Protein AF-A0A9X1SEY0-F1 (afdb_monomer)

Sequence (1122 aa):
METVSEVRYEQLEQRAMFAVAQLGEDATELGPAGSSTLITGQILSENNEPLAGVPVELAGRMTVTDSQGFFTIELPWSALPTDSFNIPVPAGDPYFDPYNTGTVTIPMQRARYDGTTGDSVANPLQHQNLITSFLDASMVYGSDADRAAALRTFVDGKLKTSDGELLPLNNLATFPDGMLDNDNAGPYDAASLFVGGDVRANENVALTSLHTLLVREHNRLADEIKTASPSLTDEEIYQQARRLVGGIVQQITYYEYLPIMLGTNALPTYSGYDDAVDPAVSAIFSSAAYRVGHTQLFSEIQRLDENLDSLPGGSLELKFAFFNPQAVADDGIEPYLRGLFQSQSEEIDAFVIDDVRNFLFGPPGAGGLDLPAINIQRGRDFGLPSYNQARLDFGLPAVTSFSEITSDPVVAMRLEAAYGDVDLIDVWVGGIAEDHVAGAQVGPLFQKIIADQFERSRDGDRFYFENGQFTAAELALIQGTTLTSLIERNTSITGMNSNAFLLSGAGTSPTANPTLATIVSTDYRTADGSGNNLLDPSAGATNDNLALNFTVSYGDGYFTPAGADRPGTREISNTVMAQSASVPNSGGTSGFFVFWGQLLDHDLDLTPGGVSNDLNIDGSAYVDPVTNVTYEYTSGKVNVLLGHEVYSGAENVILPAIQLAQDESESGHVFAHFSGDIKFPGLPQTFDISVSASDFSMAEGGIKIGWKVIATGGSSLDPAAVLIFNSQGQLVPRSIVWQNTPSDGNSSFVMANLTPGDYHIVVTGQNGTTGSFILQALLTGDSEGGGTVSVLNVVRALEHAIASSISGSASNYLLSRFDVDLDGFLTESDIEYMAGNLWSGTTLQPIYLSAQLDPASDTGILGDGITSTAMVHLCGVATPGALVTVDVNGDGVIDGQMIAGMYENGASYGFDVTLTEGANHVIVTATDEFGQTLTRKLTLTLDTIAPHVVATGPSSDGLVVSANTSNFTLQVQLNEFAPLSDILAAMTVIGNISGIVTPLNPRWNNLTRIFSFDLSGSLPDTSFSVVFGSAFTDPAGNPFTAYSFSFQRAVVSGNSQFSQVLAAGIEYFEMVGSSVYFSSEYVDEVLSLIDLLEGESTDSENLADEDVDQVFAEDTSMEEIV

InterPro domains:
  IPR008969 Carboxypeptidase-like, regulatory domain superfamily [SSF49464] (39-78)
  IPR010255 Haem peroxidase superfamily [SSF48113] (79-505)
  IPR010255 Haem peroxidase superfamily [SSF48113] (521-610)
  IPR013783 Immunoglobulin-like fold [G3DSA:2.60.40.10] (849-948)
  IPR019791 Haem peroxidase, animal-type [PF03098] (83-501)
  IPR019791 Haem peroxidase, animal-type [PF03098] (524-612)
  IPR019791 Haem peroxidase, animal-type [PR00457] (194-212)
  IPR019791 Haem peroxidase, animal-type [PR00457] (212-232)
  IPR019791 Haem peroxidase, animal-type [PR00457] (237-263)
  IPR019791 Haem peroxidase, animal-type [PR00457] (408-428)
  IPR019791 Haem peroxidase, animal-type [PS50292] (1-531)
  IPR037120 Haem peroxidase domain superfamily, animal type [G3DSA:1.10.640.10] (61-504)
  IPR037120 Haem peroxidase domain superfamily, animal type [G3DSA:1.10.640.10] (505-637)
  IPR044016 Bacterial Ig-like domain 13 [PF19077] (850-944)

Organism: NCBI:txid2894196

Secondary structure (DSSP, 8-state):
--SSSSHHHHHHHHHHHHHHHHTTT-TT-PPPTTPPEEEEEEEEETTS-B-SS-EEEETTEEEE--TTSEEEEEE-GGG-B--B-PEEPPTT-TTT-TT--S--EE--BPBPB-TTS-SBTTB---BB-SS-SSSS-HHHH-SSHHHHHHTB-SSTTPBP--GGGPPPBSSTTT-TT-PPP----SSS-GGGSB--SSTTTTSBHHHHHHHHHHHHHHHHHHHHHHHH-TT--HHHHHHHHHHHHHHHHHHHIIIIIHHHHT-TTSSPPP----TTS--PPBHHHHHTGGGGGGGS--SEE--B-TTSPBPTT-PEEHHHHBT-HHHHHHH-SHHHHHHHHHPBPBPSSS-B-HHHHT-BTS-TTTT-B-HHHHHHHHHHHTTPPBHHHHHHHTTPPPPSSGGGT-S-HHHHHHHHHHHSSGGG-BHHHHHHHSPPPTTSSS-HHHHHHHHHHHHHHHHT-TT-TTSS-S-HHHHHHHHT--HHHHHHHHSS-----S-TTBS-----PPP-PPPPPP--------SS-TTSSSS-TTTTSTTPBPB--S----TTSSSSPS-TTSPPHHHHHHHH-B--S--B-TT-BBHHHHHHHHHHHHHH----B-B--EEEE-SSEEE-TTT--EEE-TTS---EE--SPPPTTSEEE--SPEEEPPP---GGGEEEEEEEEE-STT--EEEEEEE-TTTEE--TT-EEEEEEEEEPTT----BPPPEEEETTSPBPPEEEEEES-TTTSSEEEEEEEE-SEEEEEEE-BGGG--EEEEEEEEETT-TTSSSB--HHHHHHHHHHHHHHHHHSS---SS-TTT-SS-SSS--HHHHHHHHTTTT-EE------B--EE-TTT--SSTTSSEES-SEEEEEEEESTT-EEEEESSSSS--SEEEEPP--TT-EEEEEEEEPPBEEEEEEEEEE-TT--EEEEEEEEEE--PPP-B---TTSSSS--EEEETTEEEEEEEBSS---HHHHHHHEEEEES-SS---EEEEEEETTTTEEEEEE-S---SSEEEEEE-S--B-TT-PBPPPEEEEEEEEE---TTTHHHHHHTT--S-EEETTEEEEEGGGHHHHHHHHHHHHT-----SS--TTSSSSSS----------

pLDDT: mean 78.09, std 19.71, range [25.91, 98.81]

Nearest PDB structures (foldseek):
  8s6c-assembly1_A  TM=9.286E-01  e=1.256E-38  cyanobacterium TDX16
  6erc-assembly2_B  TM=9.124E-01  e=8.961E-32  Dictyostelium discoideum
  7d3e-assembly1_C  TM=8.625E-01  e=2.330E-25  Homo sapiens
  7d3f-assembly1_C  TM=8.302E-01  e=2.733E-25  Homo sapiens
  6wxu-assembly1_C  TM=8.550E-01  e=2.781E-23  Mus musculus

Mean predicted aligned error: 19.92 Å

Structure (mmCIF, N/CA/C/O backbone):
data_AF-A0A9X1SEY0-F1
#
_entry.id   AF-A0A9X1SEY0-F1
#
loop_
_atom_site.group_PDB
_atom_site.id
_atom_site.type_symbol
_atom_site.label_atom_id
_atom_site.label_alt_id
_atom_site.label_comp_id
_atom_site.label_asym_id
_atom_site.label_entity_id
_atom_site.label_seq_id
_atom_site.pdbx_PDB_ins_code
_atom_site.Cartn_x
_atom_site.Cartn_y
_atom_site.Cartn_z
_atom_site.occupancy
_atom_site.B_iso_or_equiv
_atom_site.auth_seq_id
_atom_site.auth_comp_id
_atom_site.auth_asym_id
_atom_site.auth_atom_id
_atom_site.pdbx_PDB_model_num
ATOM 1 N N . MET A 1 1 ? 66.075 -1.606 13.505 1.00 32.94 1 MET A N 1
ATOM 2 C CA . MET A 1 1 ? 64.690 -1.375 13.052 1.00 32.94 1 MET A CA 1
ATOM 3 C C . MET A 1 1 ? 64.146 -2.696 12.531 1.00 32.94 1 MET A C 1
ATOM 5 O O . MET A 1 1 ? 63.884 -2.854 11.355 1.00 32.94 1 MET A O 1
ATOM 9 N N . GLU A 1 2 ? 64.041 -3.640 13.452 1.00 31.27 2 GLU A N 1
ATOM 10 C CA . GLU A 1 2 ? 63.299 -4.901 13.399 1.00 31.27 2 GLU A CA 1
ATOM 11 C C . GLU A 1 2 ? 62.596 -4.935 14.768 1.00 31.27 2 GLU A C 1
ATOM 13 O O . GLU A 1 2 ? 63.196 -4.428 15.716 1.00 31.27 2 GLU A O 1
ATOM 18 N N . THR A 1 3 ? 61.376 -5.483 14.856 1.00 30.84 3 THR A N 1
ATOM 19 C CA . THR A 1 3 ? 60.481 -5.599 16.043 1.00 30.84 3 THR A CA 1
ATOM 20 C C . THR A 1 3 ? 59.334 -4.582 16.230 1.00 30.84 3 THR A C 1
ATOM 22 O O . THR A 1 3 ? 59.149 -4.111 17.350 1.00 30.84 3 THR A O 1
ATOM 25 N N . VAL A 1 4 ? 58.505 -4.284 15.210 1.00 27.83 4 VAL A N 1
ATOM 26 C CA . VAL A 1 4 ? 57.135 -3.734 15.456 1.00 27.83 4 VAL A CA 1
ATOM 27 C C . VAL A 1 4 ? 56.033 -4.261 14.499 1.00 27.83 4 VAL A C 1
ATOM 29 O O . VAL A 1 4 ? 54.862 -4.001 14.744 1.00 27.83 4 VAL A O 1
ATOM 32 N N . SER A 1 5 ? 56.323 -5.043 13.449 1.00 31.36 5 SER A N 1
ATOM 33 C CA . SER A 1 5 ? 55.297 -5.401 12.441 1.00 31.36 5 SER A CA 1
ATOM 34 C C . SER A 1 5 ? 54.592 -6.757 12.607 1.00 31.36 5 SER A C 1
ATOM 36 O O . SER A 1 5 ? 53.559 -6.947 11.981 1.00 31.36 5 SER A O 1
ATOM 38 N N . GLU A 1 6 ? 55.067 -7.685 13.445 1.00 29.81 6 GLU A N 1
ATOM 39 C CA . GLU A 1 6 ? 54.480 -9.045 13.510 1.00 29.81 6 GLU A CA 1
ATOM 40 C C . GLU A 1 6 ? 53.446 -9.260 14.632 1.00 29.81 6 GLU A C 1
ATOM 42 O O . GLU A 1 6 ? 52.630 -10.166 14.544 1.00 29.81 6 GLU A O 1
ATOM 47 N N . VAL A 1 7 ? 53.378 -8.395 15.653 1.00 28.61 7 VAL A N 1
ATOM 48 C CA . VAL A 1 7 ? 52.491 -8.631 16.820 1.00 28.61 7 VAL A CA 1
ATOM 49 C C . VAL A 1 7 ? 51.038 -8.173 16.591 1.00 28.61 7 VAL A C 1
ATOM 51 O O . VAL A 1 7 ? 50.134 -8.633 17.283 1.00 28.61 7 VAL A O 1
ATOM 54 N N . ARG A 1 8 ? 50.772 -7.294 15.610 1.00 33.84 8 ARG A N 1
ATOM 55 C CA . ARG A 1 8 ? 49.407 -6.786 15.343 1.00 33.84 8 ARG A CA 1
ATOM 56 C C . ARG A 1 8 ? 48.586 -7.645 14.378 1.00 33.84 8 ARG A C 1
ATOM 58 O O . ARG A 1 8 ? 47.367 -7.590 14.464 1.00 33.84 8 ARG A O 1
ATOM 65 N N . TYR A 1 9 ? 49.216 -8.441 13.512 1.00 29.92 9 TYR A N 1
ATOM 66 C CA . TYR A 1 9 ? 48.488 -9.271 12.542 1.00 29.92 9 TYR A CA 1
ATOM 67 C C . TYR A 1 9 ? 47.990 -10.586 13.172 1.00 29.92 9 TYR A C 1
ATOM 69 O O . TYR A 1 9 ? 46.821 -10.928 13.023 1.00 29.92 9 TYR A O 1
ATOM 77 N N . GLU A 1 10 ? 48.801 -11.244 14.012 1.00 30.05 10 GLU A N 1
ATOM 78 C CA . GLU A 1 10 ? 48.386 -12.473 14.719 1.00 30.05 10 GLU A CA 1
ATOM 79 C C . GLU A 1 10 ? 47.294 -12.232 15.783 1.00 30.05 10 GLU A C 1
ATOM 81 O O . GLU A 1 10 ? 46.477 -13.114 16.038 1.00 30.05 10 GLU A O 1
ATOM 86 N N . GLN A 1 11 ? 47.220 -11.035 16.386 1.00 32.78 11 GLN A N 1
ATOM 87 C CA . GLN A 1 11 ? 46.151 -10.689 17.340 1.00 32.78 11 GLN A CA 1
ATOM 88 C C . GLN A 1 11 ? 44.806 -10.373 16.667 1.00 32.78 11 GLN A C 1
ATOM 90 O O . GLN A 1 11 ? 43.764 -10.538 17.303 1.00 32.78 11 GLN A O 1
ATOM 95 N N . LEU A 1 12 ? 44.818 -9.938 15.402 1.00 31.80 12 LEU A N 1
ATOM 96 C CA . LEU A 1 12 ? 43.611 -9.701 14.604 1.00 31.80 12 LEU A CA 1
ATOM 97 C C . LEU A 1 12 ? 43.087 -11.007 13.989 1.00 31.80 12 LEU A C 1
ATOM 99 O O . LEU A 1 12 ? 41.888 -11.257 14.070 1.00 31.80 12 LEU A O 1
ATOM 103 N N . GLU A 1 13 ? 43.964 -11.899 13.512 1.00 30.42 13 GLU A N 1
ATOM 104 C CA . GLU A 1 13 ? 43.562 -13.244 13.064 1.00 30.42 13 GLU A CA 1
ATOM 105 C C . GLU A 1 13 ? 43.061 -14.127 14.216 1.00 30.42 13 GLU A C 1
ATOM 107 O O . GLU A 1 13 ? 42.059 -14.816 14.054 1.00 30.42 13 GLU A O 1
ATOM 112 N N . GLN A 1 14 ? 43.670 -14.077 15.410 1.00 31.08 14 GLN A N 1
ATOM 113 C CA . GLN A 1 14 ? 43.168 -14.846 16.561 1.00 31.08 14 GLN A CA 1
ATOM 114 C C . GLN A 1 14 ? 41.825 -14.335 17.098 1.00 31.08 14 GLN A C 1
ATOM 116 O O . GLN A 1 14 ? 41.074 -15.129 17.659 1.00 31.08 14 GLN A O 1
ATOM 121 N N . ARG A 1 15 ? 41.498 -13.046 16.923 1.00 34.06 15 ARG A N 1
ATOM 122 C CA . ARG A 1 15 ? 40.192 -12.479 17.303 1.00 34.06 15 ARG A CA 1
ATOM 123 C C . ARG A 1 15 ? 39.121 -12.702 16.235 1.00 34.06 15 ARG A C 1
ATOM 125 O O . ARG A 1 15 ? 37.996 -13.023 16.600 1.00 34.06 15 ARG A O 1
ATOM 132 N N . ALA A 1 16 ? 39.479 -12.646 14.952 1.00 31.45 16 ALA A N 1
ATOM 133 C CA . ALA A 1 16 ? 38.594 -13.043 13.856 1.00 31.45 16 ALA A CA 1
ATOM 134 C C . ALA A 1 16 ? 38.281 -14.552 13.897 1.00 31.45 16 ALA A C 1
ATOM 136 O O . ALA A 1 16 ? 37.133 -14.954 13.745 1.00 31.45 16 ALA A O 1
ATOM 137 N N . MET A 1 17 ? 39.267 -15.393 14.221 1.00 28.50 17 MET A N 1
ATOM 138 C CA . MET A 1 17 ? 39.067 -16.834 14.419 1.00 28.50 17 MET A CA 1
ATOM 139 C C . MET A 1 17 ? 38.262 -17.171 15.684 1.00 28.50 17 MET A C 1
ATOM 141 O O . MET A 1 17 ? 37.586 -18.195 15.704 1.00 28.50 17 MET A O 1
ATOM 145 N N . PHE A 1 18 ? 38.296 -16.331 16.728 1.00 27.27 18 PHE A N 1
ATOM 146 C CA . PHE A 1 18 ? 37.436 -16.503 17.910 1.00 27.27 18 PHE A CA 1
ATOM 147 C C . PHE A 1 18 ? 35.975 -16.117 17.628 1.00 27.27 18 PHE A C 1
ATOM 149 O O . PHE A 1 18 ? 35.077 -16.762 18.160 1.00 27.27 18 PHE A O 1
ATOM 156 N N . ALA A 1 19 ? 35.737 -15.132 16.753 1.00 30.39 19 ALA A N 1
ATOM 157 C CA . ALA A 1 19 ? 34.395 -14.767 16.291 1.00 30.39 19 ALA A CA 1
ATOM 158 C C . ALA A 1 19 ? 33.792 -15.840 15.363 1.00 30.39 19 ALA A C 1
ATOM 160 O O . ALA A 1 19 ? 32.630 -16.204 15.510 1.00 30.39 19 ALA A O 1
ATOM 161 N N . VAL A 1 20 ? 34.598 -16.443 14.479 1.00 29.23 20 VAL A N 1
ATOM 162 C CA . VAL A 1 20 ? 34.152 -17.555 13.616 1.00 29.23 20 VAL A CA 1
ATOM 163 C C . VAL A 1 20 ? 33.919 -18.850 14.412 1.00 29.23 20 VAL A C 1
ATOM 165 O O . VAL A 1 20 ? 33.036 -19.630 14.070 1.00 29.23 20 VAL A O 1
ATOM 168 N N . ALA A 1 21 ? 34.652 -19.075 15.508 1.00 25.91 21 ALA A N 1
ATOM 169 C CA . ALA A 1 21 ? 34.458 -20.248 16.364 1.00 25.91 21 ALA A CA 1
ATOM 170 C C . ALA A 1 21 ? 33.228 -20.157 17.293 1.00 25.91 21 ALA A C 1
ATOM 172 O O . ALA A 1 21 ? 32.754 -21.197 17.740 1.00 25.91 21 ALA A O 1
ATOM 173 N N . GLN A 1 22 ? 32.691 -18.959 17.565 1.00 28.47 22 GLN A N 1
ATOM 174 C CA . GLN A 1 22 ? 31.428 -18.790 18.306 1.00 28.47 22 GLN A CA 1
ATOM 175 C C . GLN A 1 22 ? 30.178 -18.844 17.415 1.00 28.47 22 GLN A C 1
ATOM 177 O O . GLN A 1 22 ? 29.115 -19.211 17.899 1.00 28.47 22 GLN A O 1
ATOM 182 N N . LEU A 1 23 ? 30.305 -18.583 16.111 1.00 33.56 23 LEU A N 1
ATOM 183 C CA . LEU A 1 23 ? 29.211 -18.742 15.139 1.00 33.56 23 LEU A CA 1
ATOM 184 C C . LEU A 1 23 ? 28.951 -20.211 14.741 1.00 33.56 23 LEU A C 1
ATOM 186 O O . LEU A 1 23 ? 27.996 -20.500 14.027 1.00 33.56 23 LEU A O 1
ATOM 190 N N . GLY A 1 24 ? 29.803 -21.144 15.180 1.00 29.03 24 GLY A N 1
ATOM 191 C CA . GLY A 1 24 ? 29.758 -22.552 14.774 1.00 29.03 24 GLY A CA 1
ATOM 192 C C . GLY A 1 24 ? 28.990 -23.509 15.692 1.00 29.03 24 GLY A C 1
ATOM 193 O O . GLY A 1 24 ? 28.798 -24.654 15.289 1.00 29.03 24 GLY A O 1
ATOM 194 N N . GLU A 1 25 ? 28.562 -23.100 16.894 1.00 30.30 25 GLU A N 1
ATOM 195 C CA . GLU A 1 25 ? 27.886 -24.021 17.835 1.00 30.30 25 GLU A CA 1
ATOM 196 C C . GLU A 1 25 ? 26.615 -23.482 18.525 1.00 30.30 25 GLU A C 1
ATOM 198 O O . GLU A 1 25 ? 25.945 -24.276 19.174 1.00 30.30 25 GLU A O 1
ATOM 203 N N . ASP A 1 26 ? 26.198 -22.226 18.306 1.00 28.83 26 ASP A N 1
ATOM 204 C CA . ASP A 1 26 ? 24.954 -21.663 18.886 1.00 28.83 26 ASP A CA 1
ATOM 205 C C . ASP A 1 26 ? 23.941 -21.155 17.829 1.00 28.83 26 ASP A C 1
ATOM 207 O O . ASP A 1 26 ? 23.040 -20.377 18.129 1.00 28.83 26 ASP A O 1
ATOM 211 N N . ALA A 1 27 ? 24.009 -21.638 16.583 1.00 28.69 27 ALA A N 1
ATOM 212 C CA . ALA A 1 27 ? 23.008 -21.355 15.538 1.00 28.69 27 ALA A CA 1
ATOM 213 C C . ALA A 1 27 ? 21.692 -22.160 15.700 1.00 28.69 27 ALA A C 1
ATOM 215 O O . ALA A 1 27 ? 21.020 -22.469 14.718 1.00 28.69 27 ALA A O 1
ATOM 216 N N . THR A 1 28 ? 21.339 -22.566 16.925 1.00 27.61 28 THR A N 1
ATOM 217 C CA . THR A 1 28 ? 20.178 -23.437 17.203 1.00 27.61 28 THR A CA 1
ATOM 218 C C . THR A 1 28 ? 19.108 -22.825 18.104 1.00 27.61 28 THR A C 1
ATOM 220 O O . THR A 1 28 ? 18.138 -23.509 18.414 1.00 27.61 28 THR A O 1
ATOM 223 N N . GLU A 1 29 ? 19.218 -21.552 18.484 1.00 29.45 29 GLU A N 1
ATOM 224 C CA . GLU A 1 29 ? 18.128 -20.832 19.159 1.00 29.45 29 GLU A CA 1
ATOM 225 C C . GLU A 1 29 ? 17.846 -19.503 18.443 1.00 29.45 29 GLU A C 1
ATOM 227 O O . GLU A 1 29 ? 18.178 -18.426 18.925 1.00 29.45 29 GLU A O 1
ATOM 232 N N . LEU A 1 30 ? 17.213 -19.590 17.266 1.00 36.84 30 LEU A N 1
ATOM 233 C CA . LEU A 1 30 ? 16.417 -18.480 16.738 1.00 36.84 30 LEU A CA 1
ATOM 234 C C . LEU A 1 30 ? 15.319 -18.183 17.772 1.00 36.84 30 LEU A C 1
ATOM 236 O O . LEU A 1 30 ? 14.554 -19.079 18.141 1.00 36.84 30 LEU A O 1
ATOM 240 N N . GLY A 1 31 ? 15.288 -16.955 18.292 1.00 31.50 31 GLY A N 1
ATOM 241 C CA . GLY A 1 31 ? 14.259 -16.527 19.238 1.00 31.50 31 GLY A CA 1
ATOM 242 C C . GLY A 1 31 ? 12.853 -16.651 18.627 1.00 31.50 31 GLY A C 1
ATOM 243 O O . GLY A 1 31 ? 12.702 -16.502 17.414 1.00 31.50 31 GLY A O 1
ATOM 244 N N . PRO A 1 32 ? 11.814 -16.948 19.429 1.00 34.19 32 PRO A N 1
ATOM 245 C CA . PRO A 1 32 ? 10.445 -17.036 18.928 1.00 34.19 32 PRO A CA 1
ATOM 246 C C . PRO A 1 32 ? 9.967 -15.695 18.351 1.00 34.19 32 PRO A C 1
ATOM 248 O O . PRO A 1 32 ? 10.399 -14.628 18.796 1.00 34.19 32 PRO A O 1
ATOM 251 N N . ALA A 1 33 ? 9.027 -15.757 17.401 1.00 37.84 33 ALA A N 1
ATOM 252 C CA . ALA A 1 33 ? 8.295 -14.597 16.895 1.00 37.84 33 ALA A CA 1
ATOM 253 C C . ALA A 1 33 ? 7.828 -13.709 18.067 1.00 37.84 33 ALA A C 1
ATOM 255 O O . ALA A 1 33 ? 7.153 -14.181 18.983 1.00 37.84 33 ALA A O 1
ATOM 256 N N . GLY A 1 34 ? 8.266 -12.445 18.069 1.00 42.44 34 GLY A N 1
ATOM 257 C CA . GLY A 1 34 ? 8.086 -11.502 19.181 1.00 42.44 34 GLY A CA 1
ATOM 258 C C . GLY A 1 34 ? 9.381 -11.046 19.870 1.00 42.44 34 GLY A C 1
ATOM 259 O O . GLY A 1 34 ? 9.331 -10.115 20.672 1.00 42.44 34 GLY A O 1
ATOM 260 N N . SER A 1 35 ? 10.545 -11.630 19.562 1.00 49.94 35 SER A N 1
ATOM 261 C CA . SER A 1 35 ? 11.833 -11.089 20.019 1.00 49.94 35 SER A CA 1
ATOM 262 C C . SER A 1 35 ? 12.247 -9.873 19.189 1.00 49.94 35 SER A C 1
ATOM 264 O O . SER A 1 35 ? 12.344 -9.955 17.964 1.00 49.94 35 SER A O 1
ATOM 266 N N . SER A 1 36 ? 12.516 -8.752 19.849 1.00 54.44 36 SER A N 1
ATOM 267 C CA . SER A 1 36 ? 13.222 -7.626 19.247 1.00 54.44 36 SER A CA 1
ATOM 268 C C . SER A 1 36 ? 14.648 -8.025 18.842 1.00 54.44 36 SER A C 1
ATOM 270 O O . SER A 1 36 ? 15.257 -8.916 19.439 1.00 54.44 36 SER A O 1
ATOM 272 N N . THR A 1 37 ? 15.184 -7.386 17.803 1.00 59.34 37 THR A N 1
ATOM 273 C CA . THR A 1 37 ? 16.599 -7.498 17.433 1.00 59.34 37 THR A CA 1
ATOM 274 C C . THR A 1 37 ? 17.351 -6.250 17.873 1.00 59.34 37 THR A C 1
ATOM 276 O O . THR A 1 37 ? 16.792 -5.150 17.895 1.00 59.34 37 THR A O 1
ATOM 279 N N . LEU A 1 38 ? 18.624 -6.412 18.225 1.00 69.62 38 LEU A N 1
ATOM 280 C CA . LEU A 1 38 ? 19.485 -5.301 18.612 1.00 69.62 38 LEU A CA 1
ATOM 281 C C . LEU A 1 38 ? 20.400 -4.944 17.442 1.00 69.62 38 LEU A C 1
ATOM 283 O O . LEU A 1 38 ? 21.221 -5.758 17.014 1.00 69.62 38 LEU A O 1
ATOM 287 N N . ILE A 1 39 ? 20.276 -3.711 16.955 1.00 69.88 39 ILE A N 1
ATOM 288 C CA . ILE A 1 39 ? 21.246 -3.091 16.056 1.00 69.88 39 ILE A CA 1
ATOM 289 C C . ILE A 1 39 ? 22.214 -2.283 16.905 1.00 69.88 39 ILE A C 1
ATOM 291 O O . ILE A 1 39 ? 21.815 -1.353 17.606 1.00 69.88 39 ILE A O 1
ATOM 295 N N . THR A 1 40 ? 23.493 -2.622 16.833 1.00 72.50 40 THR A N 1
ATOM 296 C CA . THR A 1 40 ? 24.561 -1.903 17.522 1.00 72.50 40 THR A CA 1
ATOM 297 C C . THR A 1 40 ? 25.510 -1.280 16.512 1.00 72.50 40 THR A C 1
ATOM 299 O O . THR A 1 40 ? 25.809 -1.853 15.468 1.00 72.50 40 THR A O 1
ATOM 302 N N . GLY A 1 41 ? 25.996 -0.085 16.811 1.00 72.75 41 GLY A N 1
ATOM 303 C CA . GLY A 1 41 ? 26.968 0.605 15.975 1.00 72.75 41 GLY A CA 1
ATOM 304 C C . GLY A 1 41 ? 27.785 1.578 16.803 1.00 72.75 41 GLY A C 1
ATOM 305 O O . GLY A 1 41 ? 27.497 1.802 17.980 1.00 72.75 41 GLY A O 1
ATOM 306 N N . GLN A 1 42 ? 28.821 2.144 16.195 1.00 80.50 42 GLN A N 1
ATOM 307 C CA . GLN A 1 42 ? 29.660 3.154 16.829 1.00 80.50 42 GLN A CA 1
ATOM 308 C C . GLN A 1 42 ? 29.773 4.377 15.928 1.00 80.50 42 GLN A C 1
ATOM 310 O O . GLN A 1 42 ? 30.027 4.230 14.734 1.00 80.50 42 GLN A O 1
ATOM 315 N N . ILE A 1 43 ? 29.617 5.565 16.506 1.00 71.75 43 ILE A N 1
ATOM 316 C CA . ILE A 1 43 ? 29.795 6.849 15.835 1.00 71.75 43 ILE A CA 1
ATOM 317 C C . ILE A 1 43 ? 31.043 7.533 16.393 1.00 71.75 43 ILE A C 1
ATOM 319 O O . ILE A 1 43 ? 31.174 7.762 17.601 1.00 71.75 43 ILE A O 1
ATOM 323 N N . LEU A 1 44 ? 31.965 7.853 15.493 1.00 65.44 44 LEU A N 1
ATOM 324 C CA . LEU A 1 44 ? 33.208 8.562 15.762 1.00 65.44 44 LEU A CA 1
ATOM 325 C C . LEU A 1 44 ? 33.224 9.879 14.974 1.00 65.44 44 LEU A C 1
ATOM 327 O O . LEU A 1 44 ? 32.578 10.002 13.937 1.00 65.44 44 LEU A O 1
ATOM 331 N N . SER A 1 45 ? 33.981 10.863 15.448 1.00 55.91 45 SER A N 1
ATOM 332 C CA . SER A 1 45 ? 34.376 12.019 14.635 1.00 55.91 45 SER A CA 1
ATOM 333 C C . SER A 1 45 ? 35.371 11.598 13.560 1.00 55.91 45 SER A C 1
ATOM 335 O O . SER A 1 45 ? 36.076 10.612 13.755 1.00 55.91 45 SER A O 1
ATOM 337 N N . GLU A 1 46 ? 35.537 12.413 12.517 1.00 55.75 46 GLU A N 1
ATOM 338 C CA . GLU A 1 46 ? 36.578 12.297 11.476 1.00 55.75 46 GLU A CA 1
ATOM 339 C C . GLU A 1 46 ? 38.014 12.028 11.983 1.00 55.75 46 GLU A C 1
ATOM 341 O O . GLU A 1 46 ? 38.858 11.521 11.244 1.00 55.75 46 GLU A O 1
ATOM 346 N N . ASN A 1 47 ? 38.301 12.337 13.253 1.00 54.31 47 ASN A N 1
ATOM 347 C CA . ASN A 1 47 ? 39.588 12.104 13.907 1.00 54.31 47 ASN A CA 1
ATOM 348 C C . ASN A 1 47 ? 39.631 10.802 14.739 1.00 54.31 47 ASN A C 1
ATOM 350 O O . ASN A 1 47 ? 40.574 10.598 15.503 1.00 54.31 47 ASN A O 1
ATOM 354 N N . ASN A 1 48 ? 38.649 9.907 14.581 1.00 62.94 48 ASN A N 1
ATOM 355 C CA . ASN A 1 48 ? 38.444 8.667 15.344 1.00 62.94 48 ASN A CA 1
ATOM 356 C C . ASN A 1 48 ? 38.142 8.848 16.847 1.00 62.94 48 ASN A C 1
ATOM 358 O O . ASN A 1 48 ? 38.330 7.906 17.621 1.00 62.94 48 ASN A O 1
ATOM 362 N N . GLU A 1 49 ? 37.657 10.013 17.280 1.00 66.50 49 GLU A N 1
ATOM 363 C CA . GLU A 1 49 ? 37.236 10.216 18.677 1.00 66.50 49 GLU A CA 1
ATOM 364 C C . GLU A 1 49 ? 35.748 9.869 18.862 1.00 66.50 49 GLU A C 1
ATOM 366 O O . GLU A 1 49 ? 34.946 10.272 18.016 1.00 66.50 49 GLU A O 1
ATOM 371 N N . PRO A 1 50 ? 35.338 9.163 19.934 1.00 72.00 50 PRO A N 1
ATOM 372 C CA . PRO A 1 50 ? 33.940 8.780 20.125 1.00 72.00 50 PRO A CA 1
ATOM 373 C C . PRO A 1 50 ? 32.999 9.953 20.405 1.00 72.00 50 PRO A C 1
ATOM 375 O O . PRO A 1 50 ? 33.316 10.818 21.219 1.00 72.00 50 PRO A O 1
ATOM 378 N N . LEU A 1 51 ? 31.813 9.941 19.786 1.00 64.56 51 LEU A N 1
ATOM 379 C CA . LEU A 1 51 ? 30.811 11.005 19.925 1.00 64.56 51 LEU A CA 1
ATOM 380 C C . LEU A 1 51 ? 29.616 10.545 20.760 1.00 64.56 51 LEU A C 1
ATOM 382 O O . LEU A 1 51 ? 28.928 9.607 20.373 1.00 64.56 51 LEU A O 1
ATOM 386 N N . ALA A 1 52 ? 29.356 11.213 21.888 1.00 75.31 52 ALA A N 1
ATOM 387 C CA . ALA A 1 52 ? 28.379 10.794 22.897 1.00 75.31 52 ALA A CA 1
ATOM 388 C C . ALA A 1 52 ? 27.098 11.643 22.938 1.00 75.31 52 ALA A C 1
ATOM 390 O O . ALA A 1 52 ? 27.148 12.820 23.278 1.00 75.31 52 ALA A O 1
ATOM 391 N N . GLY A 1 53 ? 25.933 11.026 22.747 1.00 66.25 53 GLY A N 1
ATOM 392 C CA . GLY A 1 53 ? 24.637 11.709 22.712 1.00 66.25 53 GLY A CA 1
ATOM 393 C C . GLY A 1 53 ? 24.144 12.026 21.298 1.00 66.25 53 GLY A C 1
ATOM 394 O O . GLY A 1 53 ? 23.223 12.824 21.151 1.00 66.25 53 GLY A O 1
ATOM 395 N N . VAL A 1 54 ? 24.755 11.429 20.272 1.00 65.44 54 VAL A N 1
ATOM 396 C CA . VAL A 1 54 ? 24.346 11.565 18.869 1.00 65.44 54 VAL A CA 1
ATOM 397 C C . VAL A 1 54 ? 22.983 10.891 18.693 1.00 65.44 54 VAL A C 1
ATOM 399 O O . VAL A 1 54 ? 22.901 9.703 19.014 1.00 65.44 54 VAL A O 1
ATOM 402 N N . PRO A 1 55 ? 21.933 11.584 18.212 1.00 64.94 55 PRO A N 1
ATOM 403 C CA . PRO A 1 55 ? 20.634 10.973 17.944 1.00 64.94 55 PRO A CA 1
ATOM 404 C C . PRO A 1 55 ? 20.743 10.028 16.756 1.00 64.94 55 PRO A C 1
ATOM 406 O O . PRO A 1 55 ? 21.190 10.421 15.683 1.00 64.94 55 PRO A O 1
ATOM 409 N N . VAL A 1 56 ? 20.338 8.780 16.942 1.00 64.81 56 VAL A N 1
ATOM 410 C CA . VAL A 1 56 ? 20.342 7.767 15.889 1.00 64.81 56 VAL A CA 1
ATOM 411 C C . VAL A 1 56 ? 18.934 7.220 15.758 1.00 64.81 56 VAL A C 1
ATOM 413 O O . VAL A 1 56 ? 18.369 6.730 16.734 1.00 64.81 56 VAL A O 1
ATOM 416 N N . GLU A 1 57 ? 18.371 7.305 14.564 1.00 66.88 57 GLU A N 1
ATOM 417 C CA . GLU A 1 57 ? 17.058 6.796 14.208 1.00 66.88 57 GLU A CA 1
ATOM 418 C C . GLU A 1 57 ? 17.200 5.674 13.171 1.00 66.88 57 GLU A C 1
ATOM 420 O O . GLU A 1 57 ? 17.865 5.820 12.152 1.00 66.88 57 GLU A O 1
ATOM 425 N N . LEU A 1 58 ? 16.557 4.536 13.401 1.00 63.44 58 LEU A N 1
ATOM 426 C CA . LEU A 1 58 ? 16.403 3.485 12.398 1.00 63.44 58 LEU A CA 1
ATOM 427 C C . LEU A 1 58 ? 14.956 3.031 12.427 1.00 63.44 58 LEU A C 1
ATOM 429 O O . LEU A 1 58 ? 14.439 2.722 13.501 1.00 63.44 58 LEU A O 1
ATOM 433 N N . ALA A 1 59 ? 14.311 2.973 11.261 1.00 55.38 59 ALA A N 1
ATOM 434 C CA . ALA A 1 59 ? 12.955 2.442 11.148 1.00 55.38 59 ALA A CA 1
ATOM 435 C C . ALA A 1 59 ? 11.937 3.112 12.107 1.00 55.38 59 ALA A C 1
ATOM 437 O O . ALA A 1 59 ? 11.115 2.432 12.724 1.00 55.38 59 ALA A O 1
ATOM 438 N N . GLY A 1 60 ? 12.019 4.439 12.287 1.00 55.16 60 GLY A N 1
ATOM 439 C CA . GLY A 1 60 ? 11.146 5.200 13.193 1.00 55.16 60 GLY A CA 1
ATOM 440 C C . GLY A 1 60 ? 11.492 5.080 14.683 1.00 55.16 60 GLY A C 1
ATOM 441 O O . GLY A 1 60 ? 10.805 5.657 15.527 1.00 55.16 60 GLY A O 1
ATOM 442 N N . ARG A 1 61 ? 12.542 4.331 15.047 1.00 62.28 61 ARG A N 1
ATOM 443 C CA . ARG A 1 61 ? 13.006 4.161 16.432 1.00 62.28 61 ARG A CA 1
ATOM 444 C C . ARG A 1 61 ? 14.247 5.001 16.677 1.00 62.28 61 ARG A C 1
ATOM 446 O O . ARG A 1 61 ? 15.253 4.814 16.005 1.00 62.28 61 ARG A O 1
ATOM 453 N N . MET A 1 62 ? 14.189 5.864 17.689 1.00 68.50 62 MET A N 1
ATOM 454 C CA . MET A 1 62 ? 15.308 6.716 18.093 1.00 68.50 62 MET A CA 1
ATOM 455 C C . MET A 1 62 ? 16.063 6.181 19.314 1.00 68.50 62 MET A C 1
ATOM 457 O O . MET A 1 62 ? 15.466 5.693 20.273 1.00 68.50 62 MET A O 1
ATOM 461 N N . THR A 1 63 ? 17.381 6.358 19.307 1.00 74.50 63 THR A N 1
ATOM 462 C CA . THR A 1 63 ? 18.296 6.178 20.440 1.00 74.50 63 THR A CA 1
ATOM 463 C C . THR A 1 63 ? 19.363 7.278 20.430 1.00 74.50 63 THR A C 1
ATOM 465 O O . THR A 1 63 ? 19.374 8.139 19.551 1.00 74.50 63 THR A O 1
ATOM 468 N N . VAL A 1 64 ? 20.276 7.259 21.401 1.00 78.31 64 VAL A N 1
ATOM 469 C CA . VAL A 1 64 ? 21.465 8.123 21.410 1.00 78.31 64 VAL A CA 1
ATOM 470 C C . VAL A 1 64 ? 22.734 7.324 21.701 1.00 78.31 64 VAL A C 1
ATOM 472 O O . VAL A 1 64 ? 22.683 6.308 22.396 1.00 78.31 64 VAL A O 1
ATOM 475 N N . THR A 1 65 ? 23.882 7.780 21.199 1.00 78.31 65 THR A N 1
ATOM 476 C CA . THR A 1 65 ? 25.178 7.155 21.510 1.00 78.31 65 THR A CA 1
ATOM 477 C C . THR A 1 65 ? 25.611 7.360 22.967 1.00 78.31 65 THR A C 1
ATOM 479 O O . THR A 1 65 ? 25.320 8.382 23.591 1.00 78.31 65 THR A O 1
ATOM 482 N N . ASP A 1 66 ? 26.353 6.402 23.520 1.00 80.81 66 ASP A N 1
ATOM 483 C CA . ASP A 1 66 ? 26.957 6.453 24.850 1.00 80.81 66 ASP A CA 1
ATOM 484 C C . ASP A 1 66 ? 28.296 7.220 24.875 1.00 80.81 66 ASP A C 1
ATOM 486 O O . ASP A 1 66 ? 28.762 7.759 23.873 1.00 80.81 66 ASP A O 1
ATOM 490 N N . SER A 1 67 ? 28.962 7.260 26.036 1.00 77.56 67 SER A N 1
ATOM 491 C CA . SER A 1 67 ? 30.243 7.966 26.220 1.00 77.56 67 SER A CA 1
ATOM 492 C C . SER A 1 67 ? 31.427 7.387 25.435 1.00 77.56 67 SER A C 1
ATOM 494 O O . SER A 1 67 ? 32.517 7.961 25.455 1.00 77.56 67 SER A O 1
ATOM 496 N N . GLN A 1 68 ? 31.259 6.230 24.803 1.00 77.62 68 GLN A N 1
ATOM 497 C CA . GLN A 1 68 ? 32.227 5.571 23.933 1.00 77.62 68 GLN A CA 1
ATOM 498 C C . GLN A 1 68 ? 31.741 5.554 22.474 1.00 77.62 68 GLN A C 1
ATOM 500 O O . GLN A 1 68 ? 32.323 4.850 21.646 1.00 77.62 68 GLN A O 1
ATOM 505 N N . GLY A 1 69 ? 30.724 6.357 22.146 1.00 69.94 69 GLY A N 1
ATOM 506 C CA . GLY A 1 69 ? 30.171 6.503 20.806 1.00 69.94 69 GLY A CA 1
ATOM 507 C C . GLY A 1 69 ? 29.301 5.335 20.359 1.00 69.94 69 GLY A C 1
ATOM 508 O O . GLY A 1 69 ? 28.888 5.319 19.204 1.00 69.94 69 GLY A O 1
ATOM 509 N N . PHE A 1 70 ? 29.020 4.356 21.223 1.00 81.81 70 PHE A N 1
ATOM 510 C CA . PHE A 1 70 ? 28.200 3.203 20.863 1.00 81.81 70 PHE A CA 1
ATOM 511 C C . PHE A 1 70 ? 26.721 3.521 21.000 1.00 81.81 70 PHE A C 1
ATOM 513 O O . PHE A 1 70 ? 26.303 4.131 21.977 1.00 81.81 70 PHE A O 1
ATOM 520 N N . PHE A 1 71 ? 25.914 3.053 20.061 1.00 82.62 71 PHE A N 1
ATOM 521 C CA . PHE A 1 71 ? 24.464 3.058 20.189 1.00 82.62 71 PHE A CA 1
ATOM 522 C C . PHE A 1 71 ? 23.916 1.637 20.104 1.00 82.62 71 PHE A C 1
ATOM 524 O O . PHE A 1 71 ? 24.542 0.729 19.552 1.00 82.62 71 PHE A O 1
ATOM 531 N N . THR A 1 72 ? 22.723 1.453 20.657 1.00 80.88 72 THR A N 1
ATOM 532 C CA . THR A 1 72 ? 21.931 0.235 20.504 1.00 80.88 72 THR A CA 1
ATOM 533 C C . THR A 1 72 ? 20.498 0.650 20.208 1.00 80.88 72 THR A C 1
ATOM 535 O O . THR A 1 72 ? 19.894 1.380 20.997 1.00 80.88 72 THR A O 1
ATOM 538 N N . ILE A 1 73 ? 19.980 0.223 19.059 1.00 74.88 73 ILE A N 1
ATOM 539 C CA . ILE A 1 73 ? 18.571 0.350 18.695 1.00 74.88 73 ILE A CA 1
ATOM 540 C C . ILE A 1 73 ? 17.947 -1.026 18.828 1.00 74.88 73 ILE A C 1
ATOM 542 O O . ILE A 1 73 ? 18.378 -1.984 18.189 1.00 74.88 73 ILE A O 1
ATOM 546 N N . GLU A 1 74 ? 16.922 -1.100 19.660 1.00 71.81 74 GLU A N 1
ATOM 547 C CA . GLU A 1 74 ? 16.048 -2.254 19.721 1.00 71.81 74 GLU A CA 1
ATOM 548 C C . GLU A 1 74 ? 14.962 -2.082 18.659 1.00 71.81 74 GLU A C 1
ATOM 550 O O . GLU A 1 74 ? 14.107 -1.197 18.757 1.00 71.81 74 GLU A O 1
ATOM 555 N N . LEU A 1 75 ? 15.026 -2.901 17.613 1.00 62.84 75 LEU A N 1
ATOM 556 C CA . LEU A 1 75 ? 13.985 -2.958 16.602 1.00 62.84 75 LEU A CA 1
ATOM 557 C C . LEU A 1 75 ? 13.030 -4.091 16.966 1.00 62.84 75 LEU A C 1
ATOM 559 O O . LEU A 1 75 ? 13.470 -5.244 17.049 1.00 62.84 75 LEU A O 1
ATOM 563 N N . PRO A 1 76 ? 11.726 -3.822 17.160 1.00 58.03 76 PRO A N 1
ATOM 564 C CA . PRO A 1 76 ? 10.767 -4.910 17.128 1.00 58.03 76 PRO A CA 1
ATOM 565 C C . PRO A 1 76 ? 10.852 -5.591 15.761 1.00 58.03 76 PRO A C 1
ATOM 567 O O . PRO A 1 76 ? 11.237 -4.978 14.763 1.00 58.03 76 PRO A O 1
ATOM 570 N N . TRP A 1 77 ? 10.458 -6.856 15.695 1.00 53.94 77 TRP A N 1
ATOM 571 C CA . TRP A 1 77 ? 10.414 -7.578 14.426 1.00 53.94 77 TRP A CA 1
ATOM 572 C C . TRP A 1 77 ? 9.566 -6.832 13.357 1.00 53.94 77 TRP A C 1
ATOM 574 O O . TRP A 1 77 ? 9.942 -6.760 12.186 1.00 53.94 77 TRP A O 1
ATOM 584 N N . SER A 1 78 ? 8.522 -6.110 13.784 1.00 50.62 78 SER A N 1
ATOM 585 C CA . SER A 1 78 ? 7.719 -5.182 12.970 1.00 50.62 78 SER A CA 1
ATOM 586 C C . SER A 1 78 ? 8.426 -3.885 12.545 1.00 50.62 78 SER A C 1
ATOM 588 O O . SER A 1 78 ? 7.787 -3.017 11.962 1.00 50.62 78 SER A O 1
ATOM 590 N N . ALA A 1 79 ? 9.734 -3.730 12.756 1.00 55.06 79 ALA A N 1
ATOM 591 C CA . ALA A 1 79 ? 10.547 -2.610 12.270 1.00 55.06 79 ALA A CA 1
ATOM 592 C C . ALA A 1 79 ? 11.825 -3.073 11.539 1.00 55.06 79 ALA A C 1
ATOM 594 O O . ALA A 1 79 ? 12.750 -2.289 11.355 1.00 55.06 79 ALA A O 1
ATOM 595 N N . LEU A 1 80 ? 11.892 -4.341 11.112 1.00 62.00 80 LEU A N 1
ATOM 596 C CA . LEU A 1 80 ? 13.032 -4.842 10.341 1.00 62.00 80 LEU A CA 1
ATOM 597 C C . LEU A 1 80 ? 13.137 -4.215 8.931 1.00 62.00 80 LEU A C 1
ATOM 599 O O . LEU A 1 80 ? 12.118 -4.145 8.230 1.00 62.00 80 LEU A O 1
ATOM 603 N N . PRO A 1 81 ? 14.345 -3.779 8.520 1.00 62.44 81 PRO A N 1
ATOM 604 C CA . PRO A 1 81 ? 14.622 -3.304 7.167 1.00 62.44 81 PRO A CA 1
ATOM 605 C C . PRO A 1 81 ? 14.553 -4.385 6.075 1.00 62.44 81 PRO A C 1
ATOM 607 O O . PRO A 1 81 ? 14.837 -5.551 6.347 1.00 62.44 81 PRO A O 1
ATOM 610 N N . THR A 1 82 ? 14.170 -4.005 4.852 1.00 66.75 82 THR A N 1
ATOM 611 C CA . THR A 1 82 ? 14.065 -4.897 3.675 1.00 66.75 82 THR A CA 1
ATOM 612 C C . THR A 1 82 ? 14.671 -4.259 2.427 1.00 66.75 82 THR A C 1
ATOM 614 O O . THR A 1 82 ? 14.835 -3.044 2.368 1.00 66.75 82 THR A O 1
ATOM 617 N N . ASP A 1 83 ? 14.935 -5.061 1.392 1.00 71.81 83 ASP A N 1
ATOM 618 C CA . ASP A 1 83 ? 15.502 -4.567 0.135 1.00 71.81 83 ASP A CA 1
ATOM 619 C C . ASP A 1 83 ? 14.613 -3.534 -0.574 1.00 71.81 83 ASP A C 1
ATOM 621 O O . ASP A 1 83 ? 13.392 -3.700 -0.699 1.00 71.81 83 ASP A O 1
ATOM 625 N N . SER A 1 84 ? 15.266 -2.517 -1.146 1.00 76.88 84 SER A N 1
ATOM 626 C CA . SER A 1 84 ? 14.621 -1.620 -2.102 1.00 76.88 84 SER A CA 1
ATOM 627 C C . SER A 1 84 ? 14.216 -2.397 -3.348 1.00 76.88 84 SER A C 1
ATOM 629 O O . SER A 1 84 ? 15.000 -3.150 -3.926 1.00 76.88 84 SER A O 1
ATOM 631 N N . PHE A 1 85 ? 12.978 -2.181 -3.781 1.00 84.19 85 PHE A N 1
ATOM 632 C CA . PHE A 1 85 ? 12.397 -2.791 -4.967 1.00 84.19 85 PHE A CA 1
ATOM 633 C C . PHE A 1 85 ? 11.608 -1.761 -5.780 1.00 84.19 85 PHE A C 1
ATOM 635 O O . PHE A 1 85 ? 10.446 -1.964 -6.143 1.00 84.19 85 PHE A O 1
ATOM 642 N N . ASN A 1 86 ? 12.267 -0.627 -6.032 1.00 87.69 86 ASN A N 1
ATOM 643 C CA . ASN A 1 86 ? 11.705 0.519 -6.738 1.00 87.69 86 ASN A CA 1
ATOM 644 C C . ASN A 1 86 ? 11.191 0.144 -8.133 1.00 87.69 86 ASN A C 1
ATOM 646 O O . ASN A 1 86 ? 11.733 -0.729 -8.812 1.00 87.69 86 ASN A O 1
ATOM 650 N N . ILE A 1 87 ? 10.166 0.863 -8.577 1.00 92.50 87 ILE A N 1
ATOM 651 C CA . ILE A 1 87 ? 9.531 0.677 -9.878 1.00 92.50 87 ILE A CA 1
ATOM 652 C C . ILE A 1 87 ? 10.159 1.662 -10.873 1.00 92.50 87 ILE A C 1
ATOM 654 O O . ILE A 1 87 ? 10.022 2.874 -10.685 1.00 92.50 87 ILE A O 1
ATOM 658 N N . PRO A 1 88 ? 10.824 1.190 -11.940 1.00 91.12 88 PRO A N 1
ATOM 659 C CA . PRO A 1 88 ? 11.328 2.068 -12.990 1.00 91.12 88 PRO A CA 1
ATOM 660 C C . PRO A 1 88 ? 10.190 2.817 -13.690 1.00 91.12 88 PRO A C 1
ATOM 662 O O . PRO A 1 88 ? 9.180 2.214 -14.066 1.00 91.12 88 PRO A O 1
ATOM 665 N N . VAL A 1 89 ? 10.358 4.125 -13.886 1.00 91.56 89 VAL A N 1
ATOM 666 C CA . VAL A 1 89 ? 9.420 4.951 -14.653 1.00 91.56 89 VAL A CA 1
ATOM 667 C C . VAL A 1 89 ? 9.898 5.020 -16.107 1.00 91.56 89 VAL A C 1
ATOM 669 O O . VAL A 1 89 ? 11.063 5.345 -16.340 1.00 91.56 89 VAL A O 1
ATOM 672 N N . PRO A 1 90 ? 9.034 4.729 -17.098 1.00 89.56 90 PRO A N 1
ATOM 673 C CA . PRO A 1 90 ? 9.385 4.896 -18.503 1.00 89.56 90 PRO A CA 1
ATOM 674 C C . PRO A 1 90 ? 9.794 6.337 -18.817 1.00 89.56 90 PRO A C 1
ATOM 676 O O . PRO A 1 90 ? 9.152 7.282 -18.356 1.00 89.56 90 PRO A O 1
ATOM 679 N N . ALA A 1 91 ? 10.830 6.498 -19.641 1.00 85.94 91 ALA A N 1
ATOM 680 C CA . ALA A 1 91 ? 11.269 7.816 -20.075 1.00 85.94 91 ALA A CA 1
ATOM 681 C C . ALA A 1 91 ? 10.110 8.572 -20.748 1.00 85.94 91 ALA A C 1
ATOM 683 O O . ALA A 1 91 ? 9.441 8.041 -21.640 1.00 85.94 91 ALA A O 1
ATOM 684 N N . GLY A 1 92 ? 9.854 9.797 -20.289 1.00 78.81 92 GLY A N 1
ATOM 685 C CA . GLY A 1 92 ? 8.803 10.647 -20.847 1.00 78.81 92 GLY A CA 1
ATOM 686 C C . GLY A 1 92 ? 7.408 10.336 -20.306 1.00 78.81 92 GLY A C 1
ATOM 687 O O . GLY A 1 92 ? 6.419 10.782 -20.894 1.00 78.81 92 GLY A O 1
ATOM 688 N N . ASP A 1 93 ? 7.304 9.577 -19.206 1.00 90.25 93 ASP A N 1
ATOM 689 C CA . ASP A 1 93 ? 6.043 9.404 -18.487 1.00 90.25 93 ASP A CA 1
ATOM 690 C C . ASP A 1 93 ? 5.445 10.783 -18.143 1.00 90.25 93 ASP A C 1
ATOM 692 O O . ASP A 1 93 ? 6.096 11.582 -17.470 1.00 90.25 93 ASP A O 1
ATOM 696 N N . PRO A 1 94 ? 4.204 11.084 -18.564 1.00 80.62 94 PRO A N 1
ATOM 697 C CA . PRO A 1 94 ? 3.655 12.435 -18.468 1.00 80.62 94 PRO A CA 1
ATOM 698 C C . PRO A 1 94 ? 3.417 12.916 -17.031 1.00 80.62 94 PRO A C 1
ATOM 700 O O . PRO A 1 94 ? 3.214 14.113 -16.829 1.00 80.62 94 PRO A O 1
ATOM 703 N N . TYR A 1 95 ? 3.411 12.010 -16.051 1.00 81.25 95 TYR A N 1
ATOM 704 C CA . TYR A 1 95 ? 3.187 12.331 -14.645 1.00 81.25 95 TYR A CA 1
ATOM 705 C C . TYR A 1 95 ? 4.493 12.286 -13.853 1.00 81.25 95 TYR A C 1
ATOM 707 O O . TYR A 1 95 ? 4.787 13.220 -13.113 1.00 81.25 95 TYR A O 1
ATOM 715 N N . PHE A 1 96 ? 5.276 11.217 -14.009 1.00 79.06 96 PHE A N 1
ATOM 716 C CA . PHE A 1 96 ? 6.434 10.947 -13.156 1.00 79.06 96 PHE A CA 1
ATOM 717 C C . PHE A 1 96 ? 7.774 11.361 -13.780 1.00 79.06 96 PHE A C 1
ATOM 719 O O . PHE A 1 96 ? 8.661 11.778 -13.045 1.00 79.06 96 PHE A O 1
ATOM 726 N N . ASP A 1 97 ? 7.925 11.305 -15.107 1.00 79.19 97 ASP A N 1
ATOM 727 C CA . ASP A 1 97 ? 9.141 11.729 -15.822 1.00 79.19 97 ASP A CA 1
ATOM 728 C C . ASP A 1 97 ? 8.813 12.637 -17.028 1.00 79.19 97 ASP A C 1
ATOM 730 O O . ASP A 1 97 ? 9.191 12.338 -18.166 1.00 79.19 97 ASP A O 1
ATOM 734 N N . PRO A 1 98 ? 8.113 13.774 -16.821 1.00 70.25 98 PRO A N 1
ATOM 735 C CA . PRO A 1 98 ? 7.652 14.630 -17.920 1.00 70.25 98 PRO A CA 1
ATOM 736 C C . PRO A 1 98 ? 8.801 15.278 -18.708 1.00 70.25 98 PRO A C 1
ATOM 738 O O . PRO A 1 98 ? 8.584 15.820 -19.792 1.00 70.25 98 PRO A O 1
ATOM 741 N N . TYR A 1 99 ? 10.023 15.227 -18.172 1.00 72.75 99 TYR A N 1
ATOM 742 C CA . TYR A 1 99 ? 11.239 15.758 -18.791 1.00 72.75 99 TYR A CA 1
ATOM 743 C C . TYR A 1 99 ? 12.062 14.697 -19.512 1.00 72.75 99 TYR A C 1
ATOM 745 O O . TYR A 1 99 ? 13.123 15.024 -20.041 1.00 72.75 99 TYR A O 1
ATOM 753 N N . ASN A 1 100 ? 11.561 13.458 -19.578 1.00 72.19 100 ASN A N 1
ATOM 754 C CA . ASN A 1 100 ? 12.178 12.369 -20.324 1.00 72.19 100 ASN A CA 1
ATOM 755 C C . ASN A 1 100 ? 13.641 12.136 -19.913 1.00 72.19 100 ASN A C 1
ATOM 757 O O . ASN A 1 100 ? 14.527 11.993 -20.755 1.00 72.19 100 ASN A O 1
ATOM 761 N N . THR A 1 101 ? 13.889 12.148 -18.603 1.00 77.38 101 THR A N 1
ATOM 762 C CA . THR A 1 101 ? 15.215 11.916 -18.022 1.00 77.38 101 THR A CA 1
ATOM 763 C C . THR A 1 101 ? 15.617 10.447 -18.101 1.00 77.38 101 THR A C 1
ATOM 765 O O . THR A 1 101 ? 16.807 10.147 -18.175 1.00 77.38 101 THR A O 1
ATOM 768 N N . GLY A 1 102 ? 14.640 9.533 -18.078 1.00 78.38 102 GLY A N 1
ATOM 769 C CA . GLY A 1 102 ? 14.856 8.088 -18.071 1.00 78.38 102 GLY A CA 1
ATOM 770 C C . GLY A 1 102 ? 15.454 7.538 -16.771 1.00 78.38 102 GLY A C 1
ATOM 771 O O . GLY A 1 102 ? 15.852 6.376 -16.742 1.00 78.38 102 GLY A O 1
ATOM 772 N N . THR A 1 103 ? 15.544 8.342 -15.706 1.00 79.56 103 THR A N 1
ATOM 773 C CA . THR A 1 103 ? 16.170 7.947 -14.428 1.00 79.56 103 THR A CA 1
ATOM 774 C C . THR A 1 103 ? 15.205 7.930 -13.244 1.00 79.56 103 THR A C 1
ATOM 776 O O . THR A 1 103 ? 15.586 7.505 -12.152 1.00 79.56 103 THR A O 1
ATOM 779 N N . VAL A 1 104 ? 13.957 8.372 -13.432 1.00 78.75 104 VAL A N 1
ATOM 780 C CA . VAL A 1 104 ? 12.958 8.415 -12.358 1.00 78.75 104 VAL A CA 1
ATOM 781 C C . VAL A 1 104 ? 12.529 7.000 -11.961 1.00 78.75 104 VAL A C 1
ATOM 783 O O . VAL A 1 104 ? 12.345 6.114 -12.797 1.00 78.75 104 VAL A O 1
ATOM 786 N N . THR A 1 105 ? 12.327 6.790 -10.661 1.00 87.00 105 THR A N 1
ATOM 787 C CA . THR A 1 105 ? 11.720 5.570 -10.119 1.00 87.00 105 THR A CA 1
ATOM 788 C C . THR A 1 105 ? 10.625 5.932 -9.117 1.00 87.00 105 THR A C 1
ATOM 790 O O . THR A 1 105 ? 10.717 6.960 -8.446 1.00 87.00 105 THR A O 1
ATOM 793 N N . ILE A 1 106 ? 9.585 5.101 -9.015 1.00 84.69 106 ILE A N 1
ATOM 794 C CA . ILE A 1 106 ? 8.599 5.170 -7.930 1.00 84.69 106 ILE A CA 1
ATOM 795 C C . ILE A 1 106 ? 9.148 4.321 -6.771 1.00 84.69 106 ILE A C 1
ATOM 797 O O . ILE A 1 106 ? 9.436 3.135 -6.979 1.00 84.69 106 ILE A O 1
ATOM 801 N N . PRO A 1 107 ? 9.336 4.897 -5.570 1.00 80.56 107 PRO A N 1
ATOM 802 C CA . PRO A 1 107 ? 9.964 4.194 -4.460 1.00 80.56 107 PRO A CA 1
ATOM 803 C C . PRO A 1 107 ? 9.065 3.077 -3.924 1.00 80.56 107 PRO A C 1
ATOM 805 O O . PRO A 1 107 ? 7.870 3.272 -3.703 1.00 80.56 107 PRO A O 1
ATOM 808 N N . MET A 1 108 ? 9.652 1.905 -3.686 1.00 83.00 108 MET A N 1
ATOM 809 C CA . MET A 1 108 ? 8.974 0.761 -3.080 1.00 83.00 108 MET A CA 1
ATOM 810 C C . MET A 1 108 ? 9.986 -0.119 -2.343 1.00 83.00 108 MET A C 1
ATOM 812 O O . MET A 1 108 ? 11.099 -0.330 -2.815 1.00 83.00 108 MET A O 1
ATOM 816 N N . GLN A 1 109 ? 9.578 -0.656 -1.195 1.00 81.00 109 GLN A N 1
ATOM 817 C CA . GLN A 1 109 ? 10.326 -1.670 -0.450 1.00 81.00 109 GLN A CA 1
ATOM 818 C C . GLN A 1 109 ? 9.678 -3.043 -0.642 1.00 81.00 109 GLN A C 1
ATOM 820 O O . GLN A 1 109 ? 8.441 -3.140 -0.752 1.00 81.00 109 GLN A O 1
ATOM 825 N N . ARG A 1 110 ? 10.492 -4.107 -0.639 1.00 84.38 110 ARG A N 1
ATOM 826 C CA . ARG A 1 110 ? 9.985 -5.479 -0.480 1.00 84.38 110 ARG A CA 1
ATOM 827 C C . ARG A 1 110 ? 9.145 -5.581 0.792 1.00 84.38 110 ARG A C 1
ATOM 829 O O . ARG A 1 110 ? 9.276 -4.778 1.713 1.00 84.38 110 ARG A O 1
ATOM 836 N N . ALA A 1 111 ? 8.181 -6.484 0.804 1.00 85.75 111 ALA A N 1
ATOM 837 C CA . ALA A 1 111 ? 7.330 -6.666 1.965 1.00 85.75 111 ALA A CA 1
ATOM 838 C C . ALA A 1 111 ? 8.117 -7.381 3.050 1.00 85.75 111 ALA A C 1
ATOM 840 O O . ALA A 1 111 ? 9.141 -8.010 2.792 1.00 85.75 111 ALA A O 1
ATOM 841 N N . ARG A 1 112 ? 7.629 -7.285 4.281 1.00 77.75 112 ARG A N 1
ATOM 842 C CA . ARG A 1 112 ? 8.199 -8.067 5.374 1.00 77.75 112 ARG A CA 1
ATOM 843 C C . ARG A 1 112 ? 8.040 -9.553 5.098 1.00 77.75 112 ARG A C 1
ATOM 845 O O . ARG A 1 112 ? 6.947 -10.009 4.766 1.00 77.75 112 ARG A O 1
ATOM 852 N N . TYR A 1 113 ? 9.117 -10.290 5.306 1.00 79.56 113 TYR A N 1
ATOM 853 C CA . TYR A 1 113 ? 9.155 -11.730 5.124 1.00 79.56 113 TYR A CA 1
ATOM 854 C C . TYR A 1 113 ? 9.732 -12.434 6.350 1.00 79.56 113 TYR A C 1
ATOM 856 O O . TYR A 1 113 ? 10.456 -11.844 7.157 1.00 79.56 113 TYR A O 1
ATOM 864 N N . ASP A 1 114 ? 9.389 -13.709 6.482 1.00 76.06 114 ASP A N 1
ATOM 865 C CA . ASP A 1 114 ? 9.921 -14.593 7.507 1.00 76.06 114 ASP A CA 1
ATOM 866 C C . ASP A 1 114 ? 11.382 -14.918 7.178 1.00 76.06 114 ASP A C 1
ATOM 868 O O . ASP A 1 114 ? 11.676 -15.633 6.217 1.00 76.06 114 ASP A O 1
ATOM 872 N N . GLY A 1 115 ? 12.309 -14.401 7.988 1.00 66.31 115 GLY A N 1
ATOM 873 C CA . GLY A 1 115 ? 13.751 -14.606 7.815 1.00 66.31 115 GLY A CA 1
ATOM 874 C C . GLY A 1 115 ? 14.222 -16.055 7.993 1.00 66.31 115 GLY A C 1
ATOM 875 O O . GLY A 1 115 ? 15.399 -16.336 7.787 1.00 66.31 115 GLY A O 1
ATOM 876 N N . THR A 1 116 ? 13.338 -16.979 8.381 1.00 73.06 116 THR A N 1
ATOM 877 C CA . THR A 1 116 ? 13.609 -18.426 8.397 1.00 73.06 116 THR A CA 1
ATOM 878 C C . THR A 1 116 ? 13.243 -19.124 7.078 1.00 73.06 116 THR A C 1
ATOM 880 O O . THR A 1 116 ? 13.454 -20.330 6.925 1.00 73.06 116 THR A O 1
ATOM 883 N N . THR A 1 117 ? 12.726 -18.368 6.107 1.00 79.94 117 THR A N 1
ATOM 884 C CA . THR A 1 117 ? 12.308 -18.836 4.779 1.00 79.94 117 THR A CA 1
ATOM 885 C C . THR A 1 117 ? 13.115 -18.163 3.668 1.00 79.94 117 THR A C 1
ATOM 887 O O . THR A 1 117 ? 13.871 -17.226 3.914 1.00 79.94 117 THR A O 1
ATOM 890 N N . GLY A 1 118 ? 12.988 -18.645 2.430 1.00 79.75 118 GLY A N 1
ATOM 891 C CA . GLY A 1 118 ? 13.703 -18.073 1.287 1.00 79.75 118 GLY A CA 1
ATOM 892 C C . GLY A 1 118 ? 15.167 -18.497 1.200 1.00 79.75 118 GLY A C 1
ATOM 893 O O . GLY A 1 118 ? 15.986 -17.756 0.663 1.00 79.75 118 GLY A O 1
ATOM 894 N N . ASP A 1 119 ? 15.502 -19.693 1.691 1.00 78.38 119 ASP A N 1
ATOM 895 C CA . ASP A 1 119 ? 16.858 -20.260 1.622 1.00 78.38 119 ASP A CA 1
ATOM 896 C C . ASP A 1 119 ? 17.023 -21.328 0.524 1.00 78.38 119 ASP A C 1
ATOM 898 O O . ASP A 1 119 ? 18.142 -21.716 0.173 1.00 78.38 119 ASP A O 1
ATOM 902 N N . SER A 1 120 ? 15.913 -21.842 -0.015 1.00 82.38 120 SER A N 1
ATOM 903 C CA . SER A 1 120 ? 15.910 -22.938 -0.979 1.00 82.38 120 SER A CA 1
ATOM 904 C C . SER A 1 120 ? 14.551 -23.118 -1.654 1.00 82.38 120 SER A C 1
ATOM 906 O O . SER A 1 120 ? 13.516 -22.737 -1.126 1.00 82.38 120 SER A O 1
ATOM 908 N N . VAL A 1 121 ? 14.519 -23.811 -2.797 1.00 89.31 121 VAL A N 1
ATOM 909 C CA . VAL A 1 121 ? 13.266 -24.147 -3.513 1.00 89.31 121 VAL A CA 1
ATOM 910 C C . VAL A 1 121 ? 12.290 -24.971 -2.654 1.00 89.31 121 VAL A C 1
ATOM 912 O O . VAL A 1 121 ? 11.086 -24.951 -2.883 1.00 89.31 121 VAL A O 1
ATOM 915 N N . ALA A 1 122 ? 12.795 -25.716 -1.665 1.00 91.06 122 ALA A N 1
ATOM 916 C CA . ALA A 1 122 ? 11.960 -26.486 -0.741 1.00 91.06 122 ALA A CA 1
ATOM 917 C C . ALA A 1 122 ? 11.380 -25.636 0.405 1.00 91.06 122 ALA A C 1
ATOM 919 O O . ALA A 1 122 ? 10.456 -26.090 1.077 1.00 91.06 122 ALA A O 1
ATOM 920 N N . ASN A 1 123 ? 11.928 -24.442 0.626 1.00 86.56 123 ASN A N 1
ATOM 921 C CA . ASN A 1 123 ? 11.544 -23.488 1.658 1.00 86.56 123 ASN A CA 1
ATOM 922 C C . ASN A 1 123 ? 11.585 -22.065 1.058 1.00 86.56 123 ASN A C 1
ATOM 924 O O . ASN A 1 123 ? 12.459 -21.262 1.402 1.00 86.56 123 ASN A O 1
ATOM 928 N N . PRO A 1 124 ? 10.701 -21.777 0.082 1.00 91.25 124 PRO A N 1
ATOM 929 C CA . PRO A 1 124 ? 10.658 -20.477 -0.570 1.00 91.25 124 PRO A CA 1
ATOM 930 C C . PRO A 1 124 ? 10.268 -19.382 0.422 1.00 91.25 124 PRO A C 1
ATOM 932 O O . PRO A 1 124 ? 9.676 -19.659 1.465 1.00 91.25 124 PRO A O 1
ATOM 935 N N . LEU A 1 125 ? 10.595 -18.142 0.072 1.00 89.06 125 LEU A N 1
ATOM 936 C CA . LEU A 1 125 ? 10.312 -16.960 0.870 1.00 89.06 125 LEU A CA 1
ATOM 937 C C . LEU A 1 125 ? 8.810 -16.852 1.160 1.00 89.06 125 LEU A C 1
ATOM 939 O O . LEU A 1 125 ? 7.979 -16.949 0.255 1.00 89.06 125 LEU A O 1
ATOM 943 N N . GLN A 1 126 ? 8.471 -16.640 2.425 1.00 87.94 126 GLN A N 1
ATOM 944 C CA . GLN A 1 126 ? 7.108 -16.449 2.904 1.00 87.94 126 GLN A CA 1
ATOM 945 C C . GLN A 1 126 ? 6.967 -15.102 3.593 1.00 87.94 126 GLN A C 1
ATOM 947 O O . GLN A 1 126 ? 7.914 -14.555 4.154 1.00 87.94 126 GLN A O 1
ATOM 952 N N . HIS A 1 127 ? 5.755 -14.568 3.528 1.00 88.69 127 HIS A N 1
ATOM 953 C CA . HIS A 1 127 ? 5.403 -13.282 4.104 1.00 88.69 127 HIS A CA 1
ATOM 954 C C . HIS A 1 127 ? 4.470 -13.516 5.280 1.00 88.69 127 HIS A C 1
ATOM 956 O O . HIS A 1 127 ? 3.554 -14.331 5.186 1.00 88.69 127 HIS A O 1
ATOM 962 N N . GLN A 1 128 ? 4.703 -12.794 6.368 1.00 86.12 128 GLN A N 1
ATOM 963 C CA . GLN A 1 128 ? 3.905 -12.917 7.581 1.00 86.12 128 GLN A CA 1
ATOM 964 C C . GLN A 1 128 ? 2.715 -11.965 7.530 1.00 86.12 128 GLN A C 1
ATOM 966 O O . GLN A 1 128 ? 2.832 -10.825 7.073 1.00 86.12 128 GLN A O 1
ATOM 971 N N . ASN A 1 129 ? 1.577 -12.433 8.025 1.00 92.06 129 ASN A N 1
ATOM 972 C CA . ASN A 1 129 ? 0.393 -11.618 8.219 1.00 92.06 129 ASN A CA 1
ATOM 973 C C . ASN A 1 129 ? 0.442 -10.963 9.604 1.00 92.06 129 ASN A C 1
ATOM 975 O O . ASN A 1 129 ? 0.434 -11.661 10.611 1.00 92.06 129 ASN A O 1
ATOM 979 N N . LEU A 1 130 ? 0.489 -9.632 9.688 1.00 89.12 130 LEU A N 1
ATOM 980 C CA . LEU A 1 130 ? 0.589 -8.925 10.975 1.00 89.12 130 LEU A CA 1
ATOM 981 C C . LEU A 1 130 ? -0.729 -8.832 11.750 1.00 89.12 130 LEU A C 1
ATOM 983 O O . LEU A 1 130 ? -0.768 -8.234 12.826 1.00 89.12 130 LEU A O 1
ATOM 987 N N . ILE A 1 131 ? -1.803 -9.402 11.214 1.00 94.00 131 ILE A N 1
ATOM 988 C CA . ILE A 1 131 ? -3.092 -9.517 11.887 1.00 94.00 131 ILE A CA 1
ATOM 989 C C . ILE A 1 131 ? -3.607 -10.953 11.806 1.00 94.00 131 ILE A C 1
ATOM 991 O O . ILE A 1 131 ? -3.017 -11.808 11.145 1.00 94.00 131 ILE A O 1
ATOM 995 N N . THR A 1 132 ? -4.687 -11.241 12.529 1.00 96.38 132 THR A N 1
ATOM 996 C CA . THR A 1 132 ? -5.286 -12.577 12.492 1.00 96.38 132 THR A CA 1
ATOM 997 C C . THR A 1 132 ? -5.877 -12.849 11.105 1.00 96.38 132 THR A C 1
ATOM 999 O O . THR A 1 132 ? -6.400 -11.945 10.467 1.00 96.38 132 THR A O 1
ATOM 1002 N N . SER A 1 133 ? -5.845 -14.101 10.645 1.00 96.31 133 SER A N 1
ATOM 1003 C CA . SER A 1 133 ? -6.439 -14.502 9.355 1.00 96.31 133 SER A CA 1
ATOM 1004 C C . SER A 1 133 ? -7.954 -14.750 9.428 1.00 96.31 133 SER A C 1
ATOM 1006 O O . SER A 1 133 ? -8.569 -15.238 8.475 1.00 96.31 133 SER A O 1
ATOM 1008 N N . PHE A 1 134 ? -8.565 -14.493 10.585 1.00 96.94 134 PHE A N 1
ATOM 1009 C CA . PHE A 1 134 ? -9.965 -14.791 10.840 1.00 96.94 134 PHE A CA 1
ATOM 1010 C C . PHE A 1 134 ? -10.829 -13.556 10.647 1.00 96.94 134 PHE A C 1
ATOM 1012 O O . PHE A 1 134 ? -10.449 -12.453 11.004 1.00 96.94 134 PHE A O 1
ATOM 1019 N N . LEU A 1 135 ? -12.058 -13.770 10.183 1.00 97.19 135 LEU A N 1
ATOM 1020 C CA . LEU A 1 135 ? -13.050 -12.705 10.086 1.00 97.19 135 LEU A CA 1
ATOM 1021 C C . LEU A 1 135 ? -13.685 -12.452 11.464 1.00 97.19 135 LEU A C 1
ATOM 1023 O O . LEU A 1 135 ? -14.789 -12.926 11.746 1.00 97.19 135 LEU A O 1
ATOM 1027 N N . ASP A 1 136 ? -12.951 -11.813 12.370 1.00 96.81 136 ASP A N 1
ATOM 1028 C CA . ASP A 1 136 ? -13.280 -11.726 13.798 1.00 96.81 136 ASP A CA 1
ATOM 1029 C C . ASP A 1 136 ? -13.410 -10.300 14.351 1.00 96.81 136 ASP A C 1
ATOM 1031 O O . ASP A 1 136 ? -13.594 -10.106 15.561 1.00 96.81 136 ASP A O 1
ATOM 1035 N N . ALA A 1 137 ? -13.430 -9.318 13.453 1.00 98.31 137 ALA A N 1
ATOM 1036 C CA . ALA A 1 137 ? -13.468 -7.898 13.744 1.00 98.31 137 ALA A CA 1
ATOM 1037 C C . ALA A 1 137 ? -12.222 -7.366 14.484 1.00 98.31 137 ALA A C 1
ATOM 1039 O O . ALA A 1 137 ? -12.306 -6.364 15.206 1.00 98.31 137 ALA A O 1
ATOM 1040 N N . SER A 1 138 ? -11.062 -8.000 14.315 1.00 98.00 138 SER A N 1
ATOM 1041 C CA . SER A 1 138 ? -9.743 -7.469 14.679 1.00 98.00 138 SER A CA 1
ATOM 1042 C C . SER A 1 138 ? -9.521 -6.026 14.202 1.00 98.00 138 SER A C 1
ATOM 1044 O O . SER A 1 138 ? -8.964 -5.222 14.949 1.00 98.00 138 SER A O 1
ATOM 1046 N N . MET A 1 139 ? -10.093 -5.607 13.069 1.00 97.94 139 MET A N 1
ATOM 1047 C CA . MET A 1 139 ? -10.028 -4.207 12.613 1.00 97.94 139 MET A CA 1
ATOM 1048 C C . MET A 1 139 ? -10.717 -3.203 13.569 1.00 97.94 139 MET A C 1
ATOM 1050 O O . MET A 1 139 ? -10.450 -1.997 13.534 1.00 97.94 139 MET A O 1
ATOM 1054 N N . VAL A 1 140 ? -11.570 -3.685 14.481 1.00 98.62 140 VAL A N 1
ATOM 1055 C CA . VAL A 1 140 ? -12.178 -2.929 15.594 1.00 98.62 140 VAL A CA 1
ATOM 1056 C C . VAL A 1 140 ? -11.422 -3.145 16.906 1.00 98.62 140 VAL A C 1
ATOM 1058 O O . VAL A 1 140 ? -11.255 -2.198 17.674 1.00 98.62 140 VAL A O 1
ATOM 1061 N N . TYR A 1 141 ? -10.991 -4.378 17.182 1.00 98.44 141 TYR A N 1
ATOM 1062 C CA . TYR A 1 141 ? -10.504 -4.787 18.505 1.00 98.44 141 TYR A CA 1
ATOM 1063 C C . TYR A 1 141 ? -8.984 -4.865 18.650 1.00 98.44 141 TYR A C 1
ATOM 1065 O O . TYR A 1 141 ? -8.519 -4.957 19.780 1.00 98.44 141 TYR A O 1
ATOM 1073 N N . GLY A 1 142 ? -8.228 -4.796 17.559 1.00 96.56 142 GLY A N 1
ATOM 1074 C CA . GLY A 1 142 ? -6.793 -5.062 17.519 1.00 96.56 142 GLY A CA 1
ATOM 1075 C C . GLY A 1 142 ? -6.476 -6.552 17.394 1.00 96.56 142 GLY A C 1
ATOM 1076 O O . GLY A 1 142 ? -7.273 -7.404 17.794 1.00 96.56 142 GLY A O 1
ATOM 1077 N N . SER A 1 143 ? -5.285 -6.832 16.868 1.00 95.31 143 SER A N 1
ATOM 1078 C CA . SER A 1 143 ? -4.759 -8.186 16.620 1.00 95.31 143 SER A CA 1
ATOM 1079 C C . SER A 1 143 ? -3.695 -8.603 17.639 1.00 95.31 143 SER A C 1
ATOM 1081 O O . SER A 1 143 ? -2.967 -9.577 17.451 1.00 95.31 143 SER A O 1
ATOM 1083 N N . ASP A 1 144 ? -3.581 -7.843 18.726 1.00 90.69 144 ASP A N 1
ATOM 1084 C CA . ASP A 1 144 ? -2.684 -8.088 19.843 1.00 90.69 144 ASP A CA 1
ATOM 1085 C C . ASP A 1 144 ? -3.326 -7.601 21.152 1.00 90.69 144 ASP A C 1
ATOM 1087 O O . ASP A 1 144 ? -4.253 -6.783 21.170 1.00 90.69 144 ASP A O 1
ATOM 1091 N N . ALA A 1 145 ? -2.856 -8.147 22.273 1.00 90.19 145 ALA A N 1
ATOM 1092 C CA . ALA A 1 145 ? -3.447 -7.880 23.578 1.00 90.19 145 ALA A CA 1
ATOM 1093 C C . ALA A 1 145 ? -3.245 -6.430 24.052 1.00 90.19 145 ALA A C 1
ATOM 1095 O O . ALA A 1 145 ? -4.101 -5.915 24.777 1.00 90.19 145 ALA A O 1
ATOM 1096 N N . ASP A 1 146 ? -2.156 -5.774 23.644 1.00 91.38 146 ASP A N 1
ATOM 1097 C CA . ASP A 1 146 ? -1.808 -4.427 24.090 1.00 91.38 146 ASP A CA 1
ATOM 1098 C C . ASP A 1 146 ? -2.687 -3.390 23.389 1.00 91.38 146 ASP A C 1
ATOM 1100 O O . ASP A 1 146 ? -3.314 -2.564 24.061 1.00 91.38 146 ASP A O 1
ATOM 1104 N N . ARG A 1 147 ? -2.848 -3.478 22.063 1.00 94.06 147 ARG A N 1
ATOM 1105 C CA . ARG A 1 147 ? -3.776 -2.632 21.299 1.00 94.06 147 ARG A CA 1
ATOM 1106 C C . ARG A 1 147 ? -5.220 -2.870 21.729 1.00 94.06 147 ARG A C 1
ATOM 1108 O O . ARG A 1 147 ? -5.947 -1.904 21.980 1.00 94.06 147 ARG A O 1
ATOM 1115 N N . ALA A 1 148 ? -5.620 -4.128 21.925 1.00 95.88 148 ALA A N 1
ATOM 1116 C CA . ALA A 1 148 ? -6.957 -4.463 22.416 1.00 95.88 148 ALA A CA 1
ATOM 1117 C C . ALA A 1 148 ? -7.243 -3.884 23.808 1.00 95.88 148 ALA A C 1
ATOM 1119 O O . ALA A 1 148 ? -8.332 -3.361 24.058 1.00 95.88 148 ALA A O 1
ATOM 1120 N N . ALA A 1 149 ? -6.271 -3.931 24.722 1.00 96.06 149 ALA A N 1
ATOM 1121 C CA . ALA A 1 149 ? -6.376 -3.300 26.033 1.00 96.06 149 ALA A CA 1
ATOM 1122 C C . ALA A 1 149 ? -6.404 -1.767 25.927 1.00 96.06 149 ALA A C 1
ATOM 1124 O O . ALA A 1 149 ? -7.222 -1.116 26.581 1.00 96.06 149 ALA A O 1
ATOM 1125 N N . ALA A 1 150 ? -5.552 -1.183 25.082 1.00 96.44 150 ALA A N 1
ATOM 1126 C CA . ALA A 1 150 ? -5.436 0.258 24.908 1.00 96.44 150 ALA A CA 1
ATOM 1127 C C . ALA A 1 150 ? -6.736 0.889 24.392 1.00 96.44 150 ALA A C 1
ATOM 1129 O O . ALA A 1 150 ? -7.088 1.986 24.826 1.00 96.44 150 ALA A O 1
ATOM 1130 N N . LEU A 1 151 ? -7.489 0.203 23.532 1.00 98.31 151 LEU A N 1
ATOM 1131 C CA . LEU A 1 151 ? -8.753 0.698 22.977 1.00 98.31 151 LEU A CA 1
ATOM 1132 C C . LEU A 1 151 ? -9.929 0.664 23.969 1.00 98.31 151 LEU A C 1
ATOM 1134 O O . LEU A 1 151 ? -10.968 1.273 23.711 1.00 98.31 151 LEU A O 1
ATOM 1138 N N . ARG A 1 152 ? -9.796 -0.003 25.120 1.00 98.44 152 ARG A N 1
ATOM 1139 C CA . ARG A 1 152 ? -10.881 -0.180 26.100 1.00 98.44 152 ARG A CA 1
ATOM 1140 C C . ARG A 1 152 ? -10.914 0.915 27.157 1.00 98.44 152 ARG A C 1
ATOM 1142 O O . ARG A 1 152 ? -9.887 1.440 27.583 1.00 98.44 152 ARG A O 1
ATOM 1149 N N . THR A 1 153 ? -12.112 1.222 27.650 1.00 98.06 153 THR A N 1
ATOM 1150 C CA . THR A 1 153 ? -12.297 2.098 28.821 1.00 98.06 153 THR A CA 1
ATOM 1151 C C . THR A 1 153 ? -12.107 1.354 30.144 1.00 98.06 153 THR A C 1
ATOM 1153 O O . THR A 1 153 ? -11.893 1.996 31.170 1.00 98.06 153 THR A O 1
ATOM 1156 N N . PHE A 1 154 ? -12.222 0.018 30.124 1.00 98.00 154 PHE A N 1
ATOM 1157 C CA . PHE A 1 154 ? -12.364 -0.843 31.307 1.00 98.00 154 PHE A CA 1
ATOM 1158 C C . PHE A 1 154 ? -13.538 -0.444 32.220 1.00 98.00 154 PHE A C 1
ATOM 1160 O O . PHE A 1 154 ? -13.531 -0.699 33.431 1.00 98.00 154 PHE A O 1
ATOM 1167 N N . VAL A 1 155 ? -14.548 0.209 31.637 1.00 98.00 155 VAL A N 1
ATOM 1168 C CA . VAL A 1 155 ? -15.801 0.573 32.292 1.00 98.00 155 VAL A CA 1
ATOM 1169 C C . VAL A 1 155 ? -16.976 0.104 31.439 1.00 98.00 155 VAL A C 1
ATOM 1171 O O . VAL A 1 155 ? -17.121 0.498 30.282 1.00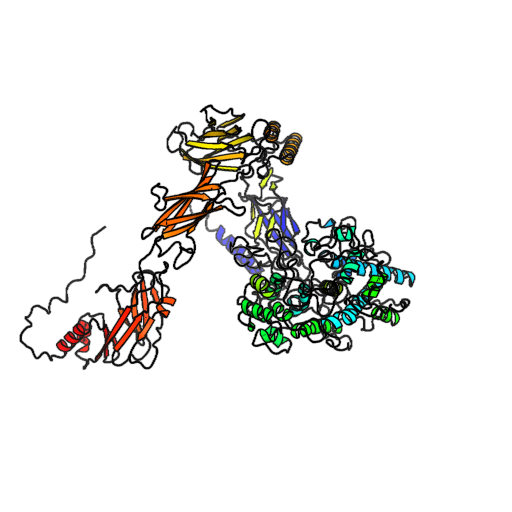 98.00 155 VAL A O 1
ATOM 1174 N N . ASP A 1 156 ? -17.845 -0.701 32.057 1.00 97.69 156 ASP A N 1
ATOM 1175 C CA . ASP A 1 156 ? -19.077 -1.241 31.465 1.00 97.69 156 ASP A CA 1
ATOM 1176 C C . ASP A 1 156 ? -18.876 -1.975 30.123 1.00 97.69 156 ASP A C 1
ATOM 1178 O O . ASP A 1 156 ? -19.800 -2.085 29.324 1.00 97.69 156 ASP A O 1
ATOM 1182 N N . GLY A 1 157 ? -17.678 -2.513 29.896 1.00 98.06 157 GLY A N 1
ATOM 1183 C CA . GLY A 1 157 ? -17.299 -3.285 28.721 1.00 98.06 157 GLY A CA 1
ATOM 1184 C C . GLY A 1 157 ? -17.133 -2.456 27.453 1.00 98.06 157 GLY A C 1
ATOM 1185 O O . GLY A 1 157 ? -17.262 -3.023 26.379 1.00 98.06 157 GLY A O 1
ATOM 1186 N N . LYS A 1 158 ? -16.902 -1.140 27.558 1.00 98.81 158 LYS A N 1
ATOM 1187 C CA . LYS A 1 158 ? -16.892 -0.213 26.414 1.00 98.81 158 LYS A CA 1
ATOM 1188 C C . LYS A 1 158 ? -15.514 0.019 25.789 1.00 98.81 158 LYS A C 1
ATOM 1190 O O . LYS A 1 158 ? -14.476 -0.032 26.456 1.00 98.81 158 LYS A O 1
ATOM 1195 N N . LEU A 1 159 ? -15.536 0.391 24.512 1.00 98.81 159 LEU A N 1
ATOM 1196 C CA . LEU A 1 159 ? -14.409 0.971 23.783 1.00 98.81 159 LEU A CA 1
ATOM 1197 C C . LEU A 1 159 ? -14.352 2.490 23.985 1.00 98.81 159 LEU A C 1
ATOM 1199 O O . LEU A 1 159 ? -15.382 3.150 24.162 1.00 98.81 159 LEU A O 1
ATOM 1203 N N . LYS A 1 160 ? -13.136 3.043 23.970 1.00 98.56 160 LYS A N 1
ATOM 1204 C CA . LYS A 1 160 ? -12.882 4.487 24.020 1.00 98.56 160 LYS A CA 1
ATOM 1205 C C . LYS A 1 160 ? -13.437 5.161 22.767 1.00 98.56 160 LYS A C 1
ATOM 1207 O O . LYS A 1 160 ? -13.399 4.597 21.681 1.00 98.56 160 LYS A O 1
ATOM 1212 N N . THR A 1 161 ? -13.899 6.393 22.929 1.00 98.25 161 THR A N 1
ATOM 1213 C CA . THR A 1 161 ? -14.361 7.264 21.844 1.00 98.25 161 THR A CA 1
ATOM 1214 C C . THR A 1 161 ? -13.901 8.692 22.113 1.00 98.25 161 THR A C 1
ATOM 1216 O O . THR A 1 161 ? -13.648 9.054 23.266 1.00 98.25 161 THR A O 1
ATOM 1219 N N . SER A 1 162 ? -13.816 9.508 21.068 1.00 97.25 162 SER A N 1
ATOM 1220 C CA . SER A 1 162 ? -13.662 10.960 21.181 1.00 97.25 162 SER A CA 1
ATOM 1221 C C . SER A 1 162 ? -15.024 11.671 21.102 1.00 97.25 162 SER A C 1
ATOM 1223 O O . SER A 1 162 ? -16.082 11.034 21.213 1.00 97.25 162 SER A O 1
ATOM 1225 N N . ASP A 1 163 ? -15.011 13.001 20.982 1.00 95.06 163 ASP A N 1
ATOM 1226 C CA . ASP A 1 163 ? -16.225 13.811 20.863 1.00 95.06 163 ASP A CA 1
ATOM 1227 C C . ASP A 1 163 ? -17.079 13.355 19.664 1.00 95.06 163 ASP A C 1
ATOM 1229 O O . ASP A 1 163 ? -16.567 13.002 18.606 1.00 95.06 163 ASP A O 1
ATOM 1233 N N . GLY A 1 164 ? -18.405 13.327 19.841 1.00 94.88 164 GLY A N 1
ATOM 1234 C CA . GLY A 1 164 ? -19.334 12.847 18.807 1.00 94.88 164 GLY A CA 1
ATOM 1235 C C . GLY A 1 164 ? -19.405 11.321 18.655 1.00 94.88 164 GLY A C 1
ATOM 1236 O O . GLY A 1 164 ? -19.918 10.837 17.646 1.00 94.88 164 GLY A O 1
ATOM 1237 N N . GLU A 1 165 ? -18.899 10.563 19.637 1.00 96.62 165 GLU A N 1
ATOM 1238 C CA . GLU A 1 165 ? -18.789 9.095 19.566 1.00 96.62 165 GLU A CA 1
ATOM 1239 C C . GLU A 1 165 ? -18.002 8.640 18.324 1.00 96.62 165 GLU A C 1
ATOM 1241 O O . GLU A 1 165 ? -18.337 7.637 17.688 1.00 96.62 165 GLU A O 1
ATOM 1246 N N . LEU A 1 166 ? -16.987 9.427 17.955 1.00 98.44 166 LEU A N 1
ATOM 1247 C CA . LEU A 1 166 ? -15.985 9.071 16.956 1.00 98.44 166 LEU A CA 1
ATOM 1248 C C . LEU A 1 166 ? -14.911 8.173 17.586 1.00 98.44 166 LEU A C 1
ATOM 1250 O O . LEU A 1 166 ? -14.835 8.035 18.812 1.00 98.44 166 LEU A O 1
ATOM 1254 N N . LEU A 1 167 ? -14.053 7.577 16.758 1.00 98.50 167 LEU A N 1
ATOM 1255 C CA . LEU A 1 167 ? -12.882 6.831 17.231 1.00 98.50 167 LEU A CA 1
ATOM 1256 C C . LEU A 1 167 ? -12.013 7.670 18.199 1.00 98.50 167 LEU A C 1
ATOM 1258 O O . LEU A 1 167 ? -12.032 8.904 18.147 1.00 98.50 167 LEU A O 1
ATOM 1262 N N . PRO A 1 168 ? -11.255 7.040 19.113 1.00 97.81 168 PRO A N 1
ATOM 1263 C CA . PRO A 1 168 ? -10.329 7.755 19.990 1.00 97.81 168 PRO A CA 1
ATOM 1264 C C . PRO A 1 168 ? -9.216 8.445 19.184 1.00 97.81 168 PRO A C 1
ATOM 1266 O O . PRO A 1 168 ? -8.766 7.910 18.178 1.00 97.81 168 PRO A O 1
ATOM 1269 N N . LEU A 1 169 ? -8.754 9.616 19.633 1.00 96.38 169 LEU A N 1
ATOM 1270 C CA . LEU A 1 169 ? -7.620 10.326 19.020 1.00 96.38 169 LEU A CA 1
ATOM 1271 C C . LEU A 1 169 ? -6.290 9.793 19.560 1.00 96.38 169 LEU A C 1
ATOM 1273 O O . LEU A 1 169 ? -6.184 9.503 20.754 1.00 96.38 169 LEU A O 1
ATOM 1277 N N . ASN A 1 170 ? -5.259 9.736 18.719 1.00 94.56 170 ASN A N 1
ATOM 1278 C CA . ASN A 1 170 ? -3.947 9.184 19.063 1.00 94.56 170 ASN A CA 1
ATOM 1279 C C . ASN A 1 170 ? -3.079 10.143 19.896 1.00 94.56 170 ASN A C 1
ATOM 1281 O O . ASN A 1 170 ? -1.967 10.491 19.522 1.00 94.56 170 ASN A O 1
ATOM 1285 N N . ASN A 1 171 ? -3.583 10.627 21.028 1.00 93.31 171 ASN A N 1
ATOM 1286 C CA . ASN A 1 171 ? -2.890 11.611 21.857 1.00 93.31 171 ASN A CA 1
ATOM 1287 C C . ASN A 1 171 ? -2.694 11.136 23.298 1.00 93.31 171 ASN A C 1
ATOM 1289 O O . ASN A 1 171 ? -3.405 10.262 23.791 1.00 93.31 171 ASN A O 1
ATOM 1293 N N . LEU A 1 172 ? -1.766 11.783 24.011 1.00 90.31 172 LEU A N 1
ATOM 1294 C CA . LEU A 1 172 ? -1.440 11.449 25.404 1.00 90.31 172 LEU A CA 1
ATOM 1295 C C . LEU A 1 172 ? -2.604 11.667 26.386 1.00 90.31 172 LEU A C 1
ATOM 1297 O O . LEU A 1 172 ? -2.566 11.163 27.506 1.00 90.31 172 LEU A O 1
ATOM 1301 N N . ALA A 1 173 ? -3.641 12.416 25.994 1.00 92.12 173 ALA A N 1
ATOM 1302 C CA . ALA A 1 173 ? -4.850 12.548 26.803 1.00 92.12 173 ALA A CA 1
ATOM 1303 C C . ALA A 1 173 ? -5.708 11.271 26.757 1.00 92.12 173 ALA A C 1
ATOM 1305 O O . ALA A 1 173 ? -6.342 10.925 27.752 1.00 92.12 173 ALA A O 1
ATOM 1306 N N . THR A 1 174 ? -5.704 10.566 25.624 1.00 93.00 174 THR A N 1
ATOM 1307 C CA . THR A 1 174 ? -6.462 9.324 25.406 1.00 93.00 174 THR A CA 1
ATOM 1308 C C . THR A 1 174 ? -5.630 8.078 25.731 1.00 93.00 174 THR A C 1
ATOM 1310 O O . THR A 1 174 ? -6.149 7.106 26.294 1.00 93.00 174 THR A O 1
ATOM 1313 N N . PHE A 1 175 ? -4.329 8.131 25.434 1.00 92.69 175 PHE A N 1
ATOM 1314 C CA . PHE A 1 175 ? -3.352 7.062 25.635 1.00 92.69 175 PHE A CA 1
ATOM 1315 C C . PHE A 1 175 ? -2.167 7.577 26.478 1.00 92.69 175 PHE A C 1
ATOM 1317 O O . PHE A 1 175 ? -1.156 8.023 25.937 1.00 92.69 175 PHE A O 1
ATOM 1324 N N . PRO A 1 176 ? -2.285 7.570 27.821 1.00 85.38 176 PRO A N 1
ATOM 1325 C CA . PRO A 1 176 ? -1.282 8.165 28.710 1.00 85.38 176 PRO A CA 1
ATOM 1326 C C . PRO A 1 176 ? 0.056 7.413 28.735 1.00 85.38 176 PRO A C 1
ATOM 1328 O O . PRO A 1 176 ? 1.066 8.003 29.112 1.00 85.38 176 PRO A O 1
ATOM 1331 N N . ASP A 1 177 ? 0.062 6.141 28.331 1.00 79.62 177 ASP A N 1
ATOM 1332 C CA . ASP A 1 177 ? 1.252 5.281 28.305 1.00 79.62 177 ASP A CA 1
ATOM 1333 C C . ASP A 1 177 ? 2.057 5.407 26.995 1.00 79.62 177 ASP A C 1
ATOM 1335 O O . ASP A 1 177 ? 3.123 4.809 26.865 1.00 79.62 177 ASP A O 1
ATOM 1339 N N . GLY A 1 178 ? 1.576 6.213 26.042 1.00 79.88 178 GLY A N 1
ATOM 1340 C CA . GLY A 1 178 ? 2.191 6.418 24.731 1.00 79.88 178 GLY A CA 1
ATOM 1341 C C . GLY A 1 178 ? 1.160 6.382 23.605 1.00 79.88 178 GLY A C 1
ATOM 1342 O O . GLY A 1 178 ? 0.101 5.775 23.743 1.00 79.88 178 GLY A O 1
ATOM 1343 N N . MET A 1 179 ? 1.465 7.054 22.495 1.00 84.38 179 MET A N 1
ATOM 1344 C CA . MET A 1 179 ? 0.674 6.950 21.263 1.00 84.38 179 MET A CA 1
ATOM 1345 C C . MET A 1 179 ? 0.808 5.540 20.673 1.00 84.38 179 MET A C 1
ATOM 1347 O O . MET A 1 179 ? 1.841 4.897 20.857 1.00 84.38 179 MET A O 1
ATOM 1351 N N . LEU A 1 180 ? -0.227 5.066 19.978 1.00 85.38 180 LEU A N 1
ATOM 1352 C CA . LEU A 1 180 ? -0.198 3.775 19.288 1.00 85.38 180 LEU A CA 1
ATOM 1353 C C . LEU A 1 180 ? 0.300 3.935 17.850 1.00 85.38 180 LEU A C 1
ATOM 1355 O O . LEU A 1 180 ? 0.087 4.980 17.229 1.00 85.38 180 LEU A O 1
ATOM 1359 N N . ASP A 1 181 ? 0.910 2.876 17.320 1.00 84.56 181 ASP A N 1
ATOM 1360 C CA . ASP A 1 181 ? 1.341 2.813 15.923 1.00 84.56 181 ASP A CA 1
ATOM 1361 C C . ASP A 1 181 ? 0.127 2.954 14.989 1.00 84.56 181 ASP A C 1
ATOM 1363 O O . ASP A 1 181 ? -0.912 2.328 15.205 1.00 84.56 181 ASP A O 1
ATOM 1367 N N . ASN A 1 182 ? 0.248 3.791 13.963 1.00 84.50 182 ASN A N 1
ATOM 1368 C CA . ASN A 1 182 ? -0.778 4.044 12.954 1.00 84.50 182 ASN A CA 1
ATOM 1369 C C . ASN A 1 182 ? -0.098 4.435 11.643 1.00 84.50 182 ASN A C 1
ATOM 1371 O O . ASN A 1 182 ? 0.904 5.155 11.660 1.00 84.50 182 ASN A O 1
ATOM 1375 N N . ASP A 1 183 ? -0.700 4.048 10.523 1.00 85.31 183 ASP A N 1
ATOM 1376 C CA . ASP A 1 183 ? -0.243 4.503 9.216 1.00 85.31 183 ASP A CA 1
ATOM 1377 C C . ASP A 1 183 ? -0.592 5.981 9.017 1.00 85.31 183 ASP A C 1
ATOM 1379 O O . ASP A 1 183 ? -1.689 6.441 9.358 1.00 85.31 183 ASP A O 1
ATOM 1383 N N . ASN A 1 184 ? 0.355 6.730 8.454 1.00 83.25 184 ASN A N 1
ATOM 1384 C CA . ASN A 1 184 ? 0.189 8.145 8.155 1.00 83.25 184 ASN A CA 1
ATOM 1385 C C . ASN A 1 184 ? 1.032 8.562 6.947 1.00 83.25 184 ASN A C 1
ATOM 1387 O O . ASN A 1 184 ? 2.209 8.886 7.093 1.00 83.25 184 ASN A O 1
ATOM 1391 N N . ALA A 1 185 ? 0.424 8.589 5.761 1.00 78.19 185 ALA A N 1
ATOM 1392 C CA . ALA A 1 185 ? 1.033 9.216 4.584 1.00 78.19 185 ALA A CA 1
ATOM 1393 C C . ALA A 1 185 ? 0.491 10.637 4.329 1.00 78.19 185 ALA A C 1
ATOM 1395 O O . ALA A 1 185 ? 0.757 11.227 3.285 1.00 78.19 185 ALA A O 1
ATOM 1396 N N . GLY A 1 186 ? -0.305 11.179 5.258 1.00 72.44 186 GLY A N 1
ATOM 1397 C CA . GLY A 1 186 ? -0.904 12.503 5.149 1.00 72.44 186 GLY A CA 1
ATOM 1398 C C . GLY A 1 186 ? -0.052 13.605 5.784 1.00 72.44 186 GLY A C 1
ATOM 1399 O O . GLY A 1 186 ? 0.865 13.337 6.556 1.00 72.44 186 GLY A O 1
ATOM 1400 N N . PRO A 1 187 ? -0.385 14.882 5.530 1.00 73.25 187 PRO A N 1
ATOM 1401 C CA . PRO A 1 187 ? 0.318 16.026 6.117 1.00 73.25 187 PRO A CA 1
ATOM 1402 C C . PRO A 1 187 ? -0.042 16.281 7.594 1.00 73.25 187 PRO A C 1
ATOM 1404 O O . PRO A 1 187 ? 0.400 17.274 8.172 1.00 73.25 187 PRO A O 1
ATOM 1407 N N . TYR A 1 188 ? -0.901 15.452 8.190 1.00 78.75 188 TYR A N 1
ATOM 1408 C CA . TYR A 1 188 ? -1.444 15.661 9.529 1.00 78.75 188 TYR A CA 1
ATOM 1409 C C . TYR A 1 188 ? -0.548 15.032 10.598 1.00 78.75 188 TYR A C 1
ATOM 1411 O O . TYR A 1 188 ? 0.049 13.979 10.389 1.00 78.75 188 TYR A O 1
ATOM 1419 N N . ASP A 1 189 ? -0.473 15.673 11.766 1.00 83.06 189 ASP A N 1
ATOM 1420 C CA . ASP A 1 189 ? 0.298 15.160 12.899 1.00 83.06 189 ASP A CA 1
ATOM 1421 C C . ASP A 1 189 ? -0.311 13.860 13.442 1.00 83.06 189 ASP A C 1
ATOM 1423 O O . ASP A 1 189 ? -1.538 13.719 13.508 1.00 83.06 189 ASP A O 1
ATOM 1427 N N . ALA A 1 190 ? 0.537 12.942 13.907 1.00 82.31 190 ALA A N 1
ATOM 1428 C CA . ALA A 1 190 ? 0.115 11.652 14.445 1.00 82.31 190 ALA A CA 1
ATOM 1429 C C . ALA A 1 190 ? -0.915 11.814 15.573 1.00 82.31 190 ALA A C 1
ATOM 1431 O O . ALA A 1 190 ? -1.876 11.050 15.635 1.00 82.31 190 ALA A O 1
ATOM 1432 N N . ALA A 1 191 ? -0.785 12.862 16.399 1.00 88.44 191 ALA A N 1
ATOM 1433 C CA . ALA A 1 191 ? -1.699 13.140 17.506 1.00 88.44 191 ALA A CA 1
ATOM 1434 C C . ALA A 1 191 ? -3.136 13.493 17.082 1.00 88.44 191 ALA A C 1
ATOM 1436 O O . ALA A 1 191 ? -4.052 13.461 17.913 1.00 88.44 191 ALA A O 1
ATOM 1437 N N . SER A 1 192 ? -3.328 13.864 15.813 1.00 89.38 192 SER A N 1
ATOM 1438 C CA . SER A 1 192 ? -4.624 14.224 15.230 1.00 89.38 192 SER A CA 1
ATOM 1439 C C . SER A 1 192 ? -5.341 13.056 14.548 1.00 89.38 192 SER A C 1
ATOM 1441 O O . SER A 1 192 ? -6.521 13.179 14.229 1.00 89.38 192 SER A O 1
ATOM 1443 N N . LEU A 1 193 ? -4.661 11.922 14.355 1.00 93.56 193 LEU A N 1
ATOM 1444 C CA . LEU A 1 193 ? -5.248 10.725 13.760 1.00 93.56 193 LEU A CA 1
ATOM 1445 C C . LEU A 1 193 ? -6.169 10.008 14.746 1.00 93.56 193 LEU A C 1
ATOM 1447 O O . LEU A 1 193 ? -5.956 10.017 15.963 1.00 93.56 193 LEU A O 1
ATOM 1451 N N . PHE A 1 194 ? -7.171 9.324 14.206 1.00 97.56 194 PHE A N 1
ATOM 1452 C CA . PHE A 1 194 ? -7.981 8.383 14.965 1.00 97.56 194 PHE A CA 1
ATOM 1453 C C . PHE A 1 194 ? -7.225 7.076 15.222 1.00 97.56 194 PHE A C 1
ATOM 1455 O O . PHE A 1 194 ? -6.263 6.747 14.533 1.00 97.56 194 PHE A O 1
ATOM 1462 N N . VAL A 1 195 ? -7.662 6.294 16.201 1.00 97.25 195 VAL A N 1
ATOM 1463 C CA . VAL A 1 195 ? -7.089 4.980 16.512 1.00 97.25 195 VAL A CA 1
ATOM 1464 C C . VAL A 1 195 ? -8.190 3.927 16.442 1.00 97.25 195 VAL A C 1
ATOM 1466 O O . VAL A 1 195 ? -9.185 4.014 17.161 1.00 97.25 195 VAL A O 1
ATOM 1469 N N . GLY A 1 196 ? -8.010 2.944 15.560 1.00 96.50 196 GLY A N 1
ATOM 1470 C CA . GLY A 1 196 ? -8.857 1.753 15.439 1.00 96.50 196 GLY A CA 1
ATOM 1471 C C . GLY A 1 196 ? -8.121 0.478 15.857 1.00 96.50 196 GLY A C 1
ATOM 1472 O O . GLY A 1 196 ? -6.972 0.534 16.295 1.00 96.50 196 GLY A O 1
ATOM 1473 N N . GLY A 1 197 ? -8.772 -0.677 15.702 1.00 97.06 197 GLY A N 1
ATOM 1474 C CA . GLY A 1 197 ? -8.130 -1.981 15.885 1.00 97.06 197 GLY A CA 1
ATOM 1475 C C . GLY A 1 197 ? -7.020 -2.224 14.864 1.00 97.06 197 GLY A C 1
ATOM 1476 O O . GLY A 1 197 ? -5.929 -2.628 15.243 1.00 97.06 197 GLY A O 1
ATOM 1477 N N . ASP A 1 198 ? -7.256 -1.854 13.608 1.00 97.06 198 ASP A N 1
ATOM 1478 C CA . ASP A 1 198 ? -6.243 -1.860 12.549 1.00 97.06 198 ASP A CA 1
ATOM 1479 C C . ASP A 1 198 ? -5.506 -0.504 12.450 1.00 97.06 198 ASP A C 1
ATOM 1481 O O . ASP A 1 198 ? -6.060 0.554 12.781 1.00 97.06 198 ASP A O 1
ATOM 1485 N N . VAL A 1 199 ? -4.239 -0.532 12.020 1.00 94.38 199 VAL A N 1
ATOM 1486 C CA . VAL A 1 199 ? -3.356 0.650 11.915 1.00 94.38 199 VAL A CA 1
ATOM 1487 C C . VAL A 1 199 ? -3.706 1.568 10.741 1.00 94.38 199 VAL A C 1
ATOM 1489 O O . VAL A 1 199 ? -3.392 2.759 10.779 1.00 94.38 199 VAL A O 1
ATOM 1492 N N . ARG A 1 200 ? -4.409 1.052 9.728 1.00 94.69 200 ARG A N 1
ATOM 1493 C CA . ARG A 1 200 ? -4.815 1.768 8.511 1.00 94.69 200 ARG A CA 1
ATOM 1494 C C . ARG A 1 200 ? -6.199 2.410 8.641 1.00 94.69 200 ARG A C 1
ATOM 1496 O O . ARG A 1 200 ? -6.751 2.879 7.652 1.00 94.69 200 ARG A O 1
ATOM 1503 N N . ALA A 1 201 ? -6.780 2.489 9.842 1.00 96.00 201 ALA A N 1
ATOM 1504 C CA . ALA A 1 201 ? -8.136 3.018 10.054 1.00 96.00 201 ALA A CA 1
ATOM 1505 C C . ALA A 1 201 ? -8.360 4.462 9.550 1.00 96.00 201 ALA A C 1
ATOM 1507 O O . ALA A 1 201 ? -9.508 4.868 9.400 1.00 96.00 201 ALA A O 1
ATOM 1508 N N . ASN A 1 202 ? -7.287 5.230 9.309 1.00 95.25 202 ASN A N 1
ATOM 1509 C CA . ASN A 1 202 ? -7.334 6.597 8.775 1.00 95.25 202 ASN A CA 1
ATOM 1510 C C . ASN A 1 202 ? -7.036 6.683 7.274 1.00 95.25 202 ASN A C 1
ATOM 1512 O O . ASN A 1 202 ? -6.973 7.799 6.761 1.00 95.25 202 ASN A O 1
ATOM 1516 N N . GLU A 1 203 ? -6.809 5.557 6.588 1.00 93.31 203 GLU A N 1
ATOM 1517 C CA . GLU A 1 203 ? -6.341 5.548 5.200 1.00 93.31 203 GLU A CA 1
ATOM 1518 C C . GLU A 1 203 ? -7.242 6.417 4.326 1.00 93.31 203 GLU A C 1
ATOM 1520 O O . GLU A 1 203 ? -6.718 7.310 3.677 1.00 93.31 203 GLU A O 1
ATOM 1525 N N . ASN A 1 204 ? -8.571 6.322 4.454 1.00 94.50 204 ASN A N 1
ATOM 1526 C CA . ASN A 1 204 ? -9.505 7.301 3.895 1.00 94.50 204 ASN A CA 1
ATOM 1527 C C . ASN A 1 204 ? -10.733 7.558 4.799 1.00 94.50 204 ASN A C 1
ATOM 1529 O O . ASN A 1 204 ? -11.082 6.757 5.666 1.00 94.50 204 ASN A O 1
ATOM 1533 N N . VAL A 1 205 ? -11.439 8.674 4.571 1.00 96.19 205 VAL A N 1
ATOM 1534 C CA . VAL A 1 205 ? -12.598 9.098 5.393 1.00 96.19 205 VAL A CA 1
ATOM 1535 C C . VAL A 1 205 ? -13.778 8.112 5.403 1.00 96.19 205 VAL A C 1
ATOM 1537 O O . VAL A 1 205 ? -14.509 8.037 6.398 1.00 96.19 205 VAL A O 1
ATOM 1540 N N . ALA A 1 206 ? -13.993 7.358 4.318 1.00 96.50 206 ALA A N 1
ATOM 1541 C CA . ALA A 1 206 ? -15.069 6.371 4.235 1.00 96.50 206 ALA A CA 1
ATOM 1542 C C . ALA A 1 206 ? -14.766 5.168 5.136 1.00 96.50 206 ALA A C 1
ATOM 1544 O O . ALA A 1 206 ? -15.638 4.718 5.884 1.00 96.50 206 ALA A O 1
ATOM 1545 N N . LEU A 1 207 ? -13.512 4.722 5.144 1.00 96.50 207 LEU A N 1
ATOM 1546 C CA . LEU A 1 207 ? -13.034 3.677 6.032 1.00 96.50 207 LEU A CA 1
ATOM 1547 C C . LEU A 1 207 ? -13.120 4.104 7.509 1.00 96.50 207 LEU A C 1
ATOM 1549 O O . LEU A 1 207 ? -13.741 3.398 8.307 1.00 96.50 207 LEU A O 1
ATOM 1553 N N . THR A 1 208 ? -12.624 5.296 7.870 1.00 98.00 208 THR A N 1
ATOM 1554 C CA . THR A 1 208 ? -12.754 5.853 9.235 1.00 98.00 208 THR A CA 1
ATOM 1555 C C . THR A 1 208 ? -14.213 5.853 9.712 1.00 98.00 208 THR A C 1
ATOM 1557 O O . THR A 1 208 ? -14.515 5.540 10.871 1.00 98.00 208 THR A O 1
ATOM 1560 N N . SER A 1 209 ? -15.146 6.169 8.806 1.00 98.50 209 SER A N 1
ATOM 1561 C CA . SER A 1 209 ? -16.585 6.180 9.084 1.00 98.50 209 SER A CA 1
ATOM 1562 C C . SER A 1 209 ? -17.135 4.782 9.391 1.00 98.50 209 SER A C 1
ATOM 1564 O O . SER A 1 209 ? -17.930 4.628 10.322 1.00 98.50 209 SER A O 1
ATOM 1566 N N . LEU A 1 210 ? -16.692 3.749 8.665 1.00 98.50 210 LEU A N 1
ATOM 1567 C CA . LEU A 1 210 ? -17.087 2.356 8.906 1.00 98.50 210 LEU A CA 1
ATOM 1568 C C . LEU A 1 210 ? -16.486 1.785 10.200 1.00 98.50 210 LEU A C 1
ATOM 1570 O O . LEU A 1 210 ? -17.206 1.131 10.958 1.00 98.50 210 LEU A O 1
ATOM 1574 N N . HIS A 1 211 ? -15.222 2.084 10.521 1.00 98.69 211 HIS A N 1
ATOM 1575 C CA . HIS A 1 211 ? -14.646 1.713 11.823 1.00 98.69 211 HIS A CA 1
ATOM 1576 C C . HIS A 1 211 ? -15.426 2.355 12.978 1.00 98.69 211 HIS A C 1
ATOM 1578 O O . HIS A 1 211 ? -15.779 1.680 13.948 1.00 98.69 211 HIS A O 1
ATOM 1584 N N . THR A 1 212 ? -15.759 3.645 12.857 1.00 98.75 212 THR A N 1
ATOM 1585 C CA . THR A 1 212 ? -16.567 4.357 13.860 1.00 98.75 212 THR A CA 1
ATOM 1586 C C . THR A 1 212 ? -17.939 3.703 14.039 1.00 98.75 212 THR A C 1
ATOM 1588 O O . THR A 1 212 ? -18.389 3.507 15.169 1.00 98.75 212 THR A O 1
ATOM 1591 N N . LEU A 1 213 ? -18.599 3.318 12.940 1.00 98.69 213 LEU A N 1
ATOM 1592 C CA . LEU A 1 213 ? -19.901 2.648 12.968 1.00 98.69 213 LEU A CA 1
ATOM 1593 C C . LEU A 1 213 ? -19.868 1.354 13.801 1.00 98.69 213 LEU A C 1
ATOM 1595 O O . LEU A 1 213 ? -20.779 1.111 14.596 1.00 98.69 213 LEU A O 1
ATOM 1599 N N . LEU A 1 214 ? -18.818 0.542 13.656 1.00 98.81 214 LEU A N 1
ATOM 1600 C CA . LEU A 1 214 ? -18.668 -0.709 14.404 1.00 98.81 214 LEU A CA 1
ATOM 1601 C C . LEU A 1 214 ? -18.328 -0.483 15.885 1.00 98.81 214 LEU A C 1
ATOM 1603 O O . LEU A 1 214 ? -18.831 -1.214 16.740 1.00 98.81 214 LEU A O 1
ATOM 1607 N N . VAL A 1 215 ? -17.551 0.555 16.215 1.00 98.81 215 VAL A N 1
ATOM 1608 C CA . VAL A 1 215 ? -17.309 0.952 17.616 1.00 98.81 215 VAL A CA 1
ATOM 1609 C C . VAL A 1 215 ? -18.602 1.421 18.291 1.00 98.81 215 VAL A C 1
ATOM 1611 O O . VAL A 1 215 ? -18.871 1.046 19.436 1.00 98.81 215 VAL A O 1
ATOM 1614 N N . ARG A 1 216 ? -19.449 2.177 17.578 1.00 98.75 216 ARG A N 1
ATOM 1615 C CA . ARG A 1 216 ? -20.785 2.557 18.068 1.00 98.75 216 ARG A CA 1
ATOM 1616 C C . ARG A 1 216 ? -21.656 1.327 18.326 1.00 98.75 216 ARG A C 1
ATOM 1618 O O . ARG A 1 216 ? -22.250 1.227 19.399 1.00 98.75 216 ARG A O 1
ATOM 1625 N N . GLU A 1 217 ? -21.660 0.351 17.415 1.00 98.56 217 GLU A N 1
ATOM 1626 C CA . GLU A 1 217 ? -22.408 -0.897 17.611 1.00 98.56 217 GLU A CA 1
ATOM 1627 C C . GLU A 1 217 ? -21.910 -1.690 18.826 1.00 98.56 217 GLU A C 1
ATOM 1629 O O . GLU A 1 217 ? -22.729 -2.180 19.608 1.00 98.56 217 GLU A O 1
ATOM 1634 N N . HIS A 1 218 ? -20.592 -1.784 19.026 1.00 98.81 218 HIS A N 1
ATOM 1635 C CA . HIS A 1 218 ? -20.021 -2.417 20.214 1.00 98.81 218 HIS A CA 1
ATOM 1636 C C . HIS A 1 218 ? -20.523 -1.747 21.498 1.00 98.81 218 HIS A C 1
ATOM 1638 O O . HIS A 1 218 ? -21.052 -2.419 22.384 1.00 98.81 218 HIS A O 1
ATOM 1644 N N . ASN A 1 219 ? -20.401 -0.420 21.594 1.00 98.75 219 ASN A N 1
ATOM 1645 C CA . ASN A 1 219 ? -20.797 0.326 22.788 1.00 98.75 219 ASN A CA 1
ATOM 1646 C C . ASN A 1 219 ? -22.313 0.252 23.044 1.00 98.75 219 ASN A C 1
ATOM 1648 O O . ASN A 1 219 ? -22.729 0.130 24.199 1.00 98.75 219 ASN A O 1
ATOM 1652 N N . ARG A 1 220 ? -23.135 0.240 21.985 1.00 97.94 220 ARG A N 1
ATOM 1653 C CA . ARG A 1 220 ? -24.588 0.017 22.067 1.00 97.94 220 ARG A CA 1
ATOM 1654 C C . ARG A 1 220 ? -24.911 -1.368 22.631 1.00 97.94 220 ARG A C 1
ATOM 1656 O O . ARG A 1 220 ? -25.741 -1.490 23.532 1.00 97.94 220 ARG A O 1
ATOM 1663 N N . LEU A 1 221 ? -24.254 -2.413 22.125 1.00 96.81 221 LEU A N 1
ATOM 1664 C CA . LEU A 1 221 ? -24.422 -3.782 22.618 1.00 96.81 221 LEU A CA 1
ATOM 1665 C C . LEU A 1 221 ? -23.951 -3.918 24.069 1.00 96.81 221 LEU A C 1
ATOM 1667 O O . LEU A 1 221 ? -24.649 -4.540 24.868 1.00 96.81 221 LEU A O 1
ATOM 1671 N N . ALA A 1 222 ? -22.827 -3.301 24.439 1.00 97.62 222 ALA A N 1
ATOM 1672 C CA . ALA A 1 222 ? -22.333 -3.281 25.814 1.00 97.62 222 ALA A CA 1
ATOM 1673 C C . ALA A 1 222 ? -23.367 -2.671 26.783 1.00 97.62 222 ALA A C 1
ATOM 1675 O O . ALA A 1 222 ? -23.658 -3.261 27.828 1.00 97.62 222 ALA A O 1
ATOM 1676 N N . ASP A 1 223 ? -24.011 -1.559 26.406 1.00 97.06 223 ASP A N 1
ATOM 1677 C CA . ASP A 1 223 ? -25.093 -0.944 27.187 1.00 97.06 223 ASP A CA 1
ATOM 1678 C C . ASP A 1 223 ? -26.323 -1.854 27.328 1.00 97.06 223 ASP A C 1
ATOM 1680 O O . ASP A 1 223 ? -26.907 -1.967 28.415 1.00 97.06 223 ASP A O 1
ATOM 1684 N N . GLU A 1 224 ? -26.725 -2.538 26.254 1.00 94.88 224 GLU A N 1
ATOM 1685 C CA . GLU A 1 224 ? -27.848 -3.482 26.283 1.00 94.88 224 GLU A CA 1
ATOM 1686 C C . GLU A 1 224 ? -27.548 -4.704 27.154 1.00 94.88 224 GLU A C 1
ATOM 1688 O O . GLU A 1 224 ? -28.387 -5.100 27.970 1.00 94.88 224 GLU A O 1
ATOM 1693 N N . ILE A 1 225 ? -26.339 -5.260 27.049 1.00 93.38 225 ILE A N 1
ATOM 1694 C CA . ILE A 1 225 ? -25.866 -6.380 27.868 1.00 93.38 225 ILE A CA 1
ATOM 1695 C C . ILE A 1 225 ? -25.814 -5.965 29.341 1.00 93.38 225 ILE A C 1
ATOM 1697 O O . ILE A 1 225 ? -26.351 -6.675 30.197 1.00 93.38 225 ILE A O 1
ATOM 1701 N N . LYS A 1 226 ? -25.244 -4.792 29.653 1.00 94.31 226 LYS A N 1
ATOM 1702 C CA . LYS A 1 226 ? -25.191 -4.252 31.019 1.00 94.31 226 LYS A CA 1
ATOM 1703 C C . LYS A 1 226 ? -26.587 -4.052 31.598 1.00 94.31 226 LYS A C 1
ATOM 1705 O O . LYS A 1 226 ? -26.831 -4.394 32.755 1.00 94.31 226 LYS A O 1
ATOM 1710 N N . THR A 1 227 ? -27.510 -3.526 30.797 1.00 94.31 227 THR A N 1
ATOM 1711 C CA . THR A 1 227 ? -28.902 -3.299 31.204 1.00 94.31 227 THR A CA 1
ATOM 1712 C C . THR A 1 227 ? -29.627 -4.616 31.466 1.00 94.31 227 THR A C 1
ATOM 1714 O O . THR A 1 227 ? -30.328 -4.749 32.472 1.00 94.31 227 THR A O 1
ATOM 1717 N N . ALA A 1 228 ? -29.450 -5.605 30.588 1.00 89.50 228 ALA A N 1
ATOM 1718 C CA . ALA A 1 228 ? -30.066 -6.919 30.719 1.00 89.50 228 ALA A CA 1
ATOM 1719 C C . ALA A 1 228 ? -29.475 -7.729 31.883 1.00 89.50 228 ALA A C 1
ATOM 1721 O O . ALA A 1 228 ? -30.197 -8.477 32.543 1.00 89.50 228 ALA A O 1
ATOM 1722 N N . SER A 1 229 ? -28.173 -7.582 32.148 1.00 89.00 229 SER A N 1
ATOM 1723 C CA . SER A 1 229 ? -27.433 -8.359 33.148 1.00 89.00 229 SER A CA 1
ATOM 1724 C C . SER A 1 229 ? -26.455 -7.485 33.956 1.00 89.00 229 SER A C 1
ATOM 1726 O O . SER A 1 229 ? -25.239 -7.594 33.795 1.00 89.00 229 SER A O 1
ATOM 1728 N N . PRO A 1 230 ? -26.948 -6.664 34.909 1.00 91.62 230 PRO A N 1
ATOM 1729 C CA . PRO A 1 230 ? -26.121 -5.680 35.623 1.00 91.62 230 PRO A CA 1
ATOM 1730 C C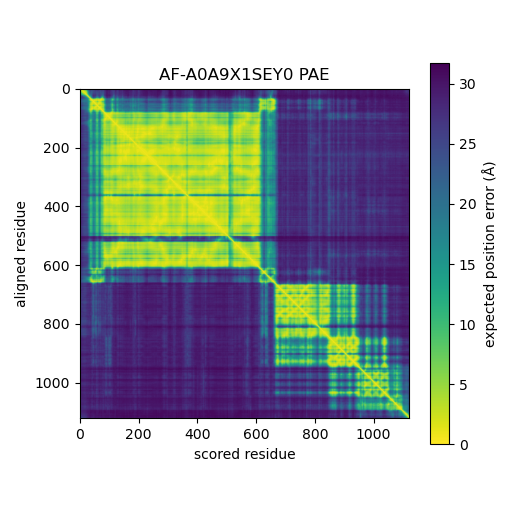 . PRO A 1 230 ? -24.974 -6.261 36.461 1.00 91.62 230 PRO A C 1
ATOM 1732 O O . PRO A 1 230 ? -24.061 -5.521 36.836 1.00 91.62 230 PRO A O 1
ATOM 1735 N N . SER A 1 231 ? -25.041 -7.558 36.787 1.00 92.62 231 SER A N 1
ATOM 1736 C CA . SER A 1 231 ? -24.045 -8.282 37.583 1.00 92.62 231 SER A CA 1
ATOM 1737 C C . SER A 1 231 ? -22.803 -8.710 36.806 1.00 92.62 231 SER A C 1
ATOM 1739 O O . SER A 1 231 ? -21.858 -9.162 37.446 1.00 92.62 231 SER A O 1
ATOM 1741 N N . LEU A 1 232 ? -22.818 -8.622 35.473 1.00 92.12 232 LEU A N 1
ATOM 1742 C CA . LEU A 1 232 ? -21.645 -8.931 34.662 1.00 92.12 232 LEU A CA 1
ATOM 1743 C C . LEU A 1 232 ? -20.522 -7.926 34.939 1.00 92.12 232 LEU A C 1
ATOM 1745 O O . LEU A 1 232 ? -20.764 -6.735 35.180 1.00 92.12 232 LEU A O 1
ATOM 1749 N N . THR A 1 233 ? -19.299 -8.439 34.930 1.00 95.31 233 THR A N 1
ATOM 1750 C CA . THR A 1 233 ? -18.064 -7.657 34.991 1.00 95.31 233 THR A CA 1
ATOM 1751 C C . THR A 1 233 ? -17.820 -6.914 33.677 1.00 95.31 233 THR A C 1
ATOM 1753 O O . THR A 1 233 ? -18.417 -7.242 32.655 1.00 95.31 233 THR A O 1
ATOM 1756 N N . ASP A 1 234 ? -16.930 -5.917 33.702 1.00 97.19 234 ASP A N 1
ATOM 1757 C CA . ASP A 1 234 ? -16.475 -5.208 32.496 1.00 97.19 234 ASP A CA 1
ATOM 1758 C C . ASP A 1 234 ? -16.017 -6.179 31.397 1.00 97.19 234 ASP A C 1
ATOM 1760 O O . ASP A 1 234 ? -16.502 -6.118 30.272 1.00 97.19 234 ASP A O 1
ATOM 1764 N N . GLU A 1 235 ? -15.153 -7.129 31.763 1.00 95.81 235 GLU A N 1
ATOM 1765 C CA . GLU A 1 235 ? -14.605 -8.130 30.848 1.00 95.81 235 GLU A CA 1
ATOM 1766 C C . GLU A 1 235 ? -15.693 -9.014 30.230 1.00 95.81 235 GLU A C 1
ATOM 1768 O O . GLU A 1 235 ? -15.712 -9.224 29.021 1.00 95.81 235 GLU A O 1
ATOM 1773 N N . GLU A 1 236 ? -16.640 -9.503 31.036 1.00 94.88 236 GLU A N 1
ATOM 1774 C CA . GLU A 1 236 ? -17.736 -10.337 30.531 1.00 94.88 236 GLU A CA 1
ATOM 1775 C C . GLU A 1 236 ? -18.653 -9.574 29.567 1.00 94.88 236 GLU A C 1
ATOM 1777 O O . GLU A 1 236 ? -19.198 -10.183 28.647 1.00 94.88 236 GLU A O 1
ATOM 1782 N N . ILE A 1 237 ? -18.839 -8.264 29.765 1.00 96.06 237 ILE A N 1
ATOM 1783 C CA . ILE A 1 237 ? -19.629 -7.417 28.862 1.00 96.06 237 ILE A CA 1
ATOM 1784 C C . ILE A 1 237 ? -18.854 -7.157 27.571 1.00 96.06 237 ILE A C 1
ATOM 1786 O O . ILE A 1 237 ? -19.403 -7.378 26.493 1.00 96.06 237 ILE A O 1
ATOM 1790 N N . TYR A 1 238 ? -17.583 -6.756 27.679 1.00 97.81 238 TYR A N 1
ATOM 1791 C CA . TYR A 1 238 ? -16.705 -6.503 26.536 1.00 97.81 238 TYR A CA 1
ATOM 1792 C C . TYR A 1 238 ? -16.635 -7.722 25.614 1.00 97.81 238 TYR A C 1
ATOM 1794 O O . TYR A 1 238 ? -16.884 -7.604 24.417 1.00 97.81 238 TYR A O 1
ATOM 1802 N N . GLN A 1 239 ? -16.379 -8.912 26.166 1.00 96.25 239 GLN A N 1
ATOM 1803 C CA . GLN A 1 239 ? -16.259 -10.128 25.362 1.00 96.25 239 GLN A CA 1
ATOM 1804 C C . GLN A 1 239 ? -17.594 -10.559 24.740 1.00 96.25 239 GLN A C 1
ATOM 1806 O O . GLN A 1 239 ? -17.616 -11.049 23.609 1.00 96.25 239 GLN A O 1
ATOM 1811 N N . GLN A 1 240 ? -18.724 -10.346 25.428 1.00 94.25 240 GLN A N 1
ATOM 1812 C CA . GLN A 1 240 ? -20.049 -10.603 24.853 1.00 94.25 240 GLN A CA 1
ATOM 1813 C C . GLN A 1 240 ? -20.395 -9.629 23.719 1.00 94.25 240 GLN A C 1
ATOM 1815 O O . GLN A 1 240 ? -20.934 -10.063 22.702 1.00 94.25 240 GLN A O 1
ATOM 1820 N N . ALA A 1 241 ? -20.063 -8.343 23.852 1.00 96.69 241 ALA A N 1
ATOM 1821 C CA . ALA A 1 241 ? -20.235 -7.369 22.777 1.00 96.69 241 ALA A CA 1
ATOM 1822 C C . ALA A 1 241 ? -19.291 -7.670 21.597 1.00 96.69 241 ALA A C 1
ATOM 1824 O O . ALA A 1 241 ? -19.743 -7.719 20.454 1.00 96.69 241 ALA A O 1
ATOM 1825 N N . ARG A 1 242 ? -18.014 -7.978 21.872 1.00 97.62 242 ARG A N 1
ATOM 1826 C CA . ARG A 1 242 ? -16.994 -8.350 20.876 1.00 97.62 242 ARG A CA 1
ATOM 1827 C C . ARG A 1 242 ? -17.431 -9.521 20.006 1.00 97.62 242 ARG A C 1
ATOM 1829 O O . ARG A 1 242 ? -17.457 -9.386 18.785 1.00 97.62 242 ARG A O 1
ATOM 1836 N N . ARG A 1 243 ? -17.855 -10.637 20.610 1.00 95.38 243 ARG A N 1
ATOM 1837 C CA . ARG A 1 243 ? -18.312 -11.811 19.844 1.00 95.38 243 ARG A CA 1
ATOM 1838 C C . ARG A 1 243 ? -19.550 -11.520 18.988 1.00 95.38 243 ARG A C 1
ATOM 1840 O O . ARG A 1 243 ? -19.652 -12.041 17.885 1.00 95.38 243 ARG A O 1
ATOM 1847 N N . LEU A 1 244 ? -20.486 -10.694 19.470 1.00 96.12 244 LEU A N 1
ATOM 1848 C CA . LEU A 1 244 ? -21.688 -10.335 18.708 1.00 96.12 244 LEU A CA 1
ATOM 1849 C C . LEU A 1 244 ? -21.336 -9.481 17.488 1.00 96.12 244 LEU A C 1
ATOM 1851 O O . LEU A 1 244 ? -21.860 -9.743 16.410 1.00 96.12 244 LEU A O 1
ATOM 1855 N N . VAL A 1 245 ? -20.433 -8.507 17.638 1.00 98.50 245 VAL A N 1
ATOM 1856 C CA . VAL A 1 245 ? -19.931 -7.703 16.512 1.00 98.50 245 VAL A CA 1
ATOM 1857 C C . VAL A 1 245 ? -19.191 -8.578 15.501 1.00 98.50 245 VAL A C 1
ATOM 1859 O O . VAL A 1 245 ? -19.486 -8.468 14.316 1.00 98.50 245 VAL A O 1
ATOM 1862 N N . GLY A 1 246 ? -18.321 -9.495 15.943 1.00 97.94 246 GLY A N 1
ATOM 1863 C CA . GLY A 1 246 ? -17.668 -10.458 15.046 1.00 97.94 246 GLY A CA 1
ATOM 1864 C C . GLY A 1 246 ? -18.685 -11.293 14.258 1.00 97.94 246 GLY A C 1
ATOM 1865 O O . GLY A 1 246 ? -18.615 -11.375 13.036 1.00 97.94 246 GLY A O 1
ATOM 1866 N N . GLY A 1 247 ? -19.722 -11.811 14.927 1.00 97.69 247 GLY A N 1
ATOM 1867 C CA . GLY A 1 247 ? -20.814 -12.521 14.254 1.00 97.69 247 GLY A CA 1
ATOM 1868 C C . GLY A 1 247 ? -21.606 -11.653 13.270 1.00 97.69 247 GLY A C 1
ATOM 1869 O O . GLY A 1 247 ? -21.976 -12.129 12.201 1.00 97.69 247 GLY A O 1
ATOM 1870 N N . ILE A 1 248 ? -21.843 -10.375 13.587 1.00 98.44 248 ILE A N 1
ATOM 1871 C CA . ILE A 1 248 ? -22.494 -9.412 12.681 1.00 98.44 248 ILE A CA 1
ATOM 1872 C C . ILE A 1 248 ? -21.644 -9.172 11.427 1.00 98.44 248 ILE A C 1
ATOM 1874 O O . ILE A 1 248 ? -22.188 -9.189 10.324 1.00 98.44 248 ILE A O 1
ATOM 1878 N N . VAL A 1 249 ? -20.330 -8.980 11.576 1.00 98.75 249 VAL A N 1
ATOM 1879 C CA . VAL A 1 249 ? -19.403 -8.813 10.444 1.00 98.75 249 VAL A CA 1
ATOM 1880 C C . VAL A 1 249 ? -19.419 -10.064 9.565 1.00 98.75 249 VAL A C 1
ATOM 1882 O O . VAL A 1 249 ? -19.625 -9.955 8.358 1.00 98.75 249 VAL A O 1
ATOM 1885 N N . GLN A 1 250 ? -19.325 -11.257 10.163 1.00 98.50 250 GLN A N 1
ATOM 1886 C CA . GLN A 1 250 ? -19.441 -12.523 9.435 1.00 98.50 250 GLN A CA 1
ATOM 1887 C C . GLN A 1 250 ? -20.790 -12.651 8.707 1.00 98.50 250 GLN A C 1
ATOM 1889 O O . GLN A 1 250 ? -20.820 -13.015 7.532 1.00 98.50 250 GLN A O 1
ATOM 1894 N N . GLN A 1 251 ? -21.909 -12.309 9.349 1.00 97.75 251 GLN A N 1
ATOM 1895 C CA . GLN A 1 251 ? -23.228 -12.355 8.716 1.00 97.75 251 GLN A CA 1
ATOM 1896 C C . GLN A 1 251 ? -23.302 -11.448 7.483 1.00 97.75 251 GLN A C 1
ATOM 1898 O O . GLN A 1 251 ? -23.704 -11.909 6.415 1.00 97.75 251 GLN A O 1
ATOM 1903 N N . ILE A 1 252 ? -22.930 -10.172 7.616 1.00 98.56 252 ILE A N 1
ATOM 1904 C CA . ILE A 1 252 ? -22.981 -9.206 6.508 1.00 98.56 252 ILE A CA 1
ATOM 1905 C C . ILE A 1 252 ? -22.074 -9.685 5.366 1.00 98.56 252 ILE A C 1
ATOM 1907 O O . ILE A 1 252 ? -22.480 -9.685 4.202 1.00 98.56 252 ILE A O 1
ATOM 1911 N N . THR A 1 253 ? -20.881 -10.184 5.685 1.00 98.50 253 THR A N 1
ATOM 1912 C CA . THR A 1 253 ? -19.927 -10.645 4.675 1.00 98.50 253 THR A CA 1
ATOM 1913 C C . THR A 1 253 ? -20.413 -11.885 3.927 1.00 98.50 253 THR A C 1
ATOM 1915 O O . THR A 1 253 ? -20.541 -11.846 2.704 1.00 98.50 253 THR A O 1
ATOM 1918 N N . TYR A 1 254 ? -20.746 -12.975 4.625 1.00 98.12 254 TYR A N 1
ATOM 1919 C CA . TYR A 1 254 ? -21.110 -14.241 3.974 1.00 98.12 254 TYR A CA 1
ATOM 1920 C C . TYR A 1 254 ? -22.497 -14.224 3.320 1.00 98.12 254 TYR A C 1
ATOM 1922 O O . TYR A 1 254 ? -22.713 -14.958 2.354 1.00 98.12 254 TYR A O 1
ATOM 1930 N N . TYR A 1 255 ? -23.430 -13.403 3.815 1.00 96.31 255 TYR A N 1
ATOM 1931 C CA . TYR A 1 255 ? -24.832 -13.446 3.383 1.00 96.31 255 TYR A CA 1
ATOM 1932 C C . TYR A 1 255 ? -25.327 -12.199 2.636 1.00 96.31 255 TYR A C 1
ATOM 1934 O O . TYR A 1 255 ? -26.363 -12.297 1.975 1.00 96.31 255 TYR A O 1
ATOM 1942 N N . GLU A 1 256 ? -24.617 -11.065 2.669 1.00 95.62 256 GLU A N 1
ATOM 1943 C CA . GLU A 1 256 ? -24.935 -9.894 1.832 1.00 95.62 256 GLU A CA 1
ATOM 1944 C C . GLU A 1 256 ? -23.840 -9.581 0.802 1.00 95.62 256 GLU A C 1
ATOM 1946 O O . GLU A 1 256 ? -24.160 -9.432 -0.377 1.00 95.62 256 GLU A O 1
ATOM 1951 N N . TYR A 1 257 ? -22.571 -9.511 1.214 1.00 98.19 257 TYR A N 1
ATOM 1952 C CA . TYR A 1 257 ? -21.459 -9.073 0.358 1.00 98.19 257 TYR A CA 1
ATOM 1953 C C . TYR A 1 257 ? -20.986 -10.152 -0.631 1.00 98.19 257 TYR A C 1
ATOM 1955 O O . TYR A 1 257 ? -21.030 -9.947 -1.847 1.00 98.19 257 TYR A O 1
ATOM 1963 N N . LEU A 1 258 ? -20.575 -11.329 -0.143 1.00 98.25 258 LEU A N 1
ATOM 1964 C CA . LEU A 1 258 ? -20.035 -12.397 -0.994 1.00 98.25 258 LEU A CA 1
ATOM 1965 C C . LEU A 1 258 ? -21.032 -12.893 -2.054 1.00 98.25 258 LEU A C 1
ATOM 1967 O O . LEU A 1 258 ? -20.613 -13.097 -3.189 1.00 98.25 258 LEU A O 1
ATOM 1971 N N . PRO A 1 259 ? -22.346 -13.028 -1.791 1.00 97.00 259 PRO A N 1
ATOM 1972 C CA . PRO A 1 259 ? -23.296 -13.399 -2.839 1.00 97.00 259 PRO A CA 1
ATOM 1973 C C . PRO A 1 259 ? -23.366 -12.413 -4.014 1.00 97.00 259 PRO A C 1
ATOM 1975 O O . PRO A 1 259 ? -23.742 -12.835 -5.107 1.00 97.00 259 PRO A O 1
ATOM 1978 N N . ILE A 1 260 ? -23.016 -11.136 -3.802 1.00 96.94 260 ILE A N 1
ATOM 1979 C CA . ILE A 1 260 ? -22.886 -10.127 -4.864 1.00 96.94 260 ILE A CA 1
ATOM 1980 C C . ILE A 1 260 ? -21.538 -10.303 -5.569 1.00 96.94 260 ILE A C 1
ATOM 1982 O O . ILE A 1 260 ? -21.514 -10.492 -6.781 1.00 96.94 260 ILE A O 1
ATOM 1986 N N . MET A 1 261 ? -20.432 -10.321 -4.815 1.00 97.56 261 MET A N 1
ATOM 1987 C CA . MET A 1 261 ? -19.068 -10.442 -5.355 1.00 97.56 261 MET A CA 1
ATOM 1988 C C . MET A 1 261 ? -18.872 -11.713 -6.194 1.00 97.56 261 MET A C 1
ATOM 1990 O O . MET A 1 261 ? -18.341 -11.681 -7.299 1.00 97.56 261 MET A O 1
ATOM 1994 N N . LEU A 1 262 ? -19.328 -12.843 -5.668 1.00 98.00 262 LEU A N 1
ATOM 1995 C CA . LEU A 1 262 ? -19.009 -14.193 -6.129 1.00 98.00 262 LEU A CA 1
ATOM 1996 C C . LEU A 1 262 ? -20.185 -14.872 -6.838 1.00 98.00 262 LEU A C 1
ATOM 1998 O O . LEU A 1 262 ? -19.989 -15.849 -7.559 1.00 98.00 262 LEU A O 1
ATOM 2002 N N . GLY A 1 263 ? -21.404 -14.370 -6.646 1.00 95.50 263 GLY A N 1
ATOM 2003 C CA . GLY A 1 263 ? -22.639 -15.027 -7.054 1.00 95.50 263 GLY A CA 1
ATOM 2004 C C . GLY A 1 263 ? -23.198 -15.976 -5.983 1.00 95.50 263 GLY A C 1
ATOM 2005 O O . GLY A 1 263 ? -22.479 -16.640 -5.240 1.00 95.50 263 GLY A O 1
ATOM 2006 N N . THR A 1 264 ? -24.530 -16.077 -5.937 1.00 89.00 264 THR A N 1
ATOM 2007 C CA . THR A 1 264 ? -25.325 -16.719 -4.858 1.00 89.00 264 THR A CA 1
ATOM 2008 C C . THR A 1 264 ? -25.010 -18.175 -4.476 1.00 89.00 264 THR A C 1
ATOM 2010 O O . THR A 1 264 ? -25.523 -18.635 -3.462 1.00 89.00 264 THR A O 1
ATOM 2013 N N . ASN A 1 265 ? -24.212 -18.919 -5.248 1.00 85.88 265 ASN A N 1
ATOM 2014 C CA . ASN A 1 265 ? -23.878 -20.325 -4.963 1.00 85.88 265 ASN A CA 1
ATOM 2015 C C . ASN A 1 265 ? -22.379 -20.627 -5.124 1.00 85.88 265 ASN A C 1
ATOM 2017 O O . ASN A 1 265 ? -22.017 -21.774 -5.381 1.00 85.88 265 ASN A O 1
ATOM 2021 N N . ALA A 1 266 ? -21.519 -19.609 -5.054 1.00 89.50 266 ALA A N 1
ATOM 2022 C CA . ALA A 1 266 ? -20.079 -19.810 -5.202 1.00 89.50 266 ALA A CA 1
ATOM 2023 C C . ALA A 1 266 ? -19.466 -20.582 -4.026 1.00 89.50 266 ALA A C 1
ATOM 2025 O O . ALA A 1 266 ? -18.561 -21.381 -4.241 1.00 89.50 266 ALA A O 1
ATOM 2026 N N . LEU A 1 267 ? -19.986 -20.373 -2.811 1.00 94.56 267 LEU A N 1
ATOM 2027 C CA . LEU A 1 267 ? -19.564 -21.087 -1.608 1.00 94.56 267 LEU A CA 1
ATOM 2028 C C . LEU A 1 267 ? -20.509 -22.262 -1.305 1.00 94.56 267 LEU A C 1
ATOM 2030 O O . LEU A 1 267 ? -21.733 -22.106 -1.414 1.00 94.56 267 LEU A O 1
ATOM 2034 N N . PRO A 1 268 ? -19.988 -23.426 -0.878 1.00 94.38 268 PRO A N 1
ATOM 2035 C CA . PRO A 1 268 ? -20.822 -24.516 -0.392 1.00 94.38 268 PRO A CA 1
ATOM 2036 C C . PRO A 1 268 ? -21.524 -24.128 0.913 1.00 94.38 268 PRO A C 1
ATOM 2038 O O . PRO A 1 268 ? -21.089 -23.236 1.643 1.00 94.38 268 PRO A O 1
ATOM 2041 N N . THR A 1 269 ? -22.626 -24.812 1.230 1.00 93.75 269 THR A N 1
ATOM 2042 C CA . THR A 1 269 ? -23.303 -24.652 2.525 1.00 93.75 269 THR A CA 1
ATOM 2043 C C . THR A 1 269 ? -22.363 -25.045 3.661 1.00 93.75 269 THR A C 1
ATOM 2045 O O . THR A 1 269 ? -21.734 -26.097 3.582 1.00 93.75 269 THR A O 1
ATOM 2048 N N . TYR A 1 270 ? -22.321 -24.237 4.722 1.00 96.19 270 TYR A N 1
ATOM 2049 C CA . TYR A 1 270 ? -21.514 -24.523 5.903 1.00 96.19 270 TYR A CA 1
ATOM 2050 C C . TYR A 1 270 ? -21.856 -25.898 6.497 1.00 96.19 270 TYR A C 1
ATOM 2052 O O . TYR A 1 270 ? -23.022 -26.200 6.775 1.00 96.19 270 TYR A O 1
ATOM 2060 N N . SER A 1 271 ? -20.839 -26.743 6.678 1.00 95.81 271 SER A N 1
ATOM 2061 C CA . SER A 1 271 ? -20.980 -28.103 7.219 1.00 95.81 271 SER A CA 1
ATOM 2062 C C . SER A 1 271 ? -20.505 -28.260 8.664 1.00 95.81 271 SER A C 1
ATOM 2064 O O . SER A 1 271 ? -20.583 -29.365 9.205 1.00 95.81 271 SER A O 1
ATOM 2066 N N . GLY A 1 272 ? -20.075 -27.169 9.300 1.00 96.06 272 GLY A N 1
ATOM 2067 C CA . GLY A 1 272 ? -19.448 -27.170 10.619 1.00 96.06 272 GLY A CA 1
ATOM 2068 C C . GLY A 1 272 ? -17.942 -26.926 10.542 1.00 96.06 272 GLY A C 1
ATOM 2069 O O . GLY A 1 272 ? -17.350 -27.035 9.473 1.00 96.06 272 GLY A O 1
ATOM 2070 N N . TYR A 1 273 ? -17.357 -26.588 11.689 1.00 97.75 273 TYR A N 1
ATOM 2071 C CA . TYR A 1 273 ? -15.923 -26.352 11.844 1.00 97.75 273 TYR A CA 1
ATOM 2072 C C . TYR A 1 273 ? -15.107 -27.632 11.611 1.00 97.75 273 TYR A C 1
ATOM 2074 O O . TYR A 1 273 ? -15.473 -28.699 12.119 1.00 97.75 273 TYR A O 1
ATOM 2082 N N . ASP A 1 274 ? -13.996 -27.500 10.889 1.00 97.62 274 ASP A N 1
ATOM 2083 C CA . ASP A 1 274 ? -13.020 -28.551 10.607 1.00 97.62 274 ASP A CA 1
ATOM 2084 C C . ASP A 1 274 ? -11.617 -28.073 11.017 1.00 97.62 274 ASP A C 1
ATOM 2086 O O . ASP A 1 274 ? -11.077 -27.124 10.454 1.00 97.62 274 ASP A O 1
ATOM 2090 N N . ASP A 1 275 ? -11.019 -28.732 12.014 1.00 96.62 275 ASP A N 1
ATOM 2091 C CA . ASP A 1 275 ? -9.697 -28.370 12.537 1.00 96.62 275 ASP A CA 1
ATOM 2092 C C . ASP A 1 275 ? -8.543 -28.741 11.595 1.00 96.62 275 ASP A C 1
ATOM 2094 O O . ASP A 1 275 ? -7.428 -28.251 11.775 1.00 96.62 275 ASP A O 1
ATOM 2098 N N . ALA A 1 276 ? -8.801 -29.554 10.566 1.00 97.38 276 ALA A N 1
ATOM 2099 C CA . ALA A 1 276 ? -7.832 -29.872 9.525 1.00 97.38 276 ALA A CA 1
ATOM 2100 C C . ALA A 1 276 ? -7.757 -28.810 8.412 1.00 97.38 276 ALA A C 1
ATOM 2102 O O . ALA A 1 276 ? -6.865 -28.893 7.565 1.00 97.38 276 ALA A O 1
ATOM 2103 N N . VAL A 1 277 ? -8.681 -27.843 8.384 1.00 97.62 277 VAL A N 1
ATOM 2104 C CA . VAL A 1 277 ? -8.649 -26.724 7.435 1.00 97.62 277 VAL A CA 1
ATOM 2105 C C . VAL A 1 277 ? -7.658 -25.676 7.928 1.00 97.62 277 VAL A C 1
ATOM 2107 O O . VAL A 1 277 ? -7.774 -25.178 9.045 1.00 97.62 277 VAL A O 1
ATOM 2110 N N . ASP A 1 278 ? -6.701 -25.328 7.070 1.00 96.00 278 ASP A N 1
ATOM 2111 C CA . ASP A 1 278 ? -5.784 -24.212 7.292 1.00 96.00 278 ASP A CA 1
ATOM 2112 C C . ASP A 1 278 ? -6.517 -22.878 7.043 1.00 96.00 278 ASP A C 1
ATOM 2114 O O . ASP A 1 278 ? -6.918 -22.625 5.898 1.00 96.00 278 ASP A O 1
ATOM 2118 N N . PRO A 1 279 ? -6.721 -22.033 8.072 1.00 96.25 279 PRO A N 1
ATOM 2119 C CA . PRO A 1 279 ? -7.419 -20.761 7.939 1.00 96.25 279 PRO A CA 1
ATOM 2120 C C . PRO A 1 279 ? -6.529 -19.617 7.428 1.00 96.25 279 PRO A C 1
ATOM 2122 O O . PRO A 1 279 ? -7.061 -18.533 7.181 1.00 96.25 279 PRO A O 1
ATOM 2125 N N . ALA A 1 280 ? -5.212 -19.811 7.279 1.00 96.62 280 ALA A N 1
ATOM 2126 C CA . ALA A 1 280 ? -4.284 -18.741 6.921 1.00 96.62 280 ALA A CA 1
ATOM 2127 C C . ALA A 1 280 ? -4.671 -18.065 5.596 1.00 96.62 280 ALA A C 1
ATOM 2129 O O . ALA A 1 280 ? -5.041 -18.726 4.612 1.00 96.62 280 ALA A O 1
ATOM 2130 N N . VAL A 1 281 ? -4.578 -16.734 5.545 1.00 98.19 281 VAL A N 1
ATOM 2131 C CA . VAL A 1 281 ? -4.781 -15.996 4.293 1.00 98.19 281 VAL A CA 1
ATOM 2132 C C . VAL A 1 281 ? -3.718 -16.409 3.280 1.00 98.19 281 VAL A C 1
ATOM 2134 O O . VAL A 1 281 ? -2.538 -16.482 3.599 1.00 98.19 281 VAL A O 1
ATOM 2137 N N . SER A 1 282 ? -4.122 -16.723 2.050 1.00 97.69 282 SER A N 1
ATOM 2138 C CA . SER A 1 282 ? -3.171 -17.080 0.994 1.00 97.69 282 SER A CA 1
ATOM 2139 C C . SER A 1 282 ? -2.513 -15.848 0.380 1.00 97.69 282 SER A C 1
ATOM 2141 O O . SER A 1 282 ? -3.161 -14.826 0.144 1.00 97.69 282 SER A O 1
ATOM 2143 N N . ALA A 1 283 ? -1.230 -15.962 0.035 1.00 97.12 283 ALA A N 1
ATOM 2144 C CA . ALA A 1 283 ? -0.480 -14.866 -0.579 1.00 97.12 283 ALA A CA 1
ATOM 2145 C C . ALA A 1 283 ? -1.087 -14.410 -1.922 1.00 97.12 283 ALA A C 1
ATOM 2147 O O . ALA A 1 283 ? -1.082 -13.220 -2.228 1.00 97.12 283 ALA A O 1
ATOM 2148 N N . ILE A 1 284 ? -1.668 -15.325 -2.707 1.00 98.12 284 ILE A N 1
ATOM 2149 C CA . ILE A 1 284 ? -2.333 -14.988 -3.976 1.00 98.12 284 ILE A CA 1
ATOM 2150 C C . ILE A 1 284 ? -3.689 -14.292 -3.776 1.00 98.12 284 ILE A C 1
ATOM 2152 O O . ILE A 1 284 ? -4.091 -13.477 -4.609 1.00 98.12 284 ILE A O 1
ATOM 2156 N N . PHE A 1 285 ? -4.388 -14.566 -2.670 1.00 98.44 285 PHE A N 1
ATOM 2157 C CA . PHE A 1 285 ? -5.580 -13.812 -2.287 1.00 98.44 285 PHE A CA 1
ATOM 2158 C C . PHE A 1 285 ? -5.203 -12.376 -1.905 1.00 98.44 285 PHE A C 1
ATOM 2160 O O . PHE A 1 285 ? -5.691 -11.442 -2.539 1.00 98.44 285 PHE A O 1
ATOM 2167 N N . SER A 1 286 ? -4.277 -12.220 -0.956 1.00 96.12 286 SER A N 1
ATOM 2168 C CA . SER A 1 286 ? -3.844 -10.927 -0.402 1.00 96.12 286 SER A CA 1
ATOM 2169 C C . SER A 1 286 ? -3.181 -10.009 -1.443 1.00 96.12 286 SER A C 1
ATOM 2171 O O . SER A 1 286 ? -3.536 -8.842 -1.633 1.00 96.12 286 SER A O 1
ATOM 2173 N N . SER A 1 287 ? -2.223 -10.545 -2.202 1.00 95.19 287 SER A N 1
ATOM 2174 C CA . SER A 1 287 ? -1.395 -9.741 -3.110 1.00 95.19 287 SER A CA 1
ATOM 2175 C C . SER A 1 287 ? -1.928 -9.652 -4.539 1.00 95.19 287 SER A C 1
ATOM 2177 O O . SER A 1 287 ? -1.344 -8.944 -5.359 1.00 95.19 287 SER A O 1
ATOM 2179 N N . ALA A 1 288 ? -3.043 -10.322 -4.852 1.00 97.38 288 ALA A N 1
ATOM 2180 C CA . ALA A 1 288 ? -3.694 -10.210 -6.154 1.00 97.38 288 ALA A CA 1
ATOM 2181 C C . ALA A 1 288 ? -5.225 -10.205 -6.067 1.00 97.38 288 ALA A C 1
ATOM 2183 O O . ALA A 1 288 ? -5.836 -9.169 -6.312 1.00 97.38 288 ALA A O 1
ATOM 2184 N N . ALA A 1 289 ? -5.867 -11.333 -5.757 1.00 98.12 289 ALA A N 1
ATOM 2185 C CA . ALA A 1 289 ? -7.302 -11.483 -6.014 1.00 98.12 289 ALA A CA 1
ATOM 2186 C C . ALA A 1 289 ? -8.193 -10.536 -5.196 1.00 98.12 289 ALA A C 1
ATOM 2188 O O . ALA A 1 289 ? -9.194 -10.054 -5.717 1.00 98.12 289 ALA A O 1
ATOM 2189 N N . TYR A 1 290 ? -7.841 -10.226 -3.947 1.00 97.50 290 TYR A N 1
ATOM 2190 C CA . TYR A 1 290 ? -8.645 -9.338 -3.102 1.00 97.50 290 TYR A CA 1
ATOM 2191 C C . TYR A 1 290 ? -8.334 -7.846 -3.303 1.00 97.50 290 TYR A C 1
ATOM 2193 O O . TYR A 1 290 ? -9.070 -6.982 -2.836 1.00 97.50 290 TYR A O 1
ATOM 2201 N N . ARG A 1 291 ? -7.344 -7.526 -4.151 1.00 96.12 291 ARG A N 1
ATOM 2202 C CA . ARG A 1 291 ? -7.043 -6.157 -4.608 1.00 96.12 291 ARG A CA 1
ATOM 2203 C C . ARG A 1 291 ? -7.977 -5.659 -5.712 1.00 96.12 291 ARG A C 1
ATOM 2205 O O . ARG A 1 291 ? -7.752 -4.585 -6.268 1.00 96.12 291 ARG A O 1
ATOM 2212 N N . VAL A 1 292 ? -9.020 -6.423 -6.052 1.00 95.38 292 VAL A N 1
ATOM 2213 C CA . VAL A 1 292 ? -10.070 -6.015 -7.004 1.00 95.38 292 VAL A CA 1
ATOM 2214 C C . VAL A 1 292 ? -10.740 -4.702 -6.602 1.00 95.38 292 VAL A C 1
ATOM 2216 O O . VAL A 1 292 ? -11.091 -3.917 -7.478 1.00 95.38 292 VAL A O 1
ATOM 2219 N N . GLY A 1 293 ? -10.835 -4.409 -5.299 1.00 94.62 293 GLY A N 1
ATOM 2220 C CA . GLY A 1 293 ? -11.442 -3.174 -4.793 1.00 94.62 293 GLY A CA 1
ATOM 2221 C C . GLY A 1 293 ? -10.787 -1.894 -5.323 1.00 94.62 293 GLY A C 1
ATOM 2222 O O . GLY A 1 293 ? -11.467 -0.882 -5.467 1.00 94.62 293 GLY A O 1
ATOM 2223 N N . HIS A 1 294 ? -9.504 -1.939 -5.705 1.00 96.69 294 HIS A N 1
ATOM 2224 C CA . HIS A 1 294 ? -8.786 -0.782 -6.255 1.00 96.69 294 HIS A CA 1
ATOM 2225 C C . HIS A 1 294 ? -9.338 -0.294 -7.602 1.00 96.69 294 HIS A C 1
ATOM 2227 O O . HIS A 1 294 ? -9.181 0.878 -7.931 1.00 96.69 294 HIS A O 1
ATOM 2233 N N . THR A 1 295 ? -9.989 -1.175 -8.362 1.00 97.06 295 THR A N 1
ATOM 2234 C CA . THR A 1 295 ? -10.628 -0.842 -9.652 1.00 97.06 295 THR A CA 1
ATOM 2235 C C . THR A 1 295 ? -12.003 -0.195 -9.455 1.00 97.06 295 THR A C 1
ATOM 2237 O O . THR A 1 295 ? -12.469 0.559 -10.296 1.00 97.06 295 THR A O 1
ATOM 2240 N N . GLN A 1 296 ? -12.613 -0.385 -8.279 1.00 97.00 296 GLN A N 1
ATOM 2241 C CA . GLN A 1 296 ? -13.963 0.095 -7.967 1.00 97.00 296 GLN A CA 1
ATOM 2242 C C . GLN A 1 296 ? -14.002 1.502 -7.352 1.00 97.00 296 GLN A C 1
ATOM 2244 O O . GLN A 1 296 ? -15.086 2.048 -7.101 1.00 97.00 296 GLN A O 1
ATOM 2249 N N . LEU A 1 297 ? -12.832 2.071 -7.052 1.00 96.44 297 LEU A N 1
ATOM 2250 C CA . LEU A 1 297 ? -12.693 3.396 -6.458 1.00 96.44 297 LEU A CA 1
ATOM 2251 C C . LEU A 1 297 ? -13.180 4.475 -7.426 1.00 96.44 297 LEU A C 1
ATOM 2253 O O . LEU A 1 297 ? -12.864 4.449 -8.607 1.00 96.44 297 LEU A O 1
ATOM 2257 N N . PHE A 1 298 ? -13.893 5.466 -6.898 1.00 94.44 298 PHE A N 1
ATOM 2258 C CA . PHE A 1 298 ? -14.418 6.607 -7.648 1.00 94.44 298 PHE A CA 1
ATOM 2259 C C . PHE A 1 298 ? -13.804 7.914 -7.132 1.00 94.44 298 PHE A C 1
ATOM 2261 O O . PHE A 1 298 ? -13.524 8.056 -5.942 1.00 94.44 298 PHE A O 1
ATOM 2268 N N . SER A 1 299 ? -13.609 8.889 -8.025 1.00 92.81 299 SER A N 1
ATOM 2269 C CA . SER A 1 299 ? -12.827 10.102 -7.730 1.00 92.81 299 SER A CA 1
ATOM 2270 C C . SER A 1 299 ? -13.454 11.053 -6.708 1.00 92.81 299 SER A C 1
ATOM 2272 O O . SER A 1 299 ? -12.752 11.922 -6.207 1.00 92.81 299 SER A O 1
ATOM 2274 N N . GLU A 1 300 ? -14.744 10.931 -6.378 1.00 93.12 300 GLU A N 1
ATOM 2275 C CA . GLU A 1 300 ? -15.437 11.863 -5.476 1.00 93.12 300 GLU A CA 1
ATOM 2276 C C . GLU A 1 300 ? -16.245 11.158 -4.378 1.00 93.12 300 GLU A C 1
ATOM 2278 O O . GLU A 1 300 ? -17.281 10.541 -4.634 1.00 93.12 300 GLU A O 1
ATOM 2283 N N . ILE A 1 301 ? -15.852 11.351 -3.120 1.00 94.62 301 ILE A N 1
ATOM 2284 C CA . ILE A 1 301 ? -16.645 10.961 -1.954 1.00 94.62 301 ILE A CA 1
ATOM 2285 C C . ILE A 1 301 ? -17.676 12.058 -1.674 1.00 94.62 301 ILE A C 1
ATOM 2287 O O . ILE A 1 301 ? -17.353 13.161 -1.223 1.00 94.62 301 ILE A O 1
ATOM 2291 N N . GLN A 1 302 ? -18.945 11.755 -1.944 1.00 95.44 302 GLN A N 1
ATOM 2292 C CA . GLN A 1 302 ? -20.040 12.687 -1.692 1.00 95.44 302 GLN A CA 1
ATOM 2293 C C . GLN A 1 302 ? -20.236 12.935 -0.192 1.00 95.44 302 GLN A C 1
ATOM 2295 O O . GLN A 1 302 ? -20.170 12.018 0.625 1.00 95.44 302 GLN A O 1
ATOM 2300 N N . ARG A 1 303 ? -20.545 14.188 0.156 1.00 96.56 303 ARG A N 1
ATOM 2301 C CA . ARG A 1 303 ? -20.888 14.612 1.519 1.00 96.56 303 ARG A CA 1
ATOM 2302 C C . ARG A 1 303 ? -22.290 15.191 1.527 1.00 96.56 303 ARG A C 1
ATOM 2304 O O . ARG A 1 303 ? -22.504 16.291 1.012 1.00 96.56 303 ARG A O 1
ATOM 2311 N N . LEU A 1 304 ? -23.240 14.434 2.070 1.00 96.31 304 LEU A N 1
ATOM 2312 C CA . LEU A 1 304 ? -24.665 14.742 1.949 1.00 96.31 304 LEU A CA 1
ATOM 2313 C C . LEU A 1 304 ? -25.325 14.998 3.306 1.00 96.31 304 LEU A C 1
ATOM 2315 O O . LEU A 1 304 ? -25.176 14.225 4.256 1.00 96.31 304 LEU A O 1
ATOM 2319 N N . ASP A 1 305 ? -26.113 16.062 3.389 1.00 95.06 305 ASP A N 1
ATOM 2320 C CA . ASP A 1 305 ? -26.931 16.346 4.561 1.00 95.06 305 ASP A CA 1
ATOM 2321 C C . ASP A 1 305 ? -28.148 15.399 4.667 1.00 95.06 305 ASP A C 1
ATOM 2323 O O . ASP A 1 305 ? -28.329 14.449 3.903 1.00 95.06 305 ASP A O 1
ATOM 2327 N N . GLU A 1 306 ? -28.998 15.636 5.662 1.00 94.12 306 GLU A N 1
ATOM 2328 C CA . GLU A 1 306 ? -30.229 14.873 5.902 1.00 94.12 306 GLU A CA 1
ATOM 2329 C C . GLU A 1 306 ? -31.288 14.963 4.788 1.00 94.12 306 GLU A C 1
ATOM 2331 O O . GLU A 1 306 ? -32.148 14.086 4.706 1.00 94.12 306 GLU A O 1
ATOM 2336 N N . ASN A 1 307 ? -31.223 15.980 3.925 1.00 92.88 307 ASN A N 1
ATOM 2337 C CA . ASN A 1 307 ? -32.096 16.155 2.762 1.00 92.88 307 ASN A CA 1
ATOM 2338 C C . ASN A 1 307 ? -31.476 15.603 1.470 1.00 92.88 307 ASN A C 1
ATOM 2340 O O . ASN A 1 307 ? -32.110 15.692 0.418 1.00 92.88 307 ASN A O 1
ATOM 2344 N N . LEU A 1 308 ? -30.285 14.995 1.560 1.00 92.12 308 LEU A N 1
ATOM 2345 C CA . LEU A 1 308 ? -29.454 14.565 0.433 1.00 92.12 308 LEU A CA 1
ATOM 2346 C C . LEU A 1 308 ? -28.922 15.734 -0.413 1.00 92.12 308 LEU A C 1
ATOM 2348 O O . LEU A 1 308 ? -28.534 15.534 -1.564 1.00 92.12 308 LEU A O 1
ATOM 2352 N N . ASP A 1 309 ? -28.872 16.938 0.157 1.00 94.69 309 ASP A N 1
ATOM 2353 C CA . ASP A 1 309 ? -28.202 18.082 -0.449 1.00 94.69 309 ASP A CA 1
ATOM 2354 C C . ASP A 1 309 ? -26.706 18.054 -0.088 1.00 94.69 309 ASP A C 1
ATOM 2356 O O . ASP A 1 309 ? -26.308 17.606 0.991 1.00 94.69 309 ASP A O 1
ATOM 2360 N N . SER A 1 310 ? -25.845 18.530 -0.990 1.00 95.19 310 SER A N 1
ATOM 2361 C CA . SER A 1 310 ? -24.403 18.593 -0.723 1.00 95.19 310 SER A CA 1
ATOM 2362 C C . SER A 1 310 ? -24.083 19.565 0.415 1.00 95.19 310 SER A C 1
ATOM 2364 O O . SER A 1 310 ? -24.572 20.699 0.431 1.00 95.19 310 SER A O 1
ATOM 2366 N N . LEU A 1 311 ? -23.195 19.158 1.325 1.00 93.56 311 LEU A N 1
ATOM 2367 C CA . LEU A 1 311 ? -22.666 20.048 2.358 1.00 93.56 311 LEU A CA 1
ATOM 2368 C C . LEU A 1 311 ? -21.873 21.227 1.755 1.00 93.56 311 LEU A C 1
ATOM 2370 O O . LEU A 1 311 ? -21.373 21.140 0.625 1.00 93.56 311 LEU A O 1
ATOM 2374 N N . PRO A 1 312 ? -21.714 22.345 2.496 1.00 88.81 312 PRO A N 1
ATOM 2375 C CA . PRO A 1 312 ? -20.801 23.414 2.106 1.00 88.81 312 PRO A CA 1
ATOM 2376 C C . PRO A 1 312 ? -19.398 22.868 1.807 1.00 88.81 312 PRO A C 1
ATOM 2378 O O . PRO A 1 312 ? -18.791 22.204 2.639 1.00 88.81 312 PRO A O 1
ATOM 2381 N N . GLY A 1 313 ? -18.884 23.154 0.609 1.00 83.75 313 GLY A N 1
ATOM 2382 C CA . GLY A 1 313 ? -17.618 22.593 0.122 1.00 83.75 313 GLY A CA 1
ATOM 2383 C C . GLY A 1 313 ? -17.761 21.371 -0.795 1.00 83.75 313 GLY A C 1
ATOM 2384 O O . GLY A 1 313 ? -16.755 20.951 -1.346 1.00 83.75 313 GLY A O 1
ATOM 2385 N N . GLY A 1 314 ? -18.972 20.841 -1.015 1.00 93.00 314 GLY A N 1
ATOM 2386 C CA . GLY A 1 314 ? -19.250 19.813 -2.031 1.00 93.00 314 GLY A CA 1
ATOM 2387 C C . GLY A 1 314 ? -18.653 18.432 -1.732 1.00 93.00 314 GLY A C 1
ATOM 2388 O O . GLY A 1 314 ? -18.315 18.129 -0.586 1.00 93.00 314 GLY A O 1
ATOM 2389 N N . SER A 1 315 ? -18.539 17.582 -2.757 1.00 93.56 315 SER A N 1
ATOM 2390 C CA . SER A 1 315 ? -17.822 16.301 -2.670 1.00 93.56 315 SER A CA 1
ATOM 2391 C C . SER A 1 315 ? -16.349 16.506 -2.302 1.00 93.56 315 SER A C 1
ATOM 2393 O O . SER A 1 315 ? -15.769 17.551 -2.597 1.00 93.56 315 SER A O 1
ATOM 2395 N N . LEU A 1 316 ? -15.742 15.502 -1.675 1.00 93.00 316 LEU A N 1
ATOM 2396 C CA . LEU A 1 316 ? -14.304 15.445 -1.434 1.00 93.00 316 LEU A CA 1
ATOM 2397 C C . LEU A 1 316 ? -13.652 14.566 -2.505 1.00 93.00 316 LEU A C 1
ATOM 2399 O O . LEU A 1 316 ? -14.047 13.412 -2.656 1.00 93.00 316 LEU A O 1
ATOM 2403 N N . GLU A 1 317 ? -12.672 15.088 -3.243 1.00 91.75 317 GLU A N 1
ATOM 2404 C CA . GLU A 1 317 ? -11.903 14.256 -4.180 1.00 91.75 317 GLU A CA 1
ATOM 2405 C C . GLU A 1 317 ? -11.121 13.183 -3.406 1.00 91.75 317 GLU A C 1
ATOM 2407 O O . GLU A 1 317 ? -10.553 13.481 -2.351 1.00 91.75 317 GLU A O 1
ATOM 2412 N N . LEU A 1 318 ? -11.071 11.948 -3.916 1.00 91.38 318 LEU A N 1
ATOM 2413 C CA . LEU A 1 318 ? -10.482 10.807 -3.207 1.00 91.38 318 LEU A CA 1
ATOM 2414 C C . LEU A 1 318 ? -9.021 11.071 -2.821 1.00 91.38 318 LEU A C 1
ATOM 2416 O O . LEU A 1 318 ? -8.641 10.834 -1.677 1.00 91.38 318 LEU A O 1
ATOM 2420 N N . LYS A 1 319 ? -8.230 11.677 -3.715 1.00 85.75 319 LYS A N 1
ATOM 2421 C CA . LYS A 1 319 ? -6.837 12.061 -3.418 1.00 85.75 319 LYS A CA 1
ATOM 2422 C C . LYS A 1 319 ? -6.674 13.022 -2.224 1.00 85.75 319 LYS A C 1
ATOM 2424 O O . LYS A 1 319 ? -5.598 13.082 -1.644 1.00 85.75 319 LYS A O 1
ATOM 2429 N N . PHE A 1 320 ? -7.719 13.766 -1.843 1.00 88.06 320 PHE A N 1
ATOM 2430 C CA . PHE A 1 320 ? -7.743 14.644 -0.659 1.00 88.06 320 PHE A CA 1
ATOM 2431 C C . PHE A 1 320 ? -8.475 14.027 0.544 1.00 88.06 320 PHE A C 1
ATOM 2433 O O . PHE A 1 320 ? -8.509 14.621 1.628 1.00 88.06 320 PHE A O 1
ATOM 2440 N N . ALA A 1 321 ? -9.083 12.856 0.357 1.00 90.31 321 ALA A N 1
ATOM 2441 C CA . ALA A 1 321 ? -9.719 12.081 1.411 1.00 90.31 321 ALA A CA 1
ATOM 2442 C C . ALA A 1 321 ? -8.736 11.166 2.151 1.00 90.31 321 ALA A C 1
ATOM 2444 O O . ALA A 1 321 ? -9.051 10.727 3.260 1.00 90.31 321 ALA A O 1
ATOM 2445 N N . PHE A 1 322 ? -7.569 10.887 1.562 1.00 90.25 322 PHE A N 1
ATOM 2446 C CA . PHE A 1 322 ? -6.561 10.050 2.198 1.00 90.25 322 PHE A CA 1
ATOM 2447 C C . PHE A 1 322 ? -5.955 10.723 3.434 1.00 90.25 322 PHE A C 1
ATOM 2449 O O . PHE A 1 322 ? -5.595 11.901 3.388 1.00 90.25 322 PHE A O 1
ATOM 2456 N N . PHE A 1 323 ? -5.845 9.974 4.536 1.00 89.56 323 PHE A N 1
ATOM 2457 C CA . PHE A 1 323 ? -5.243 10.417 5.802 1.00 89.56 323 PHE A CA 1
ATOM 2458 C C . PHE A 1 323 ? -5.762 11.772 6.307 1.00 89.56 323 PHE A C 1
ATOM 2460 O O . PHE A 1 323 ? -5.004 12.565 6.858 1.00 89.56 323 PHE A O 1
ATOM 2467 N N . ASN A 1 324 ? -7.058 12.049 6.127 1.00 92.19 324 ASN A N 1
ATOM 2468 C CA . ASN A 1 324 ? -7.690 13.319 6.491 1.00 92.19 324 ASN A CA 1
ATOM 2469 C C . ASN A 1 324 ? -8.653 13.154 7.686 1.00 92.19 324 ASN A C 1
ATOM 2471 O O . ASN A 1 324 ? -9.877 13.178 7.509 1.00 92.19 324 ASN A O 1
ATOM 2475 N N . PRO A 1 325 ? -8.139 12.981 8.922 1.00 91.31 325 PRO A N 1
ATOM 2476 C CA . PRO A 1 325 ? -8.983 12.787 10.103 1.00 91.31 325 PRO A CA 1
ATOM 2477 C C . PRO A 1 325 ? -9.831 14.028 10.414 1.00 91.31 325 PRO A C 1
ATOM 2479 O O . PRO A 1 325 ? -10.938 13.909 10.939 1.00 91.31 325 PRO A O 1
ATOM 2482 N N . GLN A 1 326 ? -9.346 15.220 10.045 1.00 92.12 326 GLN A N 1
ATOM 2483 C CA . GLN A 1 326 ? -10.028 16.486 10.303 1.00 92.12 326 GLN A CA 1
ATOM 2484 C C . GLN A 1 326 ? -11.392 16.548 9.603 1.00 92.12 326 GLN A C 1
ATOM 2486 O O . GLN A 1 326 ? -12.365 16.994 10.204 1.00 92.12 326 GLN A O 1
ATOM 2491 N N . ALA A 1 327 ? -11.493 16.035 8.375 1.00 93.50 327 ALA A N 1
ATOM 2492 C CA . ALA A 1 327 ? -12.749 16.006 7.630 1.00 93.50 327 ALA A CA 1
ATOM 2493 C C . ALA A 1 327 ? -13.846 15.185 8.341 1.00 93.50 327 ALA A C 1
ATOM 2495 O O . ALA A 1 327 ? -15.014 15.574 8.327 1.00 93.50 327 ALA A O 1
ATOM 2496 N N . VAL A 1 328 ? -13.485 14.077 8.998 1.00 96.12 328 VAL A N 1
ATOM 2497 C CA . VAL A 1 328 ? -14.429 13.265 9.791 1.00 96.12 328 VAL A CA 1
ATOM 2498 C C . VAL A 1 328 ? -14.705 13.906 11.153 1.00 96.12 328 VAL A C 1
ATOM 2500 O O . VAL A 1 328 ? -15.840 13.869 11.624 1.00 96.12 328 VAL A O 1
ATOM 2503 N N . ALA A 1 329 ? -13.698 14.524 11.776 1.00 94.75 329 ALA A N 1
ATOM 2504 C CA . ALA A 1 329 ? -13.868 15.248 13.035 1.00 94.75 329 ALA A CA 1
ATOM 2505 C C . ALA A 1 329 ? -14.848 16.430 12.907 1.00 94.75 329 ALA A C 1
ATOM 2507 O O . ALA A 1 329 ? -15.634 16.671 13.824 1.00 94.75 329 ALA A O 1
ATOM 2508 N N . ASP A 1 330 ? -14.821 17.137 11.774 1.00 93.69 330 ASP A N 1
ATOM 2509 C CA . ASP A 1 330 ? -15.679 18.297 11.515 1.00 93.69 330 ASP A CA 1
ATOM 2510 C C . ASP A 1 330 ? -17.099 17.904 11.081 1.00 93.69 330 ASP A C 1
ATOM 2512 O O . ASP A 1 330 ? -18.077 18.446 11.603 1.00 93.69 330 ASP A O 1
ATOM 2516 N N . ASP A 1 331 ? -17.222 16.964 10.137 1.00 95.06 331 ASP A N 1
ATOM 2517 C CA . ASP A 1 331 ? -18.505 16.638 9.496 1.00 95.06 331 ASP A CA 1
ATOM 2518 C C . ASP A 1 331 ? -19.259 15.480 10.192 1.00 95.06 331 ASP A C 1
ATOM 2520 O O . ASP A 1 331 ? -20.454 15.277 9.948 1.00 95.06 331 ASP A O 1
ATOM 2524 N N . GLY A 1 332 ? -18.595 14.716 11.067 1.00 96.75 332 GLY A N 1
ATOM 2525 C CA . GLY A 1 332 ? -19.096 13.433 11.566 1.00 96.75 332 GLY A CA 1
ATOM 2526 C C . GLY A 1 332 ? -19.056 12.341 10.490 1.00 96.75 332 GLY A C 1
ATOM 2527 O O . GLY A 1 332 ? -18.415 12.495 9.454 1.00 96.75 332 GLY A O 1
ATOM 2528 N N . ILE A 1 333 ? -19.747 11.216 10.713 1.00 98.12 333 ILE A N 1
ATOM 2529 C CA . ILE A 1 333 ? -19.720 10.071 9.776 1.00 98.12 333 ILE A CA 1
ATOM 2530 C C . ILE A 1 333 ? -20.939 10.032 8.849 1.00 98.12 333 ILE A C 1
ATOM 2532 O O . ILE A 1 333 ? -20.879 9.507 7.739 1.00 98.12 333 ILE A O 1
ATOM 2536 N N . GLU A 1 334 ? -22.067 10.592 9.284 1.00 97.75 334 GLU A N 1
ATOM 2537 C CA . GLU A 1 334 ? -23.343 10.509 8.582 1.00 97.75 334 GLU A CA 1
ATOM 2538 C C . GLU A 1 334 ? -23.304 11.089 7.159 1.00 97.75 334 GLU A C 1
ATOM 2540 O O . GLU A 1 334 ? -23.880 10.456 6.267 1.00 97.75 334 GLU A O 1
ATOM 2545 N N . PRO A 1 335 ? -22.635 12.229 6.886 1.00 97.69 335 PRO A N 1
ATOM 2546 C CA . PRO A 1 335 ? -22.572 12.762 5.530 1.00 97.69 335 PRO A CA 1
ATOM 2547 C C . PRO A 1 335 ? -21.859 11.848 4.538 1.00 97.69 335 PRO A C 1
ATOM 2549 O O . PRO A 1 335 ? -22.320 11.714 3.402 1.00 97.69 335 PRO A O 1
ATOM 2552 N N . TYR A 1 336 ? -20.787 11.188 4.978 1.00 97.88 336 TYR A N 1
ATOM 2553 C CA . TYR A 1 336 ? -20.032 10.234 4.170 1.00 97.88 336 TYR A CA 1
ATOM 2554 C C . TYR A 1 336 ? -20.832 8.952 3.948 1.00 97.88 336 TYR A C 1
ATOM 2556 O O . TYR A 1 336 ? -20.947 8.495 2.817 1.00 97.88 336 TYR A O 1
ATOM 2564 N N . LEU A 1 337 ? -21.479 8.412 4.989 1.00 98.00 337 LEU A N 1
ATOM 2565 C CA . LEU A 1 337 ? -22.320 7.214 4.870 1.00 98.00 337 LEU A CA 1
ATOM 2566 C C . LEU A 1 337 ? -23.515 7.428 3.922 1.00 98.00 337 LEU A C 1
ATOM 2568 O O . LEU A 1 337 ? -23.851 6.532 3.147 1.00 98.00 337 LEU A O 1
ATOM 2572 N N . ARG A 1 338 ? -24.141 8.617 3.920 1.00 96.81 338 ARG A N 1
ATOM 2573 C CA . ARG A 1 338 ? -25.153 8.969 2.903 1.00 96.81 338 ARG A CA 1
ATOM 2574 C C . ARG A 1 338 ? -24.546 9.063 1.506 1.00 96.81 338 ARG A C 1
ATOM 2576 O O . ARG A 1 338 ? -25.178 8.612 0.557 1.00 96.81 338 ARG A O 1
ATOM 2583 N N . GLY A 1 339 ? -23.344 9.620 1.379 1.00 95.88 339 GLY A N 1
ATOM 2584 C CA . GLY A 1 339 ? -22.612 9.671 0.116 1.00 95.88 339 GLY A CA 1
ATOM 2585 C C . GLY A 1 339 ? -22.332 8.283 -0.455 1.00 95.88 339 GLY A C 1
ATOM 2586 O O . GLY A 1 339 ? -22.717 8.005 -1.584 1.00 95.88 339 GLY A O 1
ATOM 2587 N N . LEU A 1 340 ? -21.773 7.371 0.347 1.00 96.50 340 LEU A N 1
ATOM 2588 C CA . LEU A 1 340 ? -21.529 5.977 -0.050 1.00 96.50 340 LEU A CA 1
ATOM 2589 C C . LEU A 1 340 ? -22.808 5.256 -0.478 1.00 96.50 340 LEU A C 1
ATOM 2591 O O . LEU A 1 340 ? -22.778 4.432 -1.388 1.00 96.50 340 LEU A O 1
ATOM 2595 N N . PHE A 1 341 ? -23.935 5.583 0.156 1.00 94.06 341 PHE A N 1
ATOM 2596 C CA . PHE A 1 341 ? -25.232 5.039 -0.222 1.00 94.06 341 PHE A CA 1
ATOM 2597 C C . PHE A 1 341 ? -25.715 5.523 -1.601 1.00 94.06 341 PHE A C 1
ATOM 2599 O O . PHE A 1 341 ? -26.397 4.778 -2.300 1.00 94.06 341 PHE A O 1
ATOM 2606 N N . GLN A 1 342 ? -25.411 6.771 -1.974 1.00 92.25 342 GLN A N 1
ATOM 2607 C CA . GLN A 1 342 ? -25.873 7.397 -3.221 1.00 92.25 342 GLN A CA 1
ATOM 2608 C C . GLN A 1 342 ? -24.887 7.238 -4.385 1.00 92.25 342 GLN A C 1
ATOM 2610 O O . GLN A 1 342 ? -25.297 7.317 -5.544 1.00 92.25 342 GLN A O 1
ATOM 2615 N N . SER A 1 343 ? -23.606 7.011 -4.099 1.00 93.56 343 SER A N 1
ATOM 2616 C CA . SER A 1 343 ? -22.572 6.810 -5.111 1.00 93.56 343 SER A CA 1
ATOM 2617 C C . SER A 1 343 ? -22.609 5.390 -5.666 1.00 93.56 343 SER A C 1
ATOM 2619 O O . SER A 1 343 ? -22.620 4.419 -4.910 1.00 93.56 343 SER A O 1
ATOM 2621 N N . GLN A 1 344 ? -22.587 5.273 -6.992 1.00 95.44 344 GLN A N 1
ATOM 2622 C CA . GLN A 1 344 ? -22.275 4.018 -7.676 1.00 95.44 344 GLN A CA 1
ATOM 2623 C C . GLN A 1 344 ? -20.766 3.786 -7.614 1.00 95.44 344 GLN A C 1
ATOM 2625 O O . GLN A 1 344 ? -20.012 4.739 -7.806 1.00 95.44 344 GLN A O 1
ATOM 2630 N N . SER A 1 345 ? -20.325 2.555 -7.362 1.00 96.56 345 SER A N 1
ATOM 2631 C CA . SER A 1 345 ? -18.903 2.231 -7.504 1.00 96.56 345 SER A CA 1
ATOM 2632 C C . SER A 1 345 ? -18.487 2.190 -8.977 1.00 96.56 345 SER A C 1
ATOM 2634 O O . SER A 1 345 ? -19.326 1.980 -9.862 1.00 96.56 345 SER A O 1
ATOM 2636 N N . GLU A 1 346 ? -17.190 2.329 -9.237 1.00 97.50 346 GLU A N 1
ATOM 2637 C CA . GLU A 1 346 ? -16.623 1.949 -10.533 1.00 97.50 346 GLU A CA 1
ATOM 2638 C C . GLU A 1 346 ? -16.665 0.417 -10.695 1.00 97.50 346 GLU A C 1
ATOM 2640 O O . GLU A 1 346 ? -16.934 -0.330 -9.739 1.00 97.50 346 GLU A O 1
ATOM 2645 N N . GLU A 1 347 ? -16.500 -0.042 -11.929 1.00 97.12 347 GLU A N 1
ATOM 2646 C CA . GLU A 1 347 ? -16.541 -1.453 -12.299 1.00 97.12 347 GLU A CA 1
ATOM 2647 C C . GLU A 1 347 ? -15.319 -2.231 -11.785 1.00 97.12 347 GLU A C 1
ATOM 2649 O O . GLU A 1 347 ? -14.243 -1.671 -11.609 1.00 97.12 347 GLU A O 1
ATOM 2654 N N . ILE A 1 348 ? -15.478 -3.540 -11.549 1.00 97.19 348 ILE A N 1
ATOM 2655 C CA . ILE A 1 348 ? -14.313 -4.424 -11.416 1.00 97.19 348 ILE A CA 1
ATOM 2656 C C . ILE A 1 348 ? -13.819 -4.762 -12.817 1.00 97.19 348 ILE A C 1
ATOM 2658 O O . ILE A 1 348 ? -14.317 -5.695 -13.446 1.00 97.19 348 ILE A O 1
ATOM 2662 N N . ASP A 1 349 ? -12.867 -3.992 -13.322 1.00 95.44 349 ASP A N 1
ATOM 2663 C CA . ASP A 1 349 ? -12.292 -4.198 -14.645 1.00 95.44 349 ASP A CA 1
ATOM 2664 C C . ASP A 1 349 ? -10.800 -3.837 -14.689 1.00 95.44 349 ASP A C 1
ATOM 2666 O O . ASP A 1 349 ? -10.127 -3.697 -13.669 1.00 95.44 349 ASP A O 1
ATOM 2670 N N . ALA A 1 350 ? -10.241 -3.750 -15.894 1.00 96.00 350 ALA A N 1
ATOM 2671 C CA . ALA A 1 350 ? -8.833 -3.441 -16.080 1.00 96.00 350 ALA A CA 1
ATOM 2672 C C . ALA A 1 350 ? -8.491 -1.956 -15.868 1.00 96.00 350 ALA A C 1
ATOM 2674 O O . ALA A 1 350 ? -7.323 -1.614 -16.030 1.00 96.00 350 ALA A O 1
ATOM 2675 N N . PHE A 1 351 ? -9.446 -1.071 -15.564 1.00 96.44 351 PHE A N 1
ATOM 2676 C CA . PHE A 1 351 ? -9.240 0.372 -15.460 1.00 96.44 351 PHE A CA 1
ATOM 2677 C C . PHE A 1 351 ? -9.168 0.843 -14.003 1.00 96.44 351 PHE A C 1
ATOM 2679 O O . PHE A 1 351 ? -9.790 0.289 -13.102 1.00 96.44 351 PHE A O 1
ATOM 2686 N N . VAL A 1 352 ? -8.361 1.879 -13.769 1.00 96.75 352 VAL A N 1
ATOM 2687 C CA . VAL A 1 352 ? -8.168 2.479 -12.446 1.00 96.75 352 VAL A CA 1
ATOM 2688 C C . VAL A 1 352 ? -8.087 4.000 -12.571 1.00 96.75 352 VAL A C 1
ATOM 2690 O O . VAL A 1 352 ? -7.369 4.530 -13.428 1.00 96.75 352 VAL A O 1
ATOM 2693 N N . ILE A 1 353 ? -8.810 4.708 -11.698 1.00 95.31 353 ILE A N 1
ATOM 2694 C CA . ILE A 1 353 ? -8.850 6.174 -11.665 1.00 95.31 353 ILE A CA 1
ATOM 2695 C C . ILE A 1 353 ? -7.484 6.801 -11.348 1.00 95.31 353 ILE A C 1
ATOM 2697 O O . ILE A 1 353 ? -6.668 6.267 -10.592 1.00 95.31 353 ILE A O 1
ATOM 2701 N N . ASP A 1 354 ? -7.255 7.999 -11.888 1.00 92.12 354 ASP A N 1
ATOM 2702 C CA . ASP A 1 354 ? -5.994 8.726 -11.720 1.00 92.12 354 ASP A CA 1
ATOM 2703 C C . ASP A 1 354 ? -5.688 9.081 -10.254 1.00 92.12 354 ASP A C 1
ATOM 2705 O O . ASP A 1 354 ? -4.512 9.127 -9.890 1.00 92.12 354 ASP A O 1
ATOM 2709 N N . ASP A 1 355 ? -6.705 9.262 -9.401 1.00 90.38 355 ASP A N 1
ATOM 2710 C CA . ASP A 1 355 ? -6.544 9.552 -7.967 1.00 90.38 355 ASP A CA 1
ATOM 2711 C C . ASP A 1 355 ? -5.635 8.548 -7.243 1.00 90.38 355 ASP A C 1
ATOM 2713 O O . ASP A 1 355 ? -4.910 8.941 -6.335 1.00 90.38 355 ASP A O 1
ATOM 2717 N N . VAL A 1 356 ? -5.626 7.280 -7.669 1.00 92.62 356 VAL A N 1
ATOM 2718 C CA . VAL A 1 356 ? -4.740 6.240 -7.114 1.00 92.62 356 VAL A CA 1
ATOM 2719 C C . VAL A 1 356 ? -3.719 5.707 -8.120 1.00 92.62 356 VAL A C 1
ATOM 2721 O O . VAL A 1 356 ? -2.724 5.109 -7.722 1.00 92.62 356 VAL A O 1
ATOM 2724 N N . ARG A 1 357 ? -3.913 5.940 -9.424 1.00 94.00 357 ARG A N 1
ATOM 2725 C CA . ARG A 1 357 ? -2.949 5.551 -10.468 1.00 94.00 357 ARG A CA 1
ATOM 2726 C C . ARG A 1 357 ? -1.789 6.539 -10.628 1.00 94.00 357 ARG A C 1
ATOM 2728 O O . ARG A 1 357 ? -0.706 6.138 -11.037 1.00 94.00 357 ARG A O 1
ATOM 2735 N N . ASN A 1 358 ? -2.011 7.822 -10.347 1.00 87.94 358 ASN A N 1
ATOM 2736 C CA . ASN A 1 358 ? -0.983 8.865 -10.454 1.00 87.94 358 ASN A CA 1
ATOM 2737 C C . ASN A 1 358 ? -0.853 9.725 -9.191 1.00 87.94 358 ASN A C 1
ATOM 2739 O O . ASN A 1 358 ? 0.176 10.368 -9.017 1.00 87.94 358 ASN A O 1
ATOM 2743 N N . PHE A 1 359 ? -1.882 9.788 -8.343 1.00 82.31 359 PHE A N 1
ATOM 2744 C CA . PHE A 1 359 ? -1.929 10.718 -7.209 1.00 82.31 359 PHE A CA 1
ATOM 2745 C C . PHE A 1 359 ? -2.016 10.030 -5.841 1.00 82.31 359 PHE A C 1
ATOM 2747 O O . PHE A 1 359 ? -2.376 10.684 -4.857 1.00 82.31 359 PHE A O 1
ATOM 2754 N N . LEU A 1 360 ? -1.697 8.730 -5.755 1.00 81.81 360 LEU A N 1
ATOM 2755 C CA . LEU A 1 360 ? -1.789 8.000 -4.491 1.00 81.81 360 LEU A CA 1
ATOM 2756 C C . LEU A 1 360 ? -0.897 8.688 -3.447 1.00 81.81 360 LEU A C 1
ATOM 2758 O O . LEU A 1 360 ? 0.318 8.743 -3.613 1.00 81.81 360 LEU A O 1
ATOM 2762 N N . PHE A 1 361 ? -1.531 9.226 -2.404 1.00 74.00 361 PHE A N 1
ATOM 2763 C CA . PHE A 1 361 ? -0.925 9.977 -1.294 1.00 74.00 361 PHE A CA 1
ATOM 2764 C C . PHE A 1 361 ? -0.160 11.262 -1.663 1.00 74.00 361 PHE A C 1
ATOM 2766 O O . PHE A 1 361 ? 0.579 11.797 -0.840 1.00 74.00 361 PHE A O 1
ATOM 2773 N N . GLY A 1 362 ? -0.380 11.831 -2.851 1.00 67.38 362 GLY A N 1
ATOM 2774 C CA . GLY A 1 362 ? 0.162 13.146 -3.200 1.00 67.38 362 GLY A CA 1
ATOM 2775 C C . GLY A 1 362 ? 0.368 13.364 -4.699 1.00 67.38 362 GLY A C 1
ATOM 2776 O O . GLY A 1 362 ? 0.093 12.480 -5.503 1.00 67.38 362 GLY A O 1
ATOM 2777 N N . PRO A 1 363 ? 0.844 14.550 -5.118 1.00 49.03 363 PRO A N 1
ATOM 2778 C CA . PRO A 1 363 ? 1.192 14.794 -6.512 1.00 49.03 363 PRO A CA 1
ATOM 2779 C C . PRO A 1 363 ? 2.478 14.051 -6.931 1.00 49.03 363 PRO A C 1
ATOM 2781 O O . PRO A 1 363 ? 3.413 13.957 -6.126 1.00 49.03 363 PRO A O 1
ATOM 2784 N N . PRO A 1 364 ? 2.571 13.561 -8.188 1.00 42.66 364 PRO A N 1
ATOM 2785 C CA . PRO A 1 364 ? 3.811 13.025 -8.754 1.00 42.66 364 PRO A CA 1
ATOM 2786 C C . PRO A 1 364 ? 5.008 13.956 -8.525 1.00 42.66 364 PRO A C 1
ATOM 2788 O O . PRO A 1 364 ? 4.886 15.174 -8.657 1.00 42.66 364 PRO A O 1
ATOM 2791 N N . GLY A 1 365 ? 6.160 13.393 -8.152 1.00 41.25 365 GLY A N 1
ATOM 2792 C CA . GLY A 1 365 ? 7.375 14.164 -7.845 1.00 41.25 365 GLY A CA 1
ATOM 2793 C C . GLY A 1 365 ? 7.380 14.865 -6.477 1.00 41.25 365 GLY A C 1
ATOM 2794 O O . GLY A 1 365 ? 8.405 15.414 -6.085 1.00 41.25 365 GLY A O 1
ATOM 2795 N N . ALA A 1 366 ? 6.275 14.811 -5.725 1.00 44.06 366 ALA A N 1
ATOM 2796 C CA . ALA A 1 366 ? 6.140 15.356 -4.371 1.00 44.06 366 ALA A CA 1
ATOM 2797 C C . ALA A 1 366 ? 5.477 14.357 -3.395 1.00 44.06 366 ALA A C 1
ATOM 2799 O O . ALA A 1 366 ? 4.832 14.766 -2.432 1.00 44.06 366 ALA A O 1
ATOM 2800 N N . GLY A 1 367 ? 5.623 13.052 -3.659 1.00 51.69 367 GLY A N 1
ATOM 2801 C CA . GLY A 1 367 ? 5.101 11.960 -2.823 1.00 51.69 367 GLY A CA 1
ATOM 2802 C C . GLY A 1 367 ? 4.011 11.095 -3.468 1.00 51.69 367 GLY A C 1
ATOM 2803 O O . GLY A 1 367 ? 3.679 10.058 -2.909 1.00 51.69 367 GLY A O 1
ATOM 2804 N N . GLY A 1 368 ? 3.486 11.475 -4.640 1.00 65.19 368 GLY A N 1
ATOM 2805 C CA . GLY A 1 368 ? 2.501 10.678 -5.380 1.00 65.19 368 GLY A CA 1
ATOM 2806 C C . GLY A 1 368 ? 3.044 9.337 -5.873 1.00 65.19 368 GLY A C 1
ATOM 2807 O O . GLY A 1 368 ? 4.192 9.262 -6.313 1.00 65.19 368 GLY A O 1
ATOM 2808 N N . LEU A 1 369 ? 2.213 8.294 -5.819 1.00 86.12 369 LEU A N 1
ATOM 2809 C CA . LEU A 1 369 ? 2.531 6.920 -6.229 1.00 86.12 369 LEU A CA 1
ATOM 2810 C C . LEU A 1 369 ? 1.523 6.382 -7.270 1.00 86.12 369 LEU A C 1
ATOM 2812 O O . LEU A 1 369 ? 0.481 6.988 -7.531 1.00 86.12 369 LEU A O 1
ATOM 2816 N N . ASP A 1 370 ? 1.837 5.216 -7.842 1.00 94.38 370 ASP A N 1
ATOM 2817 C CA . ASP A 1 370 ? 0.968 4.443 -8.743 1.00 94.38 370 ASP A CA 1
ATOM 2818 C C . ASP A 1 370 ? 0.549 3.131 -8.058 1.00 94.38 370 ASP A C 1
ATOM 2820 O O . ASP A 1 370 ? 1.333 2.180 -7.979 1.00 94.38 370 ASP A O 1
ATOM 2824 N N . LEU A 1 371 ? -0.683 3.084 -7.535 1.00 94.94 371 LEU A N 1
ATOM 2825 C CA . LEU A 1 371 ? -1.216 1.921 -6.820 1.00 94.94 371 LEU A CA 1
ATOM 2826 C C . LEU A 1 371 ? -1.271 0.657 -7.701 1.00 94.94 371 LEU A C 1
ATOM 2828 O O . LEU A 1 371 ? -0.819 -0.394 -7.242 1.00 94.94 371 LEU A O 1
ATOM 2832 N N . PRO A 1 372 ? -1.765 0.703 -8.954 1.00 97.25 372 PRO A N 1
ATOM 2833 C CA . PRO A 1 372 ? -1.670 -0.437 -9.861 1.00 97.25 372 PRO A CA 1
ATOM 2834 C C . PRO A 1 372 ? -0.249 -0.962 -10.090 1.00 97.25 372 PRO A C 1
ATOM 2836 O O . PRO A 1 372 ? -0.026 -2.171 -10.001 1.00 97.25 372 PRO A O 1
ATOM 2839 N N . ALA A 1 373 ? 0.728 -0.085 -10.333 1.00 97.31 373 ALA A N 1
ATOM 2840 C CA . ALA A 1 373 ? 2.118 -0.499 -10.509 1.00 97.31 373 ALA A CA 1
ATOM 2841 C C . ALA A 1 373 ? 2.675 -1.152 -9.233 1.00 97.31 373 ALA A C 1
ATOM 2843 O O . ALA A 1 373 ? 3.362 -2.173 -9.321 1.00 97.31 373 ALA A O 1
ATOM 2844 N N . ILE A 1 374 ? 2.319 -0.626 -8.054 1.00 95.44 374 ILE A N 1
ATOM 2845 C CA . ILE A 1 374 ? 2.645 -1.223 -6.751 1.00 95.44 374 ILE A CA 1
ATOM 2846 C C . ILE A 1 374 ? 1.981 -2.594 -6.582 1.00 95.44 374 ILE A C 1
ATOM 2848 O O . ILE A 1 374 ? 2.638 -3.512 -6.101 1.00 95.44 374 ILE A O 1
ATOM 2852 N N . ASN A 1 375 ? 0.726 -2.786 -6.999 1.00 97.31 375 ASN A N 1
ATOM 2853 C CA . ASN A 1 375 ? 0.049 -4.088 -6.914 1.00 97.31 375 ASN A CA 1
ATOM 2854 C C . ASN A 1 375 ? 0.775 -5.152 -7.742 1.00 97.31 375 ASN A C 1
ATOM 2856 O O . ASN A 1 375 ? 1.042 -6.245 -7.245 1.00 97.31 375 ASN A O 1
ATOM 2860 N N . ILE A 1 376 ? 1.145 -4.821 -8.983 1.00 98.38 376 ILE A N 1
ATOM 2861 C CA . ILE A 1 376 ? 1.889 -5.738 -9.855 1.00 98.38 376 ILE A CA 1
ATOM 2862 C C . ILE A 1 376 ? 3.263 -6.043 -9.246 1.00 98.38 376 ILE A C 1
ATOM 2864 O O . ILE A 1 376 ? 3.649 -7.207 -9.131 1.00 98.38 376 ILE A O 1
ATOM 2868 N N . GLN A 1 377 ? 3.985 -5.007 -8.809 1.00 96.88 377 GLN A N 1
ATOM 2869 C CA . GLN A 1 377 ? 5.319 -5.148 -8.226 1.00 96.88 377 GLN A CA 1
ATOM 2870 C C . GLN A 1 377 ? 5.282 -5.955 -6.918 1.00 96.88 377 GLN A C 1
ATOM 2872 O O . GLN A 1 377 ? 6.143 -6.801 -6.691 1.00 96.88 377 GLN A O 1
ATOM 2877 N N . ARG A 1 378 ? 4.249 -5.778 -6.086 1.00 95.81 378 ARG A N 1
ATOM 2878 C CA . ARG A 1 378 ? 4.021 -6.561 -4.861 1.00 95.81 378 ARG A CA 1
ATOM 2879 C C . ARG A 1 378 ? 3.690 -8.020 -5.173 1.00 95.81 378 ARG A C 1
ATOM 2881 O O . ARG A 1 378 ? 4.181 -8.910 -4.491 1.00 95.81 378 ARG A O 1
ATOM 2888 N N . GLY A 1 379 ? 2.933 -8.291 -6.236 1.00 97.50 379 GLY A N 1
ATOM 2889 C CA . GLY A 1 379 ? 2.731 -9.659 -6.718 1.00 97.50 379 GLY A CA 1
ATOM 2890 C C . GLY A 1 379 ? 4.045 -10.334 -7.130 1.00 97.50 379 GLY A C 1
ATOM 2891 O O . GLY A 1 379 ? 4.285 -11.493 -6.794 1.00 97.50 379 GLY A O 1
ATOM 2892 N N . ARG A 1 380 ? 4.940 -9.598 -7.798 1.00 97.31 380 ARG A N 1
ATOM 2893 C CA . ARG A 1 380 ? 6.282 -10.085 -8.161 1.00 97.31 380 ARG A CA 1
ATOM 2894 C C . ARG A 1 380 ? 7.160 -10.343 -6.933 1.00 97.31 380 ARG A C 1
ATOM 2896 O O . ARG A 1 380 ? 7.828 -11.371 -6.863 1.00 97.31 380 ARG A O 1
ATOM 2903 N N . ASP A 1 381 ? 7.105 -9.455 -5.946 1.00 95.38 381 ASP A N 1
ATOM 2904 C CA . ASP A 1 381 ? 7.772 -9.592 -4.644 1.00 95.38 381 ASP A CA 1
ATOM 2905 C C . ASP A 1 381 ? 7.318 -10.842 -3.861 1.00 95.38 381 ASP A C 1
ATOM 2907 O O . ASP A 1 381 ? 8.127 -11.522 -3.234 1.00 95.38 381 ASP A O 1
ATOM 2911 N N . PHE A 1 382 ? 6.040 -11.210 -3.973 1.00 95.50 382 PHE A N 1
ATOM 2912 C CA . PHE A 1 382 ? 5.448 -12.388 -3.321 1.00 95.50 382 PHE A CA 1
ATOM 2913 C C . PHE A 1 382 ? 5.683 -13.691 -4.097 1.00 95.50 382 PHE A C 1
ATOM 2915 O O . PHE A 1 382 ? 5.149 -14.737 -3.732 1.00 95.50 382 PHE A O 1
ATOM 2922 N N . GLY A 1 383 ? 6.442 -13.640 -5.196 1.00 96.06 383 GLY A N 1
ATOM 2923 C CA . GLY A 1 383 ? 6.690 -14.813 -6.024 1.00 96.06 383 GLY A CA 1
ATOM 2924 C C . GLY A 1 383 ? 5.422 -15.343 -6.698 1.00 96.06 383 GLY A C 1
ATOM 2925 O O . GLY A 1 383 ? 5.333 -16.548 -6.945 1.00 96.06 383 GLY A O 1
ATOM 2926 N N . LEU A 1 384 ? 4.427 -14.486 -6.970 1.00 98.00 384 LEU A N 1
ATOM 2927 C CA . LEU A 1 384 ? 3.172 -14.925 -7.577 1.00 98.00 384 LEU A CA 1
ATOM 2928 C C . LEU A 1 384 ? 3.390 -15.462 -9.008 1.00 98.00 384 LEU A C 1
ATOM 2930 O O . LEU A 1 384 ? 4.203 -14.920 -9.771 1.00 98.00 384 LEU A O 1
ATOM 2934 N N . PRO A 1 385 ? 2.641 -16.506 -9.407 1.00 97.50 385 PRO A N 1
ATOM 2935 C CA . PRO A 1 385 ? 2.739 -17.100 -10.733 1.00 97.50 385 PRO A CA 1
ATOM 2936 C C . PRO A 1 385 ? 2.252 -16.152 -11.832 1.00 97.50 385 PRO A C 1
ATOM 2938 O O . PRO A 1 385 ? 1.667 -15.094 -11.580 1.00 97.50 385 PRO A O 1
ATOM 2941 N N . SER A 1 386 ? 2.492 -16.536 -13.089 1.00 97.88 386 SER A N 1
ATOM 2942 C CA . SER A 1 386 ? 1.778 -15.907 -14.202 1.00 97.88 386 SER A CA 1
ATOM 2943 C C . SER A 1 386 ? 0.284 -16.218 -14.113 1.00 97.88 386 SER A C 1
ATOM 2945 O O . SER A 1 386 ? -0.137 -17.202 -13.502 1.00 97.88 386 SER A O 1
ATOM 2947 N N . TYR A 1 387 ? -0.529 -15.395 -14.762 1.00 98.69 387 TYR A N 1
ATOM 2948 C CA . TYR A 1 387 ? -1.970 -15.580 -14.872 1.00 98.69 387 TYR A CA 1
ATOM 2949 C C . TYR A 1 387 ? -2.341 -16.985 -15.371 1.00 98.69 387 TYR A C 1
ATOM 2951 O O . TYR A 1 387 ? -3.178 -17.653 -14.765 1.00 98.69 387 TYR A O 1
ATOM 2959 N N . ASN A 1 388 ? -1.684 -17.482 -16.422 1.00 98.50 388 ASN A N 1
ATOM 2960 C CA . ASN A 1 388 ? -1.961 -18.818 -16.949 1.00 98.50 388 ASN A CA 1
ATOM 2961 C C . ASN A 1 388 ? -1.584 -19.934 -15.972 1.00 98.50 388 ASN A C 1
ATOM 2963 O O . ASN A 1 388 ? -2.336 -20.902 -15.838 1.00 98.50 388 ASN A O 1
ATOM 2967 N N . GLN A 1 389 ? -0.475 -19.793 -15.245 1.00 98.31 389 GLN A N 1
ATOM 2968 C CA . GLN A 1 389 ? -0.112 -20.763 -14.218 1.00 98.31 389 GLN A CA 1
ATOM 2969 C C . GLN A 1 389 ? -1.098 -20.722 -13.037 1.00 98.31 389 GLN A C 1
ATOM 2971 O O . GLN A 1 389 ? -1.564 -21.776 -12.611 1.00 98.31 389 GLN A O 1
ATOM 2976 N N . ALA A 1 390 ? -1.527 -19.536 -12.592 1.00 98.62 390 ALA A N 1
ATOM 2977 C CA . ALA A 1 390 ? -2.570 -19.395 -11.573 1.00 98.62 390 ALA A CA 1
ATOM 2978 C C . ALA A 1 390 ? -3.893 -20.051 -12.008 1.00 98.62 390 ALA A C 1
ATOM 2980 O O . ALA A 1 390 ? -4.548 -20.732 -11.221 1.00 98.62 390 ALA A O 1
ATOM 2981 N N . ARG A 1 391 ? -4.285 -19.917 -13.282 1.00 98.75 391 ARG A N 1
ATOM 2982 C CA . ARG A 1 391 ? -5.457 -20.626 -13.820 1.00 98.75 391 ARG A CA 1
ATOM 2983 C C . ARG A 1 391 ? -5.327 -22.133 -13.664 1.00 98.75 391 ARG A C 1
ATOM 2985 O O . ARG A 1 391 ? -6.271 -22.760 -13.190 1.00 98.75 391 ARG A O 1
ATOM 2992 N N . LEU A 1 392 ? -4.174 -22.702 -14.009 1.00 98.62 392 LEU A N 1
ATOM 2993 C CA . LEU A 1 392 ? -3.925 -24.137 -13.860 1.00 98.62 392 LEU A CA 1
ATOM 2994 C C . LEU A 1 392 ? -3.973 -24.578 -12.392 1.00 98.62 392 LEU A C 1
ATOM 2996 O O . LEU A 1 392 ? -4.616 -25.588 -12.096 1.00 98.62 392 LEU A O 1
ATOM 3000 N N . ASP A 1 393 ? -3.363 -23.808 -11.489 1.00 98.31 393 ASP A N 1
ATOM 3001 C CA . ASP A 1 393 ? -3.350 -24.081 -10.045 1.00 98.31 393 ASP A CA 1
ATOM 3002 C C . ASP A 1 393 ? -4.778 -24.161 -9.475 1.00 98.31 393 ASP A C 1
ATOM 3004 O O . ASP A 1 393 ? -5.092 -25.054 -8.688 1.00 98.31 393 ASP A O 1
ATOM 3008 N N . PHE A 1 394 ? -5.684 -23.303 -9.959 1.00 98.06 394 PHE A N 1
ATOM 3009 C CA . PHE A 1 394 ? -7.096 -23.261 -9.553 1.00 98.06 394 PHE A CA 1
ATOM 3010 C C . PHE A 1 394 ? -8.039 -24.071 -10.470 1.00 98.06 394 PHE A C 1
ATOM 3012 O O . PHE A 1 394 ? -9.267 -23.922 -10.426 1.00 98.06 394 PHE A O 1
ATOM 3019 N N . GLY A 1 395 ? -7.487 -24.980 -11.282 1.00 98.06 395 GLY A N 1
ATOM 3020 C CA . GLY A 1 395 ? -8.245 -25.957 -12.073 1.00 98.06 395 GLY A CA 1
ATOM 3021 C C . GLY A 1 395 ? -8.970 -25.388 -13.298 1.00 98.06 395 GLY A C 1
ATOM 3022 O O . GLY A 1 395 ? -9.904 -26.014 -13.809 1.00 98.06 395 GLY A O 1
ATOM 3023 N N . LEU A 1 396 ? -8.564 -24.213 -13.770 1.00 98.50 396 LEU A N 1
ATOM 3024 C CA . LEU A 1 396 ? -9.033 -23.571 -14.995 1.00 98.50 396 LEU A CA 1
ATOM 3025 C C . LEU A 1 396 ? -8.058 -23.845 -16.155 1.00 98.50 396 LEU A C 1
ATOM 3027 O O . LEU A 1 396 ? -6.855 -23.989 -15.944 1.00 98.50 396 LEU A O 1
ATOM 3031 N N . PRO A 1 397 ? -8.540 -23.920 -17.409 1.00 98.31 397 PRO A N 1
ATOM 3032 C CA . PRO A 1 397 ? -7.652 -24.052 -18.558 1.00 98.31 397 PRO A CA 1
ATOM 3033 C C . PRO A 1 397 ? -6.866 -22.755 -18.778 1.00 98.31 397 PRO A C 1
ATOM 3035 O O . PRO A 1 397 ? -7.457 -21.673 -18.734 1.00 98.31 397 PRO A O 1
ATOM 3038 N N . ALA A 1 398 ? -5.570 -22.872 -19.069 1.00 98.31 398 ALA A N 1
ATOM 3039 C CA . ALA A 1 398 ? -4.767 -21.763 -19.580 1.00 98.31 398 ALA A CA 1
ATOM 3040 C C . ALA A 1 398 ? -5.388 -21.200 -20.872 1.00 98.31 398 ALA A C 1
ATOM 3042 O O . ALA A 1 398 ? -5.925 -21.958 -21.687 1.00 98.31 398 ALA A O 1
ATOM 3043 N N . VAL A 1 399 ? -5.330 -19.880 -21.037 1.00 98.38 399 VAL A N 1
ATOM 3044 C CA . VAL A 1 399 ? -5.748 -19.195 -22.264 1.00 98.38 399 VAL A CA 1
ATOM 3045 C C . VAL A 1 399 ? -4.610 -19.195 -23.279 1.00 98.38 399 VAL A C 1
ATOM 3047 O O . VAL A 1 399 ? -3.437 -19.218 -22.912 1.00 98.38 399 VAL A O 1
ATOM 3050 N N . THR A 1 400 ? -4.948 -19.147 -24.563 1.00 97.75 400 THR A N 1
ATOM 3051 C CA . THR A 1 400 ? -3.967 -19.158 -25.665 1.00 97.75 400 THR A CA 1
ATOM 3052 C C . THR A 1 400 ? -3.934 -17.861 -26.470 1.00 97.75 400 THR A C 1
ATOM 3054 O O . THR A 1 400 ? -3.129 -17.720 -27.387 1.00 97.75 400 THR A O 1
ATOM 3057 N N . SER A 1 401 ? -4.811 -16.907 -26.148 1.00 97.62 401 SER A N 1
ATOM 3058 C CA . SER A 1 401 ? -4.852 -15.587 -26.779 1.00 97.62 401 SER A CA 1
ATOM 3059 C C . SER A 1 401 ? -5.509 -14.552 -25.866 1.00 97.62 401 SER A C 1
ATOM 3061 O O . SER A 1 401 ? -6.351 -14.900 -25.039 1.00 97.62 401 SER A O 1
ATOM 3063 N N . PHE A 1 402 ? -5.168 -13.273 -26.040 1.00 97.81 402 PHE A N 1
ATOM 3064 C CA . PHE A 1 402 ? -5.702 -12.173 -25.227 1.00 97.81 402 PHE A CA 1
ATOM 3065 C C . PHE A 1 402 ? -7.232 -12.031 -25.313 1.00 97.81 402 PHE A C 1
ATOM 3067 O O . PHE A 1 402 ? -7.874 -11.635 -24.345 1.00 97.81 402 PHE A O 1
ATOM 3074 N N . SER A 1 403 ? -7.843 -12.415 -26.438 1.00 97.19 403 SER A N 1
ATOM 3075 C CA . SER A 1 403 ? -9.302 -12.394 -26.624 1.00 97.19 403 SER A CA 1
ATOM 3076 C C . SER A 1 403 ? -10.049 -13.528 -25.911 1.00 97.19 403 SER A C 1
ATOM 3078 O O . SER A 1 403 ? -11.276 -13.523 -25.894 1.00 97.19 403 SER A O 1
ATOM 3080 N N . GLU A 1 404 ? -9.345 -14.515 -25.347 1.00 97.88 404 GLU A N 1
ATOM 3081 C CA . GLU A 1 404 ? -9.948 -15.519 -24.457 1.00 97.88 404 GLU A CA 1
ATOM 3082 C C . GLU A 1 404 ? -10.047 -15.027 -23.004 1.00 97.88 404 GLU A C 1
ATOM 3084 O O . GLU A 1 404 ? -10.765 -15.640 -22.216 1.00 97.88 404 GLU A O 1
ATOM 3089 N N . ILE A 1 405 ? -9.346 -13.941 -22.655 1.00 98.12 405 ILE A N 1
ATOM 3090 C CA . ILE A 1 405 ? -9.386 -13.320 -21.322 1.00 98.12 405 ILE A CA 1
ATOM 3091 C C . ILE A 1 405 ? -10.631 -12.439 -21.205 1.00 98.12 405 ILE A C 1
ATOM 3093 O O . ILE A 1 405 ? -11.394 -12.558 -20.251 1.00 98.12 405 ILE A O 1
ATOM 3097 N N . THR A 1 406 ? -10.850 -11.582 -22.202 1.00 97.38 406 THR A N 1
ATOM 3098 C CA . THR A 1 406 ? -11.867 -10.529 -22.163 1.00 97.38 406 THR A CA 1
ATOM 3099 C C . THR A 1 406 ? -12.610 -10.399 -23.486 1.00 97.38 406 THR A C 1
ATOM 3101 O O . THR A 1 406 ? -12.027 -10.515 -24.570 1.00 97.38 406 THR A O 1
ATOM 3104 N N . SER A 1 407 ? -13.906 -10.111 -23.399 1.00 96.25 407 SER A N 1
ATOM 3105 C CA . SER A 1 407 ? -14.748 -9.774 -24.544 1.00 96.25 407 SER A CA 1
ATOM 3106 C C . SER A 1 407 ? -14.564 -8.332 -25.027 1.00 96.25 407 SER A C 1
ATOM 3108 O O . SER A 1 407 ? -15.020 -8.012 -26.131 1.00 96.25 407 SER A O 1
ATOM 3110 N N . ASP A 1 408 ? -13.878 -7.474 -24.259 1.00 95.75 408 ASP A N 1
ATOM 3111 C CA . ASP A 1 408 ? -13.536 -6.113 -24.672 1.00 95.75 408 ASP A CA 1
ATOM 3112 C C . ASP A 1 408 ? -12.295 -6.120 -25.593 1.00 95.75 408 ASP A C 1
ATOM 3114 O O . ASP A 1 408 ? -11.166 -6.349 -25.143 1.00 95.75 408 ASP A O 1
ATOM 3118 N N . PRO A 1 409 ? -12.455 -5.821 -26.898 1.00 95.12 409 PRO A N 1
ATOM 3119 C CA . PRO A 1 409 ? -11.338 -5.838 -27.835 1.00 95.12 409 PRO A CA 1
ATOM 3120 C C . PRO A 1 409 ? -10.275 -4.770 -27.537 1.00 95.12 409 PRO A C 1
ATOM 3122 O O . PRO A 1 409 ? -9.132 -4.929 -27.964 1.00 95.12 409 PRO A O 1
ATOM 3125 N N . VAL A 1 410 ? -10.618 -3.682 -26.837 1.00 92.25 410 VAL A N 1
ATOM 3126 C CA . VAL A 1 410 ? -9.663 -2.637 -26.447 1.00 92.25 410 VAL A CA 1
ATOM 3127 C C . VAL A 1 410 ? -8.780 -3.131 -25.311 1.00 92.25 410 VAL A C 1
ATOM 3129 O O . VAL A 1 410 ? -7.566 -2.946 -25.379 1.00 92.25 410 VAL A O 1
ATOM 3132 N N . VAL A 1 411 ? -9.356 -3.791 -24.304 1.00 95.75 411 VAL A N 1
ATOM 3133 C CA . VAL A 1 411 ? -8.585 -4.380 -23.200 1.00 95.75 411 VAL A CA 1
ATOM 3134 C C . VAL A 1 411 ? -7.685 -5.498 -23.725 1.00 95.75 411 VAL A C 1
ATOM 3136 O O . VAL A 1 411 ? -6.488 -5.478 -23.449 1.00 95.75 411 VAL A O 1
ATOM 3139 N N . ALA A 1 412 ? -8.200 -6.399 -24.570 1.00 97.25 412 ALA A N 1
ATOM 3140 C CA . ALA A 1 412 ? -7.390 -7.455 -25.189 1.00 97.25 412 ALA A CA 1
ATOM 3141 C C . ALA A 1 412 ? -6.196 -6.889 -25.984 1.00 97.25 412 ALA A C 1
ATOM 3143 O O . ALA A 1 412 ? -5.072 -7.358 -25.829 1.00 97.25 412 ALA A O 1
ATOM 3144 N N . MET A 1 413 ? -6.421 -5.840 -26.786 1.00 97.44 413 MET A N 1
ATOM 3145 C CA . MET A 1 413 ? -5.362 -5.154 -27.536 1.00 97.44 413 MET A CA 1
ATOM 3146 C C . MET A 1 413 ? -4.338 -4.473 -26.614 1.00 97.44 413 MET A C 1
ATOM 3148 O O . MET A 1 413 ? -3.149 -4.478 -26.920 1.00 97.44 413 MET A O 1
ATOM 3152 N N . ARG A 1 414 ? -4.769 -3.872 -25.497 1.00 97.31 414 ARG A N 1
ATOM 3153 C CA . ARG A 1 414 ? -3.862 -3.248 -24.518 1.00 97.31 414 ARG A CA 1
ATOM 3154 C C . ARG A 1 414 ? -3.009 -4.285 -23.790 1.00 97.31 414 ARG A C 1
ATOM 3156 O O . ARG A 1 414 ? -1.824 -4.044 -23.590 1.00 97.31 414 ARG A O 1
ATOM 3163 N N . LEU A 1 415 ? -3.588 -5.432 -23.435 1.00 98.00 415 LEU A N 1
ATOM 3164 C CA . LEU A 1 415 ? -2.843 -6.553 -22.859 1.00 98.00 415 LEU A CA 1
ATOM 3165 C C . LEU A 1 415 ? -1.804 -7.092 -23.848 1.00 98.00 415 LEU A C 1
ATOM 3167 O O . LEU A 1 415 ? -0.658 -7.296 -23.459 1.00 98.00 415 LEU A O 1
ATOM 3171 N N . GLU A 1 416 ? -2.178 -7.259 -25.121 1.00 97.69 416 GLU A N 1
ATOM 3172 C CA . GLU A 1 416 ? -1.251 -7.671 -26.183 1.00 97.69 416 GLU A CA 1
ATOM 3173 C C . GLU A 1 416 ? -0.118 -6.659 -26.370 1.00 97.69 416 GLU A C 1
ATOM 3175 O O . GLU A 1 416 ? 1.043 -7.049 -26.453 1.00 97.69 416 GLU A O 1
ATOM 3180 N N . ALA A 1 417 ? -0.439 -5.363 -26.376 1.00 95.69 417 ALA A N 1
ATOM 3181 C CA . ALA A 1 417 ? 0.550 -4.297 -26.494 1.00 95.69 417 ALA A CA 1
ATOM 3182 C C . ALA A 1 417 ? 1.519 -4.250 -25.304 1.00 95.69 417 ALA A C 1
ATOM 3184 O O . ALA A 1 417 ? 2.695 -3.965 -25.506 1.00 95.69 417 ALA A O 1
ATOM 3185 N N . ALA A 1 418 ? 1.035 -4.522 -24.089 1.00 96.00 418 ALA A N 1
ATOM 3186 C CA . ALA A 1 418 ? 1.863 -4.520 -22.891 1.00 96.00 418 ALA A CA 1
ATOM 3187 C C . ALA A 1 418 ? 2.742 -5.775 -22.797 1.00 96.00 418 ALA A C 1
ATOM 3189 O O . ALA A 1 418 ? 3.941 -5.656 -22.589 1.00 96.00 418 ALA A O 1
ATOM 3190 N N . TYR A 1 419 ? 2.165 -6.973 -22.941 1.00 97.44 419 TYR A N 1
ATOM 3191 C CA . TYR A 1 419 ? 2.849 -8.232 -22.620 1.00 97.44 419 TYR A CA 1
ATOM 3192 C C . TYR A 1 419 ? 3.420 -8.980 -23.827 1.00 97.44 419 TYR A C 1
ATOM 3194 O O . TYR A 1 419 ? 4.368 -9.743 -23.661 1.00 97.44 419 TYR A O 1
ATOM 3202 N N . GLY A 1 420 ? 2.846 -8.826 -25.023 1.00 96.69 420 GLY A N 1
ATOM 3203 C CA . GLY A 1 420 ? 3.219 -9.573 -26.234 1.00 96.69 420 GLY A CA 1
ATOM 3204 C C . GLY A 1 420 ? 2.879 -11.074 -26.214 1.00 96.69 420 GLY A C 1
ATOM 3205 O O . GLY A 1 420 ? 2.498 -11.623 -27.245 1.00 96.69 420 GLY A O 1
ATOM 3206 N N . ASP A 1 421 ? 2.958 -11.725 -25.051 1.00 96.88 421 ASP A N 1
ATOM 3207 C CA . ASP A 1 421 ? 2.632 -13.133 -24.815 1.00 96.88 421 ASP A CA 1
ATOM 3208 C C . ASP A 1 421 ? 1.685 -13.280 -23.608 1.00 96.88 421 ASP A C 1
ATOM 3210 O O . ASP A 1 421 ? 1.875 -12.659 -22.560 1.00 96.88 421 ASP A O 1
ATOM 3214 N N . VAL A 1 422 ? 0.655 -14.117 -23.750 1.00 97.12 422 VAL A N 1
ATOM 3215 C CA . VAL A 1 422 ? -0.336 -14.391 -22.698 1.00 97.12 422 VAL A CA 1
ATOM 3216 C C . VAL A 1 422 ? 0.266 -15.088 -21.477 1.00 97.12 422 VAL A C 1
ATOM 3218 O O . VAL A 1 422 ? -0.252 -14.933 -20.370 1.00 97.12 422 VAL A O 1
ATOM 3221 N N . ASP A 1 423 ? 1.371 -15.815 -21.648 1.00 96.94 423 ASP A N 1
ATOM 3222 C CA . ASP A 1 423 ? 2.040 -16.529 -20.556 1.00 96.94 423 ASP A CA 1
ATOM 3223 C C . ASP A 1 423 ? 2.846 -15.602 -19.628 1.00 96.94 423 ASP A C 1
ATOM 3225 O O . ASP A 1 423 ? 3.214 -16.010 -18.522 1.00 96.94 423 ASP A O 1
ATOM 3229 N N . LEU A 1 424 ? 3.065 -14.343 -20.028 1.00 97.25 424 LEU A N 1
ATOM 3230 C CA . LEU A 1 424 ? 3.788 -13.334 -19.245 1.00 97.25 424 LEU A CA 1
ATOM 3231 C C . LEU A 1 424 ? 2.881 -12.472 -18.356 1.00 97.25 424 LEU A C 1
ATOM 3233 O O . LEU A 1 424 ? 3.390 -11.699 -17.546 1.00 97.25 424 LEU A O 1
ATOM 3237 N N . ILE A 1 425 ? 1.556 -12.588 -18.483 1.00 98.56 425 ILE A N 1
ATOM 3238 C CA . ILE A 1 425 ? 0.604 -11.730 -17.766 1.00 98.56 425 ILE A CA 1
ATOM 3239 C C . ILE A 1 425 ? 0.729 -11.945 -16.251 1.00 98.56 425 ILE A C 1
ATOM 3241 O O . ILE A 1 425 ? 0.653 -13.074 -15.762 1.00 98.56 425 ILE A O 1
ATOM 3245 N N . ASP A 1 426 ? 0.884 -10.859 -15.491 1.00 98.81 426 ASP A N 1
ATOM 3246 C CA . ASP A 1 426 ? 0.855 -10.906 -14.029 1.00 98.81 426 ASP A CA 1
ATOM 3247 C C . ASP A 1 426 ? -0.561 -11.262 -13.543 1.00 98.81 426 ASP A C 1
ATOM 3249 O O . ASP A 1 426 ? -1.555 -10.745 -14.058 1.00 98.81 426 ASP A O 1
ATOM 3253 N N . VAL A 1 427 ? -0.676 -12.133 -12.533 1.00 98.44 427 VAL A N 1
ATOM 3254 C CA . VAL A 1 427 ? -1.972 -12.693 -12.108 1.00 98.44 427 VAL A CA 1
ATOM 3255 C C . VAL A 1 427 ? -3.016 -11.634 -11.739 1.00 98.44 427 VAL A C 1
ATOM 3257 O O . VAL A 1 427 ? -4.189 -11.819 -12.060 1.00 98.44 427 VAL A O 1
ATOM 3260 N N . TRP A 1 428 ? -2.604 -10.513 -11.131 1.00 98.62 428 TRP A N 1
ATOM 3261 C CA . TRP A 1 428 ? -3.534 -9.428 -10.813 1.00 98.62 428 TRP A CA 1
ATOM 3262 C C . TRP A 1 428 ? -4.152 -8.820 -12.075 1.00 98.62 428 TRP A C 1
ATOM 3264 O O . TRP A 1 428 ? -5.369 -8.698 -12.165 1.00 98.62 428 TRP A O 1
ATOM 3274 N N . VAL A 1 429 ? -3.314 -8.533 -13.075 1.00 98.75 429 VAL A N 1
ATOM 3275 C CA . VAL A 1 429 ? -3.712 -7.907 -14.344 1.00 98.75 429 VAL A CA 1
ATOM 3276 C C . VAL A 1 429 ? -4.621 -8.825 -15.150 1.00 98.75 429 VAL A C 1
ATOM 3278 O O . VAL A 1 429 ? -5.651 -8.390 -15.657 1.00 98.75 429 VAL A O 1
ATOM 3281 N N . GLY A 1 430 ? -4.266 -10.108 -15.241 1.00 98.44 430 GLY A N 1
ATOM 3282 C CA . GLY A 1 430 ? -5.094 -11.091 -15.933 1.00 98.44 430 GLY A CA 1
ATOM 3283 C C . GLY A 1 430 ? -6.434 -11.315 -15.234 1.00 98.44 430 GLY A C 1
ATOM 3284 O O . GLY A 1 430 ? -7.458 -11.379 -15.902 1.00 98.44 430 GLY A O 1
ATOM 3285 N N . GLY A 1 431 ? -6.448 -11.383 -13.898 1.00 98.44 431 GLY A N 1
ATOM 3286 C CA . GLY A 1 431 ? -7.659 -11.634 -13.118 1.00 98.44 431 GLY A CA 1
ATOM 3287 C C . GLY A 1 431 ? -8.690 -10.502 -13.159 1.00 98.44 431 GLY A C 1
ATOM 3288 O O . GLY A 1 431 ? -9.875 -10.793 -13.300 1.00 98.44 431 GLY A O 1
ATOM 3289 N N . ILE A 1 432 ? -8.265 -9.230 -13.099 1.00 98.38 432 ILE A N 1
ATOM 3290 C CA . ILE A 1 432 ? -9.182 -8.078 -13.244 1.00 98.38 432 ILE A CA 1
ATOM 3291 C C . ILE A 1 432 ? -9.668 -7.880 -14.686 1.00 98.38 432 ILE A C 1
ATOM 3293 O O . ILE A 1 432 ? -10.705 -7.264 -14.906 1.00 98.38 432 ILE A O 1
ATOM 3297 N N . ALA A 1 433 ? -8.935 -8.397 -15.676 1.00 98.50 433 ALA A N 1
ATOM 3298 C CA . ALA A 1 433 ? -9.319 -8.292 -17.079 1.00 98.50 433 ALA A CA 1
ATOM 3299 C C . ALA A 1 433 ? -10.358 -9.342 -17.507 1.00 98.50 433 ALA A C 1
ATOM 3301 O O . ALA A 1 433 ? -10.954 -9.197 -18.573 1.00 98.50 433 ALA A O 1
ATOM 3302 N N . GLU A 1 434 ? -10.565 -10.407 -16.727 1.00 98.56 434 GLU A N 1
ATOM 3303 C CA . GLU A 1 434 ? -11.501 -11.471 -17.087 1.00 98.56 434 GLU A CA 1
ATOM 3304 C C . GLU A 1 434 ? -12.953 -10.984 -17.174 1.00 98.56 434 GLU A C 1
ATOM 3306 O O . GLU A 1 434 ? -13.447 -10.285 -16.289 1.00 98.56 434 GLU A O 1
ATOM 3311 N N . ASP A 1 435 ? -13.682 -11.453 -18.193 1.00 97.75 435 ASP A N 1
ATOM 3312 C CA . ASP A 1 435 ? -15.138 -11.283 -18.234 1.00 97.75 435 ASP A CA 1
ATOM 3313 C C . ASP A 1 435 ? -15.783 -11.867 -16.966 1.00 97.75 435 ASP A C 1
ATOM 3315 O O . ASP A 1 435 ? -15.496 -13.000 -16.557 1.00 97.75 435 ASP A O 1
ATOM 3319 N N . HIS A 1 436 ? -16.717 -11.121 -16.374 1.00 97.69 436 HIS A N 1
ATOM 3320 C CA . HIS A 1 436 ? -17.382 -11.541 -15.143 1.00 97.69 436 HIS A CA 1
ATOM 3321 C C . HIS A 1 436 ? -18.149 -12.847 -15.320 1.00 97.69 436 HIS A C 1
ATOM 3323 O O . HIS A 1 436 ? -18.870 -13.067 -16.302 1.00 97.69 436 HIS A O 1
ATOM 3329 N N . VAL A 1 437 ? -18.089 -13.699 -14.297 1.00 97.31 437 VAL A N 1
ATOM 3330 C CA . VAL A 1 437 ? -19.007 -14.832 -14.200 1.00 97.31 437 VAL A CA 1
ATOM 3331 C C . VAL A 1 437 ? -20.430 -14.295 -14.044 1.00 97.31 437 VAL A C 1
ATOM 3333 O O . VAL A 1 437 ? -20.687 -13.371 -13.279 1.00 97.31 437 VAL A O 1
ATOM 3336 N N . ALA A 1 438 ? -21.389 -14.881 -14.763 1.00 94.69 438 ALA A N 1
ATOM 3337 C CA . ALA A 1 438 ? -22.771 -14.414 -14.741 1.00 94.69 438 ALA A CA 1
ATOM 3338 C C . ALA A 1 438 ? -23.346 -14.362 -13.309 1.00 94.69 438 ALA A C 1
ATOM 3340 O O . ALA A 1 438 ? -23.510 -15.396 -12.658 1.00 94.69 438 ALA A O 1
ATOM 3341 N N . GLY A 1 439 ? -23.707 -13.157 -12.856 1.00 92.50 439 GLY A N 1
ATOM 3342 C CA . GLY A 1 439 ? -24.241 -12.910 -11.512 1.00 92.50 439 GLY A CA 1
ATOM 3343 C C . GLY A 1 439 ? -23.185 -12.752 -10.412 1.00 92.50 439 GLY A C 1
ATOM 3344 O O . GLY A 1 439 ? -23.569 -12.714 -9.248 1.00 92.50 439 GLY A O 1
ATOM 3345 N N . ALA A 1 440 ? -21.904 -12.681 -10.772 1.00 96.31 440 ALA A N 1
ATOM 3346 C CA . ALA A 1 440 ? -20.786 -12.287 -9.920 1.00 96.31 440 ALA A CA 1
ATOM 3347 C C . ALA A 1 440 ? -20.251 -10.912 -10.367 1.00 96.31 440 ALA A C 1
ATOM 3349 O O . ALA A 1 440 ? -20.744 -10.344 -11.342 1.00 96.31 440 ALA A O 1
ATOM 3350 N N . GLN A 1 441 ? -19.262 -10.374 -9.656 1.00 97.31 441 GLN A N 1
ATOM 3351 C CA . GLN A 1 441 ? -18.540 -9.142 -10.014 1.00 97.31 441 GLN A CA 1
ATOM 3352 C C . GLN A 1 441 ? -17.106 -9.415 -10.485 1.00 97.31 441 GLN A C 1
ATOM 3354 O O . GLN A 1 441 ? -16.373 -8.490 -10.791 1.00 97.31 441 GLN A O 1
ATOM 3359 N N . VAL A 1 442 ? -16.683 -10.680 -10.513 1.00 98.31 442 VAL A N 1
ATOM 3360 C CA . VAL A 1 442 ? -15.317 -11.082 -10.870 1.00 98.31 442 VAL A CA 1
ATOM 3361 C C . VAL A 1 442 ? -15.326 -12.189 -11.917 1.00 98.31 442 VAL A C 1
ATOM 3363 O O . VAL A 1 442 ? -16.310 -12.928 -12.066 1.00 98.31 442 VAL A O 1
ATOM 3366 N N . GLY A 1 443 ? -14.215 -12.315 -12.637 1.00 98.19 443 GLY A N 1
ATOM 3367 C CA . GLY A 1 443 ? -13.982 -13.405 -13.575 1.00 98.19 443 GLY A CA 1
ATOM 3368 C C . GLY A 1 443 ? -13.734 -14.768 -12.911 1.00 98.19 443 GLY A C 1
ATOM 3369 O O . GLY A 1 443 ? -13.611 -14.862 -11.683 1.00 98.19 443 GLY A O 1
ATOM 3370 N N . PRO A 1 444 ? -13.691 -15.857 -13.704 1.00 98.38 444 PRO A N 1
ATOM 3371 C CA . PRO A 1 444 ? -13.533 -17.223 -13.207 1.00 98.38 444 PRO A CA 1
ATOM 3372 C C . PRO A 1 444 ? -12.356 -17.458 -12.248 1.00 98.38 444 PRO A C 1
ATOM 3374 O O . PRO A 1 444 ? -12.516 -18.202 -11.278 1.00 98.38 444 PRO A O 1
ATOM 3377 N N . LEU A 1 445 ? -11.182 -16.873 -12.505 1.00 98.69 445 LEU A N 1
ATOM 3378 C CA . LEU A 1 445 ? -9.986 -17.077 -11.685 1.00 98.69 445 LEU A CA 1
ATOM 3379 C C . LEU A 1 445 ? -10.148 -16.433 -10.310 1.00 98.69 445 LEU A C 1
ATOM 3381 O O . LEU A 1 445 ? -9.973 -17.093 -9.287 1.00 98.69 445 LEU A O 1
ATOM 3385 N N . PHE A 1 446 ? -10.531 -15.161 -10.272 1.00 98.69 446 PHE A N 1
ATOM 3386 C CA . PHE A 1 446 ? -10.724 -14.451 -9.010 1.00 98.69 446 PHE A CA 1
ATOM 3387 C C . PHE A 1 446 ? -11.934 -14.964 -8.233 1.00 98.69 446 PHE A C 1
ATOM 3389 O O . PHE A 1 446 ? -11.852 -15.068 -7.012 1.00 98.69 446 PHE A O 1
ATOM 3396 N N . GLN A 1 447 ? -12.998 -15.416 -8.907 1.00 98.44 447 GLN A N 1
ATOM 3397 C CA . GLN A 1 447 ? -14.088 -16.135 -8.243 1.00 98.44 447 GLN A CA 1
ATOM 3398 C C . GLN A 1 447 ? -13.561 -17.367 -7.492 1.00 98.44 447 GLN A C 1
ATOM 3400 O O . GLN A 1 447 ? -13.963 -17.598 -6.355 1.00 98.44 447 GLN A O 1
ATOM 3405 N N . LYS A 1 448 ? -12.660 -18.149 -8.104 1.00 98.19 448 LYS A N 1
ATOM 3406 C CA . LYS A 1 448 ? -12.065 -19.345 -7.488 1.00 98.19 448 LYS A CA 1
ATOM 3407 C C . LYS A 1 448 ? -11.172 -19.015 -6.296 1.00 98.19 448 LYS A C 1
ATOM 3409 O O . LYS A 1 448 ? -11.346 -19.634 -5.253 1.00 98.19 448 LYS A O 1
ATOM 3414 N N . ILE A 1 449 ? -10.258 -18.055 -6.441 1.00 98.69 449 ILE A N 1
ATOM 3415 C CA . ILE A 1 449 ? -9.307 -17.682 -5.381 1.00 98.69 449 ILE A CA 1
ATOM 3416 C C . ILE A 1 449 ? -10.041 -17.088 -4.172 1.00 98.69 449 ILE A C 1
ATOM 3418 O O . ILE A 1 449 ? -9.795 -17.485 -3.037 1.00 98.69 449 ILE A O 1
ATOM 3422 N N . ILE A 1 450 ? -10.977 -16.164 -4.409 1.00 98.69 450 ILE A N 1
ATOM 3423 C CA . ILE A 1 450 ? -11.741 -15.517 -3.335 1.00 98.69 450 ILE A CA 1
ATOM 3424 C C . ILE A 1 450 ? -12.673 -16.533 -2.658 1.00 98.69 450 ILE A C 1
ATOM 3426 O O . ILE A 1 450 ? -12.771 -16.542 -1.433 1.00 98.69 450 ILE A O 1
ATOM 3430 N N . ALA A 1 451 ? -13.329 -17.419 -3.420 1.00 98.44 451 ALA A N 1
ATOM 3431 C CA . ALA A 1 451 ? -14.172 -18.463 -2.834 1.00 98.44 451 ALA A CA 1
ATOM 3432 C C . ALA A 1 451 ? -13.364 -19.444 -1.973 1.00 98.44 451 ALA A C 1
ATOM 3434 O O . ALA A 1 451 ? -13.803 -19.749 -0.870 1.00 98.44 451 ALA A O 1
ATOM 3435 N N . ASP A 1 452 ? -12.187 -19.882 -2.435 1.00 98.06 452 ASP A N 1
ATOM 3436 C CA . ASP A 1 452 ? -11.286 -20.735 -1.646 1.00 98.06 452 ASP A CA 1
ATOM 3437 C C . ASP A 1 452 ? -10.926 -20.081 -0.308 1.00 98.06 452 ASP A C 1
ATOM 3439 O O . ASP A 1 452 ? -11.113 -20.687 0.747 1.00 98.06 452 ASP A O 1
ATOM 3443 N N . GLN A 1 453 ? -10.489 -18.816 -0.332 1.00 98.56 453 GLN A N 1
ATOM 3444 C CA . GLN A 1 453 ? -10.093 -18.119 0.888 1.00 98.56 453 GLN A CA 1
ATOM 3445 C C . GLN A 1 453 ? -11.246 -18.000 1.887 1.00 98.56 453 GLN A C 1
ATOM 3447 O O . GLN A 1 453 ? -11.084 -18.362 3.050 1.00 98.56 453 GLN A O 1
ATOM 3452 N N . PHE A 1 454 ? -12.413 -17.514 1.455 1.00 98.56 454 PHE A N 1
ATOM 3453 C CA . PHE A 1 454 ? -13.553 -17.352 2.361 1.00 98.56 454 PHE A CA 1
ATOM 3454 C C . PHE A 1 454 ? -14.148 -18.695 2.805 1.00 98.56 454 PHE A C 1
ATOM 3456 O O . PHE A 1 454 ? -14.692 -18.781 3.900 1.00 98.56 454 PHE A O 1
ATOM 3463 N N . GLU A 1 455 ? -14.037 -19.767 2.019 1.00 98.06 455 GLU A N 1
ATOM 3464 C CA . GLU A 1 455 ? -14.399 -21.109 2.487 1.00 98.06 455 GLU A CA 1
ATOM 3465 C C . GLU A 1 455 ? -13.470 -21.562 3.621 1.00 98.06 455 GLU A C 1
ATOM 3467 O O . GLU A 1 455 ? -13.959 -21.953 4.682 1.00 98.06 455 GLU A O 1
ATOM 3472 N N . ARG A 1 456 ? -12.146 -21.416 3.461 1.00 97.69 456 ARG A N 1
ATOM 3473 C CA . ARG A 1 456 ? -11.164 -21.770 4.502 1.00 97.69 456 ARG A CA 1
ATOM 3474 C C . ARG A 1 456 ? -11.303 -20.916 5.759 1.00 97.69 456 ARG A C 1
ATOM 3476 O O . ARG A 1 456 ? -11.341 -21.463 6.859 1.00 97.69 456 ARG A O 1
ATOM 3483 N N . SER A 1 457 ? -11.465 -19.600 5.611 1.00 96.44 457 SER A N 1
ATOM 3484 C CA . SER A 1 457 ? -11.677 -18.682 6.738 1.00 96.44 457 SER A CA 1
ATOM 3485 C C . SER A 1 457 ? -12.987 -18.955 7.489 1.00 96.44 457 SER A C 1
ATOM 3487 O O . SER A 1 457 ? -13.087 -18.617 8.664 1.00 96.44 457 SER A O 1
ATOM 3489 N N . ARG A 1 458 ? -13.997 -19.560 6.848 1.00 97.81 458 ARG A N 1
ATOM 3490 C CA . ARG A 1 458 ? -15.243 -19.993 7.501 1.00 97.81 458 ARG A CA 1
ATOM 3491 C C . ARG A 1 458 ? -15.096 -21.342 8.195 1.00 97.81 458 ARG A C 1
ATOM 3493 O O . ARG A 1 458 ? -15.510 -21.507 9.340 1.00 97.81 458 ARG A O 1
ATOM 3500 N N . ASP A 1 459 ? -14.567 -22.322 7.472 1.00 98.19 459 ASP A N 1
ATOM 3501 C CA . ASP A 1 459 ? -14.595 -23.725 7.881 1.00 98.19 459 ASP A CA 1
ATOM 3502 C C . ASP A 1 459 ? -13.477 -24.034 8.889 1.00 98.19 459 ASP A C 1
ATOM 3504 O O . ASP A 1 459 ? -13.686 -24.837 9.797 1.00 98.19 459 ASP A O 1
ATOM 3508 N N . GLY A 1 460 ? -12.349 -23.318 8.811 1.00 97.06 460 GLY A N 1
ATOM 3509 C CA . GLY A 1 460 ? -11.248 -23.352 9.779 1.00 97.06 460 GLY A CA 1
ATOM 3510 C C . GLY A 1 460 ? -11.422 -22.415 10.983 1.00 97.06 460 GLY A C 1
ATOM 3511 O O . GLY A 1 460 ? -10.523 -22.322 11.819 1.00 97.06 460 GLY A O 1
ATOM 3512 N N . ASP A 1 461 ? -12.559 -21.717 11.110 1.00 97.00 461 ASP A N 1
ATOM 3513 C CA . ASP A 1 461 ? -12.835 -20.822 12.237 1.00 97.00 461 ASP A CA 1
ATOM 3514 C C . ASP A 1 461 ? -13.727 -21.480 13.305 1.00 97.00 461 ASP A C 1
ATOM 3516 O O . ASP A 1 461 ? -14.948 -21.610 13.158 1.00 97.00 461 ASP A O 1
ATOM 3520 N N . ARG A 1 462 ? -13.135 -21.841 14.451 1.00 95.19 462 ARG A N 1
ATOM 3521 C CA . ARG A 1 462 ? -13.872 -22.409 15.592 1.00 95.19 462 ARG A CA 1
ATOM 3522 C C . ARG A 1 462 ? -14.892 -21.432 16.168 1.00 95.19 462 ARG A C 1
ATOM 3524 O O . ARG A 1 462 ? -15.922 -21.880 16.680 1.00 95.19 462 ARG A O 1
ATOM 3531 N N . PHE A 1 463 ? -14.647 -20.128 16.068 1.00 95.88 463 PHE A N 1
ATOM 3532 C CA . PHE A 1 463 ? -15.591 -19.087 16.463 1.00 95.88 463 PHE A CA 1
ATOM 3533 C C . PHE A 1 463 ? -16.376 -18.518 15.270 1.00 95.88 463 PHE A C 1
ATOM 3535 O O . PHE A 1 463 ? -16.886 -17.399 15.374 1.00 95.88 463 PHE A O 1
ATOM 3542 N N . TYR A 1 464 ? -16.580 -19.289 14.196 1.00 97.19 464 TYR A N 1
ATOM 3543 C CA . TYR A 1 464 ? -17.578 -18.931 13.192 1.00 97.19 464 TYR A CA 1
ATOM 3544 C C . TYR A 1 464 ? -18.971 -18.862 13.832 1.00 97.19 464 TYR A C 1
ATOM 3546 O O . TYR A 1 464 ? -19.328 -19.667 14.705 1.00 97.19 464 TYR A O 1
ATOM 3554 N N . PHE A 1 465 ? -19.783 -17.883 13.440 1.00 95.31 465 PHE A N 1
ATOM 3555 C CA . PHE A 1 465 ? -21.003 -17.564 14.177 1.00 95.31 465 PHE A CA 1
ATOM 3556 C C . PHE A 1 465 ? -22.076 -18.660 14.124 1.00 95.31 465 PHE A C 1
ATOM 3558 O O . PHE A 1 465 ? -22.905 -18.762 15.030 1.00 95.31 465 PHE A O 1
ATOM 3565 N N . GLU A 1 466 ? -22.032 -19.544 13.129 1.00 94.94 466 GLU A N 1
ATOM 3566 C CA . GLU A 1 466 ? -22.932 -20.700 13.050 1.00 94.94 466 GLU A CA 1
ATOM 3567 C C . GLU A 1 466 ? -22.407 -21.936 13.802 1.00 94.94 466 GLU A C 1
ATOM 3569 O O . GLU A 1 466 ? -23.136 -22.919 13.954 1.00 94.94 466 GLU A O 1
ATOM 3574 N N . ASN A 1 467 ? -21.190 -21.892 14.360 1.00 93.69 467 ASN A N 1
ATOM 3575 C CA . ASN A 1 467 ? -20.563 -23.011 15.073 1.00 93.69 467 ASN A CA 1
ATOM 3576 C C . ASN A 1 467 ? -21.027 -23.158 16.541 1.00 93.69 467 ASN A C 1
ATOM 3578 O O . ASN A 1 467 ? -20.248 -23.415 17.455 1.00 93.69 467 ASN A O 1
ATOM 3582 N N . GLY A 1 468 ? -22.321 -22.963 16.807 1.00 85.25 468 GLY A N 1
ATOM 3583 C CA . GLY A 1 468 ? -22.957 -23.348 18.077 1.00 85.25 468 GLY A CA 1
ATOM 3584 C C . GLY A 1 468 ? -22.568 -22.556 19.338 1.00 85.25 468 GLY A C 1
ATOM 3585 O O . GLY A 1 468 ? -22.988 -22.939 20.430 1.00 85.25 468 GLY A O 1
ATOM 3586 N N . GLN A 1 469 ? -21.815 -21.458 19.219 1.00 85.62 469 GLN A N 1
ATOM 3587 C CA . GLN A 1 469 ? -21.383 -20.622 20.357 1.00 85.62 469 GLN A CA 1
ATOM 3588 C C . GLN A 1 469 ? -22.434 -19.591 20.832 1.00 85.62 469 GLN A C 1
ATOM 3590 O O . GLN A 1 469 ? -22.320 -19.027 21.926 1.00 85.62 469 GLN A O 1
ATOM 3595 N N . PHE A 1 470 ? -23.457 -19.327 20.012 1.00 89.06 470 PHE A N 1
ATOM 3596 C CA . PHE A 1 470 ? -24.506 -18.341 20.282 1.00 89.06 470 PHE A CA 1
ATOM 3597 C C . PHE A 1 470 ? -25.804 -18.998 20.749 1.00 89.06 470 PHE A C 1
ATOM 3599 O O . PHE A 1 470 ? -26.183 -20.087 20.311 1.00 89.06 470 PHE A O 1
ATOM 3606 N N . THR A 1 471 ? -26.539 -18.308 21.622 1.00 87.81 471 THR A N 1
ATOM 3607 C CA . THR A 1 471 ? -27.927 -18.681 21.917 1.00 87.81 471 THR A CA 1
ATOM 3608 C C . THR A 1 471 ? -28.815 -18.478 20.691 1.00 87.81 471 THR A C 1
ATOM 3610 O O . THR A 1 471 ? -28.505 -17.690 19.804 1.00 87.81 471 THR A O 1
ATOM 3613 N N . ALA A 1 472 ? -29.991 -19.110 20.667 1.00 87.69 472 ALA A N 1
ATOM 3614 C CA . ALA A 1 472 ? -30.953 -18.899 19.583 1.00 87.69 472 ALA A CA 1
ATOM 3615 C C . ALA A 1 472 ? -31.388 -17.425 19.423 1.00 87.69 472 ALA A C 1
ATOM 3617 O O . ALA A 1 472 ? -31.723 -17.009 18.319 1.00 87.69 472 ALA A O 1
ATOM 3618 N N . ALA A 1 473 ? -31.397 -16.640 20.509 1.00 85.88 473 ALA A N 1
ATOM 3619 C CA . ALA A 1 473 ? -31.743 -15.219 20.460 1.00 85.88 473 ALA A CA 1
ATOM 3620 C C . ALA A 1 473 ? -30.605 -14.371 19.872 1.00 85.88 473 ALA A C 1
ATOM 3622 O O . ALA A 1 473 ? -30.860 -13.508 19.040 1.00 85.88 473 ALA A O 1
ATOM 3623 N N . GLU A 1 474 ? -29.362 -14.643 20.272 1.00 90.31 474 GLU A N 1
ATOM 3624 C CA . GLU A 1 474 ? -28.176 -13.974 19.725 1.00 90.31 474 GLU A CA 1
ATOM 3625 C C . GLU A 1 474 ? -27.959 -14.332 18.257 1.00 90.31 474 GLU A C 1
ATOM 3627 O O . GLU A 1 474 ? -27.725 -13.449 17.442 1.00 90.31 474 GLU A O 1
ATOM 3632 N N . LEU A 1 475 ? -28.126 -15.605 17.892 1.00 91.44 475 LEU A N 1
ATOM 3633 C CA . LEU A 1 475 ? -28.040 -16.034 16.501 1.00 91.44 475 LEU A CA 1
ATOM 3634 C C . LEU A 1 475 ? -29.118 -15.355 15.644 1.00 91.44 475 LEU A C 1
ATOM 3636 O O . LEU A 1 475 ? -28.825 -14.910 14.543 1.00 91.44 475 LEU A O 1
ATOM 3640 N N . ALA A 1 476 ? -30.341 -15.199 16.164 1.00 89.75 476 ALA A N 1
ATOM 3641 C CA . ALA A 1 476 ? -31.397 -14.457 15.475 1.00 89.75 476 ALA A CA 1
ATOM 3642 C C . ALA A 1 476 ? -31.101 -12.948 15.358 1.00 89.75 476 ALA A C 1
ATOM 3644 O O . ALA A 1 476 ? -31.494 -12.337 14.367 1.00 89.75 476 ALA A O 1
ATOM 3645 N N . LEU A 1 477 ? -30.420 -12.344 16.341 1.00 91.56 477 LEU A N 1
ATOM 3646 C CA . LEU A 1 477 ? -29.936 -10.959 16.261 1.00 91.56 477 LEU A CA 1
ATOM 3647 C C . LEU A 1 477 ? -28.878 -10.812 15.160 1.00 91.56 477 LEU A C 1
ATOM 3649 O O . LEU A 1 477 ? -28.969 -9.891 14.348 1.00 91.56 477 LEU A O 1
ATOM 3653 N N . ILE A 1 478 ? -27.899 -11.720 15.136 1.00 95.00 478 ILE A N 1
ATOM 3654 C CA . ILE A 1 478 ? -26.832 -11.748 14.134 1.00 95.00 478 ILE A CA 1
ATOM 3655 C C . ILE A 1 478 ? -27.450 -11.929 12.747 1.00 95.00 478 ILE A C 1
ATOM 3657 O O . ILE A 1 478 ? -27.364 -11.018 11.937 1.00 95.00 478 ILE A O 1
ATOM 3661 N N . GLN A 1 479 ? -28.182 -13.023 12.512 1.00 94.06 479 GLN A N 1
ATOM 3662 C CA . GLN A 1 479 ? -28.798 -13.347 11.216 1.00 94.06 479 GLN A CA 1
ATOM 3663 C C . GLN A 1 479 ? -29.826 -12.309 10.739 1.00 94.06 479 GLN A C 1
ATOM 3665 O O . GLN A 1 479 ? -30.090 -12.199 9.544 1.00 94.06 479 GLN A O 1
ATOM 3670 N N . GLY A 1 480 ? -30.437 -11.562 11.664 1.00 91.06 480 GLY A N 1
ATOM 3671 C CA . GLY A 1 480 ? -31.364 -10.474 11.356 1.00 91.06 480 GLY A CA 1
ATOM 3672 C C . GLY A 1 480 ? -30.693 -9.126 11.072 1.00 91.06 480 GLY A C 1
ATOM 3673 O O . GLY A 1 480 ? -31.387 -8.190 10.673 1.00 91.06 480 GLY A O 1
ATOM 3674 N N . THR A 1 481 ? -29.381 -9.004 11.287 1.00 94.75 481 THR A N 1
ATOM 3675 C CA . THR A 1 481 ? -28.630 -7.772 11.039 1.00 94.75 481 THR A CA 1
ATOM 3676 C C . THR A 1 481 ? -28.142 -7.725 9.595 1.00 94.75 481 THR A C 1
ATOM 3678 O O . THR A 1 481 ? -27.358 -8.565 9.168 1.00 94.75 481 THR A O 1
ATOM 3681 N N . THR A 1 482 ? -28.575 -6.691 8.875 1.00 96.56 482 THR A N 1
ATOM 3682 C CA . THR A 1 482 ? -27.988 -6.253 7.600 1.00 96.56 482 THR A CA 1
ATOM 3683 C C . THR A 1 482 ? -27.120 -5.011 7.792 1.00 96.56 482 THR A C 1
ATOM 3685 O O . THR A 1 482 ? -27.302 -4.296 8.789 1.00 96.56 482 THR A O 1
ATOM 3688 N N . LEU A 1 483 ? -26.253 -4.681 6.828 1.00 97.31 483 LEU A N 1
ATOM 3689 C CA . LEU A 1 483 ? -25.488 -3.424 6.846 1.00 97.31 483 LEU A CA 1
ATOM 3690 C C . LEU A 1 483 ? -26.418 -2.203 6.934 1.00 97.31 483 LEU A C 1
ATOM 3692 O O . LEU A 1 483 ? -26.173 -1.296 7.727 1.00 97.31 483 LEU A O 1
ATOM 3696 N N . THR A 1 484 ? -27.549 -2.217 6.220 1.00 96.25 484 THR A N 1
ATOM 3697 C CA . THR A 1 484 ? -28.584 -1.179 6.358 1.00 96.25 484 THR A CA 1
ATOM 3698 C C . THR A 1 484 ? -29.048 -1.041 7.807 1.00 96.25 484 THR A C 1
ATOM 3700 O O . THR A 1 484 ? -29.039 0.052 8.368 1.00 96.25 484 THR A O 1
ATOM 3703 N N . SER A 1 485 ? -29.438 -2.151 8.440 1.00 94.75 485 SER A N 1
ATOM 3704 C CA . SER A 1 485 ? -29.946 -2.121 9.815 1.00 94.75 485 SER A CA 1
ATOM 3705 C C . SER A 1 485 ? -28.887 -1.677 10.828 1.00 94.75 485 SER A C 1
ATOM 3707 O O . SER A 1 485 ? -29.231 -1.097 11.857 1.00 94.75 485 SER A O 1
ATOM 3709 N N . LEU A 1 486 ? -27.611 -1.960 10.548 1.00 96.75 486 LEU A N 1
ATOM 3710 C CA . LEU A 1 486 ? -26.468 -1.551 11.354 1.00 96.75 486 LEU A CA 1
ATOM 3711 C C . LEU A 1 486 ? -26.256 -0.034 11.273 1.00 96.75 486 LEU A C 1
ATOM 3713 O O . LEU A 1 486 ? -26.044 0.604 12.304 1.00 96.75 486 LEU A O 1
ATOM 3717 N N . ILE A 1 487 ? -26.371 0.546 10.075 1.00 97.94 487 ILE A N 1
ATOM 3718 C CA . ILE A 1 487 ? -26.276 1.994 9.851 1.00 97.94 487 ILE A CA 1
ATOM 3719 C C . ILE A 1 487 ? -27.451 2.716 10.513 1.00 97.94 487 ILE A C 1
ATOM 3721 O O . ILE A 1 487 ? -27.236 3.621 11.320 1.00 97.94 487 ILE A O 1
ATOM 3725 N N . GLU A 1 488 ? -28.690 2.299 10.237 1.00 95.44 488 GLU A N 1
ATOM 3726 C CA . GLU A 1 488 ? -29.893 2.978 10.744 1.00 95.44 488 GLU A CA 1
ATOM 3727 C C . GLU A 1 488 ? -29.994 2.960 12.279 1.00 95.44 488 GLU A C 1
ATOM 3729 O O . GLU A 1 488 ? -30.607 3.849 12.866 1.00 95.44 488 GLU A O 1
ATOM 3734 N N . ARG A 1 489 ? -29.395 1.969 12.959 1.00 94.44 489 ARG A N 1
ATOM 3735 C CA . ARG A 1 489 ? -29.438 1.879 14.431 1.00 94.44 489 ARG A CA 1
ATOM 3736 C C . ARG A 1 489 ? -28.298 2.598 15.157 1.00 94.44 489 ARG A C 1
ATOM 3738 O O . ARG A 1 489 ? -28.422 2.813 16.359 1.00 94.44 489 ARG A O 1
ATOM 3745 N N . ASN A 1 490 ? -27.220 2.958 14.459 1.00 97.25 490 ASN A N 1
ATOM 3746 C CA . ASN A 1 490 ? -26.037 3.623 15.033 1.00 97.25 490 ASN A CA 1
ATOM 3747 C C . ASN A 1 490 ? -25.814 5.044 14.484 1.00 97.25 490 ASN A C 1
ATOM 3749 O O . ASN A 1 490 ? -24.795 5.682 14.765 1.00 97.25 490 ASN A O 1
ATOM 3753 N N . THR A 1 491 ? -26.758 5.546 13.6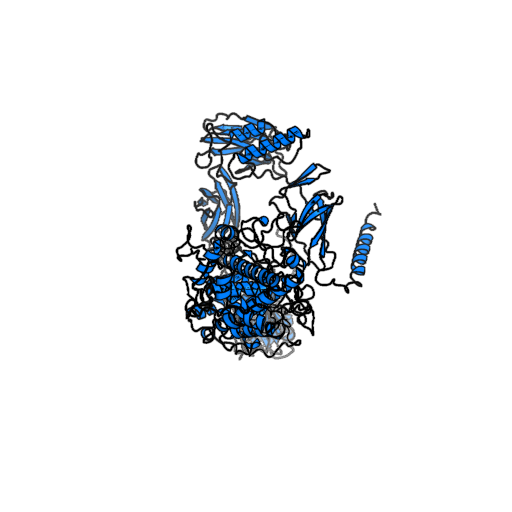87 1.00 97.00 491 THR A N 1
ATOM 3754 C CA . THR A 1 491 ? -26.710 6.876 13.074 1.00 97.00 491 THR A CA 1
ATOM 3755 C C . THR A 1 491 ? -28.100 7.511 13.036 1.00 97.00 491 THR A C 1
ATOM 3757 O O . THR A 1 491 ? -29.098 6.902 13.418 1.00 97.00 491 THR A O 1
ATOM 3760 N N . SER A 1 492 ? -28.179 8.750 12.548 1.00 94.00 492 SER A N 1
ATOM 3761 C CA . SER A 1 492 ? -29.454 9.420 12.251 1.00 94.00 492 SER A CA 1
ATOM 3762 C C . SER A 1 492 ? -30.028 9.088 10.863 1.00 94.00 492 SER A C 1
ATOM 3764 O O . SER A 1 492 ? -31.079 9.617 10.490 1.00 94.00 492 SER A O 1
ATOM 3766 N N . ILE A 1 493 ? -29.349 8.252 10.070 1.00 94.75 493 ILE A N 1
ATOM 3767 C CA . ILE A 1 493 ? -29.760 7.901 8.707 1.00 94.75 493 ILE A CA 1
ATOM 3768 C C . ILE A 1 493 ? -30.975 6.968 8.764 1.00 94.75 493 ILE A C 1
ATOM 3770 O O . ILE A 1 493 ? -31.027 6.046 9.571 1.00 94.75 493 ILE A O 1
ATOM 3774 N N . THR A 1 494 ? -31.964 7.210 7.901 1.00 89.31 494 THR A N 1
ATOM 3775 C CA . THR A 1 494 ? -33.173 6.380 7.787 1.00 89.31 494 THR A CA 1
ATOM 3776 C C . THR A 1 494 ? -33.600 6.242 6.330 1.00 89.31 494 THR A C 1
ATOM 3778 O O . THR A 1 494 ? -33.263 7.085 5.499 1.00 89.31 494 THR A O 1
ATOM 3781 N N . GLY A 1 495 ? -34.389 5.211 6.023 1.00 83.38 495 GLY A N 1
ATOM 3782 C CA . GLY A 1 495 ? -35.003 5.046 4.704 1.00 83.38 495 GLY A CA 1
ATOM 3783 C C . GLY A 1 495 ? -34.036 4.519 3.647 1.00 83.38 495 GLY A C 1
ATOM 3784 O O . GLY A 1 495 ? -34.257 4.739 2.455 1.00 83.38 495 GLY A O 1
ATOM 3785 N N . MET A 1 496 ? -32.979 3.831 4.078 1.00 88.00 496 MET A N 1
ATOM 3786 C CA . MET A 1 496 ? -32.068 3.136 3.176 1.00 88.00 496 MET A CA 1
ATOM 3787 C C . MET A 1 496 ? -32.770 1.933 2.527 1.00 88.00 496 MET A C 1
ATOM 3789 O O . MET A 1 496 ? -33.828 1.468 2.966 1.00 88.00 496 MET A O 1
ATOM 3793 N N . ASN A 1 497 ? -32.198 1.422 1.441 1.00 85.81 497 ASN A N 1
ATOM 3794 C CA . ASN A 1 497 ? -32.697 0.204 0.812 1.00 85.81 497 ASN A CA 1
ATOM 3795 C C . ASN A 1 497 ? -32.404 -1.035 1.682 1.00 85.81 497 ASN A C 1
ATOM 3797 O O . ASN A 1 497 ? -31.647 -0.984 2.644 1.00 85.81 497 ASN A O 1
ATOM 3801 N N . SER A 1 498 ? -33.001 -2.179 1.347 1.00 86.12 498 SER A N 1
ATOM 3802 C CA . SER A 1 498 ? -32.847 -3.404 2.148 1.00 86.12 498 SER A CA 1
ATOM 3803 C C . SER A 1 498 ? -31.424 -3.972 2.176 1.00 86.12 498 SER A C 1
ATOM 3805 O O . SER A 1 498 ? -31.123 -4.737 3.083 1.00 86.12 498 SER A O 1
ATOM 3807 N N . ASN A 1 499 ? -30.598 -3.639 1.181 1.00 92.44 499 ASN A N 1
ATOM 3808 C CA . ASN A 1 499 ? -29.213 -4.082 1.058 1.00 92.44 499 ASN A CA 1
ATOM 3809 C C . ASN A 1 499 ? -28.351 -2.883 0.646 1.00 92.44 499 ASN A C 1
ATOM 3811 O O . ASN A 1 499 ? -28.377 -2.471 -0.517 1.00 92.44 499 ASN A O 1
ATOM 3815 N N . ALA A 1 500 ? -27.593 -2.351 1.604 1.00 95.62 500 ALA A N 1
ATOM 3816 C CA . ALA A 1 500 ? -26.791 -1.146 1.437 1.00 95.62 500 ALA A CA 1
ATOM 3817 C C . ALA A 1 500 ? -25.716 -1.260 0.344 1.00 95.62 500 ALA A C 1
ATOM 3819 O O . ALA A 1 500 ? -25.257 -0.222 -0.121 1.00 95.62 500 ALA A O 1
ATOM 3820 N N . PHE A 1 501 ? -25.347 -2.469 -0.100 1.00 97.06 501 PHE A N 1
ATOM 3821 C CA . PHE A 1 501 ? -24.359 -2.701 -1.161 1.00 97.06 501 PHE A CA 1
ATOM 3822 C C . PHE A 1 501 ? -24.880 -2.461 -2.578 1.00 97.06 501 PHE A C 1
ATOM 3824 O O . PHE A 1 501 ? -24.091 -2.462 -3.516 1.00 97.06 501 PHE A O 1
ATOM 3831 N N . LEU A 1 502 ? -26.186 -2.268 -2.763 1.00 94.56 502 LEU A N 1
ATOM 3832 C CA . LEU A 1 502 ? -26.802 -2.036 -4.072 1.00 94.56 502 LEU A CA 1
ATOM 3833 C C . LEU A 1 502 ? -27.429 -0.642 -4.122 1.00 94.56 502 LEU A C 1
ATOM 3835 O O . LEU A 1 502 ? -27.886 -0.136 -3.105 1.00 94.56 502 LEU A O 1
ATOM 3839 N N . LEU A 1 503 ? -27.541 -0.036 -5.303 1.00 89.12 503 LEU A N 1
ATOM 3840 C CA . LEU A 1 503 ? -28.261 1.236 -5.473 1.00 89.12 503 LEU A CA 1
ATOM 3841 C C . LEU A 1 503 ? -29.784 1.069 -5.570 1.00 89.12 503 LEU A C 1
ATOM 3843 O O . LEU A 1 503 ? -30.543 2.017 -5.371 1.00 89.12 503 LEU A O 1
ATOM 3847 N N . SER A 1 504 ? -30.268 -0.136 -5.883 1.00 79.50 504 SER A N 1
ATOM 3848 C CA . SER A 1 504 ? -31.700 -0.407 -6.026 1.00 79.50 504 SER A CA 1
ATOM 3849 C C . SER A 1 504 ? -32.107 -1.729 -5.372 1.00 79.50 504 SER A C 1
ATOM 3851 O O . SER A 1 504 ? -31.422 -2.739 -5.487 1.00 79.50 504 SER A O 1
ATOM 3853 N N . GLY A 1 505 ? -33.235 -1.712 -4.654 1.00 61.16 505 GLY A N 1
ATOM 3854 C CA . GLY A 1 505 ? -33.780 -2.861 -3.925 1.00 61.16 505 GLY A CA 1
ATOM 3855 C C . GLY A 1 505 ? -35.052 -2.479 -3.164 1.00 61.16 505 GLY A C 1
ATOM 3856 O O . GLY A 1 505 ? -35.189 -1.345 -2.705 1.00 61.16 505 GLY A O 1
ATOM 3857 N N . ALA A 1 506 ? -36.024 -3.391 -3.063 1.00 39.16 506 ALA A N 1
ATOM 3858 C C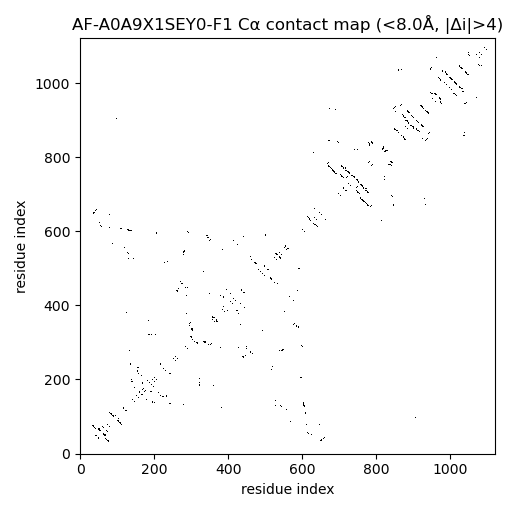A . ALA A 1 506 ? -37.266 -3.127 -2.338 1.00 39.16 506 ALA A CA 1
ATOM 3859 C C . ALA A 1 506 ? -37.002 -3.131 -0.826 1.00 39.16 506 ALA A C 1
ATOM 3861 O O . ALA A 1 506 ? -36.711 -4.176 -0.253 1.00 39.16 506 ALA A O 1
ATOM 3862 N N . GLY A 1 507 ? -37.133 -1.967 -0.186 1.00 41.56 507 GLY A N 1
ATOM 3863 C CA . GLY A 1 507 ? -36.977 -1.829 1.258 1.00 41.56 507 GLY A CA 1
ATOM 3864 C C . GLY A 1 507 ? -37.965 -2.711 2.022 1.00 41.56 507 GLY A C 1
ATOM 3865 O O . GLY A 1 507 ? -39.181 -2.532 1.936 1.00 41.56 507 GLY A O 1
ATOM 3866 N N . THR A 1 508 ? -37.440 -3.644 2.806 1.00 36.81 508 THR A N 1
ATOM 3867 C CA . THR A 1 508 ? -38.164 -4.236 3.927 1.00 36.81 508 THR A CA 1
ATOM 3868 C C . THR A 1 508 ? -37.430 -3.845 5.193 1.00 36.81 508 THR A C 1
ATOM 3870 O O . THR A 1 508 ? -36.288 -4.252 5.384 1.00 36.81 508 THR A O 1
ATOM 3873 N N . SER A 1 509 ? -38.083 -3.052 6.044 1.00 37.44 509 SER A N 1
ATOM 3874 C CA . SER A 1 509 ? -37.571 -2.762 7.381 1.00 37.44 509 SER A CA 1
ATOM 3875 C C . SER A 1 509 ? -37.336 -4.074 8.141 1.00 37.44 509 SER A C 1
ATOM 3877 O O . SER A 1 509 ? -38.215 -4.947 8.099 1.00 37.44 509 SER A O 1
ATOM 3879 N N . PRO A 1 510 ? -36.209 -4.224 8.853 1.00 40.44 510 PRO A N 1
ATOM 3880 C CA . PRO A 1 510 ? -35.976 -5.384 9.698 1.00 40.44 510 PRO A CA 1
ATOM 3881 C C . PRO A 1 510 ? -37.074 -5.503 10.761 1.00 40.44 510 PRO A C 1
ATOM 3883 O O . PRO A 1 510 ? -37.571 -4.511 11.302 1.00 40.44 510 PRO A O 1
ATOM 3886 N N . THR A 1 511 ? -37.477 -6.734 11.068 1.00 39.09 511 THR A N 1
ATOM 3887 C CA . THR A 1 511 ? -38.335 -7.032 12.219 1.00 39.09 511 THR A CA 1
ATOM 3888 C C . THR A 1 511 ? -37.617 -6.709 13.528 1.00 39.09 511 THR A C 1
ATOM 3890 O O . THR A 1 511 ? -36.414 -6.908 13.631 1.00 39.09 511 THR A O 1
ATOM 3893 N N . ALA A 1 512 ? -38.374 -6.244 14.528 1.00 39.09 512 ALA A N 1
ATOM 3894 C CA . ALA A 1 512 ? -37.881 -5.860 15.852 1.00 39.09 512 ALA A CA 1
ATOM 3895 C C . ALA A 1 512 ? -36.854 -6.848 16.444 1.00 39.09 512 ALA A C 1
ATOM 3897 O O . ALA A 1 512 ? -37.107 -8.055 16.481 1.00 39.09 512 ALA A O 1
ATOM 3898 N N . ASN A 1 513 ? -35.742 -6.301 16.949 1.00 46.94 513 ASN A N 1
ATOM 3899 C CA . ASN A 1 513 ? -34.649 -7.060 17.553 1.00 46.94 513 ASN A CA 1
ATOM 3900 C C . ASN A 1 513 ? -35.152 -7.938 18.715 1.00 46.94 513 ASN A C 1
ATOM 3902 O O . ASN A 1 513 ? -35.868 -7.441 19.595 1.00 46.94 513 ASN A O 1
ATOM 3906 N N . PRO A 1 514 ? -34.780 -9.229 18.758 1.00 47.00 514 PRO A N 1
ATOM 3907 C CA . PRO A 1 514 ? -35.037 -10.069 19.917 1.00 47.00 514 PRO A CA 1
ATOM 3908 C C . PRO A 1 514 ? -34.262 -9.543 21.133 1.00 47.00 514 PRO A C 1
ATOM 3910 O O . PRO A 1 514 ? -33.134 -9.071 21.023 1.00 47.00 514 PRO A O 1
ATOM 3913 N N . THR A 1 515 ? -34.872 -9.627 22.314 1.00 50.62 515 THR A N 1
ATOM 3914 C CA . THR A 1 515 ? -34.224 -9.274 23.581 1.00 50.62 515 THR A CA 1
ATOM 3915 C C . THR A 1 515 ? -33.067 -10.239 23.861 1.00 50.62 515 THR A C 1
ATOM 3917 O O . THR A 1 515 ? -33.279 -11.454 23.854 1.00 50.62 515 THR A O 1
ATOM 3920 N N . LEU A 1 516 ? -31.865 -9.714 24.136 1.00 59.44 516 LEU A N 1
ATOM 3921 C CA . LEU A 1 516 ? -30.690 -10.514 24.504 1.00 59.44 516 LEU A CA 1
ATOM 3922 C C . LEU A 1 516 ? -30.996 -11.387 25.736 1.00 59.44 516 LEU A C 1
ATOM 3924 O O . LEU A 1 516 ? -31.478 -10.895 26.759 1.00 59.44 516 LEU A O 1
ATOM 3928 N N . ALA A 1 517 ? -30.737 -12.693 25.630 1.00 52.41 517 ALA A N 1
ATOM 3929 C CA . ALA A 1 517 ? -30.874 -13.656 26.720 1.00 52.41 517 ALA A CA 1
ATOM 3930 C C . ALA A 1 517 ? -29.490 -14.023 27.278 1.00 52.41 517 ALA A C 1
ATOM 3932 O O . ALA A 1 517 ? -28.546 -14.223 26.523 1.00 52.41 517 ALA A O 1
ATOM 3933 N N . THR A 1 518 ? -29.377 -14.123 28.603 1.00 50.31 518 THR A N 1
ATOM 3934 C CA . THR A 1 518 ? -28.098 -14.225 29.319 1.00 50.31 518 THR A CA 1
ATOM 3935 C C . THR A 1 518 ? -27.450 -15.612 29.221 1.00 50.31 518 THR A C 1
ATOM 3937 O O . THR A 1 518 ? -28.010 -16.582 29.738 1.00 50.31 518 THR A O 1
ATOM 3940 N N . ILE A 1 519 ? -26.227 -15.697 28.685 1.00 53.81 519 ILE A N 1
ATOM 3941 C CA . ILE A 1 519 ? -25.258 -16.767 28.984 1.00 53.81 519 ILE A CA 1
ATOM 3942 C C . ILE A 1 519 ? -23.870 -16.140 29.149 1.00 53.81 519 ILE A C 1
ATOM 3944 O O . ILE A 1 519 ? -23.431 -15.367 28.306 1.00 53.81 519 ILE A O 1
ATOM 3948 N N . VAL A 1 520 ? -23.167 -16.512 30.219 1.00 56.12 520 VAL A N 1
ATOM 3949 C CA . VAL A 1 520 ? -21.731 -16.243 30.369 1.00 56.12 520 VAL A CA 1
ATOM 3950 C C . VAL A 1 520 ? -20.991 -17.389 29.680 1.00 56.12 520 VAL A C 1
ATOM 3952 O O . VAL A 1 520 ? -20.895 -18.479 30.247 1.00 56.12 520 VAL A O 1
ATOM 3955 N N . SER A 1 521 ? -20.537 -17.186 28.438 1.00 63.28 521 SER A N 1
ATOM 3956 C CA . SER A 1 521 ? -19.469 -18.038 27.896 1.00 63.28 521 SER A CA 1
ATOM 3957 C C . SER A 1 521 ? -18.198 -17.748 28.692 1.00 63.28 521 SER A C 1
ATOM 3959 O O . SER A 1 521 ? -17.973 -16.615 29.098 1.00 63.28 521 SER A O 1
ATOM 3961 N N . THR A 1 522 ? -17.376 -18.757 28.955 1.00 66.44 522 THR A N 1
ATOM 3962 C CA . THR A 1 522 ? -16.038 -18.561 29.545 1.00 66.44 522 THR A CA 1
ATOM 3963 C C . THR A 1 522 ? -14.923 -18.870 28.550 1.00 66.44 522 THR A C 1
ATOM 3965 O O . THR A 1 522 ? -13.757 -18.807 28.919 1.00 66.44 522 THR A O 1
ATOM 3968 N N . ASP A 1 523 ? -15.284 -19.251 27.323 1.00 82.75 523 ASP A N 1
ATOM 3969 C CA . ASP A 1 523 ? -14.369 -19.494 26.213 1.00 82.75 523 ASP A CA 1
ATOM 3970 C C . ASP A 1 523 ? -14.545 -18.353 25.208 1.00 82.75 523 ASP A C 1
ATOM 3972 O O . ASP A 1 523 ? -15.639 -18.161 24.662 1.00 82.75 523 ASP A O 1
ATOM 3976 N N . TYR A 1 524 ? -13.491 -17.557 25.054 1.00 85.81 524 TYR A N 1
ATOM 3977 C CA . TYR A 1 524 ? -13.433 -16.385 24.193 1.00 85.81 524 TYR A CA 1
ATOM 3978 C C . TYR A 1 524 ? -12.191 -16.488 23.320 1.00 85.81 524 TYR A C 1
ATOM 3980 O O . TYR A 1 524 ? -11.151 -16.975 23.767 1.00 85.81 524 TYR A O 1
ATOM 3988 N N . ARG A 1 525 ? -12.297 -15.985 22.092 1.00 91.75 525 ARG A N 1
ATOM 3989 C CA . ARG A 1 525 ? -11.150 -15.842 21.203 1.00 91.75 525 ARG A CA 1
ATOM 3990 C C . ARG A 1 525 ? -10.110 -14.905 21.823 1.00 91.75 525 ARG A C 1
ATOM 3992 O O . ARG A 1 525 ? -10.468 -13.848 22.355 1.00 91.75 525 ARG A O 1
ATOM 3999 N N . THR A 1 526 ? -8.833 -15.256 21.717 1.00 94.38 526 THR A N 1
ATOM 4000 C CA . THR A 1 526 ? -7.723 -14.358 22.065 1.00 94.38 526 THR A CA 1
ATOM 4001 C C . THR A 1 526 ? -7.691 -13.133 21.137 1.00 94.38 526 THR A C 1
ATOM 4003 O O . THR A 1 526 ? -8.437 -13.052 20.160 1.00 94.38 526 THR A O 1
ATOM 4006 N N . ALA A 1 527 ? -6.898 -12.114 21.473 1.00 93.06 527 ALA A N 1
ATOM 4007 C CA . ALA A 1 527 ? -6.738 -10.943 20.604 1.00 93.06 527 ALA A CA 1
ATOM 4008 C C . ALA A 1 527 ? -5.909 -11.266 19.348 1.00 93.06 527 ALA A C 1
ATOM 4010 O O . ALA A 1 527 ? -6.186 -10.734 18.287 1.00 93.06 527 ALA A O 1
ATOM 4011 N N . ASP A 1 528 ? -4.951 -12.185 19.469 1.00 93.94 528 ASP A N 1
ATOM 4012 C CA . ASP A 1 528 ? -4.022 -12.595 18.409 1.00 93.94 528 ASP A CA 1
ATOM 4013 C C . ASP A 1 528 ? -4.502 -13.796 17.578 1.00 93.94 528 ASP A C 1
ATOM 4015 O O . ASP A 1 528 ? -3.755 -14.315 16.758 1.00 93.94 528 ASP A O 1
ATOM 4019 N N . GLY A 1 529 ? -5.718 -14.296 17.816 1.00 94.69 529 GLY A N 1
ATOM 4020 C CA . GLY A 1 529 ? -6.269 -15.464 17.121 1.00 94.69 529 GLY A CA 1
ATOM 4021 C C . GLY A 1 529 ? -5.691 -16.825 17.546 1.00 94.69 529 GLY A C 1
ATOM 4022 O O . GLY A 1 529 ? -6.195 -17.857 17.096 1.00 94.69 529 GLY A O 1
ATOM 4023 N N . SER A 1 530 ? -4.693 -16.868 18.435 1.00 94.00 530 SER A N 1
ATOM 4024 C CA . SER A 1 530 ? -4.100 -18.120 18.917 1.00 94.00 530 SER A CA 1
ATOM 4025 C C . SER A 1 530 ? -5.115 -19.051 19.605 1.00 94.00 530 SER A C 1
ATOM 4027 O O . SER A 1 530 ? -6.038 -18.643 20.314 1.00 94.00 530 SER A O 1
ATOM 4029 N N . GLY A 1 531 ? -4.964 -20.358 19.378 1.00 91.88 531 GLY A N 1
ATOM 4030 C CA . GLY A 1 531 ? -5.867 -21.388 19.904 1.00 91.88 531 GLY A CA 1
ATOM 4031 C C . GLY A 1 531 ? -7.263 -21.397 19.270 1.00 91.88 531 GLY A C 1
ATOM 4032 O O . GLY A 1 531 ? -8.183 -22.026 19.814 1.00 91.88 531 GLY A O 1
ATOM 4033 N N . ASN A 1 532 ? -7.452 -20.697 18.145 1.00 93.31 532 ASN A N 1
ATOM 4034 C CA . ASN A 1 532 ? -8.688 -20.786 17.382 1.00 93.31 532 ASN A CA 1
ATOM 4035 C C . ASN A 1 532 ? -8.771 -22.111 16.608 1.00 93.31 532 ASN A C 1
ATOM 4037 O O . ASN A 1 532 ? -9.754 -22.835 16.770 1.00 93.31 532 ASN A O 1
ATOM 4041 N N . ASN A 1 533 ? -7.716 -22.484 15.875 1.00 94.81 533 ASN A N 1
ATOM 4042 C CA . ASN A 1 533 ? -7.583 -23.830 15.323 1.00 94.81 533 ASN A CA 1
ATOM 4043 C C . ASN A 1 533 ? -7.125 -24.814 16.430 1.00 94.81 533 ASN A C 1
ATOM 4045 O O . ASN A 1 533 ? -6.175 -24.568 17.173 1.00 94.81 533 ASN A O 1
ATOM 4049 N N . LEU A 1 534 ? -7.863 -25.917 16.600 1.00 93.69 534 LEU A N 1
ATOM 4050 C CA . LEU A 1 534 ? -7.637 -26.912 17.663 1.00 93.69 534 LEU A CA 1
ATOM 4051 C C . LEU A 1 534 ? -6.530 -27.926 17.349 1.00 93.69 534 LEU A C 1
ATOM 4053 O O . LEU A 1 534 ? -6.001 -28.540 18.281 1.00 93.69 534 LEU A O 1
ATOM 4057 N N . LEU A 1 535 ? -6.225 -28.141 16.069 1.00 96.06 535 LEU A N 1
ATOM 4058 C CA . LEU A 1 535 ? -5.176 -29.049 15.616 1.00 96.06 535 LEU A CA 1
ATOM 4059 C C . LEU A 1 535 ? -3.815 -28.347 15.634 1.00 96.06 535 LEU A C 1
ATOM 4061 O O . LEU A 1 535 ? -2.845 -28.915 16.140 1.00 96.06 535 LEU A O 1
ATOM 4065 N N . ASP A 1 536 ? -3.778 -27.112 15.138 1.00 94.69 536 ASP A N 1
ATOM 4066 C CA . ASP A 1 536 ? -2.626 -26.216 15.145 1.00 94.69 536 ASP A CA 1
ATOM 4067 C C . ASP A 1 536 ? -3.009 -24.871 15.791 1.00 94.69 536 ASP A C 1
ATOM 4069 O O . ASP A 1 536 ? -3.566 -23.999 15.128 1.00 94.69 536 ASP A O 1
ATOM 4073 N N . PRO A 1 537 ? -2.708 -24.670 17.088 1.00 93.06 537 PRO A N 1
ATOM 4074 C CA . PRO A 1 537 ? -3.041 -23.435 17.795 1.00 93.06 537 PRO A CA 1
ATOM 4075 C C . PRO A 1 537 ? -2.406 -22.151 17.240 1.00 93.06 537 PRO A C 1
ATOM 4077 O O . PRO A 1 537 ? -2.838 -21.076 17.656 1.00 93.06 537 PRO A O 1
ATOM 4080 N N . SER A 1 538 ? -1.388 -22.237 16.376 1.00 90.62 538 SER A N 1
ATOM 4081 C CA . SER A 1 538 ? -0.770 -21.075 15.714 1.00 90.62 538 SER A CA 1
ATOM 4082 C C . SER A 1 538 ? -1.418 -20.717 14.379 1.00 90.62 538 SER A C 1
ATOM 4084 O O . SER A 1 538 ? -1.291 -19.573 13.955 1.00 90.62 538 SER A O 1
ATOM 4086 N N . ALA A 1 539 ? -2.127 -21.651 13.742 1.00 93.75 539 ALA A N 1
ATOM 4087 C CA . ALA A 1 539 ? -2.655 -21.445 12.400 1.00 93.75 539 ALA A CA 1
ATOM 4088 C C . ALA A 1 539 ? -3.678 -20.297 12.356 1.00 93.75 539 ALA A C 1
ATOM 4090 O O . ALA A 1 539 ? -4.679 -20.301 13.084 1.00 93.75 539 ALA A O 1
ATOM 4091 N N . GLY A 1 540 ? -3.424 -19.317 11.490 1.00 93.94 540 GLY A N 1
ATOM 4092 C CA . GLY A 1 540 ? -4.222 -18.104 11.319 1.00 93.94 540 GLY A CA 1
ATOM 4093 C C . GLY A 1 540 ? -4.073 -17.065 12.434 1.00 93.94 540 GLY A C 1
ATOM 4094 O O . GLY A 1 540 ? -4.808 -16.074 12.428 1.00 93.94 540 GLY A O 1
ATOM 4095 N N . ALA A 1 541 ? -3.168 -17.268 13.393 1.00 94.44 541 ALA A N 1
ATOM 4096 C CA . ALA A 1 541 ? -2.853 -16.265 14.404 1.00 94.44 541 ALA A CA 1
ATOM 4097 C C . ALA A 1 541 ? -2.050 -15.096 13.804 1.00 94.44 541 ALA A C 1
ATOM 4099 O O . ALA A 1 541 ? -1.486 -15.189 12.715 1.00 94.44 541 ALA A O 1
ATOM 4100 N N . THR A 1 542 ? -1.972 -13.987 14.535 1.00 90.81 542 THR A N 1
ATOM 4101 C CA . THR A 1 542 ? -1.093 -12.864 14.193 1.00 90.81 542 THR A CA 1
ATOM 4102 C C . THR A 1 542 ? 0.358 -13.336 14.029 1.00 90.81 542 THR A C 1
ATOM 4104 O O . THR A 1 542 ? 0.880 -14.074 14.865 1.00 90.81 542 THR A O 1
ATOM 4107 N N . ASN A 1 543 ? 1.027 -12.847 12.986 1.00 85.75 543 ASN A N 1
ATOM 4108 C CA . ASN A 1 543 ? 2.374 -13.201 12.523 1.00 85.75 543 ASN A CA 1
ATOM 4109 C C . ASN A 1 543 ? 2.520 -14.603 11.917 1.00 85.75 543 ASN A C 1
ATOM 4111 O O . ASN A 1 543 ? 3.651 -15.012 11.639 1.00 85.75 543 ASN A O 1
ATOM 4115 N N . ASP A 1 544 ? 1.424 -15.329 11.694 1.00 90.31 544 ASP A N 1
ATOM 4116 C CA . ASP A 1 544 ? 1.462 -16.554 10.898 1.00 90.31 544 ASP A CA 1
ATOM 4117 C C . ASP A 1 544 ? 1.802 -16.238 9.431 1.00 90.31 544 ASP A C 1
ATOM 4119 O O . ASP A 1 544 ? 1.537 -15.138 8.928 1.00 90.31 544 ASP A O 1
ATOM 4123 N N . ASN A 1 545 ? 2.428 -17.189 8.745 1.00 92.06 545 ASN A N 1
ATOM 4124 C CA . ASN A 1 545 ? 2.791 -17.024 7.343 1.00 92.06 545 ASN A CA 1
ATOM 4125 C C . ASN A 1 545 ? 1.549 -17.105 6.453 1.00 92.06 545 ASN A C 1
ATOM 4127 O O . ASN A 1 545 ? 0.636 -17.899 6.677 1.00 92.06 545 ASN A O 1
ATOM 4131 N N . LEU A 1 546 ? 1.533 -16.303 5.390 1.00 95.62 546 LEU A N 1
ATOM 4132 C CA . LEU A 1 546 ? 0.523 -16.436 4.352 1.00 95.62 546 LEU A CA 1
ATOM 4133 C C . LEU A 1 546 ? 0.663 -17.786 3.650 1.00 95.62 546 LEU A C 1
ATOM 4135 O O . LEU A 1 546 ? 1.759 -18.198 3.263 1.00 95.62 546 LEU A O 1
ATOM 4139 N N . ALA A 1 547 ? -0.467 -18.438 3.397 1.00 95.56 547 ALA A N 1
ATOM 4140 C CA . ALA A 1 547 ? -0.487 -19.737 2.747 1.00 95.56 547 ALA A CA 1
ATOM 4141 C C . ALA A 1 547 ? 0.005 -19.656 1.289 1.00 95.56 547 ALA A C 1
ATOM 4143 O O . ALA A 1 547 ? -0.445 -18.823 0.491 1.00 95.56 547 ALA A O 1
ATOM 4144 N N . LEU A 1 548 ? 0.884 -20.590 0.918 1.00 94.75 548 LEU A N 1
ATOM 4145 C CA . LEU A 1 548 ? 1.377 -20.795 -0.447 1.00 94.75 548 LEU A CA 1
ATOM 4146 C C . LEU A 1 548 ? 0.613 -21.943 -1.130 1.00 94.75 548 LEU A C 1
ATOM 4148 O O . LEU A 1 548 ? 1.169 -22.992 -1.447 1.00 94.75 548 LEU A O 1
ATOM 4152 N N . ASN A 1 549 ? -0.691 -21.762 -1.348 1.00 94.12 549 ASN A N 1
ATOM 4153 C CA . ASN A 1 549 ? -1.579 -22.749 -1.984 1.00 94.12 549 ASN A CA 1
ATOM 4154 C C . ASN A 1 549 ? -1.563 -22.697 -3.531 1.00 94.12 549 ASN A C 1
ATOM 4156 O O . ASN A 1 549 ? -2.534 -23.080 -4.181 1.00 94.12 549 ASN A O 1
ATOM 4160 N N . PHE A 1 550 ? -0.465 -22.223 -4.121 1.00 96.00 550 PHE A N 1
ATOM 4161 C CA . PHE A 1 550 ? -0.282 -22.007 -5.558 1.00 96.00 550 PHE A CA 1
ATOM 4162 C C . PHE A 1 550 ? 1.178 -22.269 -5.961 1.00 96.00 550 PHE A C 1
ATOM 4164 O O . PHE A 1 550 ? 2.051 -22.474 -5.116 1.00 96.00 550 PHE A O 1
ATOM 4171 N N . THR A 1 551 ? 1.466 -22.251 -7.261 1.00 96.25 551 THR A N 1
ATOM 4172 C CA . THR A 1 551 ? 2.824 -22.417 -7.785 1.00 96.25 551 THR A CA 1
ATOM 4173 C C . THR A 1 551 ? 3.670 -21.166 -7.529 1.00 96.25 551 THR A C 1
ATOM 4175 O O . THR A 1 551 ? 3.483 -20.127 -8.164 1.00 96.25 551 THR A O 1
ATOM 4178 N N . VAL A 1 552 ? 4.652 -21.271 -6.634 1.00 95.69 552 VAL A N 1
ATOM 4179 C CA . VAL A 1 552 ? 5.615 -20.196 -6.339 1.00 95.69 552 VAL A CA 1
ATOM 4180 C C . VAL A 1 552 ? 6.591 -20.007 -7.504 1.00 95.69 552 VAL A C 1
ATOM 4182 O O . VAL A 1 552 ? 7.142 -20.978 -8.019 1.00 95.69 552 VAL A O 1
ATOM 4185 N N . SER A 1 553 ? 6.804 -18.757 -7.922 1.00 95.88 553 SER A N 1
ATOM 4186 C CA . SER A 1 553 ? 7.498 -18.401 -9.172 1.00 95.88 553 SER A CA 1
ATOM 4187 C C . SER A 1 553 ? 8.608 -17.354 -9.002 1.00 95.88 553 SER A C 1
ATOM 4189 O O . SER A 1 553 ? 8.858 -16.564 -9.912 1.00 95.88 553 SER A O 1
ATOM 4191 N N . TYR A 1 554 ? 9.284 -17.335 -7.850 1.00 94.94 554 TYR A N 1
ATOM 4192 C CA . TYR A 1 554 ? 10.517 -16.558 -7.664 1.00 94.94 554 TYR A CA 1
ATOM 4193 C C . TYR A 1 554 ? 11.532 -16.837 -8.789 1.00 94.94 554 TYR A C 1
ATOM 4195 O O . TYR A 1 554 ? 11.629 -17.965 -9.273 1.00 94.94 554 TYR A O 1
ATOM 4203 N N . GLY A 1 555 ? 12.305 -15.830 -9.206 1.00 90.12 555 GLY A N 1
ATOM 4204 C CA . GLY A 1 555 ? 13.224 -15.915 -10.351 1.00 90.12 555 GLY A CA 1
ATOM 4205 C C . GLY A 1 555 ? 14.331 -16.967 -10.198 1.00 90.12 555 GLY A C 1
ATOM 4206 O O . GLY A 1 555 ? 14.752 -17.573 -11.180 1.00 90.12 555 GLY A O 1
ATOM 4207 N N . ASP A 1 556 ? 14.760 -17.230 -8.965 1.00 86.81 556 ASP A N 1
ATOM 4208 C CA . ASP A 1 556 ? 15.678 -18.313 -8.572 1.00 86.81 556 ASP A CA 1
ATOM 4209 C C . ASP A 1 556 ? 14.949 -19.530 -7.962 1.00 86.81 556 ASP A C 1
ATOM 4211 O O . ASP A 1 556 ? 15.576 -20.508 -7.551 1.00 86.81 556 ASP A O 1
ATOM 4215 N N . GLY A 1 557 ? 13.617 -19.481 -7.924 1.00 87.31 557 GLY A N 1
ATOM 4216 C CA . GLY A 1 557 ? 12.736 -20.489 -7.350 1.00 87.31 557 GLY A CA 1
ATOM 4217 C C . GLY A 1 557 ? 12.478 -20.350 -5.850 1.00 87.31 557 GLY A C 1
ATOM 4218 O O . GLY A 1 557 ? 11.712 -21.157 -5.327 1.00 87.31 557 GLY A O 1
ATOM 4219 N N . TYR A 1 558 ? 13.070 -19.374 -5.148 1.00 84.38 558 TYR A N 1
ATOM 4220 C CA . TYR A 1 558 ? 12.865 -19.253 -3.701 1.00 84.38 558 TYR A CA 1
ATOM 4221 C C . TYR A 1 558 ? 12.963 -17.850 -3.086 1.00 84.38 558 TYR A C 1
ATOM 4223 O O . TYR A 1 558 ? 12.415 -17.683 -2.003 1.00 84.38 558 TYR A O 1
ATOM 4231 N N . PHE A 1 559 ? 13.610 -16.857 -3.703 1.00 84.62 559 PHE A N 1
ATOM 4232 C CA . PHE A 1 559 ? 13.823 -15.540 -3.082 1.00 84.62 559 PHE A CA 1
ATOM 4233 C C . PHE A 1 559 ? 13.738 -14.360 -4.055 1.00 84.62 559 PHE A C 1
ATOM 4235 O O . PHE A 1 559 ? 13.063 -13.366 -3.762 1.00 84.62 559 PHE A O 1
ATOM 4242 N N . THR A 1 560 ? 14.427 -14.444 -5.197 1.00 87.50 560 THR A N 1
ATOM 4243 C CA . THR A 1 560 ? 14.516 -13.352 -6.179 1.00 87.50 560 THR A CA 1
ATOM 4244 C C . THR A 1 560 ? 13.124 -13.013 -6.718 1.00 87.50 560 THR A C 1
ATOM 4246 O O . THR A 1 560 ? 12.453 -13.933 -7.190 1.00 87.50 560 THR A O 1
ATOM 4249 N N . PRO A 1 561 ? 12.677 -11.738 -6.708 1.00 92.44 561 PRO A N 1
ATOM 4250 C CA . PRO A 1 561 ? 11.347 -11.365 -7.188 1.00 92.44 561 PRO A CA 1
ATOM 4251 C C . PRO A 1 561 ? 11.000 -11.953 -8.564 1.00 92.44 561 PRO A C 1
ATOM 4253 O O . PRO A 1 561 ? 11.850 -12.075 -9.449 1.00 92.44 561 PRO A O 1
ATOM 4256 N N . ALA A 1 562 ? 9.740 -12.344 -8.735 1.00 93.75 562 ALA A N 1
ATOM 4257 C CA . ALA A 1 562 ? 9.249 -12.973 -9.955 1.00 93.75 562 ALA A CA 1
ATOM 4258 C C . ALA A 1 562 ? 9.162 -11.988 -11.135 1.00 93.75 562 ALA A C 1
ATOM 4260 O O . ALA A 1 562 ? 9.086 -10.773 -10.963 1.00 93.75 562 ALA A O 1
ATOM 4261 N N . GLY A 1 563 ? 9.088 -12.528 -12.354 1.00 90.06 563 GLY A N 1
ATOM 4262 C CA . GLY A 1 563 ? 8.732 -11.750 -13.542 1.00 90.06 563 GLY A CA 1
ATOM 4263 C C . GLY A 1 563 ? 9.821 -10.808 -14.056 1.00 90.06 563 GLY A C 1
ATOM 4264 O O . GLY A 1 563 ? 9.497 -9.752 -14.592 1.00 90.06 563 GLY A O 1
ATOM 4265 N N . ALA A 1 564 ? 11.100 -11.170 -13.905 1.00 88.31 564 ALA A N 1
ATOM 4266 C CA . ALA A 1 564 ? 12.225 -10.423 -14.484 1.00 88.31 564 ALA A CA 1
ATOM 4267 C C . ALA A 1 564 ? 12.182 -10.348 -16.027 1.00 88.31 564 ALA A C 1
ATOM 4269 O O . ALA A 1 564 ? 12.801 -9.476 -16.628 1.00 88.31 564 ALA A O 1
ATOM 4270 N N . ASP A 1 565 ? 11.451 -11.264 -16.660 1.00 89.81 565 ASP A N 1
ATOM 4271 C CA . ASP A 1 565 ? 11.161 -11.339 -18.092 1.00 89.81 565 ASP A CA 1
ATOM 4272 C C . ASP A 1 565 ? 9.866 -10.611 -18.497 1.00 89.81 565 ASP A C 1
ATOM 4274 O O . ASP A 1 565 ? 9.522 -10.577 -19.679 1.00 89.81 565 ASP A O 1
ATOM 4278 N N . ARG A 1 566 ? 9.138 -10.029 -17.536 1.00 94.06 566 ARG A N 1
ATOM 4279 C CA . ARG A 1 566 ? 7.876 -9.315 -17.770 1.00 94.06 566 ARG A CA 1
ATOM 4280 C C . ARG A 1 566 ? 8.120 -7.808 -17.948 1.00 94.06 566 ARG A C 1
ATOM 4282 O O . ARG A 1 566 ? 9.073 -7.273 -17.379 1.00 94.06 566 ARG A O 1
ATOM 4289 N N . PRO A 1 567 ? 7.231 -7.092 -18.661 1.00 95.19 567 PRO A N 1
ATOM 4290 C CA . PRO A 1 567 ? 7.321 -5.640 -18.839 1.00 95.19 567 PRO A CA 1
ATOM 4291 C C . PRO A 1 567 ? 7.339 -4.857 -17.517 1.00 95.19 567 PRO A C 1
ATOM 4293 O O . PRO A 1 567 ? 6.934 -5.366 -16.461 1.00 95.19 567 PRO A O 1
ATOM 4296 N N . GLY A 1 568 ? 7.769 -3.593 -17.573 1.00 95.62 568 GLY A N 1
ATOM 4297 C CA . GLY A 1 568 ? 7.787 -2.705 -16.408 1.00 95.62 568 GLY A CA 1
ATOM 4298 C C . GLY A 1 568 ? 6.382 -2.476 -15.839 1.00 95.62 568 GLY A C 1
ATOM 4299 O O . GLY A 1 568 ? 5.415 -2.307 -16.578 1.00 95.62 568 GLY A O 1
ATOM 4300 N N . THR A 1 569 ? 6.231 -2.444 -14.514 1.00 97.50 569 THR A N 1
ATOM 4301 C CA . THR A 1 569 ? 4.895 -2.361 -13.889 1.00 97.50 569 THR A CA 1
ATOM 4302 C C . THR A 1 569 ? 4.197 -1.024 -14.140 1.00 97.50 569 THR A C 1
ATOM 4304 O O . THR A 1 569 ? 2.991 -1.005 -14.389 1.00 97.50 569 THR A O 1
ATOM 4307 N N . ARG A 1 570 ? 4.945 0.089 -14.186 1.00 96.25 570 ARG A N 1
ATOM 4308 C CA . ARG A 1 570 ? 4.412 1.397 -14.608 1.00 96.25 570 ARG A CA 1
ATOM 4309 C C . ARG A 1 570 ? 4.044 1.427 -16.095 1.00 96.25 570 ARG A C 1
ATOM 4311 O O . ARG A 1 570 ? 3.049 2.041 -16.468 1.00 96.25 570 ARG A O 1
ATOM 4318 N N . GLU A 1 571 ? 4.798 0.734 -16.945 1.00 95.50 571 GLU A N 1
ATOM 4319 C CA . GLU A 1 571 ? 4.468 0.592 -18.370 1.00 95.50 571 GLU A CA 1
ATOM 4320 C C . GLU A 1 571 ? 3.140 -0.159 -18.562 1.00 95.50 571 GLU A C 1
ATOM 4322 O O . GLU A 1 571 ? 2.277 0.288 -19.324 1.00 95.50 571 GLU A O 1
ATOM 4327 N N . ILE A 1 572 ? 2.929 -1.240 -17.805 1.00 97.94 572 ILE A N 1
ATOM 4328 C CA . ILE A 1 572 ? 1.666 -1.989 -17.788 1.00 97.94 572 ILE A CA 1
ATOM 4329 C C . ILE A 1 572 ? 0.517 -1.101 -17.286 1.00 97.94 572 ILE A C 1
ATOM 4331 O O . ILE A 1 572 ? -0.523 -1.032 -17.942 1.00 97.94 572 ILE A O 1
ATOM 4335 N N . SER A 1 573 ? 0.713 -0.376 -16.178 1.00 97.31 573 SER A N 1
ATOM 4336 C CA . SER A 1 573 ? -0.275 0.568 -15.627 1.00 97.31 573 SER A CA 1
ATOM 4337 C C . SER A 1 573 ? -0.693 1.632 -16.652 1.00 97.31 573 SER A C 1
ATOM 4339 O O . SER A 1 573 ? -1.884 1.853 -16.886 1.00 97.31 573 SER A O 1
ATOM 4341 N N . ASN A 1 574 ? 0.271 2.237 -17.352 1.00 94.56 574 ASN A N 1
ATOM 4342 C CA . ASN A 1 574 ? 0.004 3.221 -18.404 1.00 94.56 574 ASN A CA 1
ATOM 4343 C C . ASN A 1 574 ? -0.744 2.633 -19.604 1.00 94.56 574 ASN A C 1
ATOM 4345 O O . ASN A 1 574 ? -1.637 3.280 -20.155 1.00 94.56 574 ASN A O 1
ATOM 4349 N N . THR A 1 575 ? -0.378 1.421 -20.018 1.00 95.31 575 THR A N 1
ATOM 4350 C CA . THR A 1 575 ? -0.897 0.807 -21.245 1.00 95.31 575 THR A CA 1
ATOM 4351 C C . THR A 1 575 ? -2.288 0.220 -21.042 1.00 95.31 575 THR A C 1
ATOM 4353 O O . THR A 1 575 ? -3.175 0.410 -21.877 1.00 95.31 575 THR A O 1
ATOM 4356 N N . VAL A 1 576 ? -2.495 -0.489 -19.933 1.00 96.44 576 VAL A N 1
ATOM 4357 C CA . VAL A 1 576 ? -3.712 -1.263 -19.675 1.00 96.44 576 VAL A CA 1
ATOM 4358 C C . VAL A 1 576 ? -4.721 -0.439 -18.876 1.00 96.44 576 VAL A C 1
ATOM 4360 O O . VAL A 1 576 ? -5.878 -0.338 -19.292 1.00 96.44 576 VAL A O 1
ATOM 4363 N N . MET A 1 577 ? -4.274 0.226 -17.806 1.00 96.81 577 MET A N 1
ATOM 4364 C CA . MET A 1 577 ? -5.142 0.603 -16.681 1.00 96.81 577 MET A CA 1
ATOM 4365 C C . MET A 1 577 ? -5.615 2.051 -16.661 1.00 96.81 577 MET A C 1
ATOM 4367 O O . MET A 1 577 ? -6.396 2.435 -15.796 1.00 96.81 577 MET A O 1
ATOM 4371 N N . ALA A 1 578 ? -5.195 2.869 -17.624 1.00 92.38 578 ALA A N 1
ATOM 4372 C CA . ALA A 1 578 ? -5.638 4.253 -17.701 1.00 92.38 578 ALA A CA 1
ATOM 4373 C C . ALA A 1 578 ? -7.160 4.356 -17.925 1.00 92.38 578 ALA A C 1
ATOM 4375 O O . ALA A 1 578 ? -7.671 3.996 -18.998 1.00 92.38 578 ALA A O 1
ATOM 4376 N N . GLN A 1 579 ? -7.857 4.913 -16.930 1.00 91.94 579 GLN A N 1
ATOM 4377 C CA . GLN A 1 579 ? -9.282 5.209 -16.978 1.00 91.94 579 GLN A CA 1
ATOM 4378 C C . GLN A 1 579 ? -9.530 6.643 -17.462 1.00 91.94 579 GLN A C 1
ATOM 4380 O O . GLN A 1 579 ? -9.253 7.617 -16.771 1.00 91.94 579 GLN A O 1
ATOM 4385 N N . SER A 1 580 ? -10.071 6.787 -18.674 1.00 84.06 580 SER A N 1
ATOM 4386 C CA . SER A 1 580 ? -10.325 8.114 -19.269 1.00 84.06 580 SER A CA 1
ATOM 4387 C C . SER A 1 580 ? -11.692 8.716 -18.915 1.00 84.06 580 SER A C 1
ATOM 4389 O O . SER A 1 580 ? -11.915 9.909 -19.121 1.00 84.06 580 SER A O 1
ATOM 4391 N N . ALA A 1 581 ? -12.613 7.895 -18.410 1.00 89.44 581 ALA A N 1
ATOM 4392 C CA . ALA A 1 581 ? -13.950 8.282 -17.979 1.00 89.44 581 ALA A CA 1
ATOM 4393 C C . ALA A 1 581 ? -14.482 7.259 -16.966 1.00 89.44 581 ALA A C 1
ATOM 4395 O O . ALA A 1 581 ? -14.044 6.110 -16.976 1.00 89.44 581 ALA A O 1
ATOM 4396 N N . SER A 1 582 ? -15.450 7.668 -16.142 1.00 93.56 582 SER A N 1
ATOM 4397 C CA . SER A 1 582 ? -16.168 6.751 -15.248 1.00 93.56 582 SER A CA 1
ATOM 4398 C C . SER A 1 582 ? -16.771 5.581 -16.038 1.00 93.56 582 SER A C 1
ATOM 4400 O O . SER A 1 582 ? -17.397 5.780 -17.088 1.00 93.56 582 SER A O 1
ATOM 4402 N N . VAL A 1 583 ? -16.562 4.376 -15.520 1.00 95.19 583 VAL A N 1
ATOM 4403 C CA . VAL A 1 583 ? -17.134 3.093 -15.918 1.00 95.19 583 VAL A CA 1
ATOM 4404 C C . VAL A 1 583 ? -17.965 2.593 -14.727 1.00 95.19 583 VAL A C 1
ATOM 4406 O O . VAL A 1 583 ? -17.484 1.826 -13.897 1.00 95.19 583 VAL A O 1
ATOM 4409 N N . PRO A 1 584 ? -19.228 3.040 -14.597 1.00 95.44 584 PRO A N 1
ATOM 4410 C CA . PRO A 1 584 ? -20.052 2.664 -13.458 1.00 95.44 584 PRO A CA 1
ATOM 4411 C C . PRO A 1 584 ? -20.291 1.156 -13.430 1.00 95.44 584 PRO A C 1
ATOM 4413 O O . PRO A 1 584 ? -20.640 0.567 -14.456 1.00 95.44 584 PRO A O 1
ATOM 4416 N N . ASN A 1 585 ? -20.195 0.558 -12.245 1.00 96.81 585 ASN A N 1
ATOM 4417 C CA . ASN A 1 585 ? -20.373 -0.875 -12.052 1.00 96.81 585 ASN A CA 1
ATOM 4418 C C . ASN A 1 585 ? -21.704 -1.381 -12.631 1.00 96.81 585 ASN A C 1
ATOM 4420 O O . ASN A 1 585 ? -22.791 -0.922 -12.257 1.00 96.81 585 ASN A O 1
ATOM 4424 N N . SER A 1 586 ? -21.630 -2.370 -13.516 1.00 93.62 586 SER A N 1
ATOM 4425 C CA . SER A 1 586 ? -22.773 -2.925 -14.242 1.00 93.62 586 SER A CA 1
ATOM 4426 C C . SER A 1 586 ? -23.744 -3.714 -13.355 1.00 93.62 586 SER A C 1
ATOM 4428 O O . SER A 1 586 ? -24.923 -3.848 -13.702 1.00 93.62 586 SER A O 1
ATOM 4430 N N . GLY A 1 587 ? -23.286 -4.181 -12.189 1.00 91.56 587 GLY A N 1
ATOM 4431 C CA . GLY A 1 587 ? -24.096 -4.799 -11.136 1.00 91.56 587 GLY A CA 1
ATOM 4432 C C . GLY A 1 587 ? -24.918 -3.805 -10.306 1.00 91.56 587 GLY A C 1
ATOM 4433 O O . GLY A 1 587 ? -25.831 -4.217 -9.586 1.00 91.56 587 GLY A O 1
ATOM 4434 N N . GLY A 1 588 ? -24.653 -2.500 -10.433 1.00 93.62 588 GLY A N 1
ATOM 4435 C CA . GLY A 1 588 ? -25.333 -1.451 -9.677 1.00 93.62 588 GLY A CA 1
ATOM 4436 C C . GLY A 1 588 ? -24.950 -1.427 -8.197 1.00 93.62 588 GLY A C 1
ATOM 4437 O O . GLY A 1 588 ? -25.805 -1.116 -7.358 1.00 93.62 588 GLY A O 1
ATOM 4438 N N . THR A 1 589 ? -23.704 -1.780 -7.871 1.00 95.94 589 THR A N 1
ATOM 4439 C CA . THR A 1 589 ? -23.181 -1.707 -6.504 1.00 95.94 589 THR A CA 1
ATOM 4440 C C . THR A 1 589 ? -22.996 -0.262 -6.040 1.00 95.94 589 THR A C 1
ATOM 4442 O O . THR A 1 589 ? -22.671 0.635 -6.820 1.00 95.94 589 THR A O 1
ATOM 4445 N N . SER A 1 590 ? -23.247 -0.025 -4.755 1.00 96.50 590 SER A N 1
ATOM 4446 C CA . SER A 1 590 ? -23.040 1.272 -4.108 1.00 96.50 590 SER A CA 1
ATOM 4447 C C . SER A 1 590 ? -21.592 1.432 -3.631 1.00 96.50 590 SER A C 1
ATOM 4449 O O . SER A 1 590 ? -20.826 0.465 -3.584 1.00 96.50 590 SER A O 1
ATOM 4451 N N . GLY A 1 591 ? -21.228 2.630 -3.173 1.00 96.75 591 GLY A N 1
ATOM 4452 C CA . GLY A 1 591 ? -19.935 2.886 -2.541 1.00 96.75 591 GLY A CA 1
ATOM 4453 C C . GLY A 1 591 ? -19.672 2.014 -1.307 1.00 96.75 591 GLY A C 1
ATOM 4454 O O . GLY A 1 591 ? -18.520 1.695 -1.028 1.00 96.75 591 GLY A O 1
ATOM 4455 N N . PHE A 1 592 ? -20.711 1.541 -0.604 1.00 97.69 592 PHE A N 1
ATOM 4456 C CA . PHE A 1 592 ? -20.527 0.601 0.509 1.00 97.69 592 PHE A CA 1
ATOM 4457 C C . PHE A 1 592 ? -19.885 -0.714 0.086 1.00 97.69 592 PHE A C 1
ATOM 4459 O O . PHE A 1 592 ? -19.183 -1.311 0.893 1.00 97.69 592 PHE A O 1
ATOM 4466 N N . PHE A 1 593 ? -20.118 -1.175 -1.144 1.00 97.94 593 PHE A N 1
ATOM 4467 C CA . PHE A 1 593 ? -19.543 -2.432 -1.616 1.00 97.94 593 PHE A CA 1
ATOM 4468 C C . PHE A 1 593 ? -18.011 -2.356 -1.648 1.00 97.94 593 PHE A C 1
ATOM 4470 O O . PHE A 1 593 ? -17.344 -3.265 -1.164 1.00 97.94 593 PHE A O 1
ATOM 4477 N N . VAL A 1 594 ? -17.467 -1.222 -2.096 1.00 97.06 594 VAL A N 1
ATOM 4478 C CA . VAL A 1 594 ? -16.019 -0.972 -2.173 1.00 97.06 594 VAL A CA 1
ATOM 4479 C C . VAL A 1 594 ? -15.396 -0.904 -0.782 1.00 97.06 594 VAL A C 1
ATOM 4481 O O . VAL A 1 594 ? -14.501 -1.679 -0.450 1.00 97.06 594 VAL A O 1
ATOM 4484 N N . PHE A 1 595 ? -15.903 -0.003 0.062 1.00 97.69 595 PHE A N 1
ATOM 4485 C CA . PHE A 1 595 ? -15.282 0.271 1.359 1.00 97.69 595 PHE A CA 1
ATOM 4486 C C . PHE A 1 595 ? -15.563 -0.814 2.403 1.00 97.69 595 PHE A C 1
ATOM 4488 O O . PHE A 1 595 ? -14.790 -0.952 3.345 1.00 97.69 595 PHE A O 1
ATOM 4495 N N . TRP A 1 596 ? -16.614 -1.627 2.240 1.00 98.31 596 TRP A N 1
ATOM 4496 C CA . TRP A 1 596 ? -16.757 -2.856 3.024 1.00 98.31 596 TRP A CA 1
ATOM 4497 C C . TRP A 1 596 ? -15.737 -3.908 2.599 1.00 98.31 596 TRP A C 1
ATOM 4499 O O . TRP A 1 596 ? -15.134 -4.528 3.465 1.00 98.31 596 TRP A O 1
ATOM 4509 N N . GLY A 1 597 ? -15.484 -4.072 1.294 1.00 97.69 597 GLY A N 1
ATOM 4510 C CA . GLY A 1 597 ? -14.398 -4.924 0.802 1.00 97.69 597 GLY A CA 1
ATOM 4511 C C . GLY A 1 597 ? -13.043 -4.531 1.397 1.00 97.69 597 GLY A C 1
ATOM 4512 O O . GLY A 1 597 ? -12.345 -5.390 1.929 1.00 97.69 597 GLY A O 1
ATOM 4513 N N . GLN A 1 598 ? -12.736 -3.231 1.411 1.00 96.25 598 GLN A N 1
ATOM 4514 C CA . GLN A 1 598 ? -11.531 -2.684 2.044 1.00 96.25 598 GLN A CA 1
ATOM 4515 C C . GLN A 1 598 ? -11.512 -2.882 3.571 1.00 96.25 598 GLN A C 1
ATOM 4517 O O . GLN A 1 598 ? -10.490 -3.243 4.140 1.00 96.25 598 GLN A O 1
ATOM 4522 N N . LEU A 1 599 ? -12.644 -2.710 4.257 1.00 97.44 599 LEU A N 1
ATOM 4523 C CA . LEU A 1 599 ? -12.734 -2.975 5.697 1.00 97.44 599 LEU A CA 1
ATOM 4524 C C . LEU A 1 599 ? -12.454 -4.451 6.035 1.00 97.44 599 LEU A C 1
ATOM 4526 O O . LEU A 1 599 ? -11.904 -4.733 7.094 1.00 97.44 599 LEU A O 1
ATOM 4530 N N . LEU A 1 600 ? -12.837 -5.385 5.154 1.00 97.81 600 LEU A N 1
ATOM 4531 C CA . LEU A 1 600 ? -12.542 -6.812 5.314 1.00 97.81 600 LEU A CA 1
ATOM 4532 C C . LEU A 1 600 ? -11.072 -7.139 5.056 1.00 97.81 600 LEU A C 1
ATOM 4534 O O . LEU A 1 600 ? -10.538 -8.005 5.736 1.00 97.81 600 LEU A O 1
ATOM 4538 N N . ASP A 1 601 ? -10.423 -6.454 4.113 1.00 93.94 601 ASP A N 1
ATOM 4539 C CA . ASP A 1 601 ? -8.968 -6.537 3.922 1.00 93.94 601 ASP A CA 1
ATOM 4540 C C . ASP A 1 601 ? -8.244 -6.204 5.237 1.00 93.94 601 ASP A C 1
ATOM 4542 O O . ASP A 1 601 ? -7.409 -6.969 5.705 1.00 93.94 601 ASP A O 1
ATOM 4546 N N . HIS A 1 602 ? -8.710 -5.161 5.933 1.00 95.12 602 HIS A N 1
ATOM 4547 C CA . HIS A 1 602 ? -8.174 -4.734 7.230 1.00 95.12 602 HIS A CA 1
ATOM 4548 C C . HIS A 1 602 ? -8.466 -5.687 8.399 1.00 95.12 602 HIS A C 1
ATOM 4550 O O . HIS A 1 602 ? -7.974 -5.458 9.503 1.00 95.12 602 HIS A O 1
ATOM 4556 N N . ASP A 1 603 ? -9.280 -6.719 8.178 1.00 95.75 603 ASP A N 1
ATOM 4557 C CA . ASP A 1 603 ? -9.580 -7.771 9.153 1.00 95.75 603 ASP A CA 1
ATOM 4558 C C . ASP A 1 603 ? -8.919 -9.110 8.796 1.00 95.75 603 ASP A C 1
ATOM 4560 O O . ASP A 1 603 ? -8.872 -10.004 9.631 1.00 95.75 603 ASP A O 1
ATOM 4564 N N . LEU A 1 604 ? -8.448 -9.264 7.554 1.00 95.12 604 LEU A N 1
ATOM 4565 C CA . LEU A 1 604 ? -7.921 -10.520 7.024 1.00 95.12 604 LEU A CA 1
ATOM 4566 C C . LEU A 1 604 ? -6.410 -10.493 6.873 1.00 95.12 604 LEU A C 1
ATOM 4568 O O . LEU A 1 604 ? -5.765 -11.488 7.201 1.00 95.12 604 LEU A O 1
ATOM 4572 N N . ASP A 1 605 ? -5.839 -9.403 6.358 1.00 94.06 605 ASP A N 1
ATOM 4573 C CA . ASP A 1 605 ? -4.398 -9.309 6.199 1.00 94.06 605 ASP A CA 1
ATOM 4574 C C . ASP A 1 605 ? -3.789 -7.922 6.446 1.00 94.06 605 ASP A C 1
ATOM 4576 O O . ASP A 1 605 ? -4.423 -6.870 6.348 1.00 94.06 605 ASP A O 1
ATOM 4580 N N . LEU A 1 606 ? -2.512 -7.940 6.822 1.00 91.88 606 LEU A N 1
ATOM 4581 C CA . LEU A 1 606 ? -1.653 -6.770 6.902 1.00 91.88 606 LEU A CA 1
ATOM 4582 C C . LEU A 1 606 ? -0.223 -7.191 6.570 1.00 91.88 606 LEU A C 1
ATOM 4584 O O . LEU A 1 606 ? 0.483 -7.758 7.405 1.00 91.88 606 LEU A O 1
ATOM 4588 N N . THR A 1 607 ? 0.216 -6.881 5.352 1.00 87.62 607 THR A N 1
ATOM 4589 C CA . THR A 1 607 ? 1.574 -7.172 4.868 1.00 87.62 607 THR A CA 1
ATOM 4590 C C . THR A 1 607 ? 2.287 -5.865 4.511 1.00 87.62 607 THR A C 1
ATOM 4592 O O . THR A 1 607 ? 2.325 -5.470 3.337 1.00 87.62 607 THR A O 1
ATOM 4595 N N . PRO A 1 608 ? 2.810 -5.118 5.494 1.00 75.75 608 PRO A N 1
ATOM 4596 C CA . PRO A 1 608 ? 3.407 -3.828 5.202 1.00 75.75 608 PRO A CA 1
ATOM 4597 C C . PRO A 1 608 ? 4.694 -4.002 4.390 1.00 75.75 608 PRO A C 1
ATOM 4599 O O . PRO A 1 608 ? 5.394 -5.020 4.481 1.00 75.75 608 PRO A O 1
ATOM 4602 N N . GLY A 1 609 ? 5.027 -2.965 3.617 1.00 65.62 609 GLY A N 1
ATOM 4603 C CA . GLY A 1 609 ? 6.388 -2.797 3.118 1.00 65.62 609 GLY A CA 1
ATOM 4604 C C . GLY A 1 609 ? 7.370 -2.835 4.289 1.00 65.62 609 GLY A C 1
ATOM 4605 O O . GLY A 1 609 ? 7.038 -2.419 5.406 1.00 65.62 609 GLY A O 1
ATOM 4606 N N . GLY A 1 610 ? 8.557 -3.381 4.070 1.00 59.69 610 GLY A N 1
ATOM 4607 C CA . GLY A 1 610 ? 9.574 -3.350 5.100 1.00 59.69 610 GLY A CA 1
ATOM 4608 C C . GLY A 1 610 ? 10.150 -1.954 5.320 1.00 59.69 610 GLY A C 1
ATOM 4609 O O . GLY A 1 610 ? 9.817 -0.974 4.647 1.00 59.69 610 GLY A O 1
ATOM 4610 N N . VAL A 1 611 ? 10.996 -1.903 6.344 1.00 57.69 611 VAL A N 1
ATOM 4611 C CA . VAL A 1 611 ? 11.814 -0.757 6.750 1.00 57.69 611 VAL A CA 1
ATOM 4612 C C . VAL A 1 611 ? 12.667 -0.197 5.619 1.00 57.69 611 VAL A C 1
ATOM 4614 O O . VAL A 1 611 ? 13.200 -1.030 4.891 1.00 57.69 611 VAL A O 1
ATOM 4617 N N . SER A 1 612 ? 12.983 1.099 5.525 1.00 55.06 612 SER A N 1
ATOM 4618 C CA . SER A 1 612 ? 14.256 1.427 4.855 1.00 55.06 612 SER A CA 1
ATOM 4619 C C . SER A 1 612 ? 15.432 0.897 5.692 1.00 55.06 612 SER A C 1
ATOM 4621 O O . SER A 1 612 ? 15.377 0.944 6.923 1.00 55.06 612 SER A O 1
ATOM 4623 N N . ASN A 1 613 ? 16.506 0.440 5.036 1.00 55.41 613 ASN A N 1
ATOM 4624 C CA . ASN A 1 613 ? 17.792 0.113 5.675 1.00 55.41 613 ASN A CA 1
ATOM 4625 C C . ASN A 1 613 ? 18.598 1.374 6.035 1.00 55.41 613 ASN A C 1
ATOM 4627 O O . ASN A 1 613 ? 19.736 1.256 6.492 1.00 55.41 613 ASN A O 1
ATOM 4631 N N . ASP A 1 614 ? 18.034 2.560 5.800 1.00 54.44 614 ASP A N 1
ATOM 4632 C CA . ASP A 1 614 ? 18.654 3.834 6.132 1.00 54.44 614 ASP A CA 1
ATOM 4633 C C . ASP A 1 614 ? 18.652 4.039 7.650 1.00 54.44 614 ASP A C 1
ATOM 4635 O O . ASP A 1 614 ? 17.623 4.313 8.274 1.00 54.44 614 ASP A O 1
ATOM 4639 N N . LEU A 1 615 ? 19.835 3.909 8.249 1.00 54.66 615 LEU A N 1
ATOM 4640 C CA . LEU A 1 615 ? 20.109 4.458 9.568 1.00 54.66 615 LEU A CA 1
ATOM 4641 C C . LEU A 1 615 ? 20.205 5.975 9.421 1.00 54.66 615 LEU A C 1
ATOM 4643 O O . LEU A 1 615 ? 21.179 6.453 8.844 1.00 54.66 615 LEU A O 1
ATOM 4647 N N . ASN A 1 616 ? 19.224 6.699 9.948 1.00 60.84 616 ASN A N 1
ATOM 4648 C CA . ASN A 1 616 ? 19.226 8.149 10.039 1.00 60.84 616 ASN A CA 1
ATOM 4649 C C . ASN A 1 616 ? 19.989 8.578 11.297 1.00 60.84 616 ASN A C 1
ATOM 4651 O O . ASN A 1 616 ? 19.871 7.990 12.369 1.00 60.84 616 ASN A O 1
ATOM 4655 N N . ILE A 1 617 ? 20.749 9.656 11.194 1.00 58.19 617 ILE A N 1
ATOM 4656 C CA . ILE A 1 617 ? 21.294 10.361 12.354 1.00 58.19 617 ILE A CA 1
ATOM 4657 C C . ILE A 1 617 ? 20.508 11.668 12.436 1.00 58.19 617 ILE A C 1
ATOM 4659 O O . ILE A 1 617 ? 20.619 12.492 11.530 1.00 58.19 617 ILE A O 1
ATOM 4663 N N . ASP A 1 618 ? 19.633 11.785 13.439 1.00 47.69 618 ASP A N 1
ATOM 4664 C CA . ASP A 1 618 ? 18.571 12.797 13.461 1.00 47.69 618 ASP A CA 1
ATOM 4665 C C . ASP A 1 618 ? 19.079 14.150 13.996 1.00 47.69 618 ASP A C 1
ATOM 4667 O O . ASP A 1 618 ? 19.775 14.226 15.013 1.00 47.69 618 ASP A O 1
ATOM 4671 N N . GLY A 1 619 ? 18.730 15.229 13.291 1.00 45.41 619 GLY A N 1
ATOM 4672 C CA . GLY A 1 619 ? 19.159 16.606 13.543 1.00 45.41 619 GLY A CA 1
ATOM 4673 C C . GLY A 1 619 ? 19.662 17.318 12.281 1.00 45.41 619 GLY A C 1
ATOM 4674 O O . GLY A 1 619 ? 20.151 16.699 11.348 1.00 45.41 619 GLY A O 1
ATOM 4675 N N . SER A 1 620 ? 19.572 18.652 12.233 1.00 40.81 620 SER A N 1
ATOM 4676 C CA . SER A 1 620 ? 20.336 19.467 11.268 1.00 40.81 620 SER A CA 1
ATOM 4677 C C . SER A 1 620 ? 21.807 19.605 11.688 1.00 40.81 620 SER A C 1
ATOM 4679 O O . SER A 1 620 ? 22.658 19.936 10.866 1.00 40.81 620 SER A O 1
ATOM 4681 N N . ALA A 1 621 ? 22.094 19.346 12.973 1.00 50.28 621 ALA A N 1
ATOM 4682 C CA . ALA A 1 621 ? 23.422 19.307 13.569 1.00 50.28 621 ALA A CA 1
ATOM 4683 C C . ALA A 1 621 ? 23.420 18.602 14.940 1.00 50.28 621 ALA A C 1
ATOM 4685 O O . ALA A 1 621 ? 22.443 18.702 15.685 1.00 50.28 621 ALA A O 1
ATOM 4686 N N . TYR A 1 622 ? 24.531 17.966 15.310 1.00 51.38 622 TYR A N 1
ATOM 4687 C CA . TYR A 1 622 ? 24.809 17.433 16.646 1.00 51.38 622 TYR A CA 1
ATOM 4688 C C . TYR A 1 622 ? 25.932 18.236 17.319 1.00 51.38 622 TYR A C 1
ATOM 4690 O O . TYR A 1 622 ? 26.985 18.450 16.726 1.00 51.38 622 TYR A O 1
ATOM 4698 N N . VAL A 1 623 ? 25.726 18.666 18.568 1.00 55.59 623 VAL A N 1
ATOM 4699 C CA . VAL A 1 623 ? 26.740 19.374 19.369 1.00 55.59 623 VAL A CA 1
ATOM 4700 C C . VAL A 1 623 ? 27.283 18.430 20.431 1.00 55.59 623 VAL A C 1
ATOM 4702 O O . VAL A 1 623 ? 26.538 18.005 21.314 1.00 55.59 623 VAL A O 1
ATOM 4705 N N . ASP A 1 624 ? 28.582 18.138 20.383 1.00 49.69 624 ASP A N 1
ATOM 4706 C CA . ASP A 1 624 ? 29.237 17.322 21.403 1.00 49.69 624 ASP A CA 1
ATOM 4707 C C . ASP A 1 624 ? 29.180 18.038 22.768 1.00 49.69 624 ASP A C 1
ATOM 4709 O O . ASP A 1 624 ? 29.758 19.116 22.925 1.00 49.69 624 ASP A O 1
ATOM 4713 N N . PRO A 1 625 ? 28.526 17.460 23.791 1.00 47.19 625 PRO A N 1
ATOM 4714 C CA . PRO A 1 625 ? 28.356 18.104 25.092 1.00 47.19 625 PRO A CA 1
ATOM 4715 C C . PRO A 1 625 ? 29.665 18.229 25.895 1.00 47.19 625 PRO A C 1
ATOM 4717 O O . PRO A 1 625 ? 29.703 18.948 26.897 1.00 47.19 625 PRO A O 1
ATOM 4720 N N . VAL A 1 626 ? 30.730 17.525 25.498 1.00 51.09 626 VAL A N 1
ATOM 4721 C CA . VAL A 1 626 ? 32.053 17.538 26.138 1.00 51.09 626 VAL A CA 1
ATOM 4722 C C . VAL A 1 626 ? 33.000 18.505 25.435 1.00 51.09 626 VAL A C 1
ATOM 4724 O O . VAL A 1 626 ? 33.682 19.282 26.108 1.00 51.09 626 VAL A O 1
ATOM 4727 N N . THR A 1 627 ? 33.070 18.454 24.104 1.00 46.44 627 THR A N 1
ATOM 4728 C CA . THR A 1 627 ? 34.011 19.273 23.315 1.00 46.44 627 THR A CA 1
ATOM 4729 C C . THR A 1 627 ? 33.393 20.554 22.760 1.00 46.44 627 THR A C 1
ATOM 4731 O O . THR A 1 627 ? 34.128 21.474 22.402 1.00 46.44 627 THR A O 1
ATOM 4734 N N . ASN A 1 628 ? 32.060 20.653 22.760 1.00 45.03 628 ASN A N 1
ATOM 4735 C CA . ASN A 1 628 ? 31.275 21.762 22.217 1.00 45.03 628 ASN A CA 1
ATOM 4736 C C . ASN A 1 628 ? 31.522 22.002 20.714 1.00 45.03 628 ASN A C 1
ATOM 4738 O O . ASN A 1 628 ? 31.385 23.129 20.237 1.00 45.03 628 ASN A O 1
ATOM 4742 N N . VAL A 1 629 ? 31.919 20.944 19.996 1.00 43.91 629 VAL A N 1
ATOM 4743 C CA . VAL A 1 629 ? 32.079 20.903 18.537 1.00 43.91 629 VAL A CA 1
ATOM 4744 C C . VAL A 1 629 ? 30.753 20.492 17.902 1.00 43.91 629 VAL A C 1
ATOM 4746 O O . VAL A 1 629 ? 30.104 19.557 18.374 1.00 43.91 629 VAL A O 1
ATOM 4749 N N . THR A 1 630 ? 30.372 21.191 16.835 1.00 47.06 630 THR A N 1
ATOM 4750 C CA . THR A 1 630 ? 29.144 20.944 16.076 1.00 47.06 630 THR A CA 1
ATOM 4751 C C . THR A 1 630 ? 29.453 20.137 14.820 1.00 47.06 630 THR A C 1
ATOM 4753 O O . THR A 1 630 ? 30.332 20.503 14.045 1.00 47.06 630 THR A O 1
ATOM 4756 N N . TYR A 1 631 ? 28.693 19.071 14.609 1.00 50.88 631 TYR A N 1
ATOM 4757 C CA . TYR A 1 631 ? 28.707 18.221 13.426 1.00 50.88 631 TYR A CA 1
ATOM 4758 C C . TYR A 1 631 ? 27.385 18.469 12.677 1.00 50.88 631 TYR A C 1
ATOM 4760 O O . TYR A 1 631 ? 26.342 18.042 13.166 1.00 50.88 631 TYR A O 1
ATOM 4768 N N . GLU A 1 632 ? 27.387 19.229 11.571 1.00 47.62 632 GLU A N 1
ATOM 4769 C CA . GLU A 1 632 ? 26.176 19.497 10.762 1.00 47.62 632 GLU A CA 1
ATOM 4770 C C . GLU A 1 632 ? 25.971 18.429 9.672 1.00 47.62 632 GLU A C 1
ATOM 4772 O O . GLU A 1 632 ? 26.925 17.799 9.214 1.00 47.62 632 GLU A O 1
ATOM 4777 N N . TYR A 1 633 ? 24.720 18.222 9.250 1.00 50.19 633 TYR A N 1
ATOM 4778 C CA . TYR A 1 633 ? 24.353 17.227 8.238 1.00 50.19 633 TYR A CA 1
ATOM 4779 C C . TYR A 1 633 ? 23.777 17.925 7.005 1.00 50.19 633 TYR A C 1
ATOM 4781 O O . TYR A 1 633 ? 22.728 18.562 7.080 1.00 50.19 633 TYR A O 1
ATOM 4789 N N . THR A 1 634 ? 24.409 17.763 5.842 1.00 38.16 634 THR A N 1
ATOM 4790 C CA . THR A 1 634 ? 24.101 18.532 4.618 1.00 38.16 634 THR A CA 1
ATOM 4791 C C . THR A 1 634 ? 22.725 18.225 3.992 1.00 38.16 634 THR A C 1
ATOM 4793 O O . THR A 1 634 ? 22.380 18.801 2.966 1.00 38.16 634 THR A O 1
ATOM 4796 N N . SER A 1 635 ? 21.911 17.337 4.581 1.00 33.75 635 SER A N 1
ATOM 4797 C CA . SER A 1 635 ? 20.550 17.049 4.089 1.00 33.75 635 SER A CA 1
ATOM 4798 C C . SER A 1 635 ? 19.490 16.777 5.169 1.00 33.75 635 SER A C 1
ATOM 4800 O O . SER A 1 635 ? 18.399 16.306 4.862 1.00 33.75 635 SER A O 1
ATOM 4802 N N . GLY A 1 636 ? 19.779 17.048 6.446 1.00 35.12 636 GLY A N 1
ATOM 4803 C CA . GLY A 1 636 ? 18.879 16.668 7.546 1.00 35.12 636 GLY A CA 1
ATOM 4804 C C . GLY A 1 636 ? 18.786 15.155 7.801 1.00 35.12 636 GLY A C 1
ATOM 4805 O O . GLY A 1 636 ? 18.006 14.750 8.655 1.00 35.12 636 GLY A O 1
ATOM 4806 N N . LYS A 1 637 ? 19.568 14.332 7.081 1.00 38.94 637 LYS A N 1
ATOM 4807 C CA . LYS A 1 637 ? 19.790 12.895 7.314 1.00 38.94 637 LYS A CA 1
ATOM 4808 C C . LYS A 1 637 ? 21.204 12.504 6.860 1.00 38.94 637 LYS A C 1
ATOM 4810 O O . LYS A 1 637 ? 21.657 12.942 5.800 1.00 38.94 637 LYS A O 1
ATOM 4815 N N . VAL A 1 638 ? 21.904 11.673 7.634 1.00 39.81 638 VAL A N 1
ATOM 4816 C CA . VAL A 1 638 ? 23.010 10.834 7.129 1.00 39.81 638 VAL A CA 1
ATOM 4817 C C . VAL A 1 638 ? 22.413 9.460 6.904 1.00 39.81 638 VAL A C 1
ATOM 4819 O O . VAL A 1 638 ? 22.006 8.858 7.885 1.00 39.81 638 VAL A O 1
ATOM 4822 N N . ASN A 1 639 ? 22.363 8.977 5.660 1.00 43.38 639 ASN A N 1
ATOM 4823 C CA . ASN A 1 639 ? 21.914 7.617 5.362 1.00 43.38 639 ASN A CA 1
ATOM 4824 C C . ASN A 1 639 ? 23.126 6.683 5.366 1.00 43.38 639 ASN A C 1
ATOM 4826 O O . ASN A 1 639 ? 23.977 6.759 4.474 1.00 43.38 639 ASN A O 1
ATOM 4830 N N . VAL A 1 640 ? 23.215 5.801 6.361 1.00 47.31 640 VAL A N 1
ATOM 4831 C CA . VAL A 1 640 ? 24.183 4.696 6.356 1.00 47.31 640 VAL A CA 1
ATOM 4832 C C . VAL A 1 640 ? 23.439 3.403 6.054 1.00 47.31 640 VAL A C 1
ATOM 4834 O O . VAL A 1 640 ? 22.599 2.973 6.842 1.00 47.31 640 VAL A O 1
ATOM 4837 N N . LEU A 1 641 ? 23.766 2.769 4.925 1.00 43.31 641 LEU A N 1
ATOM 4838 C CA . LEU A 1 641 ? 23.296 1.420 4.617 1.00 43.31 641 LEU A CA 1
ATOM 4839 C C . LEU A 1 641 ? 24.000 0.429 5.549 1.00 43.31 641 LEU A C 1
ATOM 4841 O O . LEU A 1 641 ? 25.229 0.408 5.611 1.00 43.31 641 LEU A O 1
ATOM 4845 N N . LEU A 1 642 ? 23.229 -0.429 6.220 1.00 43.78 642 LEU A N 1
ATOM 4846 C CA . LEU A 1 642 ? 23.750 -1.470 7.120 1.00 43.78 642 LEU A CA 1
ATOM 4847 C C . LEU A 1 642 ? 24.754 -2.416 6.431 1.00 43.78 642 LEU A C 1
ATOM 4849 O O . LEU A 1 642 ? 25.578 -3.031 7.098 1.00 43.78 642 LEU A O 1
ATOM 4853 N N . GLY A 1 643 ? 24.726 -2.512 5.096 1.00 34.25 643 GLY A N 1
ATOM 4854 C CA . GLY A 1 643 ? 25.711 -3.258 4.305 1.00 34.25 643 GLY A CA 1
ATOM 4855 C C . GLY A 1 643 ? 25.652 -4.782 4.476 1.00 34.25 643 GLY A C 1
ATOM 4856 O O . GLY A 1 643 ? 26.447 -5.485 3.853 1.00 34.25 643 GLY A O 1
ATOM 4857 N N . HIS A 1 644 ? 24.724 -5.290 5.293 1.00 42.19 644 HIS A N 1
ATOM 4858 C CA . HIS A 1 644 ? 24.454 -6.705 5.531 1.00 42.19 644 HIS A CA 1
ATOM 4859 C C . HIS A 1 644 ? 22.974 -6.927 5.897 1.00 42.19 644 HIS A C 1
ATOM 4861 O O . HIS A 1 644 ? 22.287 -5.994 6.317 1.00 42.19 644 HIS A O 1
ATOM 4867 N N . GLU A 1 645 ? 22.489 -8.164 5.749 1.00 44.34 645 GLU A N 1
ATOM 4868 C CA . GLU A 1 645 ? 21.146 -8.576 6.186 1.00 44.34 645 GLU A CA 1
ATOM 4869 C C . GLU A 1 645 ? 21.010 -8.486 7.716 1.00 44.34 645 GLU A C 1
ATOM 4871 O O . GLU A 1 645 ? 21.956 -8.783 8.452 1.00 44.34 645 GLU A O 1
ATOM 4876 N N . VAL A 1 646 ? 19.836 -8.067 8.200 1.00 50.62 646 VAL A N 1
ATOM 4877 C CA . VAL A 1 646 ? 19.516 -7.999 9.633 1.00 50.62 646 VAL A CA 1
ATOM 4878 C C . VAL A 1 646 ? 18.810 -9.282 10.047 1.00 50.62 646 VAL A C 1
ATOM 4880 O O . VAL A 1 646 ? 17.701 -9.558 9.593 1.00 50.62 646 VAL A O 1
ATOM 4883 N N . TYR A 1 647 ? 19.415 -10.043 10.955 1.00 47.03 647 TYR A N 1
ATOM 4884 C CA . TYR A 1 647 ? 18.835 -11.297 11.438 1.00 47.03 647 TYR A CA 1
ATOM 4885 C C . TYR A 1 647 ? 18.041 -11.079 12.732 1.00 47.03 647 TYR A C 1
ATOM 4887 O O . TYR A 1 647 ? 18.505 -10.423 13.674 1.00 47.03 647 TYR A O 1
ATOM 4895 N N . SER A 1 648 ? 16.829 -11.637 12.787 1.00 45.00 648 SER A N 1
ATOM 4896 C CA . SER A 1 648 ? 15.999 -11.643 13.997 1.00 45.00 648 SER A CA 1
ATOM 4897 C C . SER A 1 648 ? 16.666 -12.467 15.104 1.00 45.00 648 SER A C 1
ATOM 4899 O O . SER A 1 648 ? 17.200 -13.544 14.844 1.00 45.00 648 SER A O 1
ATOM 4901 N N . GLY A 1 649 ? 16.651 -11.959 16.340 1.00 42.91 649 GLY A N 1
ATOM 4902 C CA . GLY A 1 649 ? 17.211 -12.655 17.505 1.00 42.91 649 GLY A CA 1
ATOM 4903 C C . GLY A 1 649 ? 18.746 -12.706 17.580 1.00 42.91 649 GLY A C 1
ATOM 4904 O O . GLY A 1 649 ? 19.274 -13.381 18.461 1.00 42.91 649 GLY A O 1
ATOM 4905 N N . ALA A 1 650 ? 19.463 -11.998 16.699 1.00 47.31 650 ALA A N 1
ATOM 4906 C CA . ALA A 1 650 ? 20.926 -11.896 16.698 1.00 47.31 650 ALA A CA 1
ATOM 4907 C C . ALA A 1 650 ? 21.408 -10.480 17.073 1.00 47.31 650 ALA A C 1
ATOM 4909 O O . ALA A 1 650 ? 20.710 -9.493 16.843 1.00 47.31 650 ALA A O 1
ATOM 4910 N N . GLU A 1 651 ? 22.626 -10.360 17.618 1.00 53.59 651 GLU A N 1
ATOM 4911 C CA . GLU A 1 651 ? 23.301 -9.059 17.726 1.00 53.59 651 GLU A CA 1
ATOM 4912 C C . GLU A 1 651 ? 23.822 -8.649 16.343 1.00 53.59 651 GLU A C 1
ATOM 4914 O O . GLU A 1 651 ? 24.773 -9.232 15.819 1.00 53.59 651 GLU A O 1
ATOM 4919 N N . ASN A 1 652 ? 23.191 -7.641 15.745 1.00 57.31 652 ASN A N 1
ATOM 4920 C CA . ASN A 1 652 ? 23.585 -7.090 14.455 1.00 57.31 652 ASN A CA 1
ATOM 4921 C C . ASN A 1 652 ? 24.510 -5.890 14.707 1.00 57.31 652 ASN A C 1
ATOM 4923 O O . ASN A 1 652 ? 24.120 -4.939 15.388 1.00 57.31 652 ASN A O 1
ATOM 4927 N N . VAL A 1 653 ? 25.747 -5.936 14.206 1.00 60.50 653 VAL A N 1
ATOM 4928 C CA . VAL A 1 653 ? 26.788 -4.936 14.507 1.00 60.50 653 VAL A CA 1
ATOM 4929 C C . VAL A 1 653 ? 27.231 -4.237 13.222 1.00 60.50 653 VAL A C 1
ATOM 4931 O O . VAL A 1 653 ? 27.811 -4.869 12.342 1.00 60.50 653 VAL A O 1
ATOM 4934 N N . ILE A 1 654 ? 27.031 -2.921 13.144 1.00 59.47 654 ILE A N 1
ATOM 4935 C CA . ILE A 1 654 ? 27.474 -2.089 12.019 1.00 59.47 654 ILE A CA 1
ATOM 4936 C C . ILE A 1 654 ? 28.994 -1.926 12.076 1.00 59.47 654 ILE A C 1
ATOM 4938 O O . ILE A 1 654 ? 29.534 -1.354 13.028 1.00 59.47 654 ILE A O 1
ATOM 4942 N N . LEU A 1 655 ? 29.686 -2.411 11.042 1.00 50.59 655 LEU A N 1
ATOM 4943 C CA . LEU A 1 655 ? 31.136 -2.288 10.889 1.00 50.59 655 LEU A CA 1
ATOM 4944 C C . LEU A 1 655 ? 31.503 -1.823 9.471 1.00 50.59 655 LEU A C 1
ATOM 4946 O O . LEU A 1 655 ? 30.986 -2.382 8.504 1.00 50.59 655 LEU A O 1
ATOM 4950 N N . PRO A 1 656 ? 32.461 -0.885 9.317 1.00 50.44 656 PRO A N 1
ATOM 4951 C CA . PRO A 1 656 ? 33.229 -0.191 10.362 1.00 50.44 656 PRO A CA 1
ATOM 4952 C C . PRO A 1 656 ? 32.435 0.936 11.059 1.00 50.44 656 PRO A C 1
ATOM 4954 O O . PRO A 1 656 ? 31.316 1.245 10.668 1.00 50.44 656 PRO A O 1
ATOM 4957 N N . ALA A 1 657 ? 33.021 1.551 12.097 1.00 58.00 657 ALA A N 1
ATOM 4958 C CA . ALA A 1 657 ? 32.409 2.680 12.804 1.00 58.00 657 ALA A CA 1
ATOM 4959 C C . ALA A 1 657 ? 32.059 3.838 11.849 1.00 58.00 657 ALA A C 1
ATOM 4961 O O . ALA A 1 657 ? 32.845 4.178 10.960 1.00 58.00 657 ALA A O 1
ATOM 4962 N N . ILE A 1 658 ? 30.898 4.453 12.070 1.00 61.91 658 ILE A N 1
ATOM 4963 C CA . ILE A 1 658 ? 30.377 5.572 11.285 1.00 61.91 658 ILE A CA 1
ATOM 4964 C C . ILE A 1 658 ? 31.170 6.826 11.645 1.00 61.91 658 ILE A C 1
ATOM 4966 O O . ILE A 1 658 ? 31.282 7.181 12.816 1.00 61.91 658 ILE A O 1
ATOM 4970 N N . GLN A 1 659 ? 31.727 7.489 10.635 1.00 60.06 659 GLN A N 1
ATOM 4971 C CA . GLN A 1 659 ? 32.521 8.705 10.796 1.00 60.06 659 GLN A CA 1
ATOM 4972 C C . GLN A 1 659 ? 31.651 9.925 10.495 1.00 60.06 659 GLN A C 1
ATOM 4974 O O . GLN A 1 659 ? 31.128 10.041 9.387 1.00 60.06 659 GLN A O 1
ATOM 4979 N N . LEU A 1 660 ? 31.514 10.838 11.455 1.00 54.06 660 LEU A N 1
ATOM 4980 C CA . LEU A 1 660 ? 30.905 12.148 11.241 1.00 54.06 660 LEU A CA 1
ATOM 4981 C C . LEU A 1 660 ? 31.996 13.175 10.937 1.00 54.06 660 LEU A C 1
ATOM 4983 O O . LEU A 1 660 ? 32.869 13.437 11.770 1.00 54.06 660 LEU A O 1
ATOM 4987 N N . ALA A 1 661 ? 31.939 13.732 9.729 1.00 48.00 661 ALA A N 1
ATOM 4988 C CA . ALA A 1 661 ? 32.776 14.850 9.314 1.00 48.00 661 ALA A CA 1
ATOM 4989 C C . ALA A 1 661 ? 32.216 16.167 9.865 1.00 48.00 661 ALA A C 1
ATOM 4991 O O . ALA A 1 661 ? 31.002 16.320 10.017 1.00 48.00 661 ALA A O 1
ATOM 4992 N N . GLN A 1 662 ? 33.101 17.111 10.174 1.00 43.59 662 GLN A N 1
ATOM 4993 C CA . GLN A 1 662 ? 32.702 18.478 10.490 1.00 43.59 662 GLN A CA 1
ATOM 4994 C C . GLN A 1 662 ? 32.284 19.182 9.187 1.00 43.59 662 GLN A C 1
ATOM 4996 O O . GLN A 1 662 ? 33.008 19.107 8.196 1.00 43.59 662 GLN A O 1
ATOM 5001 N N . ASP A 1 663 ? 31.122 19.844 9.158 1.00 40.16 663 ASP A N 1
ATOM 5002 C CA . ASP A 1 663 ? 30.738 20.633 7.983 1.00 40.16 663 ASP A CA 1
ATOM 5003 C C . ASP A 1 663 ? 31.514 21.962 7.955 1.00 40.16 663 ASP A C 1
ATOM 5005 O O . ASP A 1 663 ? 31.515 22.716 8.931 1.00 40.16 663 ASP A O 1
ATOM 5009 N N . GLU A 1 664 ? 32.158 22.251 6.823 1.00 37.69 664 GLU A N 1
ATOM 5010 C CA . GLU A 1 664 ? 32.722 23.565 6.482 1.00 37.69 664 GLU A CA 1
ATOM 5011 C C . GLU A 1 664 ? 31.887 24.282 5.388 1.00 37.69 664 GLU A C 1
ATOM 5013 O O . GLU A 1 664 ? 32.379 25.193 4.718 1.00 37.69 664 GLU A O 1
ATOM 5018 N N . SER A 1 665 ? 30.623 23.895 5.151 1.00 40.25 665 SER A N 1
ATOM 5019 C CA . SER A 1 665 ? 29.813 24.435 4.049 1.00 40.25 665 SER A CA 1
ATOM 5020 C C . SER A 1 665 ? 29.161 25.800 4.355 1.00 40.25 665 SER A C 1
ATOM 5022 O O . SER A 1 665 ? 28.045 25.935 4.843 1.00 40.25 665 SER A O 1
ATOM 5024 N N . GLU A 1 666 ? 29.836 26.879 3.953 1.00 47.31 666 GLU A N 1
ATOM 5025 C CA . GLU A 1 666 ? 29.298 28.254 3.874 1.00 47.31 666 GLU A CA 1
ATOM 5026 C C . GLU A 1 666 ? 28.224 28.453 2.761 1.00 47.31 666 GLU A C 1
ATOM 5028 O O . GLU A 1 666 ? 28.026 29.567 2.273 1.00 47.31 666 GLU A O 1
ATOM 5033 N N . SER A 1 667 ? 27.538 27.404 2.280 1.00 51.38 667 SER A N 1
ATOM 5034 C CA . SER A 1 667 ? 26.876 27.440 0.957 1.00 51.38 667 SER A CA 1
ATOM 5035 C C . SER A 1 667 ? 25.484 28.088 0.897 1.00 51.38 667 SER A C 1
ATOM 5037 O O . SER A 1 667 ? 25.047 28.455 -0.191 1.00 51.38 667 SER A O 1
ATOM 5039 N N . GLY A 1 668 ? 24.809 28.309 2.031 1.00 54.97 668 GLY A N 1
ATOM 5040 C CA . GLY A 1 668 ? 23.438 28.842 2.043 1.00 54.97 668 GLY A CA 1
ATOM 5041 C C . GLY A 1 668 ? 23.299 30.263 1.481 1.00 54.97 668 GLY A C 1
ATOM 5042 O O . GLY A 1 668 ? 22.303 30.578 0.864 1.00 54.97 668 GLY A O 1
ATOM 5043 N N . HIS A 1 669 ? 24.297 31.136 1.609 1.00 69.44 669 HIS A N 1
ATOM 5044 C CA . HIS A 1 669 ? 24.150 32.554 1.223 1.00 69.44 669 HIS A CA 1
ATOM 5045 C C . HIS A 1 669 ? 24.687 32.905 -0.157 1.00 69.44 669 HIS A C 1
ATOM 5047 O O . HIS A 1 669 ? 24.595 34.063 -0.582 1.00 69.44 669 HIS A O 1
ATOM 5053 N N . VAL A 1 670 ? 25.369 31.962 -0.801 1.00 77.81 670 VAL A N 1
ATOM 5054 C CA . VAL A 1 670 ? 26.170 32.245 -1.985 1.00 77.81 670 VAL A CA 1
ATOM 5055 C C . VAL A 1 670 ? 25.307 32.070 -3.223 1.00 77.81 670 VAL A C 1
ATOM 5057 O O . VAL A 1 670 ? 24.903 30.961 -3.553 1.00 77.81 670 VAL A O 1
ATOM 5060 N N . PHE A 1 671 ? 25.053 33.162 -3.938 1.00 80.38 671 PHE A N 1
ATOM 5061 C CA . PHE A 1 671 ? 24.209 33.134 -5.135 1.00 80.38 671 PHE A CA 1
ATOM 5062 C C . PHE A 1 671 ? 25.008 33.231 -6.442 1.00 80.38 671 PHE A C 1
ATOM 5064 O O . PHE A 1 671 ? 24.443 33.015 -7.510 1.00 80.38 671 PHE A O 1
ATOM 5071 N N . ALA A 1 672 ? 26.312 33.544 -6.384 1.00 80.06 672 ALA A N 1
ATOM 5072 C CA . ALA A 1 672 ? 27.168 33.560 -7.570 1.00 80.06 672 ALA A CA 1
ATOM 5073 C C . ALA A 1 672 ? 28.621 33.153 -7.288 1.00 80.06 672 ALA A C 1
ATOM 5075 O O . ALA A 1 672 ? 29.206 33.545 -6.273 1.00 80.06 672 ALA A O 1
ATOM 5076 N N . HIS A 1 673 ? 29.219 32.430 -8.240 1.00 82.75 673 HIS A N 1
ATOM 5077 C CA . HIS A 1 673 ? 30.616 31.994 -8.222 1.00 82.75 673 HIS A CA 1
ATOM 5078 C C . HIS A 1 673 ? 31.365 32.432 -9.484 1.00 82.75 673 HIS A C 1
ATOM 5080 O O . HIS A 1 673 ? 30.898 32.251 -10.606 1.00 82.75 673 HIS A O 1
ATOM 5086 N N . PHE A 1 674 ? 32.589 32.922 -9.300 1.00 82.75 674 PHE A N 1
ATOM 5087 C CA . PHE A 1 674 ? 33.494 33.281 -10.385 1.00 82.75 674 PHE A CA 1
ATOM 5088 C C . PHE A 1 674 ? 34.855 32.633 -10.148 1.00 82.75 674 PHE A C 1
ATOM 5090 O O . PHE A 1 674 ? 35.475 32.826 -9.103 1.00 82.75 674 PHE A O 1
ATOM 5097 N N . SER A 1 675 ? 35.353 31.876 -11.120 1.00 81.06 675 SER A N 1
ATOM 5098 C CA . SER A 1 675 ? 36.725 31.369 -11.078 1.00 81.06 675 SER A CA 1
ATOM 5099 C C . SER A 1 675 ? 37.685 32.368 -11.715 1.00 81.06 675 SER A C 1
ATOM 5101 O O . SER A 1 675 ? 37.392 32.982 -12.743 1.00 81.06 675 SER A O 1
ATOM 5103 N N . GLY A 1 676 ? 38.861 32.517 -11.117 1.00 82.62 676 GLY A N 1
ATOM 5104 C CA . GLY A 1 676 ? 39.896 33.404 -11.618 1.00 82.62 676 GLY A CA 1
ATOM 5105 C C . GLY A 1 676 ? 41.300 32.854 -11.431 1.00 82.62 676 GLY A C 1
ATOM 5106 O O . GLY A 1 676 ? 41.532 31.904 -10.689 1.00 82.62 676 GLY A O 1
ATOM 5107 N N . ASP A 1 677 ? 42.244 33.460 -12.142 1.00 83.94 677 ASP A N 1
ATOM 5108 C CA . ASP A 1 677 ? 43.661 33.149 -12.059 1.00 83.94 677 ASP A CA 1
ATOM 5109 C C . ASP A 1 677 ? 44.495 34.415 -12.257 1.00 83.94 677 ASP A C 1
ATOM 5111 O O . ASP A 1 677 ? 44.513 35.029 -13.332 1.00 83.94 677 ASP A O 1
ATOM 5115 N N . ILE A 1 678 ? 45.222 34.811 -11.211 1.00 86.00 678 ILE A N 1
ATOM 5116 C CA . ILE A 1 678 ? 46.160 35.928 -11.297 1.00 86.00 678 ILE A CA 1
ATOM 5117 C C . ILE A 1 678 ? 47.450 35.405 -11.906 1.00 86.00 678 ILE A C 1
ATOM 5119 O O . ILE A 1 678 ? 48.332 34.916 -11.206 1.00 86.00 678 ILE A O 1
ATOM 5123 N N . LYS A 1 679 ? 47.561 35.531 -13.228 1.00 81.44 679 LYS A N 1
ATOM 5124 C CA . LYS A 1 679 ? 48.683 34.984 -14.006 1.00 81.44 679 LYS A CA 1
ATOM 5125 C C . LYS A 1 679 ? 50.010 35.710 -13.791 1.00 81.44 679 LYS A C 1
ATOM 5127 O O . LYS A 1 679 ? 51.068 35.118 -13.989 1.00 81.44 679 LYS A O 1
ATOM 5132 N N . PHE A 1 680 ? 49.973 36.992 -13.418 1.00 81.62 680 PHE A N 1
ATOM 5133 C CA . PHE A 1 680 ? 51.171 37.823 -13.286 1.00 81.62 680 PHE A CA 1
ATOM 5134 C C . PHE A 1 680 ? 51.156 38.663 -12.002 1.00 81.62 680 PHE A C 1
ATOM 5136 O O . PHE A 1 680 ? 50.125 39.260 -11.684 1.00 81.62 680 PHE A O 1
ATOM 5143 N N . PRO A 1 681 ? 52.302 38.790 -11.302 1.00 81.56 681 PRO A N 1
ATOM 5144 C CA . PRO A 1 681 ? 52.415 39.610 -10.100 1.00 81.56 681 PRO A CA 1
ATOM 5145 C C . PRO A 1 681 ? 51.922 41.046 -10.312 1.00 81.56 681 PRO A C 1
ATOM 5147 O O . PRO A 1 681 ? 52.446 41.775 -11.156 1.00 81.56 681 PRO A O 1
ATOM 5150 N N . GLY A 1 682 ? 50.934 41.466 -9.520 1.00 75.38 682 GLY A N 1
ATOM 5151 C CA . GLY A 1 682 ? 50.414 42.838 -9.518 1.00 75.38 682 GLY A CA 1
ATOM 5152 C C . GLY A 1 682 ? 49.488 43.201 -10.685 1.00 75.38 682 GLY A C 1
ATOM 5153 O O . GLY A 1 682 ? 49.054 44.351 -10.755 1.00 75.38 682 GLY A O 1
ATOM 5154 N N . LEU A 1 683 ? 49.165 42.261 -11.579 1.00 83.50 683 LEU A N 1
ATOM 5155 C CA . LEU A 1 683 ? 48.160 42.469 -12.620 1.00 83.50 683 LEU A CA 1
ATOM 5156 C C . LEU A 1 683 ? 46.781 42.029 -12.091 1.00 83.50 683 LEU A C 1
ATOM 5158 O O . LEU A 1 683 ? 46.619 40.847 -11.794 1.00 83.50 683 LEU A O 1
ATOM 5162 N N . PRO A 1 684 ? 45.796 42.936 -11.945 1.00 88.00 684 PRO A N 1
ATOM 5163 C CA . PRO A 1 684 ? 44.467 42.566 -11.468 1.00 88.00 684 PRO A CA 1
ATOM 5164 C C . PRO A 1 684 ? 43.723 41.674 -12.459 1.00 88.00 6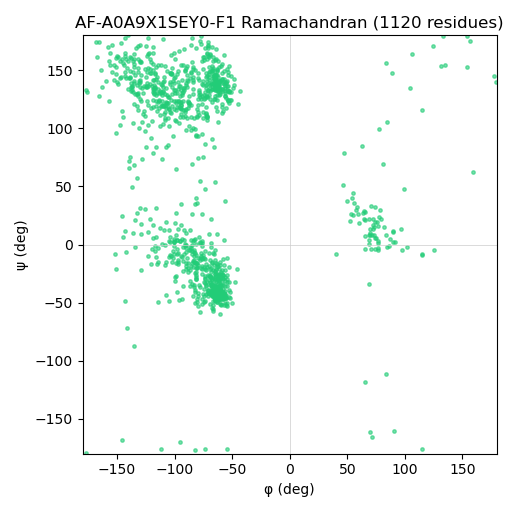84 PRO A C 1
ATOM 5166 O O . PRO A 1 684 ? 43.853 41.846 -13.673 1.00 88.00 684 PRO A O 1
ATOM 5169 N N . GLN A 1 685 ? 42.853 40.816 -11.932 1.00 89.12 685 GLN A N 1
ATOM 5170 C CA . GLN A 1 685 ? 41.737 40.266 -12.691 1.00 89.12 685 GLN A CA 1
ATOM 5171 C C . GLN A 1 685 ? 40.483 41.089 -12.398 1.00 89.12 685 GLN A C 1
ATOM 5173 O O . GLN A 1 685 ? 40.243 41.479 -11.257 1.00 89.12 685 GLN A O 1
ATOM 5178 N N . THR A 1 686 ? 39.717 41.401 -13.440 1.00 90.31 686 THR A N 1
ATOM 5179 C CA . THR A 1 686 ? 38.481 42.185 -13.334 1.00 90.31 686 THR A CA 1
ATOM 5180 C C . THR A 1 686 ? 37.311 41.341 -13.816 1.00 90.31 686 THR A C 1
ATOM 5182 O O . THR A 1 686 ? 37.427 40.697 -14.858 1.00 90.31 686 THR A O 1
ATOM 5185 N N . PHE A 1 687 ? 36.221 41.352 -13.054 1.00 88.75 687 PHE A N 1
ATOM 5186 C CA . PHE A 1 687 ? 34.931 40.773 -13.410 1.00 88.75 687 PHE A CA 1
ATOM 5187 C C . PHE A 1 687 ? 33.930 41.912 -13.569 1.00 88.75 687 PHE A C 1
ATOM 5189 O O . PHE A 1 687 ? 33.763 42.724 -12.657 1.00 88.75 687 PHE A O 1
ATOM 5196 N N . ASP A 1 688 ? 33.295 41.981 -14.729 1.00 87.94 688 ASP A N 1
ATOM 5197 C CA . ASP A 1 688 ? 32.267 42.973 -15.015 1.00 87.94 688 ASP A CA 1
ATOM 5198 C C . ASP A 1 688 ? 30.910 42.343 -14.704 1.00 87.94 688 ASP A C 1
ATOM 5200 O O . ASP A 1 688 ? 30.591 41.287 -15.245 1.00 87.94 688 ASP A O 1
ATOM 5204 N N . ILE A 1 689 ? 30.137 42.969 -13.819 1.00 88.62 689 ILE A N 1
ATOM 5205 C CA . ILE A 1 689 ? 28.827 42.474 -13.378 1.00 88.62 689 ILE A CA 1
ATOM 5206 C C . ILE A 1 689 ? 27.764 43.553 -13.592 1.00 88.62 689 ILE A C 1
ATOM 5208 O O . ILE A 1 689 ? 28.058 44.752 -13.493 1.00 88.62 689 ILE A O 1
ATOM 5212 N N . SER A 1 690 ? 26.518 43.142 -13.814 1.00 86.81 690 SER A N 1
ATOM 5213 C CA . SER A 1 690 ? 25.373 44.052 -13.849 1.00 86.81 690 SER A CA 1
ATOM 5214 C C . SER A 1 690 ? 24.412 43.722 -12.715 1.00 86.81 690 SER A C 1
ATOM 5216 O O . SER A 1 690 ? 24.021 42.576 -12.525 1.00 86.81 690 SER A O 1
ATOM 5218 N N . VAL A 1 691 ? 24.040 44.733 -11.933 1.00 88.19 691 VAL A N 1
ATOM 5219 C CA . VAL A 1 691 ? 23.004 44.608 -10.908 1.00 88.19 691 VAL A CA 1
ATOM 5220 C C . VAL A 1 691 ? 21.719 45.169 -11.500 1.00 88.19 691 VAL A C 1
ATOM 5222 O O . VAL A 1 691 ? 21.586 46.383 -11.675 1.00 88.19 691 VAL A O 1
ATOM 5225 N N . SER A 1 692 ? 20.779 44.294 -11.843 1.00 83.44 692 SER A N 1
ATOM 5226 C CA . SER A 1 692 ? 19.520 44.660 -12.489 1.00 83.44 692 SER A CA 1
ATOM 5227 C C . SER A 1 692 ? 18.358 44.703 -11.485 1.00 83.44 692 SER A C 1
ATOM 5229 O O . SER A 1 692 ? 18.450 44.198 -10.370 1.00 83.44 692 SER A O 1
ATOM 5231 N N . ALA A 1 693 ? 17.241 45.318 -11.880 1.00 79.19 693 ALA A N 1
ATOM 5232 C CA . ALA A 1 693 ? 16.002 45.267 -11.099 1.00 79.19 693 ALA A CA 1
ATOM 5233 C C . ALA A 1 693 ? 15.134 44.032 -11.419 1.00 79.19 693 ALA A C 1
ATOM 5235 O O . ALA A 1 693 ? 14.083 43.872 -10.802 1.00 79.19 693 ALA A O 1
ATOM 5236 N N . SER A 1 694 ? 15.516 43.211 -12.407 1.00 76.25 694 SER A N 1
ATOM 5237 C CA . SER A 1 694 ? 14.841 41.940 -12.701 1.00 76.25 694 SER A CA 1
ATOM 5238 C C . SER A 1 694 ? 15.343 40.818 -11.803 1.00 76.25 694 SER A C 1
ATOM 5240 O O . SER A 1 694 ? 14.536 39.996 -11.382 1.00 76.25 694 SER A O 1
ATOM 5242 N N . ASP A 1 695 ? 16.630 40.842 -11.451 1.00 78.50 695 ASP A N 1
ATOM 5243 C CA . ASP A 1 695 ? 17.291 39.704 -10.793 1.00 78.50 695 ASP A CA 1
ATOM 5244 C C . ASP A 1 695 ? 17.499 39.963 -9.299 1.00 78.50 695 ASP A C 1
ATOM 5246 O O . ASP A 1 695 ? 17.877 39.067 -8.543 1.00 78.50 695 ASP A O 1
ATOM 5250 N N . PHE A 1 696 ? 17.233 41.199 -8.865 1.00 85.56 696 PHE A N 1
ATOM 5251 C CA . PHE A 1 696 ? 17.302 41.632 -7.479 1.00 85.56 696 PHE A CA 1
ATOM 5252 C C . PHE A 1 696 ? 16.041 42.399 -7.075 1.00 85.56 696 PHE A C 1
ATOM 5254 O O . PHE A 1 696 ? 15.673 43.404 -7.690 1.00 85.56 696 PHE A O 1
ATOM 5261 N N . SER A 1 697 ? 15.420 41.979 -5.974 1.00 85.56 697 SER A N 1
ATOM 5262 C CA . SER A 1 697 ? 14.438 42.776 -5.241 1.00 85.56 697 SER A CA 1
ATOM 5263 C C . SER A 1 697 ? 15.163 43.567 -4.152 1.00 85.56 697 SER A C 1
ATOM 5265 O O . SER A 1 697 ? 16.022 43.036 -3.452 1.00 85.56 697 SER A O 1
ATOM 5267 N N . MET A 1 698 ? 14.879 44.867 -4.026 1.00 81.94 698 MET A N 1
ATOM 5268 C CA . MET A 1 698 ? 15.630 45.746 -3.119 1.00 81.94 698 MET A CA 1
ATOM 5269 C C . MET A 1 698 ? 14.712 46.654 -2.304 1.00 81.94 698 MET A C 1
ATOM 5271 O O . MET A 1 698 ? 13.754 47.224 -2.833 1.00 81.94 698 MET A O 1
ATOM 5275 N N . ALA A 1 699 ? 15.059 46.852 -1.033 1.00 68.44 699 ALA A N 1
ATOM 5276 C CA . ALA A 1 699 ? 14.507 47.911 -0.194 1.00 68.44 699 ALA A CA 1
ATOM 5277 C C . ALA A 1 699 ? 15.017 49.314 -0.611 1.00 68.44 699 ALA A C 1
ATOM 5279 O O . ALA A 1 699 ? 15.901 49.476 -1.458 1.00 68.44 699 ALA A O 1
ATOM 5280 N N . GLU A 1 700 ? 14.442 50.371 -0.027 1.00 68.31 700 GLU A N 1
ATOM 5281 C CA . GLU A 1 700 ? 14.791 51.763 -0.340 1.00 68.31 700 GLU A CA 1
ATOM 5282 C C . GLU A 1 700 ? 16.266 52.062 0.010 1.00 68.31 700 GLU A C 1
ATOM 5284 O O . GLU A 1 700 ? 16.619 52.210 1.177 1.00 68.31 700 GLU A O 1
ATOM 5289 N N . GLY A 1 701 ? 17.136 52.169 -1.005 1.00 72.44 701 GLY A N 1
ATOM 5290 C CA . GLY A 1 701 ? 18.554 52.527 -0.836 1.00 72.44 701 GLY A CA 1
ATOM 5291 C C . GLY A 1 701 ? 19.584 51.555 -1.427 1.00 72.44 701 GLY A C 1
ATOM 5292 O O . GLY A 1 701 ? 20.765 51.904 -1.428 1.00 72.44 701 GLY A O 1
ATOM 5293 N N . GLY A 1 702 ? 19.170 50.403 -1.965 1.00 83.94 702 GLY A N 1
ATOM 5294 C CA . GLY A 1 702 ? 20.054 49.402 -2.588 1.00 83.94 702 GLY A CA 1
ATOM 5295 C C . GLY A 1 702 ? 20.097 48.072 -1.829 1.00 83.94 702 GLY A C 1
ATOM 5296 O O . GLY A 1 702 ? 19.369 47.896 -0.855 1.00 83.94 702 GLY A O 1
ATOM 5297 N N . ILE A 1 703 ? 20.940 47.144 -2.288 1.00 89.12 703 ILE A N 1
ATOM 5298 C CA . ILE A 1 703 ? 21.163 45.825 -1.680 1.00 89.12 703 ILE A CA 1
ATOM 5299 C C . ILE A 1 703 ? 22.614 45.679 -1.213 1.00 89.12 703 ILE A C 1
ATOM 5301 O O . ILE A 1 703 ? 23.554 46.055 -1.920 1.00 89.12 703 ILE A O 1
ATOM 5305 N N . LYS A 1 704 ? 22.823 45.118 -0.022 1.00 90.31 704 LYS A N 1
ATOM 5306 C CA . LYS A 1 704 ? 24.156 44.799 0.501 1.00 90.31 704 LYS A CA 1
ATOM 5307 C C . LYS A 1 704 ? 24.578 43.422 -0.004 1.00 90.31 704 LYS A C 1
ATOM 5309 O O . LYS A 1 704 ? 23.911 42.434 0.289 1.00 90.31 704 LYS A O 1
ATOM 5314 N N . ILE A 1 705 ? 25.682 43.366 -0.743 1.00 90.50 705 ILE A N 1
ATOM 5315 C CA . ILE A 1 705 ? 26.258 42.119 -1.259 1.00 90.50 705 ILE A CA 1
ATOM 5316 C C . ILE A 1 705 ? 27.662 41.954 -0.676 1.00 90.50 705 ILE A C 1
ATOM 5318 O O . ILE A 1 705 ? 28.469 42.896 -0.688 1.00 90.50 705 ILE A O 1
ATOM 5322 N N . GLY A 1 706 ? 27.932 40.760 -0.153 1.00 90.69 706 GLY A N 1
ATOM 5323 C CA . GLY A 1 706 ? 29.252 40.330 0.292 1.00 90.69 706 GLY A CA 1
ATOM 5324 C C . GLY A 1 706 ? 30.056 39.732 -0.860 1.00 90.69 706 GLY A C 1
ATOM 5325 O O . GLY A 1 706 ? 29.502 39.048 -1.710 1.00 90.69 706 GLY A O 1
ATOM 5326 N N . TRP A 1 707 ? 31.360 39.980 -0.884 1.00 91.00 707 TRP A N 1
ATOM 5327 C CA . TRP A 1 707 ? 32.296 39.462 -1.880 1.00 91.00 707 TRP A CA 1
ATOM 5328 C C . TRP A 1 707 ? 33.461 38.791 -1.170 1.00 91.00 707 TRP A C 1
ATOM 5330 O O . TRP A 1 707 ? 34.246 39.487 -0.520 1.00 91.00 707 TRP A O 1
ATOM 5340 N N . LYS A 1 708 ? 33.579 37.468 -1.300 1.00 89.31 708 LYS A N 1
ATOM 5341 C CA . LYS A 1 708 ? 34.641 36.664 -0.679 1.00 89.31 708 LYS A CA 1
ATOM 5342 C C . LYS A 1 708 ? 35.594 36.127 -1.749 1.00 89.31 708 LYS A C 1
ATOM 5344 O O . LYS A 1 708 ? 35.136 35.544 -2.726 1.00 89.31 708 LYS A O 1
ATOM 5349 N N . VAL A 1 709 ? 36.904 36.326 -1.597 1.00 88.75 709 VAL A N 1
ATOM 5350 C CA . VAL A 1 709 ? 37.937 35.771 -2.494 1.00 88.75 709 VAL A CA 1
ATOM 5351 C C . VAL A 1 709 ? 38.738 34.717 -1.759 1.00 88.75 709 VAL A C 1
ATOM 5353 O O . VAL A 1 709 ? 39.420 35.030 -0.786 1.00 88.75 709 VAL A O 1
ATOM 5356 N N . ILE A 1 710 ? 38.717 33.499 -2.285 1.00 86.44 710 ILE A N 1
ATOM 5357 C CA . ILE A 1 710 ? 39.331 32.313 -1.696 1.00 86.44 710 ILE A CA 1
ATOM 5358 C C . ILE A 1 710 ? 40.388 31.780 -2.666 1.00 86.44 710 ILE A C 1
ATOM 5360 O O . ILE A 1 710 ? 40.088 31.497 -3.826 1.00 86.44 710 ILE A O 1
ATOM 5364 N N . ALA A 1 711 ? 41.633 31.633 -2.217 1.00 81.44 711 ALA A N 1
ATOM 5365 C CA . ALA A 1 711 ? 42.668 30.978 -3.015 1.00 81.44 711 ALA A CA 1
ATOM 5366 C C . ALA A 1 711 ? 42.367 29.470 -3.142 1.00 81.44 711 ALA A C 1
ATOM 5368 O O . ALA A 1 711 ? 42.074 28.808 -2.150 1.00 81.44 711 ALA A O 1
ATOM 5369 N N . THR A 1 712 ? 42.439 28.903 -4.351 1.00 76.81 712 THR A N 1
ATOM 5370 C CA . THR A 1 712 ? 42.165 27.467 -4.557 1.00 76.81 712 THR A CA 1
ATOM 5371 C C . THR A 1 712 ? 43.318 26.593 -4.058 1.00 76.81 712 THR A C 1
ATOM 5373 O O . THR A 1 712 ? 44.464 27.041 -3.990 1.00 76.81 712 THR A O 1
ATOM 5376 N N . GLY A 1 713 ? 43.057 25.311 -3.779 1.00 68.06 713 GLY A N 1
ATOM 5377 C CA . GLY A 1 713 ? 44.081 24.361 -3.329 1.00 68.06 713 GLY A CA 1
ATOM 5378 C C . GLY A 1 713 ? 45.328 24.342 -4.228 1.00 68.06 713 GLY A C 1
ATOM 5379 O O . GLY A 1 713 ? 45.231 24.155 -5.439 1.00 68.06 713 GLY A O 1
ATOM 5380 N N . GLY A 1 714 ? 46.505 24.566 -3.633 1.00 68.31 714 GLY A N 1
ATOM 5381 C CA . GLY A 1 714 ? 47.789 24.640 -4.348 1.00 68.31 714 GLY A CA 1
ATOM 5382 C C . GLY A 1 714 ? 48.128 26.008 -4.962 1.00 68.31 714 GLY A C 1
ATOM 5383 O O . GLY A 1 714 ? 49.215 26.163 -5.521 1.00 68.31 714 GLY A O 1
ATOM 5384 N N . SER A 1 715 ? 47.247 27.004 -4.843 1.00 80.25 715 SER A N 1
ATOM 5385 C CA . SER A 1 715 ? 47.507 28.388 -5.246 1.00 80.25 715 SER A CA 1
ATOM 5386 C C . SER A 1 715 ? 48.483 29.075 -4.286 1.00 80.25 715 SER A C 1
ATOM 5388 O O . SER A 1 715 ? 48.408 28.903 -3.073 1.00 80.25 715 SER A O 1
ATOM 5390 N N . SER A 1 716 ? 49.398 29.884 -4.826 1.00 84.50 716 SER A N 1
ATOM 5391 C CA . SER A 1 716 ? 50.276 30.758 -4.032 1.00 84.50 716 SER A CA 1
ATOM 5392 C C . SER A 1 716 ? 49.681 32.148 -3.792 1.00 84.50 716 SER A C 1
ATOM 5394 O O . SER A 1 716 ? 50.399 33.055 -3.365 1.00 84.50 716 SER A O 1
ATOM 5396 N N . LEU A 1 717 ? 48.405 32.338 -4.137 1.00 85.50 717 LEU A N 1
ATOM 5397 C CA . LEU A 1 717 ? 47.724 33.616 -4.032 1.00 85.50 717 LEU A CA 1
ATOM 5398 C C . LEU A 1 717 ? 47.446 33.963 -2.566 1.00 85.50 717 LEU A C 1
ATOM 5400 O O . LEU A 1 717 ? 46.820 33.194 -1.849 1.00 85.50 717 LEU A O 1
ATOM 5404 N N . ASP A 1 718 ? 47.854 35.164 -2.172 1.00 88.06 718 ASP A N 1
ATOM 5405 C CA . ASP A 1 718 ? 47.423 35.833 -0.943 1.00 88.06 718 ASP A CA 1
ATOM 5406 C C . ASP A 1 718 ? 46.425 36.926 -1.363 1.00 88.06 718 ASP A C 1
ATOM 5408 O O . ASP A 1 718 ? 46.850 37.927 -1.954 1.00 88.06 718 ASP A O 1
ATOM 5412 N N . PRO A 1 719 ? 45.105 36.725 -1.207 1.00 86.69 719 PRO A N 1
ATOM 5413 C CA . PRO A 1 719 ? 44.108 37.600 -1.809 1.00 86.69 719 PRO A CA 1
ATOM 5414 C C . PRO A 1 719 ? 44.057 38.973 -1.121 1.00 86.69 719 PRO A C 1
ATOM 5416 O O . PRO A 1 719 ? 43.877 39.111 0.089 1.00 86.69 719 PRO A O 1
ATOM 5419 N N . ALA A 1 720 ? 44.170 40.045 -1.906 1.00 88.12 720 ALA A N 1
ATOM 5420 C CA . ALA A 1 720 ? 43.875 41.390 -1.424 1.00 88.12 720 ALA A CA 1
ATOM 5421 C C . ALA A 1 720 ? 42.355 41.606 -1.324 1.00 88.12 720 ALA A C 1
ATOM 5423 O O . ALA A 1 720 ? 41.572 40.940 -2.002 1.00 88.12 720 ALA A O 1
ATOM 5424 N N . ALA A 1 721 ? 41.923 42.572 -0.505 1.00 85.38 721 ALA A N 1
ATOM 5425 C CA . ALA A 1 721 ? 40.507 42.937 -0.426 1.00 85.38 721 ALA A CA 1
ATOM 5426 C C . ALA A 1 721 ? 39.989 43.473 -1.766 1.00 85.38 721 ALA A C 1
ATOM 5428 O O . ALA A 1 721 ? 40.583 44.390 -2.345 1.00 85.38 721 ALA A O 1
ATOM 5429 N N . VAL A 1 722 ? 38.840 42.950 -2.189 1.00 88.94 722 VAL A N 1
ATOM 5430 C CA . VAL A 1 722 ? 38.174 43.289 -3.449 1.00 88.94 722 VAL A CA 1
ATOM 5431 C C . VAL A 1 722 ? 37.932 44.799 -3.572 1.00 88.94 722 VAL A C 1
ATOM 5433 O O . VAL A 1 722 ? 37.558 45.492 -2.613 1.00 88.94 722 VAL A O 1
ATOM 5436 N N . LEU A 1 723 ? 38.155 45.333 -4.772 1.00 92.44 723 LEU A N 1
ATOM 5437 C CA . LEU A 1 723 ? 37.792 46.704 -5.129 1.00 92.44 723 LEU A CA 1
ATOM 5438 C C . LEU A 1 723 ? 36.599 46.674 -6.081 1.00 92.44 723 LEU A C 1
ATOM 5440 O O . LEU A 1 723 ? 36.597 45.909 -7.036 1.00 92.44 723 LEU A O 1
ATOM 5444 N N . ILE A 1 724 ? 35.607 47.526 -5.830 1.00 94.44 724 ILE A N 1
ATOM 5445 C CA . ILE A 1 724 ? 34.374 47.586 -6.620 1.00 94.44 724 ILE A CA 1
ATOM 5446 C C . ILE A 1 724 ? 34.269 48.985 -7.210 1.00 94.44 724 ILE A C 1
ATOM 5448 O O . ILE A 1 724 ? 34.188 49.961 -6.462 1.00 94.44 724 ILE A O 1
ATOM 5452 N N . PHE A 1 725 ? 34.290 49.106 -8.533 1.00 94.75 725 PHE A N 1
ATOM 5453 C CA . PHE A 1 725 ? 34.117 50.383 -9.227 1.00 94.75 725 PHE A CA 1
ATOM 5454 C C . PHE A 1 725 ? 32.764 50.417 -9.924 1.00 94.75 725 PHE A C 1
ATOM 5456 O O . PHE A 1 725 ? 32.340 49.416 -10.482 1.00 94.75 725 PHE A O 1
ATOM 5463 N N . ASN A 1 726 ? 32.084 51.560 -9.913 1.00 92.62 726 ASN A N 1
ATOM 5464 C CA . ASN A 1 726 ? 30.892 51.750 -10.737 1.00 92.62 726 ASN A CA 1
ATOM 5465 C C . ASN A 1 726 ? 31.272 52.006 -12.208 1.00 92.62 726 ASN A C 1
ATOM 5467 O O . ASN A 1 726 ? 32.436 52.262 -12.527 1.00 92.62 726 ASN A O 1
ATOM 5471 N N . SER A 1 727 ? 30.277 52.039 -13.091 1.00 86.12 727 SER A N 1
ATOM 5472 C CA . SER A 1 727 ? 30.433 52.335 -14.526 1.00 86.12 727 SER A CA 1
ATOM 5473 C C . SER A 1 727 ? 31.080 53.691 -14.863 1.00 86.12 727 SER A C 1
ATOM 5475 O O . SER A 1 727 ? 31.491 53.928 -15.998 1.00 86.12 727 SER A O 1
ATOM 5477 N N . GLN A 1 728 ? 31.212 54.601 -13.890 1.00 89.56 728 GLN A N 1
ATOM 5478 C CA . GLN A 1 728 ? 31.934 55.873 -14.028 1.00 89.56 728 GLN A CA 1
ATOM 5479 C C . GLN A 1 728 ? 33.404 55.776 -13.577 1.00 89.56 728 GLN A C 1
ATOM 5481 O O . GLN A 1 728 ? 34.105 56.790 -13.532 1.00 89.56 728 GLN A O 1
ATOM 5486 N N . GLY A 1 729 ? 33.877 54.579 -13.220 1.00 87.56 729 GLY A N 1
ATOM 5487 C CA . GLY A 1 729 ? 35.221 54.325 -12.702 1.00 87.56 729 GLY A CA 1
ATOM 5488 C C . GLY A 1 729 ? 35.440 54.829 -11.273 1.00 87.56 729 GLY A C 1
ATOM 5489 O O . GLY A 1 729 ? 36.583 54.992 -10.847 1.00 87.56 729 GLY A O 1
ATOM 5490 N N . GLN A 1 730 ? 34.372 55.122 -10.526 1.00 92.69 730 GLN A N 1
ATOM 5491 C CA . GLN A 1 730 ? 34.461 55.574 -9.138 1.00 92.69 730 GLN A CA 1
ATOM 5492 C C . GLN A 1 730 ? 34.391 54.378 -8.189 1.00 92.69 730 GLN A C 1
ATOM 5494 O O . GLN A 1 730 ? 33.530 53.515 -8.339 1.00 92.69 730 GLN A O 1
ATOM 5499 N N . LEU A 1 731 ? 35.276 54.350 -7.189 1.00 93.19 731 LEU A N 1
ATOM 5500 C CA . LEU A 1 731 ? 35.278 53.306 -6.165 1.00 93.19 731 LEU A CA 1
ATOM 5501 C C . LEU A 1 731 ? 34.004 53.400 -5.310 1.00 93.19 731 LEU A C 1
ATOM 5503 O O . LEU A 1 731 ? 33.719 54.450 -4.727 1.00 93.19 731 LEU A O 1
ATOM 5507 N N . VAL A 1 732 ? 33.264 52.298 -5.221 1.00 94.00 732 VAL A N 1
ATOM 5508 C CA . VAL A 1 732 ? 32.057 52.171 -4.404 1.00 94.00 732 VAL A CA 1
ATOM 5509 C C . VAL A 1 732 ? 32.451 52.097 -2.921 1.00 94.00 732 VAL A C 1
ATOM 5511 O O . VAL A 1 732 ? 33.390 51.373 -2.571 1.00 94.00 732 VAL A O 1
ATOM 5514 N N . PRO A 1 733 ? 31.773 52.838 -2.024 1.00 91.69 733 PRO A N 1
ATOM 5515 C CA . PRO A 1 733 ? 32.000 52.723 -0.588 1.00 91.69 733 PRO A CA 1
ATOM 5516 C C . PRO A 1 733 ? 31.747 51.295 -0.084 1.00 91.69 733 PRO A C 1
ATOM 5518 O O . PRO A 1 733 ? 30.713 50.700 -0.376 1.00 91.69 733 PRO A O 1
ATOM 5521 N N . ARG A 1 734 ? 32.686 50.769 0.706 1.00 90.25 734 ARG A N 1
ATOM 5522 C CA . ARG A 1 734 ? 32.628 49.425 1.297 1.00 90.25 734 ARG A CA 1
ATOM 5523 C C . ARG A 1 734 ? 32.309 49.553 2.782 1.00 90.25 734 ARG A C 1
ATOM 5525 O O . ARG A 1 734 ? 32.985 50.322 3.467 1.00 90.25 734 ARG A O 1
ATOM 5532 N N . SER A 1 735 ? 31.282 48.854 3.254 1.00 84.25 735 SER A N 1
ATOM 5533 C CA . SER A 1 735 ? 30.860 48.866 4.659 1.00 84.25 735 SER A CA 1
ATOM 5534 C C . SER A 1 735 ? 31.741 47.978 5.531 1.00 84.25 735 SER A C 1
ATOM 5536 O O . SER A 1 735 ? 32.032 48.360 6.658 1.00 84.25 735 SER A O 1
ATOM 5538 N N . ILE A 1 736 ? 32.220 46.855 4.991 1.00 85.75 736 ILE A N 1
ATOM 5539 C CA . ILE A 1 736 ? 33.145 45.929 5.661 1.00 85.75 736 ILE A CA 1
ATOM 5540 C C . ILE A 1 736 ? 34.297 45.619 4.711 1.00 85.75 736 ILE A C 1
ATOM 5542 O O . ILE A 1 736 ? 34.094 45.505 3.499 1.00 85.75 736 ILE A O 1
ATOM 5546 N N . VAL A 1 737 ? 35.512 45.532 5.255 1.00 89.62 737 VAL A N 1
ATOM 5547 C CA . VAL A 1 737 ? 36.725 45.200 4.505 1.00 89.62 737 VAL A CA 1
ATOM 5548 C C . VAL A 1 737 ? 37.649 44.371 5.390 1.00 89.62 737 VAL A C 1
ATOM 5550 O O . VAL A 1 737 ? 38.287 44.914 6.292 1.00 89.62 737 VAL A O 1
ATOM 5553 N N . TRP A 1 738 ? 37.786 43.092 5.062 1.00 85.19 738 TRP A N 1
ATOM 5554 C CA . TRP A 1 738 ? 38.751 42.184 5.664 1.00 85.19 738 TRP A CA 1
ATOM 5555 C C . TRP A 1 738 ? 39.813 41.777 4.648 1.00 85.19 738 TRP A C 1
ATOM 5557 O O . TRP A 1 738 ? 39.528 41.406 3.508 1.00 85.19 738 TRP A O 1
ATOM 5567 N N . GLN A 1 739 ? 41.066 41.867 5.079 1.00 79.25 739 GLN A N 1
ATOM 5568 C CA . GLN A 1 739 ? 42.219 41.300 4.390 1.00 79.25 739 GLN A CA 1
ATOM 5569 C C . GLN A 1 739 ? 42.724 40.183 5.289 1.00 79.25 739 GLN A C 1
ATOM 5571 O O . GLN A 1 739 ? 43.198 40.496 6.380 1.00 79.25 739 GLN A O 1
ATOM 5576 N N . ASN A 1 740 ? 42.588 38.932 4.847 1.00 77.06 740 ASN A N 1
ATOM 5577 C CA . ASN A 1 740 ? 42.696 37.740 5.690 1.00 77.06 740 ASN A CA 1
ATOM 5578 C C . ASN A 1 740 ? 41.589 37.750 6.744 1.00 77.06 740 ASN A C 1
ATOM 5580 O O . ASN A 1 740 ? 41.754 38.277 7.845 1.00 77.06 740 ASN A O 1
ATOM 5584 N N . THR A 1 741 ? 40.423 37.248 6.348 1.00 72.31 741 THR A N 1
ATOM 5585 C CA . THR A 1 741 ? 39.237 37.132 7.200 1.00 72.31 741 THR A CA 1
ATOM 5586 C C . THR A 1 741 ? 39.589 36.473 8.530 1.00 72.31 741 THR A C 1
ATOM 5588 O O . THR A 1 741 ? 40.308 35.471 8.543 1.00 72.31 741 THR A O 1
ATOM 5591 N N . PRO A 1 742 ? 39.108 37.022 9.659 1.00 68.31 742 PRO A N 1
ATOM 5592 C CA . PRO A 1 742 ? 39.382 36.468 10.983 1.00 68.31 742 PRO A CA 1
ATOM 5593 C C . PRO A 1 742 ? 38.982 34.995 11.145 1.00 68.31 742 PRO A C 1
ATOM 5595 O O . PRO A 1 742 ? 39.605 34.292 11.940 1.00 68.31 742 PRO A O 1
ATOM 5598 N N . SER A 1 743 ? 37.979 34.543 10.388 1.00 60.31 743 SER A N 1
ATOM 5599 C CA . SER A 1 743 ? 37.427 33.188 10.430 1.00 60.31 743 SER A CA 1
ATOM 5600 C C . SER A 1 743 ? 38.334 32.114 9.813 1.00 60.31 743 SER A C 1
ATOM 5602 O O . SER A 1 743 ? 38.497 31.056 10.414 1.00 60.31 743 SER A O 1
ATOM 5604 N N . ASP A 1 744 ? 38.960 32.373 8.659 1.00 65.50 744 ASP A N 1
ATOM 5605 C CA . ASP A 1 744 ? 39.731 31.365 7.899 1.00 65.50 744 ASP A CA 1
ATOM 5606 C C . ASP A 1 744 ? 41.203 31.751 7.626 1.00 65.50 744 ASP A C 1
ATOM 5608 O O . ASP A 1 744 ? 42.007 30.927 7.184 1.00 65.50 744 ASP A O 1
ATOM 5612 N N . GLY A 1 745 ? 41.590 33.002 7.898 1.00 66.12 745 GLY A N 1
ATOM 5613 C CA . GLY A 1 745 ? 42.958 33.517 7.808 1.00 66.12 745 GLY A CA 1
ATOM 5614 C C . GLY A 1 745 ? 43.586 33.575 6.408 1.00 66.12 745 GLY A C 1
ATOM 5615 O O . GLY A 1 745 ? 44.701 34.084 6.297 1.00 66.12 745 GLY A O 1
ATOM 5616 N N . ASN A 1 746 ? 42.906 33.094 5.363 1.00 71.56 746 ASN A N 1
ATOM 5617 C CA . ASN A 1 746 ? 43.451 32.924 4.007 1.00 71.56 746 ASN A CA 1
ATOM 5618 C C . ASN A 1 746 ? 42.496 33.395 2.891 1.00 71.56 746 ASN A C 1
ATOM 5620 O O . ASN A 1 746 ? 42.768 33.159 1.710 1.00 71.56 746 ASN A O 1
ATOM 5624 N N . SER A 1 747 ? 41.394 34.069 3.231 1.00 84.38 747 SER A N 1
ATOM 5625 C CA . SER A 1 747 ? 40.501 34.702 2.258 1.00 84.38 747 SER A CA 1
ATOM 5626 C C . SER A 1 747 ? 40.346 36.209 2.508 1.00 84.38 747 SER A C 1
ATOM 5628 O O . SER A 1 747 ? 40.767 36.750 3.533 1.00 84.38 747 SER A O 1
ATOM 5630 N N . SER A 1 748 ? 39.821 36.949 1.530 1.00 88.06 748 SER A N 1
ATOM 5631 C CA . SER A 1 748 ? 39.498 38.372 1.697 1.00 88.06 748 SER A CA 1
ATOM 5632 C C . SER A 1 748 ? 38.003 38.597 1.516 1.00 88.06 748 SER A C 1
ATOM 5634 O O . SER A 1 748 ? 37.386 37.973 0.656 1.00 88.06 748 SER A O 1
ATOM 5636 N N . PHE A 1 749 ? 37.416 39.490 2.315 1.00 89.31 749 PHE A N 1
ATOM 5637 C CA . PHE A 1 749 ? 35.979 39.767 2.278 1.00 89.31 749 PHE A CA 1
ATOM 5638 C C . PHE A 1 749 ? 35.693 41.262 2.213 1.00 89.31 749 PHE A C 1
ATOM 5640 O O . PHE A 1 749 ? 36.332 42.077 2.885 1.00 89.31 749 PHE A O 1
ATOM 5647 N N . VAL A 1 750 ? 34.715 41.637 1.398 1.00 91.19 750 VAL A N 1
ATOM 5648 C CA . VAL A 1 750 ? 34.216 43.005 1.295 1.00 91.19 750 VAL A CA 1
ATOM 5649 C C . VAL A 1 750 ? 32.703 42.995 1.214 1.00 91.19 750 VAL A C 1
ATOM 5651 O O . VAL A 1 750 ? 32.138 42.286 0.393 1.00 91.19 750 VAL A O 1
ATOM 5654 N N . MET A 1 751 ? 32.052 43.875 1.968 1.00 91.00 751 MET A N 1
ATOM 5655 C CA . MET A 1 751 ? 30.629 44.156 1.795 1.00 91.00 751 MET A CA 1
ATOM 5656 C C . MET A 1 751 ? 30.438 45.559 1.225 1.00 91.00 751 MET A C 1
ATOM 5658 O O . MET A 1 751 ? 31.067 46.520 1.683 1.00 91.00 751 MET A O 1
ATOM 5662 N N . ALA A 1 752 ? 29.563 45.693 0.233 1.00 91.44 752 ALA A N 1
ATOM 5663 C CA . ALA A 1 752 ? 29.192 46.980 -0.342 1.00 91.44 752 ALA A CA 1
ATOM 5664 C C . ALA A 1 752 ? 27.689 47.040 -0.621 1.00 91.44 752 ALA A C 1
ATOM 5666 O O . ALA A 1 752 ? 27.057 46.031 -0.919 1.00 91.44 752 ALA A O 1
ATOM 5667 N N . ASN A 1 753 ? 27.128 48.246 -0.531 1.00 91.12 753 ASN A N 1
ATOM 5668 C CA . ASN A 1 753 ? 25.746 48.502 -0.916 1.00 91.12 753 ASN A CA 1
ATOM 5669 C C . ASN A 1 753 ? 25.700 48.888 -2.397 1.00 91.12 753 ASN A C 1
ATOM 5671 O O . ASN A 1 753 ? 26.280 49.910 -2.781 1.00 91.12 753 ASN A O 1
ATOM 5675 N N . LEU A 1 754 ? 25.036 48.075 -3.211 1.00 91.38 754 LEU A N 1
ATOM 5676 C CA . LEU A 1 754 ? 24.907 48.264 -4.650 1.00 91.38 754 LEU A CA 1
ATOM 5677 C C . LEU A 1 754 ? 23.488 48.719 -5.002 1.00 91.38 754 LEU A C 1
ATOM 5679 O O . LEU A 1 754 ? 22.510 48.387 -4.339 1.00 91.38 754 LEU A O 1
ATOM 5683 N N . THR A 1 755 ? 23.382 49.505 -6.063 1.00 90.06 755 THR A N 1
ATOM 5684 C CA . THR A 1 755 ? 22.118 49.977 -6.647 1.00 90.06 755 THR A CA 1
ATOM 5685 C C . THR A 1 755 ? 22.076 49.545 -8.107 1.00 90.06 755 THR A C 1
ATOM 5687 O O . THR A 1 755 ? 23.138 49.248 -8.647 1.00 90.06 755 THR A O 1
ATOM 5690 N N . PRO A 1 756 ? 20.919 49.552 -8.788 1.00 89.69 756 PRO A N 1
ATOM 5691 C CA . PRO A 1 756 ? 20.869 49.099 -10.172 1.00 89.69 756 PRO A CA 1
ATOM 5692 C C . PRO A 1 756 ? 21.885 49.821 -11.079 1.00 89.69 756 PRO A C 1
ATOM 5694 O O . PRO A 1 756 ? 21.902 51.057 -11.133 1.00 89.69 756 PRO A O 1
ATOM 5697 N N . GLY A 1 757 ? 22.745 49.060 -11.759 1.00 89.69 757 GLY A N 1
ATOM 5698 C CA . GLY A 1 757 ? 23.848 49.564 -12.583 1.00 89.69 757 GLY A CA 1
ATOM 5699 C C . GLY A 1 757 ? 24.991 48.559 -12.776 1.00 89.69 757 GLY A C 1
ATOM 5700 O O . GLY A 1 757 ? 24.998 47.486 -12.178 1.00 89.69 757 GLY A O 1
ATOM 5701 N N . ASP A 1 758 ? 25.969 48.936 -13.605 1.00 90.19 758 ASP A N 1
ATOM 5702 C CA . ASP A 1 758 ? 27.131 48.097 -13.930 1.00 90.19 758 ASP A CA 1
ATOM 5703 C C . ASP A 1 758 ? 28.329 48.389 -13.017 1.00 90.19 758 ASP A C 1
ATOM 5705 O O . ASP A 1 758 ? 28.620 49.553 -12.687 1.00 90.19 758 ASP A O 1
ATOM 5709 N N . TYR A 1 759 ? 29.050 47.328 -12.652 1.00 93.25 759 TYR A N 1
ATOM 5710 C CA . TYR A 1 759 ? 30.168 47.366 -11.716 1.00 93.25 759 TYR A CA 1
ATOM 5711 C C . TYR A 1 759 ? 31.363 46.533 -12.198 1.00 93.25 759 TYR A C 1
ATOM 5713 O O . TYR A 1 759 ? 31.208 45.493 -12.827 1.00 93.25 759 TYR A O 1
ATOM 5721 N N . HIS A 1 760 ? 32.566 46.982 -11.841 1.00 92.62 760 HIS A N 1
ATOM 5722 C CA . HIS A 1 760 ? 33.831 46.290 -12.079 1.00 92.62 760 HIS A CA 1
ATOM 5723 C C . HIS A 1 760 ? 34.386 45.775 -10.748 1.00 92.62 760 HIS A C 1
ATOM 5725 O O . HIS A 1 760 ? 34.790 46.570 -9.889 1.00 92.62 760 HIS A O 1
ATOM 5731 N N . ILE A 1 761 ? 34.413 44.455 -10.582 1.00 93.44 761 ILE A N 1
ATOM 5732 C CA . ILE A 1 761 ? 34.937 43.759 -9.407 1.00 93.44 761 ILE A CA 1
ATOM 5733 C C . ILE A 1 761 ? 36.386 43.374 -9.676 1.00 93.44 761 ILE A C 1
ATOM 5735 O O . ILE A 1 761 ? 36.684 42.549 -10.535 1.00 93.44 761 ILE A O 1
ATOM 5739 N N . VAL A 1 762 ? 37.309 44.001 -8.958 1.00 92.81 762 VAL A N 1
ATOM 5740 C CA . VAL A 1 762 ? 38.747 43.886 -9.200 1.00 92.81 762 VAL A CA 1
ATOM 5741 C C . VAL A 1 762 ? 39.395 43.083 -8.079 1.00 92.81 762 VAL A C 1
ATOM 5743 O O . VAL A 1 762 ? 39.377 43.495 -6.915 1.00 92.81 762 VAL A O 1
ATOM 5746 N N . VAL A 1 763 ? 40.014 41.965 -8.456 1.00 91.44 763 VAL A N 1
ATOM 5747 C CA . VAL A 1 763 ? 40.741 41.050 -7.571 1.00 91.44 763 VAL A CA 1
ATOM 5748 C C . VAL A 1 763 ? 42.241 41.141 -7.853 1.00 91.44 763 VAL A C 1
ATOM 5750 O O . VAL A 1 763 ? 42.683 41.107 -9.004 1.00 91.44 763 VAL A O 1
ATOM 5753 N N . THR A 1 764 ? 43.043 41.274 -6.796 1.00 90.12 764 THR A N 1
ATOM 5754 C CA . THR A 1 764 ? 44.512 41.332 -6.858 1.00 90.12 764 THR A CA 1
ATOM 5755 C C . THR A 1 764 ? 45.145 40.451 -5.785 1.00 90.12 764 THR A C 1
ATOM 5757 O O . THR A 1 764 ? 44.540 40.190 -4.749 1.00 90.12 764 THR A O 1
ATOM 5760 N N . GLY A 1 765 ? 46.382 40.012 -6.022 1.00 86.62 765 GLY A N 1
ATOM 5761 C CA . GLY A 1 765 ? 47.207 39.345 -5.016 1.00 86.62 765 GLY A CA 1
ATOM 5762 C C . GLY A 1 765 ? 48.052 40.346 -4.231 1.00 86.62 765 GLY A C 1
ATOM 5763 O O . GLY A 1 765 ? 48.628 41.282 -4.802 1.00 86.62 765 GLY A O 1
ATOM 5764 N N . GLN A 1 766 ? 48.162 40.155 -2.919 1.00 85.50 766 GLN A N 1
ATOM 5765 C CA . GLN A 1 766 ? 49.066 40.923 -2.072 1.00 85.50 766 GLN A CA 1
ATOM 5766 C C . GLN A 1 766 ? 50.519 40.664 -2.453 1.00 85.50 766 GLN A C 1
ATOM 5768 O O . GLN A 1 766 ? 50.891 39.559 -2.831 1.00 85.50 766 GLN A O 1
ATOM 5773 N N . ASN A 1 767 ? 51.369 41.688 -2.336 1.00 83.12 767 ASN A N 1
ATOM 5774 C CA . ASN A 1 767 ? 52.818 41.584 -2.561 1.00 83.12 767 ASN A CA 1
ATOM 5775 C C . ASN A 1 767 ? 53.226 40.953 -3.912 1.00 83.12 767 ASN A C 1
ATOM 5777 O O . ASN A 1 767 ? 54.361 40.505 -4.064 1.00 83.12 767 ASN A O 1
ATOM 5781 N N . GLY A 1 768 ? 52.326 40.943 -4.902 1.00 79.31 768 GLY A N 1
ATOM 5782 C CA . GLY A 1 768 ? 52.562 40.311 -6.198 1.00 79.31 768 GLY A CA 1
ATOM 5783 C C . GLY A 1 768 ? 52.398 38.788 -6.202 1.00 79.31 768 GLY A C 1
ATOM 5784 O O . GLY A 1 768 ? 52.952 38.139 -7.085 1.00 79.31 768 GLY A O 1
ATOM 5785 N N . THR A 1 769 ? 51.668 38.215 -5.244 1.00 89.75 769 THR A N 1
ATOM 5786 C CA . THR A 1 769 ? 51.273 36.804 -5.291 1.00 89.75 769 THR A CA 1
ATOM 5787 C C . THR A 1 769 ? 50.374 36.520 -6.495 1.00 89.75 769 THR A C 1
ATOM 5789 O O . THR A 1 769 ? 49.676 37.396 -7.012 1.00 89.75 769 THR A O 1
ATOM 5792 N N . THR A 1 770 ? 50.447 35.284 -6.973 1.00 88.38 770 THR A N 1
ATOM 5793 C CA . THR A 1 770 ? 49.774 34.796 -8.180 1.00 88.38 770 THR A CA 1
ATOM 5794 C C . THR A 1 770 ? 49.145 33.447 -7.904 1.00 88.38 770 THR A C 1
ATOM 5796 O O . THR A 1 770 ? 49.586 32.727 -7.005 1.00 88.38 770 THR A O 1
ATOM 5799 N N . GLY A 1 771 ? 48.181 33.075 -8.730 1.00 85.19 771 GLY A N 1
ATOM 5800 C CA . GLY A 1 771 ? 47.543 31.770 -8.687 1.00 85.19 771 GLY A CA 1
ATOM 5801 C C . GLY A 1 771 ? 46.030 31.866 -8.763 1.00 85.19 771 GLY A C 1
ATOM 5802 O O . GLY A 1 771 ? 45.450 32.955 -8.850 1.00 85.19 771 GLY A O 1
ATOM 5803 N N . SER A 1 772 ? 45.417 30.690 -8.747 1.00 84.31 772 SER A N 1
ATOM 5804 C CA . SER A 1 772 ? 43.994 30.524 -8.990 1.00 84.31 772 SER A CA 1
ATOM 5805 C C . SER A 1 772 ? 43.169 30.787 -7.731 1.00 84.31 772 SER A C 1
ATOM 5807 O O . SER A 1 772 ? 43.648 30.624 -6.600 1.00 84.31 772 SER A O 1
ATOM 5809 N N . PHE A 1 773 ? 41.946 31.265 -7.932 1.00 85.94 773 PHE A N 1
ATOM 5810 C CA . PHE A 1 773 ? 41.026 31.655 -6.871 1.00 85.94 773 PHE A CA 1
ATOM 5811 C C . PHE A 1 773 ? 39.566 31.470 -7.282 1.00 85.94 773 PHE A C 1
ATOM 5813 O O . PHE A 1 773 ? 39.233 31.384 -8.466 1.00 85.94 773 PHE A O 1
ATOM 5820 N N . ILE A 1 774 ? 38.701 31.454 -6.275 1.00 83.25 774 ILE A N 1
ATOM 5821 C CA . ILE A 1 774 ? 37.251 31.550 -6.400 1.00 83.25 774 ILE A CA 1
ATOM 5822 C C . ILE A 1 774 ? 36.826 32.876 -5.771 1.00 83.25 774 ILE A C 1
ATOM 5824 O O . ILE A 1 774 ? 37.243 33.209 -4.664 1.00 83.25 774 ILE A O 1
ATOM 5828 N N . LEU A 1 775 ? 36.019 33.647 -6.488 1.00 87.75 775 LEU A N 1
ATOM 5829 C CA . LEU A 1 775 ? 35.308 34.817 -5.988 1.00 87.75 775 LEU A CA 1
ATOM 5830 C C . LEU A 1 775 ? 33.835 34.430 -5.817 1.00 87.75 775 LEU A C 1
ATOM 5832 O O . LEU A 1 775 ? 33.213 33.941 -6.756 1.00 87.75 775 LEU A O 1
ATOM 5836 N N . GLN A 1 776 ? 33.282 34.656 -4.633 1.00 87.75 776 GLN A N 1
ATOM 5837 C CA . GLN A 1 776 ? 31.891 34.363 -4.293 1.00 87.75 776 GLN A CA 1
ATOM 5838 C C . GLN A 1 776 ? 31.129 35.658 -4.015 1.00 87.75 776 GLN A C 1
ATOM 5840 O O . GLN A 1 776 ? 31.672 36.556 -3.364 1.00 87.75 776 GLN A O 1
ATOM 5845 N N . ALA A 1 777 ? 29.879 35.738 -4.476 1.00 88.19 777 ALA A N 1
ATOM 5846 C CA . ALA A 1 777 ? 28.939 36.793 -4.106 1.00 88.19 777 ALA A CA 1
ATOM 5847 C C . ALA A 1 777 ? 27.876 36.242 -3.146 1.00 88.19 777 ALA A C 1
ATOM 5849 O O . ALA A 1 777 ? 27.244 35.224 -3.429 1.00 88.19 777 ALA A O 1
ATOM 5850 N N . LEU A 1 778 ? 27.687 36.924 -2.018 1.00 87.25 778 LEU A N 1
ATOM 5851 C CA . LEU A 1 778 ? 26.842 36.481 -0.914 1.00 87.25 778 LEU A CA 1
ATOM 5852 C C . LEU A 1 778 ? 25.687 37.454 -0.685 1.00 87.25 778 LEU A C 1
ATOM 5854 O O . LEU A 1 778 ? 25.905 38.668 -0.575 1.00 87.25 778 LEU A O 1
ATOM 5858 N N . LEU A 1 779 ? 24.466 36.926 -0.562 1.00 87.50 779 LEU A N 1
ATOM 5859 C CA . LEU A 1 779 ? 23.306 37.696 -0.131 1.00 87.50 779 LEU A CA 1
ATOM 5860 C C . LEU A 1 779 ? 23.317 37.774 1.396 1.00 87.50 779 LEU A C 1
ATOM 5862 O O . LEU A 1 779 ? 22.930 36.849 2.112 1.00 87.50 779 LEU A O 1
ATOM 5866 N N . THR A 1 780 ? 23.790 38.910 1.899 1.00 84.06 780 THR A N 1
ATOM 5867 C CA . THR A 1 780 ? 23.938 39.164 3.331 1.00 84.06 780 THR A CA 1
ATOM 5868 C C . THR A 1 780 ? 22.587 39.037 4.043 1.00 84.06 780 THR A C 1
ATOM 5870 O O . THR A 1 780 ? 21.700 39.862 3.830 1.00 84.06 780 THR A O 1
ATOM 5873 N N . GLY A 1 781 ? 22.444 38.020 4.896 1.00 76.06 781 GLY A N 1
ATOM 5874 C CA . GLY A 1 781 ? 21.253 37.768 5.713 1.00 76.06 781 GLY A CA 1
ATOM 5875 C C . GLY A 1 781 ? 20.301 36.671 5.231 1.00 76.06 781 GLY A C 1
ATOM 5876 O O . GLY A 1 781 ? 19.347 36.368 5.945 1.00 76.06 781 GLY A O 1
ATOM 5877 N N . ASP A 1 782 ? 20.562 36.040 4.086 1.00 77.25 782 ASP A N 1
ATOM 5878 C CA . ASP A 1 782 ? 19.788 34.887 3.594 1.00 77.25 782 ASP A CA 1
ATOM 5879 C C . ASP A 1 782 ? 20.292 33.559 4.184 1.00 77.25 782 ASP A C 1
ATOM 5881 O O . ASP A 1 782 ? 20.921 32.750 3.511 1.00 77.25 782 ASP A O 1
ATOM 5885 N N . SER A 1 783 ? 20.074 33.361 5.484 1.00 67.56 783 SER A N 1
ATOM 5886 C CA . SER A 1 783 ? 20.618 32.219 6.246 1.00 67.56 783 SER A CA 1
ATOM 5887 C C . SER A 1 783 ? 20.058 30.855 5.903 1.00 67.56 783 SER A C 1
ATOM 5889 O O . SER A 1 783 ? 20.489 29.859 6.475 1.00 67.56 783 SER A O 1
ATOM 5891 N N . GLU A 1 784 ? 19.108 30.798 4.982 1.00 67.31 784 GLU A N 1
ATOM 5892 C CA . GLU A 1 784 ? 18.416 29.574 4.593 1.00 67.31 784 GLU A CA 1
ATOM 5893 C C . GLU A 1 784 ? 18.617 29.263 3.102 1.00 67.31 784 GLU A C 1
ATOM 5895 O O . GLU A 1 784 ? 18.163 28.220 2.641 1.00 67.31 784 GLU A O 1
ATOM 5900 N N . GLY A 1 785 ? 19.302 30.142 2.357 1.00 65.44 785 GLY A N 1
ATOM 5901 C CA . GLY A 1 785 ? 19.555 30.004 0.921 1.00 65.44 785 GLY A CA 1
ATOM 5902 C C . GLY A 1 785 ? 18.325 30.042 0.040 1.00 65.44 785 GLY A C 1
ATOM 5903 O O . GLY A 1 785 ? 18.306 29.464 -1.045 1.00 65.44 785 GLY A O 1
ATOM 5904 N N . GLY A 1 786 ? 17.292 30.745 0.499 1.00 64.81 786 GLY A N 1
ATOM 5905 C CA . GLY A 1 786 ? 16.040 30.916 -0.230 1.00 64.81 786 GLY A CA 1
ATOM 5906 C C . GLY A 1 786 ? 16.072 32.054 -1.253 1.00 64.81 786 GLY A C 1
ATOM 5907 O O . GLY A 1 786 ? 15.034 32.377 -1.830 1.00 64.81 786 GLY A O 1
ATOM 5908 N N . GLY A 1 787 ? 17.210 32.726 -1.430 1.00 74.69 787 GLY A N 1
ATOM 5909 C CA . GLY A 1 787 ? 17.370 33.901 -2.284 1.00 74.69 787 GLY A CA 1
ATOM 5910 C C . GLY A 1 787 ? 16.700 35.159 -1.729 1.00 74.69 787 GLY A C 1
ATOM 5911 O O . GLY A 1 787 ? 16.615 36.165 -2.428 1.00 74.69 787 GLY A O 1
ATOM 5912 N N . THR A 1 788 ? 16.191 35.157 -0.493 1.00 82.44 788 THR A N 1
ATOM 5913 C CA . THR A 1 788 ? 15.493 36.314 0.095 1.00 82.44 788 THR A CA 1
ATOM 5914 C C . THR A 1 788 ? 15.810 36.472 1.574 1.00 82.44 788 THR A C 1
ATOM 5916 O O . THR A 1 788 ? 15.914 35.497 2.309 1.00 82.44 788 THR A O 1
ATOM 5919 N N . VAL A 1 789 ? 15.918 37.717 2.041 1.00 83.31 789 VAL A N 1
ATOM 5920 C CA . VAL A 1 789 ? 16.127 38.009 3.464 1.00 83.31 789 VAL A CA 1
ATOM 5921 C C . VAL A 1 789 ? 14.785 38.318 4.120 1.00 83.31 789 VAL A C 1
ATOM 5923 O O . VAL A 1 789 ? 14.204 39.395 3.943 1.00 83.31 789 VAL A O 1
ATOM 5926 N N . SER A 1 790 ? 14.275 37.361 4.887 1.00 81.12 790 SER A N 1
ATOM 5927 C CA . SER A 1 790 ? 12.967 37.429 5.535 1.00 81.12 790 SER A CA 1
ATOM 5928 C C . SER A 1 790 ? 13.038 37.908 6.988 1.00 81.12 790 SER A C 1
ATOM 5930 O O . SER A 1 790 ? 14.087 37.927 7.637 1.00 81.12 790 SER A O 1
ATOM 5932 N N . VAL A 1 791 ? 11.869 38.251 7.541 1.00 74.00 791 VAL A N 1
ATOM 5933 C CA . VAL A 1 791 ? 11.719 38.542 8.978 1.00 74.00 791 VAL A CA 1
ATOM 5934 C C . VAL A 1 791 ? 12.140 37.344 9.824 1.00 74.00 791 VAL A C 1
ATOM 5936 O O . VAL A 1 791 ? 12.703 37.535 10.897 1.00 74.00 791 VAL A O 1
ATOM 5939 N N . LEU A 1 792 ? 11.921 36.122 9.335 1.00 70.31 792 LEU A N 1
ATOM 5940 C CA . LEU A 1 792 ? 12.299 34.912 10.051 1.00 70.31 792 LEU A CA 1
ATOM 5941 C C . LEU A 1 792 ? 13.824 34.776 10.165 1.00 70.31 792 LEU A C 1
ATOM 5943 O O . LEU A 1 792 ? 14.302 34.449 11.248 1.00 70.31 792 LEU A O 1
ATOM 5947 N N . ASN A 1 793 ? 14.584 35.126 9.118 1.00 72.00 793 ASN A N 1
ATOM 5948 C CA . ASN A 1 793 ? 16.052 35.107 9.162 1.00 72.00 793 ASN A CA 1
ATOM 5949 C C . ASN A 1 793 ? 16.585 36.054 10.249 1.00 72.00 793 ASN A C 1
ATOM 5951 O O . ASN A 1 793 ? 17.439 35.671 11.046 1.00 72.00 793 ASN A O 1
ATOM 5955 N N . VAL A 1 794 ? 16.033 37.271 10.330 1.00 74.44 794 VAL A N 1
ATOM 5956 C CA . VAL A 1 794 ? 16.438 38.276 11.330 1.00 74.44 794 VAL A CA 1
ATOM 5957 C C . VAL A 1 794 ? 15.995 37.896 12.743 1.00 74.44 794 VAL A C 1
ATOM 5959 O O . VAL A 1 794 ? 16.750 38.093 13.693 1.00 74.44 794 VAL A O 1
ATOM 5962 N N . VAL A 1 795 ? 14.793 37.333 12.908 1.00 70.00 795 VAL A N 1
ATOM 5963 C CA . VAL A 1 795 ? 14.303 36.868 14.216 1.00 70.00 795 VAL A CA 1
ATOM 5964 C C . VAL A 1 795 ? 15.158 35.716 14.734 1.00 70.00 795 VAL A C 1
ATOM 5966 O O . VAL A 1 795 ? 15.572 35.760 15.887 1.00 70.00 795 VAL A O 1
ATOM 5969 N N . ARG A 1 796 ? 15.498 34.743 13.882 1.00 66.81 796 ARG A N 1
ATOM 5970 C CA . ARG A 1 796 ? 16.390 33.634 14.244 1.00 66.81 796 ARG A CA 1
ATOM 5971 C C . ARG A 1 796 ? 17.778 34.143 14.633 1.00 66.81 796 ARG A 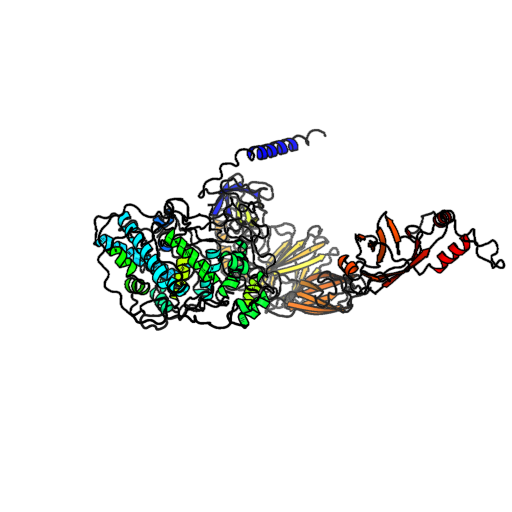C 1
ATOM 5973 O O . ARG A 1 796 ? 18.278 33.785 15.695 1.00 66.81 796 ARG A O 1
ATOM 5980 N N . ALA A 1 797 ? 18.364 35.050 13.847 1.00 67.94 797 ALA A N 1
ATOM 5981 C CA . ALA A 1 797 ? 19.639 35.685 14.193 1.00 67.94 797 ALA A CA 1
ATOM 5982 C C . ALA A 1 797 ? 19.581 36.395 15.560 1.00 67.94 797 ALA A C 1
ATOM 5984 O O . ALA A 1 797 ? 20.489 36.259 16.379 1.00 67.94 797 ALA A O 1
ATOM 5985 N N . LEU A 1 798 ? 18.483 37.102 15.849 1.00 69.31 798 LEU A N 1
ATOM 5986 C CA . LEU A 1 798 ? 18.265 37.778 17.128 1.00 69.31 798 LEU A CA 1
ATOM 5987 C C . LEU A 1 798 ? 18.116 36.794 18.299 1.00 69.31 798 LEU A C 1
ATOM 5989 O O . LEU A 1 798 ? 18.705 37.013 19.356 1.00 69.31 798 LEU A O 1
ATOM 5993 N N . GLU A 1 799 ? 17.352 35.716 18.131 1.00 68.00 799 GLU A N 1
ATOM 5994 C CA . GLU A 1 799 ? 17.206 34.657 19.137 1.00 68.00 799 GLU A CA 1
ATOM 5995 C C . GLU A 1 799 ? 18.565 34.036 19.480 1.00 68.00 799 GLU A C 1
ATOM 5997 O O . GLU A 1 799 ? 18.899 33.876 20.659 1.00 68.00 799 GLU A O 1
ATOM 6002 N N . HIS A 1 800 ? 19.388 33.780 18.463 1.00 63.91 800 HIS A N 1
ATOM 6003 C CA . HIS A 1 800 ? 20.735 33.244 18.626 1.00 63.91 800 HIS A CA 1
ATOM 6004 C C . HIS A 1 800 ? 21.702 34.237 19.294 1.00 63.91 800 HIS A C 1
ATOM 6006 O O . HIS A 1 800 ? 22.436 33.847 20.206 1.00 63.91 800 HIS A O 1
ATOM 6012 N N . ALA A 1 801 ? 21.668 35.522 18.931 1.00 63.22 801 ALA A N 1
ATOM 6013 C CA . ALA A 1 801 ? 22.480 36.561 19.575 1.00 63.22 801 ALA A CA 1
ATOM 6014 C C . ALA A 1 801 ? 22.079 36.801 21.046 1.00 63.22 801 ALA A C 1
ATOM 6016 O O . ALA A 1 801 ? 22.917 37.059 21.912 1.00 63.22 801 ALA A O 1
ATOM 6017 N N . ILE A 1 802 ? 20.787 36.685 21.372 1.00 62.72 802 ILE A N 1
ATOM 6018 C CA . ILE A 1 802 ? 20.311 36.755 22.760 1.00 62.72 802 ILE A CA 1
ATOM 6019 C C . ILE A 1 802 ? 20.803 35.534 23.543 1.00 62.72 802 ILE A C 1
ATOM 6021 O O . ILE A 1 802 ? 21.304 35.692 24.660 1.00 62.72 802 ILE A O 1
ATOM 6025 N N . ALA A 1 803 ? 20.715 34.336 22.963 1.00 56.75 803 ALA A N 1
ATOM 6026 C CA . ALA A 1 803 ? 21.189 33.107 23.592 1.00 56.75 803 ALA A CA 1
ATOM 6027 C C . ALA A 1 803 ? 22.700 33.148 23.901 1.00 56.75 803 ALA A C 1
ATOM 6029 O O . ALA A 1 803 ? 23.098 32.775 25.009 1.00 56.75 803 ALA A O 1
ATOM 6030 N N . SER A 1 804 ? 23.527 33.677 22.989 1.00 54.06 804 SER A N 1
ATOM 6031 C CA . SER A 1 804 ? 24.977 33.843 23.201 1.00 54.06 804 SER A CA 1
ATOM 6032 C C . SER A 1 804 ? 25.303 34.867 24.301 1.00 54.06 804 SER A C 1
ATOM 6034 O O . SER A 1 804 ? 26.212 34.662 25.107 1.00 54.06 804 SER A O 1
ATOM 6036 N N . SER A 1 805 ? 24.514 35.940 24.421 1.00 55.28 805 SER A N 1
ATOM 6037 C CA . SER A 1 805 ? 24.702 36.962 25.464 1.00 55.28 805 SER A CA 1
ATOM 6038 C C . SER A 1 805 ? 24.388 36.471 26.889 1.00 55.28 805 SER A C 1
ATOM 6040 O O . SER A 1 805 ? 24.951 36.980 27.862 1.00 55.28 805 SER A O 1
ATOM 6042 N N . ILE A 1 806 ? 23.506 35.474 27.028 1.00 51.91 806 ILE A N 1
ATOM 6043 C CA . ILE A 1 806 ? 23.047 34.932 28.320 1.00 51.91 806 ILE A CA 1
ATOM 6044 C C . ILE A 1 806 ? 23.987 33.831 28.839 1.00 51.91 806 ILE A C 1
ATOM 6046 O O . ILE A 1 806 ? 24.148 33.689 30.054 1.00 51.91 806 ILE A O 1
ATOM 6050 N N . SER A 1 807 ? 24.627 33.066 27.950 1.00 51.84 807 SER A N 1
ATOM 6051 C CA . SER A 1 807 ? 25.486 31.929 28.313 1.00 51.84 807 SER A CA 1
ATOM 6052 C C . SER A 1 807 ? 26.894 32.332 28.776 1.00 51.84 807 SER A C 1
ATOM 6054 O O . SER A 1 807 ? 27.579 31.535 29.417 1.00 51.84 807 SER A O 1
ATOM 6056 N N . GLY A 1 808 ? 27.347 33.560 28.484 1.00 46.38 808 GLY A N 1
ATOM 6057 C CA . GLY A 1 808 ? 28.685 34.053 28.852 1.00 46.38 808 GLY A CA 1
ATOM 6058 C C . GLY A 1 808 ? 29.846 33.315 28.168 1.00 46.38 808 GLY A C 1
ATOM 6059 O O . GLY A 1 808 ? 31.009 33.558 28.492 1.00 46.38 808 GLY A O 1
ATOM 6060 N N . SER A 1 809 ? 29.535 32.426 27.228 1.00 45.56 809 SER A N 1
ATOM 6061 C CA . SER A 1 809 ? 30.461 31.750 26.335 1.00 45.56 809 SER A CA 1
ATOM 6062 C C . SER A 1 809 ? 30.262 32.371 24.958 1.00 45.56 809 SER A C 1
ATOM 6064 O O . SER A 1 809 ? 29.149 32.372 24.440 1.00 45.56 809 SER A O 1
ATOM 6066 N N . ALA A 1 810 ? 31.331 32.913 24.370 1.00 43.53 810 ALA A N 1
ATOM 6067 C CA . ALA A 1 810 ? 31.382 33.089 22.925 1.00 43.53 810 ALA A CA 1
ATOM 6068 C C . ALA A 1 810 ? 31.386 31.679 22.322 1.00 43.53 810 ALA A C 1
ATOM 6070 O O . ALA A 1 810 ? 32.436 31.061 22.150 1.00 43.53 810 ALA A O 1
ATOM 6071 N N . SER A 1 811 ? 30.195 31.112 22.165 1.00 40.88 811 SER A N 1
ATOM 6072 C CA . SER A 1 811 ? 29.966 29.838 21.509 1.00 40.88 811 SER A CA 1
ATOM 6073 C C . SER A 1 811 ? 30.288 30.026 20.033 1.00 40.88 811 SER A C 1
ATOM 6075 O O . SER A 1 811 ? 29.435 30.445 19.254 1.00 40.88 811 SER A O 1
ATOM 6077 N N . ASN A 1 812 ? 31.546 29.774 19.677 1.00 45.78 812 ASN A N 1
ATOM 6078 C CA . ASN A 1 812 ? 31.953 29.586 18.296 1.00 45.78 812 ASN A CA 1
ATOM 6079 C C . ASN A 1 812 ? 31.283 28.306 17.765 1.00 45.78 812 ASN A C 1
ATOM 6081 O O . ASN A 1 812 ? 31.285 27.287 18.455 1.00 45.78 812 ASN A O 1
ATOM 6085 N N . TYR A 1 813 ? 30.781 28.382 16.530 1.00 43.16 813 TYR A N 1
ATOM 6086 C CA . TYR A 1 813 ? 30.311 27.275 15.683 1.00 43.16 813 TYR A CA 1
ATOM 6087 C C . TYR A 1 813 ? 28.899 26.725 15.930 1.00 43.16 813 TYR A C 1
ATOM 6089 O O . TYR A 1 813 ? 28.715 25.576 16.310 1.00 43.16 813 TYR A O 1
ATOM 6097 N N . LEU A 1 814 ? 27.894 27.543 15.604 1.00 43.84 814 LEU A N 1
ATOM 6098 C CA . LEU A 1 814 ? 26.614 27.085 15.025 1.00 43.84 814 LEU A CA 1
ATOM 6099 C C . LEU A 1 814 ? 26.032 28.093 14.002 1.00 43.84 814 LEU A C 1
ATOM 6101 O O . LEU A 1 814 ? 24.883 27.974 13.592 1.00 43.84 814 LEU A O 1
ATOM 6105 N N . LEU A 1 815 ? 26.764 29.165 13.658 1.00 52.47 815 LEU A N 1
ATOM 6106 C CA . LEU A 1 815 ? 26.152 30.388 13.119 1.00 52.47 815 LEU A CA 1
ATOM 6107 C C . LEU A 1 815 ? 27.013 31.113 12.069 1.00 52.47 815 LEU A C 1
ATOM 6109 O O . LEU A 1 815 ? 26.824 32.311 11.896 1.00 52.47 815 LEU A O 1
ATOM 6113 N N . SER A 1 816 ? 27.927 30.447 11.347 1.00 53.94 816 SER A N 1
ATOM 6114 C CA . SER A 1 816 ? 28.651 31.097 10.225 1.00 53.94 816 SER A CA 1
ATOM 6115 C C . SER A 1 816 ? 27.683 31.705 9.199 1.00 53.94 816 SER A C 1
ATOM 6117 O O . SER A 1 816 ? 27.956 32.746 8.618 1.00 53.94 816 SER A O 1
ATOM 6119 N N . ARG A 1 817 ? 26.491 31.111 9.062 1.00 62.41 817 ARG A N 1
ATOM 6120 C CA . ARG A 1 817 ? 25.369 31.613 8.254 1.00 62.41 817 ARG A CA 1
ATOM 6121 C C . ARG A 1 817 ? 24.619 32.833 8.833 1.00 62.41 817 ARG A C 1
ATOM 6123 O O . ARG A 1 817 ? 23.692 33.369 8.239 1.00 62.41 817 ARG A O 1
ATOM 6130 N N . PHE A 1 818 ? 24.943 33.267 10.043 1.00 70.50 818 PHE A N 1
ATOM 6131 C CA . PHE A 1 818 ? 24.369 34.477 10.646 1.00 70.50 818 PHE A CA 1
ATOM 6132 C C . PHE A 1 818 ? 25.437 35.520 10.991 1.00 70.50 818 PHE A C 1
ATOM 6134 O O . PHE A 1 818 ? 25.087 36.681 11.175 1.00 70.50 818 PHE A O 1
ATOM 6141 N N . ASP A 1 819 ? 26.709 35.117 11.047 1.00 74.38 819 ASP A N 1
ATOM 6142 C CA . ASP A 1 819 ? 27.883 35.992 11.081 1.00 74.38 819 ASP A CA 1
ATOM 6143 C C . ASP A 1 819 ? 28.098 36.593 9.686 1.00 74.38 819 ASP A C 1
ATOM 6145 O O . ASP A 1 819 ? 28.772 36.040 8.816 1.00 74.38 819 ASP A O 1
ATOM 6149 N N . VAL A 1 820 ? 27.421 37.705 9.430 1.00 74.94 820 VAL A N 1
ATOM 6150 C CA . VAL A 1 820 ? 27.356 38.292 8.092 1.00 74.94 820 VAL A CA 1
ATOM 6151 C C . VAL A 1 820 ? 28.538 39.197 7.778 1.00 74.94 820 VAL A C 1
ATOM 6153 O O . VAL A 1 820 ? 28.746 39.542 6.608 1.00 74.94 820 VAL A O 1
ATOM 6156 N N . ASP A 1 821 ? 29.292 39.612 8.794 1.00 76.81 821 ASP A N 1
ATOM 6157 C CA . ASP A 1 821 ? 30.528 40.364 8.617 1.00 76.81 821 ASP A CA 1
ATOM 6158 C C . ASP A 1 821 ? 31.800 39.502 8.685 1.00 76.81 821 ASP A C 1
ATOM 6160 O O . ASP A 1 821 ? 32.873 40.005 8.333 1.00 76.81 821 ASP A O 1
ATOM 6164 N N . LEU A 1 822 ? 31.656 38.200 8.965 1.00 75.69 822 LEU A N 1
ATOM 6165 C CA . LEU A 1 822 ? 32.704 37.176 9.007 1.00 75.69 822 LEU A CA 1
ATOM 6166 C C . LEU A 1 822 ? 33.820 37.511 10.004 1.00 75.69 822 LEU A C 1
ATOM 6168 O O . LEU A 1 822 ? 34.987 37.153 9.788 1.00 75.69 822 LEU A O 1
ATOM 6172 N N . ASP A 1 823 ? 33.492 38.234 11.078 1.00 72.44 823 ASP A N 1
ATOM 6173 C CA . ASP A 1 823 ? 34.440 38.565 12.141 1.00 72.44 823 ASP A CA 1
ATOM 6174 C C . ASP A 1 823 ? 34.623 37.430 13.168 1.00 72.44 823 ASP A C 1
ATOM 6176 O O . ASP A 1 823 ? 35.548 37.476 13.991 1.00 72.44 823 ASP A O 1
ATOM 6180 N N . GLY A 1 824 ? 33.813 36.373 13.053 1.00 68.00 824 GLY A N 1
ATOM 6181 C CA . GLY A 1 824 ? 33.812 35.192 13.904 1.00 68.00 824 GLY A CA 1
ATOM 6182 C C . GLY A 1 824 ? 32.862 35.289 15.099 1.00 68.00 824 GLY A C 1
ATOM 6183 O O . GLY A 1 824 ? 32.832 34.357 15.909 1.00 68.00 824 GLY A O 1
ATOM 6184 N N . PHE A 1 825 ? 32.104 36.380 15.250 1.00 71.69 825 PHE A N 1
ATOM 6185 C CA . PHE A 1 825 ? 31.200 36.620 16.370 1.00 71.69 825 PHE A CA 1
ATOM 6186 C C . PHE A 1 825 ? 29.825 37.099 15.901 1.00 71.69 825 PHE A C 1
ATOM 6188 O O . PHE A 1 825 ? 29.699 38.110 15.234 1.00 71.69 825 PHE A O 1
ATOM 6195 N N . LEU A 1 826 ? 28.751 36.463 16.385 1.00 71.19 826 LEU A N 1
ATOM 6196 C CA . LEU A 1 826 ? 27.402 36.992 16.166 1.00 71.19 826 LEU A CA 1
ATOM 6197 C C . LEU A 1 826 ? 27.103 38.150 17.134 1.00 71.19 826 LEU A C 1
ATOM 6199 O O . LEU A 1 826 ? 26.941 37.940 18.343 1.00 71.19 826 LEU A O 1
ATOM 6203 N N . THR A 1 827 ? 26.991 39.365 16.606 1.00 73.94 827 THR A N 1
ATOM 6204 C CA . THR A 1 827 ? 26.789 40.613 17.350 1.00 73.94 827 THR A CA 1
ATOM 6205 C C . THR A 1 827 ? 25.531 41.381 16.915 1.00 73.94 827 THR A C 1
ATOM 6207 O O . THR A 1 827 ? 24.796 40.993 16.011 1.00 73.94 827 THR A O 1
ATOM 6210 N N . GLU A 1 828 ? 25.250 42.510 17.580 1.00 74.06 828 GLU A N 1
ATOM 6211 C CA . GLU A 1 828 ? 24.193 43.443 17.149 1.00 74.06 828 GLU A CA 1
ATOM 6212 C C . GLU A 1 828 ? 24.472 44.017 15.745 1.00 74.06 828 GLU A C 1
ATOM 6214 O O . GLU A 1 828 ? 23.530 44.327 15.016 1.00 74.06 828 GLU A O 1
ATOM 6219 N N . SER A 1 829 ? 25.748 44.101 15.345 1.00 79.06 829 SER A N 1
ATOM 6220 C CA . SER A 1 829 ? 26.157 44.572 14.017 1.00 79.06 829 SER A CA 1
ATOM 6221 C C . SER A 1 829 ? 25.653 43.639 12.918 1.00 79.06 829 SER A C 1
ATOM 6223 O O . SER A 1 829 ? 25.139 44.111 11.907 1.00 79.06 829 SER A O 1
ATOM 6225 N N . ASP A 1 830 ? 25.715 42.324 13.132 1.00 81.25 830 ASP A N 1
ATOM 6226 C CA . ASP A 1 830 ? 25.224 41.324 12.182 1.00 81.25 830 ASP A CA 1
ATOM 6227 C C . ASP A 1 830 ? 23.729 41.466 11.938 1.00 81.25 830 ASP A C 1
ATOM 6229 O O . ASP A 1 830 ? 23.268 41.529 10.798 1.00 81.25 830 ASP A O 1
ATOM 6233 N N . ILE A 1 831 ? 22.970 41.629 13.021 1.00 81.69 831 ILE A N 1
ATOM 6234 C CA . ILE A 1 831 ? 21.529 41.867 12.960 1.00 81.69 831 ILE A CA 1
ATOM 6235 C C . ILE A 1 831 ? 21.238 43.167 12.202 1.00 81.69 831 ILE A C 1
ATOM 6237 O O . ILE A 1 831 ? 20.303 43.204 11.404 1.00 81.69 831 ILE A O 1
ATOM 6241 N N . GLU A 1 832 ? 22.032 44.224 12.400 1.00 83.75 832 GLU A N 1
ATOM 6242 C CA . GLU A 1 832 ? 21.892 45.486 11.663 1.00 83.75 832 GLU A CA 1
ATOM 6243 C C . GLU A 1 832 ? 22.173 45.308 10.161 1.00 83.75 832 GLU A C 1
ATOM 6245 O O . GLU A 1 832 ? 21.423 45.818 9.321 1.00 83.75 832 GLU A O 1
ATOM 6250 N N . TYR A 1 833 ? 23.211 44.552 9.797 1.00 83.62 833 TYR A N 1
ATOM 6251 C CA . TYR A 1 833 ? 23.538 44.265 8.402 1.00 83.62 833 TYR A CA 1
ATOM 6252 C C . TYR A 1 833 ? 22.470 43.401 7.722 1.00 83.62 833 TYR A C 1
ATOM 6254 O O . TYR A 1 833 ? 22.051 43.739 6.612 1.00 83.62 833 TYR A O 1
ATOM 6262 N N . MET A 1 834 ? 21.969 42.361 8.398 1.00 83.69 834 MET A N 1
ATOM 6263 C CA . MET A 1 834 ? 20.863 41.520 7.925 1.00 83.69 834 MET A CA 1
ATOM 6264 C C . MET A 1 834 ? 19.564 42.318 7.788 1.00 83.69 834 MET A C 1
ATOM 6266 O O . MET A 1 834 ? 18.901 42.265 6.754 1.00 83.69 834 MET A O 1
ATOM 6270 N N . ALA A 1 835 ? 19.214 43.116 8.800 1.00 82.69 835 ALA A N 1
ATOM 6271 C CA . ALA A 1 835 ? 18.034 43.973 8.766 1.00 82.69 835 ALA A CA 1
ATOM 6272 C C . ALA A 1 835 ? 18.117 45.017 7.641 1.00 82.69 835 ALA A C 1
ATOM 6274 O O . ALA A 1 835 ? 17.093 45.392 7.072 1.00 82.69 835 ALA A O 1
ATOM 6275 N N . GLY A 1 836 ? 19.328 45.448 7.274 1.00 81.62 836 GLY A N 1
ATOM 6276 C CA . GLY A 1 836 ? 19.573 46.316 6.124 1.00 81.62 836 GLY A CA 1
ATOM 6277 C C . GLY A 1 836 ? 19.225 45.691 4.769 1.00 81.62 836 GLY A C 1
ATOM 6278 O O . GLY A 1 836 ? 18.989 46.436 3.822 1.00 81.62 836 GLY A O 1
ATOM 6279 N N . ASN A 1 837 ? 19.161 44.360 4.681 1.00 87.56 837 ASN A N 1
ATOM 6280 C CA . ASN A 1 837 ? 18.705 43.620 3.504 1.00 87.56 837 ASN A CA 1
ATOM 6281 C C . ASN A 1 837 ? 17.295 43.049 3.655 1.00 87.56 837 ASN A C 1
ATOM 6283 O O . ASN A 1 837 ? 16.825 42.388 2.738 1.00 87.56 837 ASN A O 1
ATOM 6287 N N . LEU A 1 838 ? 16.602 43.299 4.768 1.00 83.81 838 LEU A N 1
ATOM 6288 C CA . LEU A 1 838 ? 15.262 42.770 4.995 1.00 83.81 838 LEU A CA 1
ATOM 6289 C C . LEU A 1 838 ? 14.344 43.131 3.816 1.00 83.81 838 LEU A C 1
ATOM 6291 O O . LEU A 1 838 ? 14.282 44.296 3.418 1.00 83.81 838 LEU A O 1
ATOM 6295 N N . TRP A 1 839 ? 13.596 42.150 3.305 1.00 80.62 839 TRP A N 1
ATOM 6296 C CA . TRP A 1 839 ? 12.732 42.246 2.112 1.00 80.62 839 TRP A CA 1
ATOM 6297 C C . TRP A 1 839 ? 13.472 42.361 0.768 1.00 80.62 839 TRP A C 1
ATOM 6299 O O . TRP A 1 839 ? 12.814 42.368 -0.274 1.00 80.62 839 TRP A O 1
ATOM 6309 N N . SER A 1 840 ? 14.803 42.438 0.772 1.00 85.81 840 SER A N 1
ATOM 6310 C CA . SER A 1 840 ? 15.625 42.315 -0.431 1.00 85.81 840 SER A CA 1
ATOM 6311 C C . SER A 1 840 ? 15.904 40.841 -0.742 1.00 85.81 840 SER A C 1
ATOM 6313 O O . SER A 1 840 ? 15.864 39.977 0.138 1.00 85.81 840 SER A O 1
ATOM 6315 N N . GLY A 1 841 ? 16.204 40.546 -1.999 1.00 86.69 841 GLY A N 1
ATOM 6316 C CA . GLY A 1 841 ? 16.461 39.194 -2.475 1.00 86.69 841 GLY A CA 1
ATOM 6317 C C . GLY A 1 841 ? 17.049 39.169 -3.877 1.00 86.69 841 GLY A C 1
ATOM 6318 O O . GLY A 1 841 ? 17.161 40.203 -4.537 1.00 86.69 841 GLY A O 1
ATOM 6319 N N . THR A 1 842 ? 17.425 37.982 -4.331 1.00 84.56 842 THR A N 1
ATOM 6320 C CA . THR A 1 842 ? 17.881 37.711 -5.688 1.00 84.56 842 THR A CA 1
ATOM 6321 C C . THR A 1 842 ? 17.296 36.403 -6.205 1.00 84.56 842 THR A C 1
ATOM 6323 O O . THR A 1 842 ? 17.115 35.449 -5.454 1.00 84.56 842 THR A O 1
ATOM 6326 N N . THR A 1 843 ? 16.992 36.365 -7.497 1.00 77.25 843 THR A N 1
ATOM 6327 C CA . THR A 1 843 ? 16.608 35.134 -8.203 1.00 77.25 843 THR A CA 1
ATOM 6328 C C . THR A 1 843 ? 17.813 34.411 -8.800 1.00 77.25 843 THR A C 1
ATOM 6330 O O . THR A 1 843 ? 17.648 33.347 -9.393 1.00 77.25 843 THR A O 1
ATOM 6333 N N . LEU A 1 844 ? 19.013 34.988 -8.681 1.00 75.88 844 LEU A N 1
ATOM 6334 C CA . LEU A 1 844 ? 20.243 34.402 -9.193 1.00 75.88 844 LEU A CA 1
ATOM 6335 C C . LEU A 1 844 ? 20.638 33.172 -8.377 1.00 75.88 844 LEU A C 1
ATOM 6337 O O . LEU A 1 844 ? 20.415 33.100 -7.170 1.00 75.88 844 LEU A O 1
ATOM 6341 N N . GLN A 1 845 ? 21.235 32.211 -9.069 1.00 73.19 845 GLN A N 1
ATOM 6342 C CA . GLN A 1 845 ? 21.760 30.964 -8.523 1.00 73.19 845 GLN A CA 1
ATOM 6343 C C . GLN A 1 845 ? 23.124 30.689 -9.176 1.00 73.19 845 GLN A C 1
ATOM 6345 O O . GLN A 1 845 ? 23.396 31.231 -10.258 1.00 73.19 845 GLN A O 1
ATOM 6350 N N . PRO A 1 846 ? 23.985 29.841 -8.584 1.00 74.81 846 PRO A N 1
ATOM 6351 C CA . PRO A 1 846 ? 25.225 29.424 -9.230 1.00 74.81 846 PRO A CA 1
ATOM 6352 C C . PRO A 1 846 ? 24.980 28.875 -10.647 1.00 74.81 846 PRO A C 1
ATOM 6354 O O . PRO A 1 846 ? 24.097 28.042 -10.861 1.00 74.81 846 PRO A O 1
ATOM 6357 N N . ILE A 1 847 ? 25.753 29.356 -11.627 1.00 73.69 847 ILE A N 1
ATOM 6358 C CA . ILE A 1 847 ? 25.571 28.992 -13.042 1.00 73.69 847 ILE A CA 1
ATOM 6359 C C . ILE A 1 847 ? 25.773 27.482 -13.286 1.00 73.69 847 ILE A C 1
ATOM 6361 O O . ILE A 1 847 ? 26.700 26.874 -12.746 1.00 73.69 847 ILE A O 1
ATOM 6365 N N . TYR A 1 848 ? 24.947 26.877 -14.148 1.00 74.25 848 TYR A N 1
ATOM 6366 C CA . TYR A 1 848 ? 25.067 25.473 -14.554 1.00 74.25 848 TYR A CA 1
ATOM 6367 C C . TYR A 1 848 ? 25.199 25.311 -16.075 1.00 74.25 848 TYR A C 1
ATOM 6369 O O . TYR A 1 848 ? 24.727 26.137 -16.858 1.00 74.25 848 TYR A O 1
ATOM 6377 N N . LEU A 1 849 ? 25.868 24.227 -16.487 1.00 78.69 849 LEU A N 1
ATOM 6378 C CA . LEU A 1 849 ? 26.109 23.865 -17.885 1.00 78.69 849 LEU A CA 1
ATOM 6379 C C . LEU A 1 849 ? 26.376 22.357 -18.024 1.00 78.69 849 LEU A C 1
ATOM 6381 O O . LEU A 1 849 ? 27.338 21.837 -17.440 1.00 78.69 849 LEU A O 1
ATOM 6385 N N . SER A 1 850 ? 25.577 21.690 -18.855 1.00 80.50 850 SER A N 1
ATOM 6386 C CA . SER A 1 850 ? 25.818 20.365 -19.441 1.00 80.50 850 SER A CA 1
ATOM 6387 C C . SER A 1 850 ? 25.980 20.488 -20.956 1.00 80.50 850 SER A C 1
ATOM 6389 O O . SER A 1 850 ? 25.483 21.444 -21.543 1.00 80.50 850 SER A O 1
ATOM 6391 N N . ALA A 1 851 ? 26.687 19.553 -21.589 1.00 82.50 851 ALA A N 1
ATOM 6392 C CA . ALA A 1 851 ? 26.892 19.494 -23.036 1.00 82.50 851 ALA A CA 1
ATOM 6393 C C . ALA A 1 851 ? 27.064 18.025 -23.451 1.00 82.50 851 ALA A C 1
ATOM 6395 O O . ALA A 1 851 ? 27.734 17.288 -22.730 1.00 82.50 851 ALA A O 1
ATOM 6396 N N . GLN A 1 852 ? 26.495 17.610 -24.581 1.00 82.69 852 GLN A N 1
ATOM 6397 C CA . GLN A 1 852 ? 26.622 16.261 -25.140 1.00 82.69 852 GLN A CA 1
ATOM 6398 C C . GLN A 1 852 ? 26.374 16.255 -26.657 1.00 82.69 852 GLN A C 1
ATOM 6400 O O . GLN A 1 852 ? 25.831 17.213 -27.210 1.00 82.69 852 GLN A O 1
ATOM 6405 N N . LEU A 1 853 ? 26.768 15.169 -27.326 1.00 83.88 853 LEU A N 1
ATOM 6406 C CA . LEU A 1 853 ? 26.364 14.888 -28.704 1.00 83.88 853 LEU A CA 1
ATOM 6407 C C . LEU A 1 853 ? 24.875 14.506 -28.718 1.00 83.88 853 LEU A C 1
ATOM 6409 O O . LEU A 1 853 ? 24.435 13.717 -27.884 1.00 83.88 853 LEU A O 1
ATOM 6413 N N . ASP A 1 854 ? 24.089 15.094 -29.618 1.00 83.06 854 ASP A N 1
ATOM 6414 C CA . ASP A 1 854 ? 22.673 14.758 -29.751 1.00 83.06 854 ASP A CA 1
ATOM 6415 C C . ASP A 1 854 ? 22.524 13.300 -30.216 1.00 83.06 854 ASP A C 1
ATOM 6417 O O . ASP A 1 854 ? 23.172 12.927 -31.200 1.00 83.06 854 ASP A O 1
ATOM 6421 N N . PRO A 1 855 ? 21.653 12.487 -29.588 1.00 80.06 855 PRO A N 1
ATOM 6422 C CA . PRO A 1 855 ? 21.446 11.094 -29.985 1.00 80.06 855 PRO A CA 1
ATOM 6423 C C . PRO A 1 855 ? 21.079 10.898 -31.463 1.00 80.06 855 PRO A C 1
ATOM 6425 O O . PRO A 1 855 ? 21.344 9.842 -32.024 1.00 80.06 855 PRO A O 1
ATOM 6428 N N . ALA A 1 856 ? 20.477 11.891 -32.127 1.00 79.62 856 ALA A N 1
ATOM 6429 C CA . ALA A 1 856 ? 20.181 11.831 -33.559 1.00 79.62 856 ALA A CA 1
ATOM 6430 C C . ALA A 1 856 ? 21.424 12.018 -34.451 1.00 79.62 856 ALA A C 1
ATOM 6432 O O . ALA A 1 856 ? 21.382 11.692 -35.637 1.00 79.62 856 ALA A O 1
ATOM 6433 N N . SER A 1 857 ? 22.500 12.581 -33.900 1.00 83.19 857 SER A N 1
ATOM 6434 C CA . SER A 1 857 ? 23.791 12.794 -34.568 1.00 83.19 857 SER A CA 1
ATOM 6435 C C . SER A 1 857 ? 24.866 11.788 -34.145 1.00 83.19 857 SER A C 1
ATOM 6437 O O . SER A 1 857 ? 25.931 11.744 -34.764 1.00 83.19 857 SER A O 1
ATOM 6439 N N . ASP A 1 858 ? 24.586 10.996 -33.112 1.00 84.88 858 ASP A N 1
ATOM 6440 C CA . ASP A 1 858 ? 25.437 9.930 -32.596 1.00 84.88 858 ASP A CA 1
ATOM 6441 C C . ASP A 1 858 ? 25.134 8.627 -33.346 1.00 84.88 858 ASP A C 1
ATOM 6443 O O . ASP A 1 858 ? 24.077 8.019 -33.173 1.00 84.88 858 ASP A O 1
ATOM 6447 N N . THR A 1 859 ? 25.988 8.252 -34.295 1.00 85.19 859 THR A N 1
ATOM 6448 C CA . THR A 1 859 ? 25.725 7.112 -35.183 1.00 85.19 859 THR A CA 1
ATOM 6449 C C . THR A 1 859 ? 26.469 5.878 -34.700 1.00 85.19 859 THR A C 1
ATOM 6451 O O . THR A 1 859 ? 27.598 5.968 -34.246 1.00 85.19 859 THR A O 1
ATOM 6454 N N . GLY A 1 860 ? 25.859 4.702 -34.852 1.00 82.81 860 GLY A N 1
ATOM 6455 C CA . GLY A 1 860 ? 26.429 3.472 -34.307 1.00 82.81 860 GLY A CA 1
ATOM 6456 C C . GLY A 1 860 ? 26.052 3.303 -32.836 1.00 82.81 860 GLY A C 1
ATOM 6457 O O . GLY A 1 860 ? 24.881 3.034 -32.549 1.00 82.81 860 GLY A O 1
ATOM 6458 N N . ILE A 1 861 ? 27.015 3.405 -31.918 1.00 77.81 861 ILE A N 1
ATOM 6459 C CA . ILE A 1 861 ? 26.786 3.204 -30.479 1.00 77.81 861 ILE A CA 1
ATOM 6460 C C . ILE A 1 861 ? 26.394 4.528 -29.813 1.00 77.81 861 ILE A C 1
ATOM 6462 O O . ILE A 1 861 ? 27.221 5.395 -29.582 1.00 77.81 861 ILE A O 1
ATOM 6466 N N . LEU A 1 862 ? 25.126 4.650 -29.417 1.00 76.50 862 LEU A N 1
ATOM 6467 C CA . LEU A 1 862 ? 24.638 5.850 -28.734 1.00 76.50 862 LEU A CA 1
ATOM 6468 C C . LEU A 1 862 ? 25.372 6.099 -27.402 1.00 76.50 862 LEU A C 1
ATOM 6470 O O . LEU A 1 862 ? 25.441 5.221 -26.540 1.00 76.50 862 LEU A O 1
ATOM 6474 N N . GLY A 1 863 ? 25.826 7.333 -27.203 1.00 72.62 863 GLY A N 1
ATOM 6475 C CA . GLY A 1 863 ? 26.447 7.857 -25.992 1.00 72.62 863 GLY A CA 1
ATOM 6476 C C . GLY A 1 863 ? 27.966 7.698 -25.915 1.00 72.62 863 GLY A C 1
ATOM 6477 O O . GLY A 1 863 ? 28.543 8.080 -24.895 1.00 72.62 863 GLY A O 1
ATOM 6478 N N . ASP A 1 864 ? 28.627 7.147 -26.936 1.00 77.38 864 ASP A N 1
ATOM 6479 C CA . ASP A 1 864 ? 30.083 6.951 -26.930 1.00 77.38 864 ASP A CA 1
ATOM 6480 C C . ASP A 1 864 ? 30.869 8.154 -27.496 1.00 77.38 864 ASP A C 1
ATOM 6482 O O . ASP A 1 864 ? 32.083 8.259 -27.290 1.00 77.38 864 ASP A O 1
ATOM 6486 N N . GLY A 1 865 ? 30.170 9.102 -28.132 1.00 80.75 865 GLY A N 1
ATOM 6487 C CA . GLY A 1 865 ? 30.752 10.308 -28.716 1.00 80.75 865 GLY A CA 1
ATOM 6488 C C . GLY A 1 865 ? 31.493 10.058 -30.030 1.00 80.75 865 GLY A C 1
ATOM 6489 O O . GLY A 1 865 ? 32.326 10.888 -30.414 1.00 80.75 865 GLY A O 1
ATOM 6490 N N . ILE A 1 866 ? 31.230 8.936 -30.702 1.00 87.00 866 ILE A N 1
ATOM 6491 C CA . ILE A 1 866 ? 31.800 8.548 -31.989 1.00 87.00 866 ILE A CA 1
ATOM 6492 C C . ILE A 1 866 ? 30.691 8.575 -33.044 1.00 87.00 866 ILE A C 1
ATOM 6494 O O . ILE A 1 866 ? 29.623 8.012 -32.876 1.00 87.00 866 ILE A O 1
ATOM 6498 N N . THR A 1 867 ? 30.936 9.228 -34.175 1.00 90.25 867 THR A N 1
ATOM 6499 C CA . THR A 1 867 ? 29.945 9.333 -35.252 1.00 90.25 867 THR A CA 1
ATOM 6500 C C . THR A 1 867 ? 30.603 9.213 -36.619 1.00 90.25 867 THR A C 1
ATOM 6502 O O . THR A 1 867 ? 31.751 9.602 -36.805 1.00 90.25 867 THR A O 1
ATOM 6505 N N . SER A 1 868 ? 29.862 8.722 -37.606 1.00 90.00 868 SER A N 1
ATOM 6506 C CA . SER A 1 868 ? 30.223 8.700 -39.022 1.00 90.00 868 SER A CA 1
ATOM 6507 C C . SER A 1 868 ? 29.738 9.942 -39.765 1.00 90.00 868 SER A C 1
ATOM 6509 O O . SER A 1 868 ? 29.899 10.059 -40.983 1.00 90.00 868 SER A O 1
ATOM 6511 N N . THR A 1 869 ? 29.084 10.873 -39.066 1.00 88.69 869 THR A N 1
ATOM 6512 C CA . THR A 1 869 ? 28.488 12.062 -39.673 1.00 88.69 869 THR A CA 1
ATOM 6513 C C . THR A 1 869 ? 29.301 13.302 -39.334 1.00 88.69 869 THR A C 1
ATOM 6515 O O . THR A 1 869 ? 29.397 13.712 -38.187 1.00 88.69 869 THR A O 1
ATOM 6518 N N . ALA A 1 870 ? 29.855 13.960 -40.356 1.00 87.50 870 ALA A N 1
ATOM 6519 C CA . ALA A 1 870 ? 30.697 15.141 -40.153 1.00 87.50 870 ALA A CA 1
ATOM 6520 C C . ALA A 1 870 ? 29.934 16.376 -39.640 1.00 87.50 870 ALA A C 1
ATOM 6522 O O . ALA A 1 870 ? 30.542 17.262 -39.056 1.00 87.50 870 ALA A O 1
ATOM 6523 N N . MET A 1 871 ? 28.623 16.470 -39.875 1.00 90.88 871 MET A N 1
ATOM 6524 C CA . MET A 1 871 ? 27.764 17.522 -39.319 1.00 90.88 871 MET A CA 1
ATOM 6525 C C . MET A 1 871 ? 26.954 16.932 -38.173 1.00 90.88 871 MET A C 1
ATOM 6527 O O . MET A 1 871 ? 26.084 16.102 -38.427 1.00 90.88 871 MET A O 1
ATOM 6531 N N . VAL A 1 872 ? 27.218 17.375 -36.949 1.00 88.94 872 VAL A N 1
ATOM 6532 C CA . VAL A 1 872 ? 26.531 16.876 -35.757 1.00 88.94 872 VAL A CA 1
ATOM 6533 C C . VAL A 1 872 ? 25.808 17.986 -35.024 1.00 88.94 872 VAL A C 1
ATOM 6535 O O . VAL A 1 872 ? 26.268 19.126 -34.994 1.00 88.94 872 VAL A O 1
ATOM 6538 N N . HIS A 1 873 ? 24.694 17.636 -34.400 1.00 89.06 873 HIS A N 1
ATOM 6539 C CA . HIS A 1 873 ? 24.031 18.490 -33.438 1.00 89.06 873 HIS A CA 1
ATOM 6540 C C . HIS A 1 873 ? 24.616 18.223 -32.051 1.00 89.06 873 HIS A C 1
ATOM 6542 O O . HIS A 1 873 ? 24.626 17.095 -31.567 1.00 89.06 873 HIS A O 1
ATOM 6548 N N . LEU A 1 874 ? 25.135 19.260 -31.413 1.00 84.25 874 LEU A N 1
ATOM 6549 C CA . LEU A 1 874 ? 25.460 19.266 -29.995 1.00 84.25 874 LEU A CA 1
ATOM 6550 C C . LEU A 1 874 ? 24.267 19.807 -29.243 1.00 84.25 874 LEU A C 1
ATOM 6552 O O . LEU A 1 874 ? 23.759 20.855 -29.625 1.00 84.25 874 LEU A O 1
ATOM 6556 N N . CYS A 1 875 ? 23.877 19.174 -28.149 1.00 82.88 875 CYS A N 1
ATOM 6557 C CA . CYS A 1 875 ? 22.824 19.688 -27.290 1.00 82.88 875 CYS A CA 1
ATOM 6558 C C . CYS A 1 875 ? 23.249 19.663 -25.824 1.00 82.88 875 CYS A C 1
ATOM 6560 O O . CYS A 1 875 ? 24.196 18.992 -25.416 1.00 82.88 875 CYS A O 1
ATOM 6562 N N . GLY A 1 876 ? 22.581 20.462 -25.011 1.00 80.81 876 GLY A N 1
ATOM 6563 C CA . GLY A 1 876 ? 22.855 20.526 -23.588 1.00 80.81 876 GLY A CA 1
ATOM 6564 C C . GLY A 1 876 ? 21.889 21.458 -22.893 1.00 80.81 876 GLY A C 1
ATOM 6565 O O . GLY A 1 876 ? 21.000 22.039 -23.517 1.00 80.81 876 GLY A O 1
ATOM 6566 N N . VAL A 1 877 ? 22.071 21.600 -21.588 1.00 77.62 877 VAL A N 1
ATOM 6567 C CA . VAL A 1 877 ? 21.261 22.482 -20.756 1.00 77.62 877 VAL A CA 1
ATOM 6568 C C . VAL A 1 877 ? 22.189 23.468 -20.057 1.00 77.62 877 VAL A C 1
ATOM 6570 O O . VAL A 1 877 ? 23.254 23.092 -19.569 1.00 77.62 877 VAL A O 1
ATOM 6573 N N . ALA A 1 878 ? 21.809 24.737 -20.028 1.00 76.56 878 ALA A N 1
ATOM 6574 C CA . ALA A 1 878 ? 22.536 25.791 -19.334 1.00 76.56 878 ALA A CA 1
ATOM 6575 C C . ALA A 1 878 ? 21.578 26.618 -18.472 1.00 76.56 878 ALA A C 1
ATOM 6577 O O . ALA A 1 878 ? 20.360 26.485 -18.587 1.00 76.56 878 ALA A O 1
ATOM 6578 N N . THR A 1 879 ? 22.109 27.497 -17.623 1.00 79.44 879 THR A N 1
ATOM 6579 C CA . THR A 1 879 ? 21.284 28.470 -16.893 1.00 79.44 879 THR A CA 1
ATOM 6580 C C . THR A 1 879 ? 20.363 29.243 -17.855 1.00 79.44 879 THR A C 1
ATOM 6582 O O . THR A 1 879 ? 20.840 29.740 -18.879 1.00 79.44 879 THR A O 1
ATOM 6585 N N . PRO A 1 880 ? 19.051 29.359 -17.568 1.00 77.56 880 PRO A N 1
ATOM 6586 C CA . PRO A 1 880 ? 18.127 30.113 -18.410 1.00 77.56 880 PRO A CA 1
ATOM 6587 C C . PRO A 1 880 ? 18.587 31.535 -18.697 1.00 77.56 880 PRO A C 1
ATOM 6589 O O . PRO A 1 880 ? 19.005 32.251 -17.797 1.00 77.56 880 PRO A O 1
ATOM 6592 N N . GLY A 1 881 ? 18.531 31.933 -19.971 1.00 74.12 881 GLY A N 1
ATOM 6593 C CA . GLY A 1 881 ? 19.002 33.248 -20.404 1.00 74.12 881 GLY A CA 1
ATOM 6594 C C . GLY A 1 881 ? 20.526 33.387 -20.508 1.00 74.12 881 GLY A C 1
ATOM 6595 O O . GLY A 1 881 ? 20.988 34.425 -20.980 1.00 74.12 881 GLY A O 1
ATOM 6596 N N . ALA A 1 882 ? 21.313 32.364 -20.153 1.00 82.69 882 ALA A N 1
ATOM 6597 C CA . ALA A 1 882 ? 22.761 32.400 -20.327 1.00 82.69 882 ALA A CA 1
ATOM 6598 C C . ALA A 1 882 ? 23.153 32.368 -21.812 1.00 82.69 882 ALA A C 1
ATOM 6600 O O . ALA A 1 882 ? 22.599 31.613 -22.615 1.00 82.69 882 ALA A O 1
ATOM 6601 N N . LEU A 1 883 ? 24.155 33.164 -22.176 1.00 88.75 883 LEU A N 1
ATOM 6602 C CA . LEU A 1 883 ? 24.845 33.079 -23.455 1.00 88.75 883 LEU A CA 1
ATOM 6603 C C . LEU A 1 883 ? 25.727 31.828 -23.460 1.00 88.75 883 LEU A C 1
ATOM 6605 O O . LEU A 1 883 ? 26.716 31.760 -22.733 1.00 88.75 883 LEU A O 1
ATOM 6609 N N . VAL A 1 884 ? 25.390 30.858 -24.301 1.00 89.38 884 VAL A N 1
ATOM 6610 C CA . VAL A 1 884 ? 26.189 29.661 -24.549 1.00 89.38 884 VAL A CA 1
ATOM 6611 C C . VAL A 1 884 ? 27.007 29.855 -25.823 1.00 89.38 884 VAL A C 1
ATOM 6613 O O . VAL A 1 884 ? 26.468 30.238 -26.861 1.00 89.38 884 VAL A O 1
ATOM 6616 N N . THR A 1 885 ? 28.306 29.584 -25.757 1.00 92.12 885 THR A N 1
ATOM 6617 C CA . THR A 1 885 ? 29.244 29.610 -26.883 1.00 92.12 885 THR A CA 1
ATOM 6618 C C . THR A 1 885 ? 29.902 28.245 -27.051 1.00 92.12 885 THR A C 1
ATOM 6620 O O . THR A 1 885 ? 30.112 27.532 -26.070 1.00 92.12 885 THR A O 1
ATOM 6623 N N . VAL A 1 886 ? 30.228 27.873 -28.286 1.00 90.81 886 VAL A N 1
ATOM 6624 C CA . VAL A 1 886 ? 30.932 26.633 -28.628 1.00 90.81 886 VAL A CA 1
ATOM 6625 C C . VAL A 1 886 ? 32.162 26.935 -29.486 1.00 90.81 886 VAL A C 1
ATOM 6627 O O . VAL A 1 886 ? 32.091 27.751 -30.402 1.00 90.81 886 VAL A O 1
ATOM 6630 N N . ASP A 1 887 ? 33.274 26.284 -29.162 1.00 89.88 887 ASP A N 1
ATOM 6631 C CA . ASP A 1 887 ? 34.556 26.269 -29.879 1.00 89.88 887 ASP A CA 1
ATOM 6632 C C . ASP A 1 887 ? 34.902 24.793 -30.132 1.00 89.88 887 ASP A C 1
ATOM 6634 O O . ASP A 1 887 ? 35.110 24.029 -29.195 1.00 89.88 887 ASP A O 1
ATOM 6638 N N . VAL A 1 888 ? 34.859 24.350 -31.382 1.00 82.62 888 VAL A N 1
ATOM 6639 C CA . VAL A 1 888 ? 34.849 22.932 -31.774 1.00 82.62 888 VAL A CA 1
ATOM 6640 C C . VAL A 1 888 ? 36.252 22.323 -31.776 1.00 82.62 888 VAL A C 1
ATOM 6642 O O . VAL A 1 888 ? 36.402 21.113 -31.589 1.00 82.62 888 VAL A O 1
ATOM 6645 N N . ASN A 1 889 ? 37.285 23.139 -31.978 1.00 76.81 889 ASN A N 1
ATOM 6646 C CA . ASN A 1 889 ? 38.670 22.691 -32.137 1.00 76.81 889 ASN A CA 1
ATOM 6647 C C . ASN A 1 889 ? 39.608 23.198 -31.021 1.00 76.81 889 ASN A C 1
ATOM 6649 O O . ASN A 1 889 ? 40.792 22.846 -31.007 1.00 76.81 889 ASN A O 1
ATOM 6653 N N . GLY A 1 890 ? 39.088 23.987 -30.080 1.00 70.50 890 GLY A N 1
ATOM 6654 C CA . GLY A 1 890 ? 39.819 24.543 -28.950 1.00 70.50 890 GLY A CA 1
ATOM 6655 C C . GLY A 1 890 ? 40.851 25.598 -29.348 1.00 70.50 890 GLY A C 1
ATOM 6656 O O . GLY A 1 890 ? 41.816 25.805 -28.603 1.00 70.50 890 GLY A O 1
ATOM 6657 N N . ASP A 1 891 ? 40.705 26.229 -30.516 1.00 76.81 891 ASP A N 1
ATOM 6658 C CA . ASP A 1 891 ? 41.634 27.248 -31.017 1.00 76.81 891 ASP A CA 1
ATOM 6659 C C . ASP A 1 891 ? 41.359 28.656 -30.452 1.00 76.81 891 ASP A C 1
ATOM 6661 O O . ASP A 1 891 ? 42.158 29.583 -30.650 1.00 76.81 891 ASP A O 1
ATOM 6665 N N . GLY A 1 892 ? 40.279 28.799 -29.677 1.00 71.81 892 GLY A N 1
ATOM 6666 C CA . GLY A 1 892 ? 39.832 30.042 -29.063 1.00 71.81 892 GLY A CA 1
ATOM 6667 C C . GLY A 1 892 ? 38.922 30.887 -29.956 1.00 71.81 892 GLY A C 1
ATOM 6668 O O . GLY A 1 892 ? 38.586 32.012 -29.571 1.00 71.81 892 GLY A O 1
ATOM 6669 N N . VAL A 1 893 ? 38.536 30.399 -31.136 1.00 81.81 893 VAL A N 1
ATOM 6670 C CA . VAL A 1 893 ? 37.534 31.004 -32.015 1.00 81.81 893 VAL A CA 1
ATOM 6671 C C . VAL A 1 893 ? 36.171 30.376 -31.721 1.00 81.81 893 VAL A C 1
ATOM 6673 O O . VAL A 1 893 ? 36.014 29.168 -31.656 1.00 81.81 893 VAL A O 1
ATOM 6676 N N . ILE A 1 894 ? 35.157 31.221 -31.524 1.00 85.75 894 ILE A N 1
ATOM 6677 C CA . ILE A 1 894 ? 33.788 30.758 -31.273 1.00 85.75 894 ILE A CA 1
ATOM 6678 C C . ILE A 1 894 ? 33.149 30.360 -32.607 1.00 85.75 894 ILE A C 1
ATOM 6680 O O . ILE A 1 894 ? 32.886 31.223 -33.450 1.00 85.75 894 ILE A O 1
ATOM 6684 N N . ASP A 1 895 ? 32.861 29.073 -32.760 1.00 81.94 895 ASP A N 1
ATOM 6685 C CA . ASP A 1 895 ? 32.206 28.484 -33.930 1.00 81.94 895 ASP A CA 1
ATOM 6686 C C . ASP A 1 895 ? 30.677 28.620 -33.879 1.00 81.94 895 ASP A C 1
ATOM 6688 O O . ASP A 1 895 ? 30.014 28.663 -34.917 1.00 81.94 895 ASP A O 1
ATOM 6692 N N . GLY A 1 896 ? 30.100 28.758 -32.681 1.00 84.19 896 GLY A N 1
ATOM 6693 C CA . GLY A 1 896 ? 28.665 28.971 -32.491 1.00 84.19 896 GLY A CA 1
ATOM 6694 C C . GLY A 1 896 ? 28.335 29.701 -31.191 1.00 84.19 896 GLY A C 1
ATOM 6695 O O . GLY A 1 896 ? 29.037 29.573 -30.193 1.00 84.19 896 GLY A O 1
ATOM 6696 N N . GLN A 1 897 ? 27.258 30.488 -31.191 1.00 90.88 897 GLN A N 1
ATOM 6697 C CA . GLN A 1 897 ? 26.757 31.156 -29.985 1.00 90.88 897 GLN A CA 1
ATOM 6698 C C . GLN A 1 897 ? 25.232 31.284 -30.005 1.00 90.88 897 GLN A C 1
ATOM 6700 O O . GLN A 1 897 ? 24.644 31.524 -31.061 1.00 90.88 897 GLN A O 1
ATOM 6705 N N . MET A 1 898 ? 24.594 31.155 -28.845 1.00 87.44 898 MET A N 1
ATOM 6706 C CA . MET A 1 898 ? 23.167 31.424 -28.658 1.00 87.44 898 MET A CA 1
ATOM 6707 C C . MET A 1 898 ? 22.832 31.726 -27.204 1.00 87.44 898 MET A C 1
ATOM 6709 O O . MET A 1 898 ? 23.642 31.507 -26.316 1.00 87.44 898 MET A O 1
ATOM 6713 N N . ILE A 1 899 ? 21.612 32.189 -26.961 1.00 83.75 899 ILE A N 1
ATOM 6714 C CA . ILE A 1 899 ? 21.070 32.327 -25.610 1.00 83.75 899 ILE A CA 1
ATOM 6715 C C . ILE A 1 899 ? 20.259 31.067 -25.298 1.00 83.75 899 ILE A C 1
ATOM 6717 O O . ILE A 1 899 ? 19.393 30.696 -26.092 1.00 83.75 899 ILE A O 1
ATOM 6721 N N . ALA A 1 900 ? 20.538 30.423 -24.165 1.00 77.25 900 ALA A N 1
ATOM 6722 C CA . ALA A 1 900 ? 19.788 29.267 -23.690 1.00 77.25 900 ALA A CA 1
ATOM 6723 C C . ALA A 1 900 ? 18.314 29.656 -23.471 1.00 77.25 900 ALA A C 1
ATOM 6725 O O . ALA A 1 900 ? 18.015 30.679 -22.844 1.00 77.25 900 ALA A O 1
ATOM 6726 N N . GLY A 1 901 ? 17.386 28.872 -24.027 1.00 69.50 901 GLY A N 1
ATOM 6727 C CA . GLY A 1 901 ? 15.969 29.246 -24.098 1.00 69.50 901 GLY A CA 1
ATOM 6728 C C . GLY A 1 901 ? 15.312 29.421 -22.724 1.00 69.50 901 GLY A C 1
ATOM 6729 O O . GLY A 1 901 ? 15.476 28.588 -21.846 1.00 69.50 901 GLY A O 1
ATOM 6730 N N . MET A 1 902 ? 14.525 30.480 -22.526 1.00 55.75 902 MET A N 1
ATOM 6731 C CA . MET A 1 902 ? 13.781 30.678 -21.275 1.00 55.75 902 MET A CA 1
ATOM 6732 C C . MET A 1 902 ? 12.551 29.758 -21.227 1.00 55.75 902 MET A C 1
ATOM 6734 O O . MET A 1 902 ? 11.500 30.110 -21.761 1.00 55.75 902 MET A O 1
ATOM 6738 N N . TYR A 1 903 ? 12.672 28.592 -20.592 1.00 49.75 903 TYR A N 1
ATOM 6739 C CA . TYR A 1 903 ? 11.539 27.731 -20.236 1.00 49.75 903 TYR A CA 1
ATOM 6740 C C . TYR A 1 903 ? 11.687 27.224 -18.797 1.00 49.75 903 TYR A C 1
ATOM 6742 O O . TYR A 1 903 ? 12.799 27.096 -18.288 1.00 49.75 903 TYR A O 1
ATOM 6750 N N . GLU A 1 904 ? 10.557 26.934 -18.149 1.00 36.72 904 GLU A N 1
ATOM 6751 C CA . GLU A 1 904 ? 10.454 26.668 -16.703 1.00 36.72 904 GLU A CA 1
ATOM 6752 C C . GLU A 1 904 ? 11.160 25.376 -16.226 1.00 36.72 904 GLU A C 1
ATOM 6754 O O . GLU A 1 904 ? 11.311 25.200 -15.025 1.00 36.72 904 GLU A O 1
ATOM 6759 N N . ASN A 1 905 ? 11.676 24.524 -17.130 1.00 37.59 905 ASN A N 1
ATOM 6760 C CA . ASN A 1 905 ? 12.241 23.196 -16.809 1.00 37.59 905 ASN A CA 1
ATOM 6761 C C . ASN A 1 905 ? 13.678 22.963 -17.315 1.00 37.59 905 ASN A C 1
ATOM 6763 O O . ASN A 1 905 ? 14.072 21.841 -17.624 1.00 37.59 905 ASN A O 1
ATOM 6767 N N . GLY A 1 906 ? 14.468 24.035 -17.396 1.00 50.84 906 GLY A N 1
ATOM 6768 C CA . GLY A 1 906 ? 15.862 24.000 -17.839 1.00 50.84 906 GLY A CA 1
ATOM 6769 C C . GLY A 1 906 ? 16.024 24.528 -19.261 1.00 50.84 906 GLY A C 1
ATOM 6770 O O . GLY A 1 906 ? 15.242 24.221 -20.160 1.00 50.84 906 GLY A O 1
ATOM 6771 N N . ALA A 1 907 ? 17.027 25.381 -19.463 1.00 61.00 907 ALA A N 1
ATOM 6772 C CA . ALA A 1 907 ? 17.219 26.065 -20.729 1.00 61.00 907 ALA A CA 1
ATOM 6773 C C . ALA A 1 907 ? 18.121 25.244 -21.637 1.00 61.00 907 ALA A C 1
ATOM 6775 O O . ALA A 1 907 ? 19.348 25.255 -21.512 1.00 61.00 907 ALA A O 1
ATOM 6776 N N . SER A 1 908 ? 17.496 24.503 -22.547 1.00 71.38 908 SER A N 1
ATOM 6777 C CA . SER A 1 908 ? 18.227 23.766 -23.563 1.00 71.38 908 SER A CA 1
ATOM 6778 C C . SER A 1 908 ? 18.851 24.713 -24.588 1.00 71.38 908 SER A C 1
ATOM 6780 O O . SER A 1 908 ? 18.337 25.795 -24.900 1.00 71.38 908 SER A O 1
ATOM 6782 N N . TYR A 1 909 ? 19.993 24.295 -25.108 1.00 81.69 909 TYR A N 1
ATOM 6783 C CA . TYR A 1 909 ? 20.673 24.915 -26.233 1.00 81.69 909 TYR A CA 1
ATOM 6784 C C . TYR A 1 909 ? 21.143 23.807 -27.177 1.00 81.69 909 TYR A C 1
ATOM 6786 O O . TYR A 1 909 ? 21.321 22.661 -26.752 1.00 81.69 909 TYR A O 1
ATOM 6794 N N . GLY A 1 910 ? 21.371 24.140 -28.447 1.00 83.25 910 GLY A N 1
ATOM 6795 C CA . GLY A 1 910 ? 21.964 23.169 -29.355 1.00 83.25 910 GLY A CA 1
ATOM 6796 C C . GLY A 1 910 ? 22.546 23.752 -30.634 1.00 83.25 910 GLY A C 1
ATOM 6797 O O . GLY A 1 910 ? 21.942 24.611 -31.269 1.00 83.25 910 GLY A O 1
ATOM 6798 N N . PHE A 1 911 ? 23.740 23.300 -31.005 1.00 84.19 911 PHE A N 1
ATOM 6799 C CA . PHE A 1 911 ? 24.530 23.820 -32.117 1.00 84.19 911 PHE A CA 1
ATOM 6800 C C . PHE A 1 911 ? 24.737 22.750 -33.175 1.00 84.19 911 PHE A C 1
ATOM 6802 O O . PHE A 1 911 ? 25.158 21.648 -32.848 1.00 84.19 911 PHE A O 1
ATOM 6809 N N . ASP A 1 912 ? 24.568 23.108 -34.444 1.00 87.12 912 ASP A N 1
ATOM 6810 C CA . ASP A 1 912 ? 25.127 22.299 -35.522 1.00 87.12 912 ASP A CA 1
ATOM 6811 C C . ASP A 1 912 ? 26.615 22.632 -35.657 1.00 87.12 912 ASP A C 1
ATOM 6813 O O . ASP A 1 912 ? 26.977 23.785 -35.911 1.00 87.12 912 ASP A O 1
ATOM 6817 N N . VAL A 1 913 ? 27.478 21.635 -35.490 1.00 86.31 913 VAL A N 1
ATOM 6818 C CA . VAL A 1 913 ? 28.932 21.776 -35.611 1.00 86.31 913 VAL A CA 1
ATOM 6819 C C . VAL A 1 913 ? 29.493 20.800 -36.635 1.00 86.31 913 VAL A C 1
ATOM 6821 O O . VAL A 1 913 ? 28.971 19.703 -36.836 1.00 86.31 913 VAL A O 1
ATOM 6824 N N . THR A 1 914 ? 30.566 21.212 -37.310 1.00 89.44 914 THR A N 1
ATOM 6825 C CA . THR A 1 914 ? 31.281 20.358 -38.261 1.00 89.44 914 THR A CA 1
ATOM 6826 C C . THR A 1 914 ? 32.500 19.742 -37.589 1.00 89.44 914 THR A C 1
ATOM 6828 O O . THR A 1 914 ? 33.412 20.463 -37.192 1.00 89.44 914 THR A O 1
ATOM 6831 N N . LEU A 1 915 ? 32.533 18.417 -37.499 1.00 89.19 915 LEU A N 1
ATOM 6832 C CA . LEU A 1 915 ? 33.681 17.656 -37.029 1.00 89.19 915 LEU A CA 1
ATOM 6833 C C . LEU A 1 915 ? 34.687 17.425 -38.164 1.00 89.19 915 LEU A C 1
ATOM 6835 O O . LEU A 1 915 ? 34.332 17.335 -39.342 1.00 89.19 915 LEU A O 1
ATOM 6839 N N . THR A 1 916 ? 35.958 17.309 -37.794 1.00 89.19 916 THR A N 1
ATOM 6840 C CA . THR A 1 916 ? 37.034 16.826 -38.668 1.00 89.19 916 THR A CA 1
ATOM 6841 C C . THR A 1 916 ? 37.380 15.383 -38.327 1.00 89.19 916 THR A C 1
ATOM 6843 O O . THR A 1 916 ? 37.186 14.971 -37.189 1.00 89.19 916 THR A O 1
ATOM 6846 N N . GLU A 1 917 ? 37.862 14.617 -39.309 1.00 89.75 917 GLU A N 1
ATOM 6847 C CA . GLU A 1 917 ? 38.194 13.197 -39.122 1.00 89.75 917 GLU A CA 1
ATOM 6848 C C . GLU A 1 917 ? 39.143 12.996 -37.929 1.00 89.75 917 GLU A C 1
ATOM 6850 O O . GLU A 1 917 ? 40.163 13.685 -37.816 1.00 89.75 917 GLU A O 1
ATOM 6855 N N . GLY A 1 918 ? 38.822 12.041 -37.057 1.00 84.81 918 GLY A N 1
ATOM 6856 C CA . GLY A 1 918 ? 39.502 11.815 -35.786 1.00 84.81 918 GLY A CA 1
ATOM 6857 C C . GLY A 1 918 ? 38.887 12.595 -34.617 1.00 84.81 918 GLY A C 1
ATOM 6858 O O . GLY A 1 918 ? 37.721 12.986 -34.639 1.00 84.81 918 GLY A O 1
ATOM 6859 N N . ALA A 1 919 ? 39.667 12.771 -33.547 1.00 84.62 919 ALA A N 1
ATOM 6860 C CA . ALA A 1 919 ? 39.200 13.392 -32.308 1.00 84.62 919 ALA A CA 1
ATOM 6861 C C . ALA A 1 919 ? 39.118 14.927 -32.414 1.00 84.62 919 ALA A C 1
ATOM 6863 O O . ALA A 1 919 ? 40.092 15.594 -32.762 1.00 84.62 919 ALA A O 1
ATOM 6864 N N . ASN A 1 920 ? 37.973 15.483 -32.027 1.00 86.25 920 ASN A N 1
ATOM 6865 C CA . ASN A 1 920 ? 37.670 16.910 -31.949 1.00 86.25 920 ASN A CA 1
ATOM 6866 C C . ASN A 1 920 ? 37.455 17.287 -30.477 1.00 86.25 920 ASN A C 1
ATOM 6868 O O . ASN A 1 920 ? 36.745 16.586 -29.754 1.00 86.25 920 ASN A O 1
ATOM 6872 N N . HIS A 1 921 ? 38.059 18.386 -30.024 1.00 85.62 921 HIS A N 1
ATOM 6873 C CA . HIS A 1 921 ? 37.995 18.838 -28.631 1.00 85.62 921 HIS A CA 1
ATOM 6874 C C . HIS A 1 921 ? 37.076 20.048 -28.503 1.00 85.62 921 HIS A C 1
ATOM 6876 O O . HIS A 1 921 ? 37.527 21.191 -28.514 1.00 85.62 921 HIS A O 1
ATOM 6882 N N . VAL A 1 922 ? 35.786 19.774 -28.354 1.00 86.25 922 VAL A N 1
ATOM 6883 C CA . VAL A 1 922 ? 34.752 20.800 -28.287 1.00 86.25 922 VAL A CA 1
ATOM 6884 C C . VAL A 1 922 ? 34.714 21.426 -26.894 1.00 86.25 922 VAL A C 1
ATOM 6886 O O . VAL A 1 922 ? 34.600 20.738 -25.883 1.00 86.25 922 VAL A O 1
ATOM 6889 N N . ILE A 1 923 ? 34.764 22.748 -26.826 1.00 87.88 923 ILE A N 1
ATOM 6890 C CA . ILE A 1 923 ? 34.667 23.556 -25.617 1.00 87.88 923 ILE A CA 1
ATOM 6891 C C . ILE A 1 923 ? 33.343 24.319 -25.661 1.00 87.88 923 ILE A C 1
ATOM 6893 O O . ILE A 1 923 ? 33.124 25.138 -26.547 1.00 87.88 923 ILE A O 1
ATOM 6897 N N . VAL A 1 924 ? 32.470 24.087 -24.683 1.00 88.38 924 VAL A N 1
ATOM 6898 C CA . VAL A 1 924 ? 31.204 24.812 -24.526 1.00 88.38 924 VAL A CA 1
ATOM 6899 C C . VAL A 1 924 ? 31.279 25.701 -23.296 1.00 88.38 924 VAL A C 1
ATOM 6901 O O . VAL A 1 924 ? 31.674 25.234 -22.232 1.00 88.38 924 VAL A O 1
ATOM 6904 N N . THR A 1 925 ? 30.911 26.974 -23.409 1.00 88.62 925 THR A N 1
ATOM 6905 C CA . THR A 1 925 ? 30.928 27.930 -22.291 1.00 88.62 925 THR A CA 1
ATOM 6906 C C . THR A 1 925 ? 29.577 28.609 -22.145 1.00 88.62 925 THR A C 1
ATOM 6908 O O . THR A 1 925 ? 29.062 29.138 -23.117 1.00 88.62 925 THR A O 1
ATOM 6911 N N . ALA A 1 926 ? 29.018 28.633 -20.938 1.00 86.12 926 ALA A N 1
ATOM 6912 C CA . ALA A 1 926 ? 27.823 29.397 -20.595 1.00 86.12 926 ALA A CA 1
ATOM 6913 C C . ALA A 1 926 ? 28.214 30.635 -19.795 1.00 86.12 926 ALA A C 1
ATOM 6915 O O . ALA A 1 926 ? 29.098 30.556 -18.943 1.00 86.12 926 ALA A O 1
ATOM 6916 N N . THR A 1 927 ? 27.555 31.758 -20.076 1.00 87.44 927 THR A N 1
ATOM 6917 C CA . THR A 1 927 ? 27.731 33.039 -19.385 1.00 87.44 927 THR A CA 1
ATOM 6918 C C . THR A 1 927 ? 26.369 33.627 -19.034 1.00 87.44 927 THR A C 1
ATOM 6920 O O . THR A 1 927 ? 25.586 33.881 -19.945 1.00 87.44 927 THR A O 1
ATOM 6923 N N . ASP A 1 928 ? 26.059 33.838 -17.757 1.00 83.75 928 ASP A N 1
ATOM 6924 C CA . ASP A 1 928 ? 24.784 34.450 -17.351 1.00 83.75 928 ASP A CA 1
ATOM 6925 C C . ASP A 1 928 ? 24.825 35.991 -17.366 1.00 83.75 928 ASP A C 1
ATOM 6927 O O . ASP A 1 928 ? 25.850 36.609 -17.666 1.00 83.75 928 ASP A O 1
ATOM 6931 N N . GLU A 1 929 ? 23.693 36.627 -17.061 1.00 77.25 929 GLU A N 1
ATOM 6932 C CA . GLU A 1 929 ? 23.558 38.091 -17.057 1.00 77.25 929 GLU A CA 1
ATOM 6933 C C . GLU A 1 929 ? 24.287 38.787 -15.897 1.00 77.25 929 GLU A C 1
ATOM 6935 O O . GLU A 1 929 ? 24.611 39.974 -15.993 1.00 77.25 929 GLU A O 1
ATOM 6940 N N . PHE A 1 930 ? 24.616 38.044 -14.836 1.00 83.50 930 PHE A N 1
ATOM 6941 C CA . PHE A 1 930 ? 25.436 38.522 -13.724 1.00 83.50 930 PHE A CA 1
ATOM 6942 C C . PHE A 1 930 ? 26.944 38.378 -14.004 1.00 83.50 930 PHE A C 1
ATOM 6944 O O . PHE A 1 930 ? 27.769 38.870 -13.231 1.00 83.50 930 PHE A O 1
ATOM 6951 N N . GLY A 1 931 ? 27.316 37.754 -15.127 1.00 78.56 931 GLY A N 1
ATOM 6952 C CA . GLY A 1 931 ? 28.693 37.567 -15.583 1.00 78.56 931 GLY A CA 1
ATOM 6953 C C . GLY A 1 931 ? 29.357 36.284 -15.074 1.00 78.56 931 GLY A C 1
ATOM 6954 O O . GLY A 1 931 ? 30.576 36.136 -15.211 1.00 78.56 931 GLY A O 1
ATOM 6955 N N . GLN A 1 932 ? 28.603 35.358 -14.471 1.00 84.00 932 GLN A N 1
ATOM 6956 C CA . GLN A 1 932 ? 29.116 34.037 -14.107 1.00 84.00 932 GLN A CA 1
ATOM 6957 C C . GLN A 1 932 ? 29.464 33.266 -15.376 1.00 84.00 932 GLN A C 1
ATOM 6959 O O . GLN A 1 932 ? 28.745 33.359 -16.366 1.00 84.00 932 GLN A O 1
ATOM 6964 N N . THR A 1 933 ? 30.542 32.479 -15.350 1.00 83.44 933 THR A N 1
ATOM 6965 C CA . THR A 1 933 ? 30.937 31.639 -16.490 1.00 83.44 933 THR A CA 1
ATOM 6966 C C . THR A 1 933 ? 31.209 30.206 -16.058 1.00 83.44 933 THR A C 1
ATOM 6968 O O . THR A 1 933 ? 31.831 29.972 -15.022 1.00 83.44 933 THR A O 1
ATOM 6971 N N . LEU A 1 934 ? 30.774 29.239 -16.868 1.00 77.25 934 LEU A N 1
ATOM 6972 C CA . LEU A 1 934 ? 31.101 27.825 -16.692 1.00 77.25 934 LEU A CA 1
ATOM 6973 C C . LEU A 1 934 ? 31.445 27.193 -18.037 1.00 77.25 934 LEU A C 1
ATOM 6975 O O . LEU A 1 934 ? 30.717 27.373 -19.009 1.00 77.25 934 LEU A O 1
ATOM 6979 N N . THR A 1 935 ? 32.541 26.434 -18.084 1.00 81.38 935 THR A N 1
ATOM 6980 C CA . THR A 1 935 ? 33.038 25.786 -19.305 1.00 81.38 935 THR A CA 1
ATOM 6981 C C . THR A 1 935 ? 33.029 24.261 -19.176 1.00 81.38 935 THR A C 1
ATOM 6983 O O . THR A 1 935 ? 33.503 23.706 -18.183 1.00 81.38 935 THR A O 1
ATOM 6986 N N . ARG A 1 936 ? 32.547 23.570 -20.212 1.00 81.44 936 ARG A N 1
ATOM 6987 C CA . ARG A 1 936 ? 32.608 22.116 -20.399 1.00 81.44 936 ARG A CA 1
ATOM 6988 C C . ARG A 1 936 ? 33.464 21.774 -21.611 1.00 81.44 936 ARG A C 1
ATOM 6990 O O . ARG A 1 936 ? 33.462 22.497 -22.598 1.00 81.44 936 ARG A O 1
ATOM 6997 N N . LYS A 1 937 ? 34.202 20.668 -21.524 1.00 82.88 937 LYS A N 1
ATOM 6998 C CA . LYS A 1 937 ? 35.002 20.130 -22.629 1.00 82.88 937 LYS A CA 1
ATOM 6999 C C . LYS A 1 937 ? 34.480 18.747 -22.992 1.00 82.88 937 LYS A C 1
ATOM 7001 O O . LYS A 1 937 ? 34.327 17.916 -22.100 1.00 82.88 937 LYS A O 1
ATOM 7006 N N . LEU A 1 938 ? 34.235 18.523 -24.273 1.00 82.62 938 LEU A N 1
ATOM 7007 C CA . LEU A 1 938 ? 33.821 17.262 -24.870 1.00 82.62 938 LEU A CA 1
ATOM 7008 C C . LEU A 1 938 ? 34.902 16.800 -25.844 1.00 82.62 938 LEU A C 1
ATOM 7010 O O . LEU A 1 938 ? 35.553 17.616 -26.496 1.00 82.62 938 LEU A O 1
ATOM 7014 N N . THR A 1 939 ? 35.066 15.489 -25.960 1.00 85.31 939 THR A N 1
ATOM 7015 C CA . THR A 1 939 ? 35.857 14.889 -27.034 1.00 85.31 939 THR A CA 1
ATOM 7016 C C . THR A 1 939 ? 34.900 14.108 -27.914 1.00 85.31 939 THR A C 1
ATOM 7018 O O . THR A 1 939 ? 34.270 13.179 -27.420 1.00 85.31 939 THR A O 1
ATOM 7021 N N . LEU A 1 940 ? 34.781 14.499 -29.182 1.00 88.44 940 LEU A N 1
ATOM 7022 C CA . LEU A 1 940 ? 33.934 13.834 -30.173 1.00 88.44 940 LEU A CA 1
ATOM 7023 C C . LEU A 1 940 ? 34.800 13.294 -31.298 1.00 88.44 940 LEU A C 1
ATOM 7025 O O . LEU A 1 940 ? 35.673 14.008 -31.795 1.00 88.44 940 LEU A O 1
ATOM 7029 N N . THR A 1 941 ? 34.559 12.064 -31.720 1.00 88.38 941 THR A N 1
ATOM 7030 C CA . THR A 1 941 ? 35.352 11.419 -32.767 1.00 88.38 941 THR A CA 1
ATOM 7031 C C . THR A 1 941 ? 34.515 11.274 -34.027 1.00 88.38 941 THR A C 1
ATOM 7033 O O . THR A 1 941 ? 33.481 10.617 -34.003 1.00 88.38 941 THR A O 1
ATOM 7036 N N . LEU A 1 942 ? 34.956 11.889 -35.126 1.00 92.31 942 LEU A N 1
ATOM 7037 C CA . LEU A 1 942 ? 34.422 11.575 -36.450 1.00 92.31 942 LEU A CA 1
ATOM 7038 C C . LEU A 1 942 ? 35.223 10.407 -37.020 1.00 92.31 942 LEU A C 1
ATOM 7040 O O . LEU A 1 942 ? 36.440 10.527 -37.167 1.00 92.31 942 LEU A O 1
ATOM 7044 N N . ASP A 1 943 ? 34.541 9.321 -37.352 1.00 89.81 943 ASP A N 1
ATOM 7045 C CA . ASP A 1 943 ? 35.114 8.157 -38.019 1.00 89.81 943 ASP A CA 1
ATOM 7046 C C . ASP A 1 943 ? 34.265 7.811 -39.243 1.00 89.81 943 ASP A C 1
ATOM 7048 O O . ASP A 1 943 ? 33.146 7.311 -39.132 1.00 89.81 943 ASP A O 1
ATOM 7052 N N . THR A 1 944 ? 34.777 8.130 -40.430 1.00 88.25 944 THR A N 1
ATOM 7053 C CA . THR A 1 944 ? 34.095 7.866 -41.708 1.00 88.25 944 THR A CA 1
ATOM 7054 C C . THR A 1 944 ? 34.622 6.623 -42.422 1.00 88.25 944 THR A C 1
ATOM 7056 O O . THR A 1 944 ? 34.237 6.351 -43.568 1.00 88.25 944 THR A O 1
ATOM 7059 N N . ILE A 1 945 ? 35.538 5.881 -41.795 1.00 83.81 945 ILE A N 1
ATOM 7060 C CA . ILE A 1 945 ? 36.227 4.758 -42.420 1.00 83.81 945 ILE A CA 1
ATOM 7061 C C . ILE A 1 945 ? 35.403 3.493 -42.202 1.00 83.81 945 ILE A C 1
ATOM 7063 O O . ILE A 1 945 ? 35.072 3.122 -41.092 1.00 83.81 945 ILE A O 1
ATOM 7067 N N . ALA A 1 946 ? 35.044 2.816 -43.294 1.00 80.00 946 ALA A N 1
ATOM 7068 C CA . ALA A 1 946 ? 34.330 1.552 -43.192 1.00 80.00 946 ALA A CA 1
ATOM 7069 C C . ALA A 1 946 ? 35.278 0.391 -42.843 1.00 80.00 946 ALA A C 1
ATOM 7071 O O . ALA A 1 946 ? 36.353 0.272 -43.461 1.00 80.00 946 ALA A O 1
ATOM 7072 N N . PRO A 1 947 ? 34.831 -0.558 -41.998 1.00 75.81 947 PRO A N 1
ATOM 7073 C CA . PRO A 1 947 ? 35.606 -1.750 -41.730 1.00 75.81 947 PRO A CA 1
ATOM 7074 C C . PRO A 1 947 ? 35.724 -2.592 -43.015 1.00 75.81 947 PRO A C 1
ATOM 7076 O O . PRO A 1 947 ? 34.757 -2.815 -43.753 1.00 75.81 947 PRO A O 1
ATOM 7079 N N . HIS A 1 948 ? 36.931 -3.068 -43.308 1.00 74.50 948 HIS A N 1
ATOM 7080 C CA . HIS A 1 948 ? 37.267 -3.919 -44.444 1.00 74.50 948 HIS A CA 1
ATOM 7081 C C . HIS A 1 948 ? 38.437 -4.859 -44.117 1.00 74.50 948 HIS A C 1
ATOM 7083 O O . HIS A 1 948 ? 39.206 -4.661 -43.175 1.00 74.50 948 HIS A O 1
ATOM 7089 N N . VAL A 1 949 ? 38.569 -5.913 -44.923 1.00 71.25 949 VAL A N 1
ATOM 7090 C CA . VAL A 1 949 ? 39.688 -6.857 -44.825 1.00 71.25 949 VAL A CA 1
ATOM 7091 C C . VAL A 1 949 ? 40.952 -6.218 -45.385 1.00 71.25 949 VAL A C 1
ATOM 7093 O O . VAL A 1 949 ? 40.965 -5.764 -46.531 1.00 71.25 949 VAL A O 1
ATOM 7096 N N . VAL A 1 950 ? 42.036 -6.261 -44.615 1.00 62.56 950 VAL A N 1
ATOM 7097 C CA . VAL A 1 950 ? 43.356 -5.817 -45.071 1.00 62.56 950 VAL A CA 1
ATOM 7098 C C . VAL A 1 950 ? 44.149 -7.027 -45.566 1.00 62.56 950 VAL A C 1
ATOM 7100 O O . VAL A 1 950 ? 44.438 -7.945 -44.805 1.00 62.56 950 VAL A O 1
ATOM 7103 N N . ALA A 1 951 ? 44.513 -7.030 -46.852 1.00 54.66 951 ALA A N 1
ATOM 7104 C CA . ALA A 1 951 ? 45.454 -7.993 -47.421 1.00 54.66 951 ALA A CA 1
ATOM 7105 C C . ALA A 1 951 ? 46.824 -7.321 -47.578 1.00 54.66 951 ALA A C 1
ATOM 7107 O O . ALA A 1 951 ? 47.098 -6.658 -48.579 1.00 54.66 951 ALA A O 1
ATOM 7108 N N . THR A 1 952 ? 47.690 -7.457 -46.579 1.00 46.84 952 THR A N 1
ATOM 7109 C CA . THR A 1 952 ? 49.097 -7.056 -46.689 1.00 46.84 952 THR A CA 1
ATOM 7110 C C . THR A 1 952 ? 49.924 -8.306 -46.941 1.00 46.84 952 THR A C 1
ATOM 7112 O O . THR A 1 952 ? 49.927 -9.209 -46.110 1.00 46.84 952 THR A O 1
ATOM 7115 N N . GLY A 1 953 ? 50.580 -8.379 -48.107 1.00 49.59 953 GLY A N 1
ATOM 7116 C CA . GLY A 1 953 ? 51.497 -9.473 -48.462 1.00 49.59 953 GLY A CA 1
ATOM 7117 C C . GLY A 1 953 ? 52.611 -9.693 -47.424 1.00 49.59 953 GLY A C 1
ATOM 7118 O O . GLY A 1 953 ? 52.668 -8.986 -46.428 1.00 49.59 953 GLY A O 1
ATOM 7119 N N . PRO A 1 954 ? 53.551 -10.614 -47.683 1.00 45.53 954 PRO A N 1
ATOM 7120 C CA . PRO A 1 954 ? 53.896 -11.781 -46.861 1.00 45.53 954 PRO A CA 1
ATOM 7121 C C . PRO A 1 954 ? 54.482 -11.465 -45.462 1.00 45.53 954 PRO A C 1
ATOM 7123 O O . PRO A 1 954 ? 55.549 -11.950 -45.099 1.00 45.53 954 PRO A O 1
ATOM 7126 N N . SER A 1 955 ? 53.791 -10.658 -44.659 1.00 42.19 955 SER A N 1
ATOM 7127 C CA . SER A 1 955 ? 54.064 -10.423 -43.244 1.00 42.19 955 SER A CA 1
ATOM 7128 C C . SER A 1 955 ? 52.837 -10.830 -42.423 1.00 42.19 955 SER A C 1
ATOM 7130 O O . SER A 1 955 ? 51.891 -10.064 -42.262 1.00 42.19 955 SER A O 1
ATOM 7132 N N . SER A 1 956 ? 52.872 -12.092 -42.000 1.00 48.28 956 SER A N 1
ATOM 7133 C CA . SER A 1 956 ? 52.205 -12.795 -40.889 1.00 48.28 956 SER A CA 1
ATOM 7134 C C . SER A 1 956 ? 50.743 -12.569 -40.456 1.00 48.28 956 SER A C 1
ATOM 7136 O O . SER A 1 956 ? 50.308 -13.402 -39.676 1.00 48.28 956 SER A O 1
ATOM 7138 N N . ASP A 1 957 ? 49.949 -11.601 -40.927 1.00 51.00 957 ASP A N 1
ATOM 7139 C CA . ASP A 1 957 ? 48.566 -11.417 -40.404 1.00 51.00 957 ASP A CA 1
ATOM 7140 C C . ASP A 1 957 ? 47.446 -11.335 -41.471 1.00 51.00 957 ASP A C 1
ATOM 7142 O O . ASP A 1 957 ? 46.278 -11.115 -41.149 1.00 51.00 957 ASP A O 1
ATOM 7146 N N . GLY A 1 958 ? 47.750 -11.613 -42.744 1.00 53.94 958 GLY A N 1
ATOM 7147 C CA . GLY A 1 958 ? 46.763 -11.739 -43.826 1.00 53.94 958 GLY A CA 1
ATOM 7148 C C . GLY A 1 958 ? 46.503 -13.200 -44.210 1.00 53.94 958 GLY A C 1
ATOM 7149 O O . GLY A 1 958 ? 47.389 -13.857 -44.741 1.00 53.94 958 GLY A O 1
ATOM 7150 N N . LEU A 1 959 ? 45.287 -13.696 -43.959 1.00 52.25 959 LEU A N 1
ATOM 7151 C CA . LEU A 1 959 ? 44.778 -15.033 -44.317 1.00 52.25 959 LEU A CA 1
ATOM 7152 C C . LEU A 1 959 ? 45.708 -16.223 -43.999 1.00 52.25 959 LEU A C 1
ATOM 7154 O O . LEU A 1 959 ? 46.305 -16.818 -44.895 1.00 52.25 959 LEU A O 1
ATOM 7158 N N . VAL A 1 960 ? 45.752 -16.641 -42.731 1.00 54.28 960 VAL A N 1
ATOM 7159 C CA . VAL A 1 960 ? 46.468 -17.862 -42.317 1.00 54.28 960 VAL A CA 1
ATOM 7160 C C . VAL A 1 960 ? 45.501 -19.039 -42.209 1.00 54.28 960 VAL A C 1
ATOM 7162 O O . VAL A 1 960 ? 44.416 -18.934 -41.631 1.00 54.28 960 VAL A O 1
ATOM 7165 N N . VAL A 1 961 ? 45.916 -20.168 -42.775 1.00 53.78 961 VAL A N 1
ATOM 7166 C CA . VAL A 1 961 ? 45.201 -21.443 -42.782 1.00 53.78 961 VAL A CA 1
ATOM 7167 C C . VAL A 1 961 ? 46.017 -22.454 -41.978 1.00 53.78 961 VAL A C 1
ATOM 7169 O O . VAL A 1 961 ? 47.184 -22.676 -42.297 1.00 53.78 961 VAL A O 1
ATOM 7172 N N . SER A 1 962 ? 45.443 -23.065 -40.937 1.00 53.78 962 SER A N 1
ATOM 7173 C CA . SER A 1 962 ? 46.158 -24.077 -40.144 1.00 53.78 962 SER A CA 1
ATOM 7174 C C . SER A 1 962 ? 45.315 -25.309 -39.802 1.00 53.78 962 SER A C 1
ATOM 7176 O O . SER A 1 962 ? 44.208 -25.203 -39.266 1.00 53.78 962 SER A O 1
ATOM 7178 N N . ALA A 1 963 ? 45.892 -26.490 -40.056 1.00 48.06 963 ALA A N 1
ATOM 7179 C CA . ALA A 1 963 ? 45.313 -27.780 -39.701 1.00 48.06 963 ALA A CA 1
ATOM 7180 C C . ALA A 1 963 ? 45.533 -28.084 -38.222 1.00 48.06 963 ALA A C 1
ATOM 7182 O O . ALA A 1 963 ? 46.667 -28.096 -37.733 1.00 48.06 963 ALA A O 1
ATOM 7183 N N . ASN A 1 964 ? 44.485 -28.517 -37.538 1.00 52.03 964 ASN A N 1
ATOM 7184 C CA . ASN A 1 964 ? 44.634 -29.411 -36.396 1.00 52.03 964 ASN A CA 1
ATOM 7185 C C . ASN A 1 964 ? 43.903 -30.722 -36.707 1.00 52.03 964 ASN A C 1
ATOM 7187 O O . ASN A 1 964 ? 43.168 -30.818 -37.682 1.00 52.03 964 ASN A O 1
ATOM 7191 N N . THR A 1 965 ? 44.170 -31.786 -35.945 1.00 46.75 965 THR A N 1
ATOM 7192 C CA . THR A 1 965 ? 43.919 -33.198 -36.317 1.00 46.75 965 THR A CA 1
ATOM 7193 C C . THR A 1 965 ? 42.469 -33.577 -36.678 1.00 46.75 965 THR A C 1
ATOM 7195 O O . THR A 1 965 ? 42.194 -34.756 -36.909 1.00 46.75 965 THR A O 1
ATOM 7198 N N . SER A 1 966 ? 41.523 -32.632 -36.717 1.00 51.66 966 SER A N 1
ATOM 7199 C CA . SER A 1 966 ? 40.142 -32.833 -37.169 1.00 51.66 966 SER A CA 1
ATOM 7200 C C . SER A 1 966 ? 39.439 -31.594 -37.771 1.00 51.66 966 SER A C 1
ATOM 7202 O O . SER A 1 966 ? 38.358 -31.790 -38.321 1.00 51.66 966 SER A O 1
ATOM 7204 N N . ASN A 1 967 ? 40.007 -30.374 -37.711 1.00 60.09 967 ASN A N 1
ATOM 7205 C CA . ASN A 1 967 ? 39.379 -29.118 -38.169 1.00 60.09 967 ASN A CA 1
ATOM 7206 C C . ASN A 1 967 ? 40.382 -28.199 -38.907 1.00 60.09 967 ASN A C 1
ATOM 7208 O O . ASN A 1 967 ? 41.595 -28.330 -38.736 1.00 60.09 967 ASN A O 1
ATOM 7212 N N . PHE A 1 968 ? 39.851 -27.245 -39.679 1.00 61.53 968 PHE A N 1
ATOM 7213 C CA . PHE A 1 968 ? 40.604 -26.236 -40.439 1.00 61.53 968 PHE A CA 1
ATOM 7214 C C . PHE A 1 968 ? 40.413 -24.849 -39.821 1.00 61.53 968 PHE A C 1
ATOM 7216 O O . PHE A 1 968 ? 39.276 -24.382 -39.783 1.00 61.53 968 PHE A O 1
ATOM 7223 N N . THR A 1 969 ? 41.468 -24.179 -39.357 1.00 65.19 969 THR A N 1
ATOM 7224 C CA . THR A 1 969 ? 41.358 -22.822 -38.795 1.00 65.19 969 THR A CA 1
ATOM 7225 C C . THR A 1 969 ? 41.700 -21.766 -39.850 1.00 65.19 969 THR A C 1
ATOM 7227 O O . THR A 1 969 ? 42.800 -21.780 -40.397 1.00 65.19 969 THR A O 1
ATOM 7230 N N . LEU A 1 970 ? 40.777 -20.834 -40.096 1.00 69.38 970 LEU A N 1
ATOM 7231 C CA . LEU A 1 970 ? 40.944 -19.634 -40.926 1.00 69.38 970 LEU A CA 1
ATOM 7232 C C . LEU A 1 970 ? 41.191 -18.412 -40.047 1.00 69.38 970 LEU A C 1
ATOM 7234 O O . LEU A 1 970 ? 40.485 -18.255 -39.054 1.00 69.38 970 LEU A O 1
ATOM 7238 N N . GLN A 1 971 ? 42.110 -17.527 -40.438 1.00 70.31 971 GLN A N 1
ATOM 7239 C CA . GLN A 1 971 ? 42.323 -16.223 -39.796 1.00 70.31 971 GLN A CA 1
ATOM 7240 C C . GLN A 1 971 ? 42.146 -15.069 -40.791 1.00 70.31 971 GLN A C 1
ATOM 7242 O O . GLN A 1 971 ? 42.621 -15.169 -41.912 1.00 70.31 971 GLN A O 1
ATOM 7247 N N . VAL A 1 972 ? 41.488 -13.972 -40.411 1.00 71.44 972 VAL A N 1
ATOM 7248 C CA . VAL A 1 972 ? 41.281 -12.768 -41.240 1.00 71.44 972 VAL A CA 1
ATOM 7249 C C . VAL A 1 972 ? 41.524 -11.523 -40.388 1.00 71.44 972 VAL A C 1
ATOM 7251 O O . VAL A 1 972 ? 41.029 -11.459 -39.265 1.00 71.44 972 VAL A O 1
ATOM 7254 N N . GLN A 1 973 ? 42.251 -10.532 -40.909 1.00 75.19 973 GLN A N 1
ATOM 7255 C CA . GLN A 1 973 ? 42.503 -9.263 -40.221 1.00 75.19 973 GLN A CA 1
ATOM 7256 C C . GLN A 1 973 ? 41.612 -8.137 -40.760 1.00 75.19 973 GLN A C 1
ATOM 7258 O O . GLN A 1 973 ? 41.455 -7.979 -41.974 1.00 75.19 973 GLN A O 1
ATOM 7263 N N . LEU A 1 974 ? 41.040 -7.352 -39.847 1.00 73.88 974 LEU A N 1
ATOM 7264 C CA . LEU A 1 974 ? 40.250 -6.158 -40.157 1.00 73.88 974 LEU A CA 1
ATOM 7265 C C . LEU A 1 974 ? 41.066 -4.885 -39.889 1.00 73.88 974 LEU A C 1
ATOM 7267 O O . LEU A 1 974 ? 41.886 -4.844 -38.968 1.00 73.88 974 LEU A O 1
ATOM 7271 N N . ASN A 1 975 ? 40.828 -3.829 -40.670 1.00 73.75 975 ASN A N 1
ATOM 7272 C CA . ASN A 1 975 ? 41.404 -2.501 -40.415 1.00 73.75 975 ASN A CA 1
ATOM 7273 C C . ASN A 1 975 ? 40.852 -1.864 -39.129 1.00 73.75 975 ASN A C 1
ATOM 7275 O O . ASN A 1 975 ? 41.586 -1.122 -38.490 1.00 73.75 975 ASN A O 1
ATOM 7279 N N . GLU A 1 976 ? 39.624 -2.180 -38.718 1.00 73.06 976 GLU A N 1
ATOM 7280 C CA . GLU A 1 976 ? 38.949 -1.637 -37.531 1.00 73.06 976 GLU A CA 1
ATOM 7281 C C . GLU A 1 976 ? 38.288 -2.733 -36.680 1.00 73.06 976 GLU A C 1
ATOM 7283 O O . GLU A 1 976 ? 38.235 -3.907 -37.050 1.00 73.06 976 GLU A O 1
ATOM 7288 N N . PHE A 1 977 ? 37.845 -2.351 -35.481 1.00 67.31 977 PHE A N 1
ATOM 7289 C CA . PHE A 1 977 ? 37.164 -3.241 -34.545 1.00 67.31 977 PHE A CA 1
ATOM 7290 C C . PHE A 1 977 ? 35.716 -3.504 -34.979 1.00 67.31 977 PHE A C 1
ATOM 7292 O O . PHE A 1 977 ? 35.015 -2.583 -35.384 1.00 67.31 977 PHE A O 1
ATOM 7299 N N . ALA A 1 978 ? 35.252 -4.746 -34.819 1.00 65.56 978 ALA A N 1
ATOM 7300 C CA . ALA A 1 978 ? 33.848 -5.110 -34.980 1.00 65.56 978 ALA A CA 1
ATOM 7301 C C . ALA A 1 978 ? 33.431 -6.191 -33.961 1.00 65.56 978 ALA A C 1
ATOM 7303 O O . ALA A 1 978 ? 34.258 -7.038 -33.597 1.00 65.56 978 ALA A O 1
ATOM 7304 N N . PRO A 1 979 ? 32.166 -6.203 -33.495 1.00 67.38 979 PRO A N 1
ATOM 7305 C CA . PRO A 1 979 ? 31.672 -7.225 -32.576 1.00 67.38 979 PRO A CA 1
ATOM 7306 C C . PRO A 1 979 ? 31.720 -8.636 -33.178 1.00 67.38 979 PRO A C 1
ATOM 7308 O O . PRO A 1 979 ? 31.326 -8.875 -34.320 1.00 67.38 979 PRO A O 1
ATOM 7311 N N . LEU A 1 980 ? 32.156 -9.610 -32.371 1.00 66.38 980 LEU A N 1
ATOM 7312 C CA . LEU A 1 980 ? 32.303 -11.010 -32.792 1.00 66.38 980 LEU A CA 1
ATOM 7313 C C . LEU A 1 980 ? 30.979 -11.638 -33.266 1.00 66.38 980 LEU A C 1
ATOM 7315 O O . LEU A 1 980 ? 30.985 -12.447 -34.192 1.00 66.38 980 LEU A O 1
ATOM 7319 N N . SER A 1 981 ? 29.853 -11.267 -32.648 1.00 66.50 981 SER A N 1
ATOM 7320 C CA . SER A 1 981 ? 28.505 -11.713 -33.029 1.00 66.50 981 SER A CA 1
ATOM 7321 C C . SER A 1 981 ? 28.137 -11.317 -34.456 1.00 66.50 981 SER A C 1
ATOM 7323 O O . SER A 1 981 ? 27.540 -12.108 -35.186 1.00 66.50 981 SER A O 1
ATOM 7325 N N . ASP A 1 982 ? 28.538 -10.121 -34.869 1.00 68.94 982 ASP A N 1
ATOM 7326 C CA . ASP A 1 982 ? 28.074 -9.512 -36.112 1.00 68.94 982 ASP A CA 1
ATOM 7327 C C . ASP A 1 982 ? 28.946 -9.976 -37.282 1.00 68.94 982 ASP A C 1
ATOM 7329 O O . ASP A 1 982 ? 28.440 -10.297 -38.361 1.00 68.94 982 ASP A O 1
ATOM 7333 N N . ILE A 1 983 ? 30.248 -10.160 -37.027 1.00 66.62 983 ILE A N 1
ATOM 7334 C CA . ILE A 1 983 ? 31.167 -10.860 -37.935 1.00 66.62 983 ILE A CA 1
ATOM 7335 C C . ILE A 1 983 ? 30.647 -12.279 -38.227 1.00 66.62 983 ILE A C 1
ATOM 7337 O O . ILE A 1 983 ? 30.648 -12.720 -39.378 1.00 66.62 983 ILE A O 1
ATOM 7341 N N . LEU A 1 984 ? 30.168 -12.994 -37.200 1.00 67.25 984 LEU A N 1
ATOM 7342 C CA . LEU A 1 984 ? 29.616 -14.346 -37.338 1.00 67.25 984 LEU A CA 1
ATOM 7343 C C . LEU A 1 984 ? 28.305 -14.381 -38.127 1.00 67.25 984 LEU A C 1
ATOM 7345 O O . LEU A 1 984 ? 28.117 -15.284 -38.941 1.00 67.25 984 LEU A O 1
ATOM 7349 N N . ALA A 1 985 ? 27.420 -13.406 -37.916 1.00 66.88 985 ALA A N 1
ATOM 7350 C CA . ALA A 1 985 ? 26.165 -13.283 -38.655 1.00 66.88 985 ALA A CA 1
ATOM 7351 C C . ALA A 1 985 ? 26.383 -12.937 -40.141 1.00 66.88 985 ALA A C 1
ATOM 7353 O O . ALA A 1 985 ? 25.599 -13.347 -40.998 1.00 66.88 985 ALA A O 1
ATOM 7354 N N . ALA A 1 986 ? 27.461 -12.214 -40.458 1.00 67.31 986 ALA A N 1
ATOM 7355 C CA . ALA A 1 986 ? 27.812 -11.812 -41.816 1.00 67.31 986 ALA A CA 1
ATOM 7356 C C . ALA A 1 986 ? 28.514 -12.908 -42.637 1.00 67.31 986 ALA A C 1
ATOM 7358 O O . ALA A 1 986 ? 28.608 -12.791 -43.861 1.00 67.31 986 ALA A O 1
ATOM 7359 N N . MET A 1 987 ? 29.028 -13.963 -42.001 1.00 68.38 987 MET A N 1
ATOM 7360 C CA . MET A 1 987 ? 29.851 -14.967 -42.673 1.00 68.38 987 MET A CA 1
ATOM 7361 C C . MET A 1 987 ? 29.009 -16.086 -43.299 1.00 68.38 987 MET A C 1
ATOM 7363 O O . MET A 1 987 ? 28.213 -16.748 -42.640 1.00 68.38 987 MET A O 1
ATOM 7367 N N . THR A 1 988 ? 29.225 -16.365 -44.584 1.00 66.25 988 THR A N 1
ATOM 7368 C CA . THR A 1 988 ? 28.634 -17.506 -45.296 1.00 66.25 988 THR A CA 1
ATOM 7369 C C . THR A 1 988 ? 29.707 -18.262 -46.074 1.00 66.25 988 THR A C 1
ATOM 7371 O O . THR A 1 988 ? 30.453 -17.679 -46.856 1.00 66.25 988 THR A O 1
ATOM 7374 N N . VAL A 1 989 ? 29.761 -19.585 -45.918 1.00 64.06 989 VAL A N 1
ATOM 7375 C CA . VAL A 1 989 ? 30.611 -20.453 -46.748 1.00 64.06 989 VAL A CA 1
ATOM 7376 C C . VAL A 1 989 ? 29.793 -20.964 -47.934 1.00 64.06 989 VAL A C 1
ATOM 7378 O O . VAL A 1 989 ? 28.742 -21.577 -47.749 1.00 64.06 989 VAL A O 1
ATOM 7381 N N . ILE A 1 990 ? 30.261 -20.721 -49.158 1.00 61.66 990 ILE A N 1
ATOM 7382 C CA . ILE A 1 990 ? 29.587 -21.091 -50.408 1.00 61.66 990 ILE A CA 1
ATOM 7383 C C . ILE A 1 990 ? 30.450 -22.108 -51.168 1.00 61.66 990 ILE A C 1
ATOM 7385 O O . ILE A 1 990 ? 31.597 -21.833 -51.502 1.00 61.66 990 ILE A O 1
ATOM 7389 N N . GLY A 1 991 ? 29.907 -23.285 -51.488 1.00 57.53 991 GLY A N 1
ATOM 7390 C CA . GLY A 1 991 ? 30.600 -24.315 -52.276 1.00 57.53 991 GLY A CA 1
ATOM 7391 C C . GLY A 1 991 ? 29.655 -25.404 -52.798 1.00 57.53 991 GLY A C 1
ATOM 7392 O O . GLY A 1 991 ? 28.481 -25.433 -52.435 1.00 57.53 991 GLY A O 1
ATOM 7393 N N . ASN A 1 992 ? 30.159 -26.330 -53.627 1.00 53.19 992 ASN A N 1
ATOM 7394 C CA . ASN A 1 992 ? 29.428 -27.521 -54.118 1.00 53.19 992 ASN A CA 1
ATOM 7395 C C . ASN A 1 992 ? 29.270 -28.601 -53.021 1.00 53.19 992 ASN A C 1
ATOM 7397 O O . ASN A 1 992 ? 29.557 -29.782 -53.214 1.00 53.19 992 ASN A O 1
ATOM 7401 N N . ILE A 1 993 ? 28.840 -28.181 -51.839 1.00 50.50 993 ILE A N 1
ATOM 7402 C CA . ILE A 1 993 ? 28.604 -29.008 -50.660 1.00 50.50 993 ILE A CA 1
ATOM 7403 C C . ILE A 1 993 ? 27.096 -29.087 -50.462 1.00 50.50 993 ILE A C 1
ATOM 7405 O O . ILE A 1 993 ? 26.398 -28.077 -50.440 1.00 50.50 993 ILE A O 1
ATOM 7409 N N . SER A 1 994 ? 26.573 -30.296 -50.306 1.00 43.88 994 SER A N 1
ATOM 7410 C CA . SER A 1 994 ? 25.195 -30.487 -49.863 1.00 43.88 994 SER A CA 1
ATOM 7411 C C . SER A 1 994 ? 25.115 -30.203 -48.353 1.00 43.88 994 SER A C 1
ATOM 7413 O O . SER A 1 994 ? 25.065 -31.145 -47.569 1.00 43.88 994 SER A O 1
ATOM 7415 N N . GLY A 1 995 ? 25.148 -28.929 -47.940 1.00 51.06 995 GLY A N 1
ATOM 7416 C CA . GLY A 1 995 ? 24.959 -28.502 -46.543 1.00 51.06 995 GLY A CA 1
ATOM 7417 C C . GLY A 1 995 ? 25.632 -27.170 -46.174 1.00 51.06 995 GLY A C 1
ATOM 7418 O O . GLY A 1 995 ? 26.640 -26.798 -46.768 1.00 51.06 995 GLY A O 1
ATOM 7419 N N . ILE A 1 996 ? 25.065 -26.471 -45.181 1.00 48.97 996 ILE A N 1
ATOM 7420 C CA . ILE A 1 996 ? 25.628 -25.263 -44.548 1.00 48.97 996 ILE A CA 1
ATOM 7421 C C . ILE A 1 996 ? 26.778 -25.701 -43.628 1.00 48.97 996 ILE A C 1
ATOM 7423 O O . ILE A 1 996 ? 26.570 -26.552 -42.765 1.00 48.97 996 ILE A O 1
ATOM 7427 N N . VAL A 1 997 ? 27.977 -25.139 -43.804 1.00 55.47 997 VAL A N 1
ATOM 7428 C CA . VAL A 1 997 ? 29.109 -25.349 -42.884 1.00 55.47 997 VAL A CA 1
ATOM 7429 C C . VAL A 1 997 ? 29.096 -24.227 -41.852 1.00 55.47 997 VAL A C 1
ATOM 7431 O O . VAL A 1 997 ? 29.261 -23.062 -42.209 1.00 55.47 997 VAL A O 1
ATOM 7434 N N . THR A 1 998 ? 28.882 -24.571 -40.584 1.00 59.25 998 THR A N 1
ATOM 7435 C CA . THR A 1 998 ? 28.891 -23.611 -39.474 1.00 59.25 998 THR A CA 1
ATOM 7436 C C . THR A 1 998 ? 30.332 -23.376 -39.002 1.00 59.25 998 THR A C 1
ATOM 7438 O O . THR A 1 998 ? 31.025 -24.364 -38.734 1.00 59.25 998 THR A O 1
ATOM 7441 N N . PRO A 1 999 ? 30.807 -22.121 -38.867 1.00 64.12 999 PRO A N 1
ATOM 7442 C CA . PRO A 1 999 ? 32.054 -21.845 -38.156 1.00 64.12 999 PRO A CA 1
ATOM 7443 C C . PRO A 1 999 ? 31.973 -22.349 -36.709 1.00 64.12 999 PRO A C 1
ATOM 7445 O O . PRO A 1 999 ? 30.991 -22.114 -36.007 1.00 64.12 999 PRO A O 1
ATOM 7448 N N . LEU A 1 1000 ? 33.013 -23.042 -36.261 1.00 64.81 1000 LEU A N 1
ATOM 7449 C CA . LEU A 1 1000 ? 33.214 -23.503 -34.892 1.00 64.81 1000 LEU A CA 1
ATOM 7450 C C . LEU A 1 1000 ? 34.321 -22.683 -34.228 1.00 64.81 1000 LEU A C 1
ATOM 7452 O O . LEU A 1 1000 ? 35.224 -22.188 -34.893 1.00 64.81 1000 LEU A O 1
ATOM 7456 N N . ASN A 1 1001 ? 34.278 -22.565 -32.902 1.00 74.50 1001 ASN A N 1
ATOM 7457 C CA . ASN A 1 1001 ? 35.319 -21.915 -32.094 1.00 74.50 1001 ASN A CA 1
ATOM 7458 C C . ASN A 1 1001 ? 35.808 -20.545 -32.626 1.00 74.50 1001 ASN A C 1
ATOM 7460 O O . ASN A 1 1001 ? 37.022 -20.368 -32.771 1.00 74.50 1001 ASN A O 1
ATOM 7464 N N . PRO A 1 1002 ? 34.913 -19.586 -32.925 1.00 75.75 1002 PRO A N 1
ATOM 7465 C CA . PRO A 1 1002 ? 35.322 -18.259 -33.365 1.00 75.75 1002 PRO A CA 1
ATOM 7466 C C . PRO A 1 1002 ? 36.074 -17.503 -32.265 1.00 75.75 1002 PRO A C 1
ATOM 7468 O O . PRO A 1 1002 ? 35.724 -17.581 -31.087 1.00 75.75 1002 PRO A O 1
ATOM 7471 N N . ARG A 1 1003 ? 37.124 -16.775 -32.644 1.00 79.00 1003 ARG A N 1
ATOM 7472 C CA . ARG A 1 1003 ? 38.023 -16.038 -31.746 1.00 79.00 1003 ARG A CA 1
ATOM 7473 C C . ARG A 1 1003 ? 38.334 -14.683 -32.358 1.00 79.00 1003 ARG A C 1
ATOM 7475 O O . ARG A 1 1003 ? 38.596 -14.603 -33.552 1.00 79.00 1003 ARG A O 1
ATOM 7482 N N . TRP A 1 1004 ? 38.362 -13.642 -31.539 1.00 77.62 1004 TRP A N 1
ATOM 7483 C CA . TRP A 1 1004 ? 38.784 -12.304 -31.945 1.00 77.62 1004 TRP A CA 1
ATOM 7484 C C . TRP A 1 1004 ? 39.912 -11.815 -31.042 1.00 77.62 1004 TRP A C 1
ATOM 7486 O O . TRP A 1 1004 ? 39.847 -11.974 -29.822 1.00 77.62 1004 TRP A O 1
ATOM 7496 N N . ASN A 1 1005 ? 40.952 -11.235 -31.637 1.00 72.12 1005 ASN A N 1
ATOM 7497 C CA . ASN A 1 1005 ? 42.050 -10.606 -30.915 1.00 72.12 1005 ASN A CA 1
ATOM 7498 C C . ASN A 1 1005 ? 41.968 -9.083 -31.071 1.00 72.12 1005 ASN A C 1
ATOM 7500 O O . ASN A 1 1005 ? 42.310 -8.548 -32.122 1.00 72.12 1005 ASN A O 1
ATOM 7504 N N . ASN A 1 1006 ? 41.579 -8.387 -29.998 1.00 64.38 1006 ASN A N 1
ATOM 7505 C CA . ASN A 1 1006 ? 41.484 -6.921 -29.964 1.00 64.38 1006 ASN A CA 1
ATOM 7506 C C . ASN A 1 1006 ? 42.809 -6.211 -30.278 1.00 64.38 1006 ASN A C 1
ATOM 7508 O O . ASN A 1 1006 ? 42.791 -5.091 -30.778 1.00 64.38 1006 ASN A O 1
ATOM 7512 N N . LEU A 1 1007 ? 43.947 -6.837 -29.966 1.00 70.31 1007 LEU A N 1
ATOM 7513 C CA . LEU A 1 1007 ? 45.265 -6.229 -30.130 1.00 70.31 1007 LEU A CA 1
ATOM 7514 C C . LEU A 1 1007 ? 45.746 -6.299 -31.583 1.00 70.31 1007 LEU A C 1
ATOM 7516 O O . LEU A 1 1007 ? 46.315 -5.339 -32.088 1.00 70.31 1007 LEU A O 1
ATOM 7520 N N . THR A 1 1008 ? 45.523 -7.438 -32.243 1.00 68.00 1008 THR A N 1
ATOM 7521 C CA . THR A 1 1008 ? 45.992 -7.684 -33.617 1.00 68.00 1008 THR A CA 1
ATOM 7522 C C . THR A 1 1008 ? 44.903 -7.498 -34.673 1.00 68.00 1008 THR A C 1
ATOM 7524 O O . THR A 1 1008 ? 45.207 -7.509 -35.860 1.00 68.00 1008 THR A O 1
ATOM 7527 N N . ARG A 1 1009 ? 43.642 -7.304 -34.264 1.00 74.06 1009 ARG A N 1
ATOM 7528 C CA . ARG A 1 1009 ? 42.452 -7.212 -35.133 1.00 74.06 1009 ARG A CA 1
ATOM 7529 C C . ARG A 1 1009 ? 42.230 -8.453 -35.998 1.00 74.06 1009 ARG A C 1
ATOM 7531 O O . ARG A 1 1009 ? 41.736 -8.365 -37.120 1.00 74.06 1009 ARG A O 1
ATOM 7538 N N . ILE A 1 1010 ? 42.613 -9.614 -35.469 1.00 74.81 1010 ILE A N 1
ATOM 7539 C CA . ILE A 1 1010 ? 42.508 -10.900 -36.162 1.00 74.81 1010 ILE A CA 1
ATOM 7540 C C . ILE A 1 1010 ? 41.276 -11.650 -35.664 1.00 74.81 1010 ILE A C 1
ATOM 7542 O O . ILE A 1 1010 ? 41.153 -11.960 -34.476 1.00 74.81 1010 ILE A O 1
ATOM 7546 N N . PHE A 1 1011 ? 40.401 -11.998 -36.600 1.00 71.75 1011 PHE A N 1
ATOM 7547 C CA . PHE A 1 1011 ? 39.312 -12.947 -36.431 1.00 71.75 1011 PHE A CA 1
ATOM 7548 C C . PHE A 1 1011 ? 39.777 -14.340 -36.857 1.00 71.75 1011 PHE A C 1
ATOM 7550 O O . PHE A 1 1011 ? 40.361 -14.489 -37.922 1.00 71.75 1011 PHE A O 1
ATOM 7557 N N . SER A 1 1012 ? 39.546 -15.370 -36.046 1.00 74.12 1012 SER A N 1
ATOM 7558 C CA . SER A 1 1012 ? 39.889 -16.763 -36.358 1.00 74.12 1012 SER A CA 1
ATOM 7559 C C . SER A 1 1012 ? 38.706 -17.698 -36.130 1.00 74.12 1012 SER A C 1
ATOM 7561 O O . SER A 1 1012 ? 38.002 -17.530 -35.141 1.00 74.12 1012 SER A O 1
ATOM 7563 N N . PHE A 1 1013 ? 38.496 -18.709 -36.971 1.00 73.50 1013 PHE A N 1
ATOM 7564 C CA . PHE A 1 1013 ? 37.429 -19.702 -36.782 1.00 73.50 1013 PHE A CA 1
ATOM 7565 C C . PHE A 1 1013 ? 37.788 -21.062 -37.382 1.00 73.50 1013 PHE A C 1
ATOM 7567 O O . PHE A 1 1013 ? 38.534 -21.146 -38.355 1.00 73.50 1013 PHE A O 1
ATOM 7574 N N . ASP A 1 1014 ? 37.214 -22.122 -36.819 1.00 72.00 1014 ASP A N 1
ATOM 7575 C CA . ASP A 1 1014 ? 37.393 -23.500 -37.264 1.00 72.00 1014 ASP A CA 1
ATOM 7576 C C . ASP A 1 1014 ? 36.256 -23.915 -38.217 1.00 72.00 1014 ASP A C 1
ATOM 7578 O O . ASP A 1 1014 ? 35.080 -23.682 -37.950 1.00 72.00 1014 ASP A O 1
ATOM 7582 N N . LEU A 1 1015 ? 36.569 -24.596 -39.314 1.00 67.88 1015 LEU A N 1
ATOM 7583 C CA . LEU A 1 1015 ? 35.601 -25.284 -40.168 1.00 67.88 1015 LEU A CA 1
ATOM 7584 C C . LEU A 1 1015 ? 35.614 -26.782 -39.835 1.00 67.88 1015 LEU A C 1
ATOM 7586 O O . LEU A 1 1015 ? 36.682 -27.395 -39.754 1.00 67.88 1015 LEU A O 1
ATOM 7590 N N . SER A 1 1016 ? 34.429 -27.381 -39.657 1.00 61.19 1016 SER A N 1
ATOM 7591 C CA . SER A 1 1016 ? 34.273 -28.825 -39.416 1.00 61.19 1016 SER A CA 1
ATOM 7592 C C . SER A 1 1016 ? 33.635 -29.545 -40.603 1.00 61.19 1016 SER A C 1
ATOM 7594 O O . SER A 1 1016 ? 32.689 -29.049 -41.214 1.00 61.19 1016 SER A O 1
ATOM 7596 N N . GLY A 1 1017 ? 34.140 -30.742 -40.918 1.00 57.91 1017 GLY A N 1
ATOM 7597 C CA . GLY A 1 1017 ? 33.592 -31.625 -41.954 1.00 57.91 1017 GLY A CA 1
ATOM 7598 C C . GLY A 1 1017 ? 34.602 -32.050 -43.024 1.00 57.91 1017 GLY A C 1
ATOM 7599 O O . GLY A 1 1017 ? 35.724 -31.556 -43.092 1.00 57.91 1017 GLY A O 1
ATOM 7600 N N . SER A 1 1018 ? 34.205 -33.001 -43.877 1.00 55.75 1018 SER A N 1
ATOM 7601 C CA . SER A 1 1018 ? 34.974 -33.367 -45.071 1.00 55.75 1018 SER A CA 1
ATOM 7602 C C . SER A 1 1018 ? 34.859 -32.249 -46.110 1.00 55.75 1018 SER A C 1
ATOM 7604 O O . SER A 1 1018 ? 33.780 -32.063 -46.680 1.00 55.75 1018 SER A O 1
ATOM 7606 N N . LEU A 1 1019 ? 35.947 -31.513 -46.352 1.00 56.22 1019 LEU A N 1
ATOM 7607 C CA . LEU A 1 1019 ? 36.000 -30.489 -47.399 1.00 56.22 1019 LEU A CA 1
ATOM 7608 C C . LEU A 1 1019 ? 35.594 -31.085 -48.766 1.00 56.22 1019 LEU A C 1
ATOM 7610 O O . LEU A 1 1019 ? 35.951 -32.231 -49.060 1.00 56.22 1019 LEU A O 1
ATOM 7614 N N . PRO A 1 1020 ? 34.839 -30.347 -49.603 1.00 56.66 1020 PRO A N 1
ATOM 7615 C CA . PRO A 1 1020 ? 34.436 -30.824 -50.920 1.00 56.66 1020 PRO A CA 1
ATOM 7616 C C . PRO A 1 1020 ? 35.645 -31.083 -51.822 1.00 56.66 1020 PRO A C 1
ATOM 7618 O O . PRO A 1 1020 ? 36.596 -30.309 -51.853 1.00 56.66 1020 PRO A O 1
ATOM 7621 N N . ASP A 1 1021 ? 35.547 -32.122 -52.652 1.00 55.72 1021 ASP A N 1
ATOM 7622 C CA . ASP A 1 1021 ? 36.593 -32.593 -53.570 1.00 55.72 1021 ASP A CA 1
ATOM 7623 C C . ASP A 1 1021 ? 37.002 -31.589 -54.689 1.00 55.72 1021 ASP A C 1
ATOM 7625 O O . ASP A 1 1021 ? 37.726 -31.983 -55.604 1.00 55.72 1021 ASP A O 1
ATOM 7629 N N . THR A 1 1022 ? 36.553 -30.323 -54.668 1.00 63.78 1022 THR A N 1
ATOM 7630 C CA . THR A 1 1022 ? 36.689 -29.359 -55.787 1.00 63.78 1022 THR A CA 1
ATOM 7631 C C . THR A 1 1022 ? 37.152 -27.949 -55.367 1.00 63.78 1022 THR A C 1
ATOM 7633 O O . THR A 1 1022 ? 38.347 -27.672 -55.410 1.00 63.78 1022 THR A O 1
ATOM 7636 N N . SER A 1 1023 ? 36.239 -27.046 -54.990 1.00 65.69 1023 SER A N 1
ATOM 7637 C CA . SER A 1 1023 ? 36.522 -25.668 -54.551 1.00 65.69 1023 SER A CA 1
ATOM 7638 C C . SER A 1 1023 ? 35.435 -25.148 -53.599 1.00 65.69 1023 SER A C 1
ATOM 7640 O O . SER A 1 1023 ? 34.292 -25.618 -53.632 1.00 65.69 1023 SER A O 1
ATOM 7642 N N . PHE A 1 1024 ? 35.782 -24.182 -52.744 1.00 67.94 1024 PHE A N 1
ATOM 7643 C CA . PHE A 1 1024 ? 34.836 -23.475 -51.872 1.00 67.94 1024 PHE A CA 1
ATOM 7644 C C . PHE A 1 1024 ? 35.244 -22.008 -51.699 1.00 67.94 1024 PHE A C 1
ATOM 7646 O O . PHE A 1 1024 ? 36.413 -21.667 -51.853 1.00 67.94 1024 PHE A O 1
ATOM 7653 N N . SER A 1 1025 ? 34.290 -21.148 -51.364 1.00 69.94 1025 SER A N 1
ATOM 7654 C CA . SER A 1 1025 ? 34.512 -19.732 -51.082 1.00 69.94 1025 SER A CA 1
ATOM 7655 C C . SER A 1 1025 ? 33.966 -19.374 -49.704 1.00 69.94 1025 SER A C 1
ATOM 7657 O O . SER A 1 1025 ? 32.926 -19.884 -49.288 1.00 69.94 1025 SER A O 1
ATOM 7659 N N . VAL A 1 1026 ? 34.647 -18.480 -48.996 1.00 71.38 1026 VAL A N 1
ATOM 7660 C CA . VAL A 1 1026 ? 34.152 -17.865 -47.759 1.00 71.38 1026 VAL A CA 1
ATOM 7661 C C . VAL A 1 1026 ? 33.772 -16.431 -48.089 1.00 71.38 1026 VAL A C 1
ATOM 7663 O O . VAL A 1 1026 ? 34.601 -15.672 -48.584 1.00 71.38 1026 VAL A O 1
ATOM 7666 N N . VAL A 1 1027 ? 32.516 -16.069 -47.852 1.00 73.56 1027 VAL A N 1
ATOM 7667 C CA . VAL A 1 1027 ? 31.969 -14.742 -48.134 1.00 73.56 1027 VAL A CA 1
ATOM 7668 C C . VAL A 1 1027 ? 31.616 -14.065 -46.818 1.00 73.56 1027 VAL A C 1
ATOM 7670 O O . VAL A 1 1027 ? 30.824 -14.593 -46.044 1.00 73.56 1027 VAL A O 1
ATOM 7673 N N . PHE A 1 1028 ? 32.178 -12.885 -46.589 1.00 71.44 1028 PHE A N 1
ATOM 7674 C CA . PHE A 1 1028 ? 31.744 -11.954 -45.557 1.00 71.44 1028 PHE A CA 1
ATOM 7675 C C . PHE A 1 1028 ? 30.782 -10.959 -46.211 1.00 71.44 1028 PHE A C 1
ATOM 7677 O O . PHE A 1 1028 ? 31.177 -10.171 -47.072 1.00 71.44 1028 PHE A O 1
ATOM 7684 N N . GLY A 1 1029 ? 29.498 -11.050 -45.870 1.00 65.81 1029 GLY A N 1
ATOM 7685 C CA . GLY A 1 1029 ? 28.468 -10.108 -46.303 1.00 65.81 1029 GLY A CA 1
ATOM 7686 C C . GLY A 1 1029 ? 28.576 -8.757 -45.588 1.00 65.81 1029 GLY A C 1
ATOM 7687 O O . GLY A 1 1029 ? 29.293 -8.617 -44.605 1.00 65.81 1029 GLY A O 1
ATOM 7688 N N . SER A 1 1030 ? 27.836 -7.754 -46.057 1.00 65.88 1030 SER A N 1
ATOM 7689 C CA . SER A 1 1030 ? 27.854 -6.379 -45.525 1.00 65.88 1030 SER A CA 1
ATOM 7690 C C . SER A 1 1030 ? 27.006 -6.185 -44.253 1.00 65.88 1030 SER A C 1
ATOM 7692 O O . SER A 1 1030 ? 26.309 -5.181 -44.136 1.00 65.88 1030 SER A O 1
ATOM 7694 N N . ALA A 1 1031 ? 26.941 -7.176 -43.359 1.00 65.56 1031 ALA A N 1
ATOM 7695 C CA . ALA A 1 1031 ? 25.902 -7.234 -42.320 1.00 65.56 1031 ALA A CA 1
ATOM 7696 C C . ALA A 1 1031 ? 26.297 -6.649 -40.950 1.00 65.56 1031 ALA A C 1
ATOM 7698 O O . ALA A 1 1031 ? 25.482 -6.714 -40.036 1.00 65.56 1031 ALA A O 1
ATOM 7699 N N . PHE A 1 1032 ? 27.497 -6.080 -40.798 1.00 74.44 1032 PHE A N 1
ATOM 7700 C CA . PHE A 1 1032 ? 27.938 -5.459 -39.543 1.00 74.44 1032 PHE A CA 1
ATOM 7701 C C . PHE A 1 1032 ? 28.506 -4.057 -39.761 1.00 74.44 1032 PHE A C 1
ATOM 7703 O O . PHE A 1 1032 ? 28.936 -3.730 -40.869 1.00 74.44 1032 PHE A O 1
ATOM 7710 N N . THR A 1 1033 ? 28.496 -3.243 -38.706 1.00 76.88 1033 THR A N 1
ATOM 7711 C CA . THR A 1 1033 ? 29.046 -1.883 -38.684 1.00 76.88 1033 THR A CA 1
ATOM 7712 C C . THR A 1 1033 ? 30.130 -1.757 -37.611 1.00 76.88 1033 THR A C 1
ATOM 7714 O O . THR A 1 1033 ? 30.188 -2.570 -36.689 1.00 76.88 1033 THR A O 1
ATOM 7717 N N . ASP A 1 1034 ? 31.002 -0.761 -37.728 1.00 79.81 1034 ASP A N 1
ATOM 7718 C CA . ASP A 1 1034 ? 31.922 -0.361 -36.654 1.00 79.81 1034 ASP A CA 1
ATOM 7719 C C . ASP A 1 1034 ? 31.188 0.467 -35.559 1.00 79.81 1034 ASP A C 1
ATOM 7721 O O . ASP A 1 1034 ? 29.974 0.689 -35.678 1.00 79.81 1034 ASP A O 1
ATOM 7725 N N . PRO A 1 1035 ? 31.874 0.917 -34.484 1.00 80.19 1035 PRO A N 1
ATOM 7726 C CA . PRO A 1 1035 ? 31.271 1.760 -33.445 1.00 80.19 1035 PRO A CA 1
ATOM 7727 C C . PRO A 1 1035 ? 30.667 3.077 -33.948 1.00 80.19 1035 PRO A C 1
ATOM 7729 O O . PRO A 1 1035 ? 29.689 3.532 -33.369 1.00 80.19 1035 PRO A O 1
ATOM 7732 N N . ALA A 1 1036 ? 31.190 3.636 -35.044 1.00 83.44 1036 ALA A N 1
ATOM 7733 C CA . ALA A 1 1036 ? 30.679 4.849 -35.678 1.00 83.44 1036 ALA A CA 1
ATOM 7734 C C . ALA A 1 1036 ? 29.468 4.589 -36.595 1.00 83.44 1036 ALA A C 1
ATOM 7736 O O . ALA A 1 1036 ? 28.829 5.526 -37.075 1.00 83.44 1036 ALA A O 1
ATOM 7737 N N . GLY A 1 1037 ? 29.130 3.323 -36.857 1.00 80.88 1037 GLY A N 1
ATOM 7738 C CA . GLY A 1 1037 ? 28.020 2.919 -37.716 1.00 80.88 1037 GLY A CA 1
ATOM 7739 C C . GLY A 1 1037 ? 28.381 2.746 -39.198 1.00 80.88 1037 GLY A C 1
ATOM 7740 O O . GLY A 1 1037 ? 27.474 2.584 -40.022 1.00 80.88 1037 GLY A O 1
ATOM 7741 N N . ASN A 1 1038 ? 29.663 2.733 -39.576 1.00 84.94 1038 ASN A N 1
ATOM 7742 C CA . ASN A 1 1038 ? 30.077 2.508 -40.961 1.00 84.94 1038 ASN A CA 1
ATOM 7743 C C . ASN A 1 1038 ? 29.888 1.031 -41.356 1.00 84.94 1038 ASN A C 1
ATOM 7745 O O . ASN A 1 1038 ? 30.394 0.141 -40.670 1.00 84.94 1038 ASN A O 1
ATOM 7749 N N . PRO A 1 1039 ? 29.195 0.720 -42.469 1.00 81.06 1039 PRO A N 1
ATOM 7750 C CA . PRO A 1 1039 ? 28.919 -0.658 -42.866 1.00 81.06 1039 PRO A CA 1
ATOM 7751 C C . PRO A 1 1039 ? 30.143 -1.359 -43.456 1.00 81.06 1039 PRO A C 1
ATOM 7753 O O . PRO A 1 1039 ? 30.829 -0.823 -44.327 1.00 81.06 1039 PRO A O 1
ATOM 7756 N N . PHE A 1 1040 ? 30.351 -2.615 -43.059 1.00 79.44 1040 PHE A N 1
ATOM 7757 C CA . PHE A 1 1040 ? 31.411 -3.464 -43.588 1.00 79.44 1040 PHE A CA 1
ATOM 7758 C C . PHE A 1 1040 ? 31.298 -3.665 -45.102 1.00 79.44 1040 PHE A C 1
ATOM 7760 O O . PHE A 1 1040 ? 30.235 -4.000 -45.643 1.00 79.44 1040 PHE A O 1
ATOM 7767 N N . THR A 1 1041 ? 32.425 -3.522 -45.802 1.00 75.38 1041 THR A N 1
ATOM 7768 C CA . THR A 1 1041 ? 32.487 -3.763 -47.248 1.00 75.38 1041 THR A CA 1
ATOM 7769 C C . THR A 1 1041 ? 32.604 -5.259 -47.531 1.00 75.38 1041 THR A C 1
ATOM 7771 O O . THR A 1 1041 ? 33.599 -5.885 -47.178 1.00 75.38 1041 THR A O 1
ATOM 7774 N N . ALA A 1 1042 ? 31.597 -5.829 -48.204 1.00 72.69 1042 ALA A N 1
ATOM 7775 C CA . ALA A 1 1042 ? 31.542 -7.260 -48.494 1.00 72.69 1042 ALA A CA 1
ATOM 7776 C C . ALA A 1 1042 ? 32.815 -7.772 -49.192 1.00 72.69 1042 ALA A C 1
ATOM 7778 O O . ALA A 1 1042 ? 33.307 -7.165 -50.147 1.00 72.69 1042 ALA A O 1
ATOM 7779 N N . TYR A 1 1043 ? 33.307 -8.925 -48.744 1.00 73.25 1043 TYR A N 1
ATOM 7780 C CA . TYR A 1 1043 ? 34.566 -9.505 -49.206 1.00 73.25 1043 TYR A CA 1
ATOM 7781 C C . TYR A 1 1043 ? 34.440 -11.023 -49.371 1.00 73.25 1043 TYR A C 1
ATOM 7783 O O . TYR A 1 1043 ? 33.759 -11.686 -48.588 1.00 73.25 1043 TYR A O 1
ATOM 7791 N N . SER A 1 1044 ? 35.086 -11.599 -50.389 1.00 70.94 1044 SER A N 1
ATOM 7792 C CA . SER A 1 1044 ? 35.032 -13.041 -50.656 1.00 70.94 1044 SER A CA 1
ATOM 7793 C C . SER A 1 1044 ? 36.409 -13.638 -50.909 1.00 70.94 1044 SER A C 1
ATOM 7795 O O . SER A 1 1044 ? 37.122 -13.183 -51.800 1.00 70.94 1044 SER A O 1
ATOM 7797 N N . PHE A 1 1045 ? 36.717 -14.724 -50.211 1.00 70.75 1045 PHE A N 1
ATOM 7798 C CA . PHE A 1 1045 ? 37.893 -15.564 -50.427 1.00 70.75 1045 PHE A CA 1
ATOM 7799 C C . PHE A 1 1045 ? 37.486 -16.813 -51.206 1.00 70.75 1045 PHE A C 1
ATOM 7801 O O . PHE A 1 1045 ? 36.426 -17.375 -50.935 1.00 70.75 1045 PHE A O 1
ATOM 7808 N N . SER A 1 1046 ? 38.308 -17.282 -52.145 1.00 66.75 1046 SER A N 1
ATOM 7809 C CA . SER A 1 1046 ? 38.060 -18.532 -52.878 1.00 66.75 1046 SER A CA 1
ATOM 7810 C C . SER A 1 1046 ? 39.238 -19.488 -52.737 1.00 66.75 1046 SER A C 1
ATOM 7812 O O . SER A 1 1046 ? 40.389 -19.077 -52.813 1.00 66.75 1046 SER A O 1
ATOM 7814 N N . PHE A 1 1047 ? 38.942 -20.771 -52.557 1.00 66.81 1047 PHE A N 1
ATOM 7815 C CA . PHE A 1 1047 ? 39.913 -21.836 -52.329 1.00 66.81 1047 PHE A CA 1
ATOM 7816 C C . PHE A 1 1047 ? 39.746 -22.933 -53.382 1.00 66.81 1047 PHE A C 1
ATOM 7818 O O . PHE A 1 1047 ? 38.623 -23.352 -53.687 1.00 66.81 1047 PHE A O 1
ATOM 7825 N N . GLN A 1 1048 ? 40.860 -23.418 -53.932 1.00 63.00 1048 GLN A N 1
ATOM 7826 C CA . GLN A 1 1048 ? 40.897 -24.518 -54.898 1.00 63.00 1048 GLN A CA 1
ATOM 7827 C C . GLN A 1 1048 ? 41.698 -25.707 -54.365 1.00 63.00 1048 GLN A C 1
ATOM 7829 O O . GLN A 1 1048 ? 42.627 -25.546 -53.575 1.00 63.00 1048 GLN A O 1
ATOM 7834 N N . ARG A 1 1049 ? 41.321 -26.912 -54.808 1.00 59.62 1049 ARG A N 1
ATOM 7835 C CA . ARG A 1 1049 ? 42.010 -28.168 -54.497 1.00 59.62 1049 ARG A CA 1
ATOM 7836 C C . ARG A 1 1049 ? 42.924 -28.602 -55.646 1.00 59.62 1049 ARG A C 1
ATOM 7838 O O . ARG A 1 1049 ? 42.452 -28.738 -56.773 1.00 59.62 1049 ARG A O 1
ATOM 7845 N N . ALA A 1 1050 ? 44.163 -28.980 -55.334 1.00 57.03 1050 ALA A N 1
ATOM 7846 C CA . ALA A 1 1050 ? 45.008 -29.819 -56.189 1.00 57.03 1050 ALA A CA 1
ATOM 7847 C C . ALA A 1 1050 ? 45.180 -31.230 -55.595 1.00 57.03 1050 ALA A C 1
ATOM 7849 O O . ALA A 1 1050 ? 45.251 -31.416 -54.377 1.00 57.03 1050 ALA A O 1
ATOM 7850 N N . VAL A 1 1051 ? 45.245 -32.247 -56.460 1.00 54.69 1051 VAL A N 1
ATOM 7851 C CA . VAL A 1 1051 ? 45.519 -33.643 -56.079 1.00 54.69 1051 VAL A CA 1
ATOM 7852 C C . VAL A 1 1051 ? 46.949 -33.968 -56.483 1.00 54.69 1051 VAL A C 1
ATOM 7854 O O . VAL A 1 1051 ? 47.252 -33.971 -57.670 1.00 54.69 1051 VAL A O 1
ATOM 7857 N N . VAL A 1 1052 ? 47.810 -34.267 -55.511 1.00 53.19 1052 VAL A N 1
ATOM 7858 C CA . VAL A 1 1052 ? 49.231 -34.558 -55.762 1.00 53.19 1052 VAL A CA 1
ATOM 7859 C C . VAL A 1 1052 ? 49.451 -36.072 -55.705 1.00 53.19 1052 VAL A C 1
ATOM 7861 O O . VAL A 1 1052 ? 49.014 -36.739 -54.761 1.00 53.19 1052 VAL A O 1
ATOM 7864 N N . SER A 1 1053 ? 50.102 -36.651 -56.719 1.00 46.47 1053 SER A N 1
ATOM 7865 C CA . SER A 1 1053 ? 50.265 -38.106 -56.835 1.00 46.47 1053 SER A CA 1
ATOM 7866 C C . SER A 1 1053 ? 51.696 -38.574 -56.508 1.00 46.47 1053 SER A C 1
ATOM 7868 O O . SER A 1 1053 ? 52.621 -38.384 -57.279 1.00 46.47 1053 SER A O 1
ATOM 7870 N N . GLY A 1 1054 ? 51.884 -39.247 -55.359 1.00 49.91 1054 GLY A N 1
ATOM 7871 C CA . GLY A 1 1054 ? 53.119 -39.989 -55.028 1.00 49.91 1054 GLY A CA 1
ATOM 7872 C C . GLY A 1 1054 ? 53.940 -39.465 -53.835 1.00 49.91 1054 GLY A C 1
ATOM 7873 O O . GLY A 1 1054 ? 54.543 -38.403 -53.890 1.00 49.91 1054 GLY A O 1
ATOM 7874 N N . ASN A 1 1055 ? 54.056 -40.278 -52.772 1.00 47.56 1055 ASN A N 1
ATOM 7875 C CA . ASN A 1 1055 ? 54.637 -39.935 -51.455 1.00 47.56 1055 ASN A CA 1
ATOM 7876 C C . ASN A 1 1055 ? 56.061 -39.321 -51.426 1.00 47.56 1055 ASN A C 1
ATOM 7878 O O . ASN A 1 1055 ? 56.425 -38.747 -50.405 1.00 47.56 1055 ASN A O 1
ATOM 7882 N N . SER A 1 1056 ? 56.894 -39.454 -52.467 1.00 45.44 1056 SER A N 1
ATOM 7883 C CA . SER A 1 1056 ? 58.290 -38.963 -52.451 1.00 45.44 1056 SER A CA 1
ATOM 7884 C C . SER A 1 1056 ? 58.472 -37.521 -52.936 1.00 45.44 1056 SER A C 1
ATOM 7886 O O . SER A 1 1056 ? 59.500 -36.922 -52.636 1.00 45.44 1056 SER A O 1
ATOM 7888 N N . GLN A 1 1057 ? 57.499 -36.962 -53.659 1.00 50.81 1057 GLN A N 1
ATOM 7889 C CA . GLN A 1 1057 ? 57.511 -35.563 -54.117 1.00 50.81 1057 GLN A CA 1
ATOM 7890 C C . GLN A 1 1057 ? 56.885 -34.611 -53.073 1.00 50.81 1057 GLN A C 1
ATOM 7892 O O . GLN A 1 1057 ? 57.223 -33.434 -53.018 1.00 50.81 1057 GLN A O 1
ATOM 7897 N N . PHE A 1 1058 ? 56.074 -35.147 -52.150 1.00 49.84 1058 PHE A N 1
ATOM 7898 C CA . PHE A 1 1058 ? 55.408 -34.413 -51.060 1.00 49.84 1058 PHE A CA 1
ATOM 7899 C C . PHE A 1 1058 ? 56.358 -33.754 -50.048 1.00 49.84 1058 PHE A C 1
ATOM 7901 O O . PHE A 1 1058 ? 56.079 -32.665 -49.555 1.00 49.84 1058 PHE A O 1
ATOM 7908 N N . SER A 1 1059 ? 57.490 -34.387 -49.724 1.00 47.59 1059 SER A N 1
ATOM 7909 C CA . SER A 1 1059 ? 58.458 -33.814 -48.774 1.00 47.59 1059 SER A CA 1
ATOM 7910 C C . SER A 1 1059 ? 59.249 -32.637 -49.353 1.00 47.59 1059 SER A C 1
ATOM 7912 O O . SER A 1 1059 ? 59.854 -31.893 -48.589 1.00 47.59 1059 SER A O 1
ATOM 7914 N N . GLN A 1 1060 ? 59.257 -32.468 -50.681 1.00 50.38 1060 GLN A N 1
ATOM 7915 C CA . GLN A 1 1060 ? 59.968 -31.378 -51.356 1.00 50.38 1060 GLN A CA 1
ATOM 7916 C C . GLN A 1 1060 ? 59.130 -30.094 -51.410 1.00 50.38 1060 GLN A C 1
ATOM 7918 O O . GLN A 1 1060 ? 59.689 -29.021 -51.219 1.00 50.38 1060 GLN A O 1
ATOM 7923 N N . VAL A 1 1061 ? 57.799 -30.198 -51.536 1.00 50.75 1061 VAL A N 1
ATOM 7924 C CA . VAL A 1 1061 ? 56.876 -29.049 -51.415 1.00 50.75 1061 VAL A CA 1
ATOM 7925 C C . VAL A 1 1061 ? 56.913 -28.461 -49.995 1.00 50.75 1061 VAL A C 1
ATOM 7927 O O . VAL A 1 1061 ? 57.018 -27.253 -49.825 1.00 50.75 1061 VAL A O 1
ATOM 7930 N N . LEU A 1 1062 ? 56.934 -29.318 -48.964 1.00 47.91 1062 LEU A N 1
ATOM 7931 C CA . LEU A 1 1062 ? 57.084 -28.915 -47.554 1.00 47.91 1062 LEU A CA 1
ATOM 7932 C C . LEU A 1 1062 ? 58.437 -28.249 -47.238 1.00 47.91 1062 LEU A C 1
ATOM 7934 O O . LEU A 1 1062 ? 58.521 -27.455 -46.306 1.00 47.91 1062 LEU A O 1
ATOM 7938 N N . ALA A 1 1063 ? 59.497 -28.568 -47.987 1.00 47.53 1063 ALA A N 1
ATOM 7939 C CA . ALA A 1 1063 ? 60.825 -27.981 -47.801 1.00 47.53 1063 ALA A CA 1
ATOM 7940 C C . ALA A 1 1063 ? 60.990 -26.614 -48.494 1.00 47.53 1063 ALA A C 1
ATOM 7942 O O . ALA A 1 1063 ? 61.950 -25.908 -48.198 1.00 47.53 1063 ALA A O 1
ATOM 7943 N N . ALA A 1 1064 ? 60.066 -26.238 -49.387 1.00 49.38 1064 ALA A N 1
ATOM 7944 C CA . ALA A 1 1064 ? 60.110 -24.991 -50.151 1.00 49.38 1064 ALA A CA 1
ATOM 7945 C C . ALA A 1 1064 ? 59.589 -23.758 -49.380 1.00 49.38 1064 ALA A C 1
ATOM 7947 O O . ALA A 1 1064 ? 59.583 -22.664 -49.931 1.00 49.38 1064 ALA A O 1
ATOM 7948 N N . GLY A 1 1065 ? 59.166 -23.913 -48.118 1.00 45.12 1065 GLY A N 1
ATOM 7949 C CA . GLY A 1 1065 ? 58.840 -22.787 -47.230 1.00 45.12 1065 GLY A CA 1
ATOM 7950 C C . GLY A 1 1065 ? 57.538 -22.039 -47.543 1.00 45.12 1065 GLY A C 1
ATOM 7951 O O . GLY A 1 1065 ? 57.340 -20.944 -47.033 1.00 45.12 1065 GLY A O 1
ATOM 7952 N N . ILE A 1 1066 ? 56.646 -22.600 -48.363 1.00 49.28 1066 ILE A N 1
ATOM 7953 C CA . ILE A 1 1066 ? 55.363 -21.961 -48.683 1.00 49.28 1066 ILE A CA 1
ATOM 7954 C C . ILE A 1 1066 ? 54.379 -22.223 -47.530 1.00 49.28 1066 ILE A C 1
ATOM 7956 O O . ILE A 1 1066 ? 53.942 -23.354 -47.334 1.00 49.28 1066 ILE A O 1
ATOM 7960 N N . GLU A 1 1067 ? 54.023 -21.185 -46.773 1.00 47.59 1067 GLU A N 1
ATOM 7961 C CA . GLU A 1 1067 ? 53.144 -21.267 -45.587 1.00 47.59 1067 GLU A CA 1
ATOM 7962 C C . GLU A 1 1067 ? 51.637 -21.376 -45.917 1.00 47.59 1067 GLU A C 1
ATOM 7964 O O . GLU A 1 1067 ? 50.804 -21.426 -45.017 1.00 47.59 1067 GLU A O 1
ATOM 7969 N N . TYR A 1 1068 ? 51.264 -21.439 -47.201 1.00 54.59 1068 TYR A N 1
ATOM 7970 C CA . TYR A 1 1068 ? 49.898 -21.140 -47.667 1.00 54.59 1068 TYR A CA 1
ATOM 7971 C C . TYR A 1 1068 ? 49.148 -22.324 -48.295 1.00 54.59 1068 TYR A C 1
ATOM 7973 O O . TYR A 1 1068 ? 48.325 -22.143 -49.197 1.00 54.59 1068 TYR A O 1
ATOM 7981 N N . PHE A 1 1069 ? 49.419 -23.550 -47.845 1.00 51.56 1069 PHE A N 1
ATOM 7982 C CA . PHE A 1 1069 ? 48.672 -24.723 -48.291 1.00 51.56 1069 PHE A CA 1
ATOM 7983 C C . PHE A 1 1069 ? 48.449 -25.737 -47.169 1.00 51.56 1069 PHE A C 1
ATOM 7985 O O . PHE A 1 1069 ? 49.317 -25.959 -46.328 1.00 51.56 1069 PHE A O 1
ATOM 7992 N N . GLU A 1 1070 ? 47.295 -26.405 -47.185 1.00 54.88 1070 GLU A N 1
ATOM 7993 C CA . GLU A 1 1070 ? 46.964 -27.423 -46.183 1.00 54.88 1070 GLU A CA 1
ATOM 7994 C C . GLU A 1 1070 ? 46.734 -28.800 -46.807 1.00 54.88 1070 GLU A C 1
ATOM 7996 O O . GLU A 1 1070 ? 46.051 -28.935 -47.828 1.00 54.88 1070 GLU A O 1
ATOM 8001 N N . MET A 1 1071 ? 47.298 -29.836 -46.172 1.00 51.38 1071 MET A N 1
ATOM 8002 C CA . MET A 1 1071 ? 47.141 -31.227 -46.591 1.00 51.38 1071 MET A CA 1
ATOM 8003 C C . MET A 1 1071 ? 46.027 -31.941 -45.828 1.00 51.38 1071 MET A C 1
ATOM 8005 O O . MET A 1 1071 ? 46.113 -32.134 -44.616 1.00 51.38 1071 MET A O 1
ATOM 8009 N N . VAL A 1 1072 ? 45.060 -32.487 -46.566 1.00 52.50 1072 VAL A N 1
ATOM 8010 C CA . VAL A 1 1072 ? 44.091 -33.458 -46.039 1.00 52.50 1072 VAL A CA 1
ATOM 8011 C C . VAL A 1 1072 ? 44.176 -34.733 -46.875 1.00 52.50 1072 VAL A C 1
ATOM 8013 O O . VAL A 1 1072 ? 43.695 -34.807 -48.010 1.00 52.50 1072 VAL A O 1
ATOM 8016 N N . GLY A 1 1073 ? 44.837 -35.759 -46.333 1.00 59.19 1073 GLY A N 1
ATOM 8017 C CA . GLY A 1 1073 ? 45.126 -36.993 -47.069 1.00 59.19 1073 GLY A CA 1
ATOM 8018 C C . GLY A 1 1073 ? 46.086 -36.746 -48.240 1.00 59.19 1073 GLY A C 1
ATOM 8019 O O . GLY A 1 1073 ? 47.218 -36.335 -48.024 1.00 59.19 1073 GLY A O 1
ATOM 8020 N N . SER A 1 1074 ? 45.645 -37.013 -49.475 1.00 55.03 1074 SER A N 1
ATOM 8021 C CA . SER A 1 1074 ? 46.411 -36.779 -50.717 1.00 55.03 1074 SER A CA 1
ATOM 8022 C C . SER A 1 1074 ? 46.012 -35.490 -51.456 1.00 55.03 1074 SER A C 1
ATOM 8024 O O . SER A 1 1074 ? 46.231 -35.378 -52.662 1.00 55.03 1074 SER A O 1
ATOM 8026 N N . SER A 1 1075 ? 45.345 -34.560 -50.769 1.00 54.22 1075 SER A N 1
ATOM 8027 C CA . SER A 1 1075 ? 44.809 -33.325 -51.357 1.00 54.22 1075 SER A CA 1
ATOM 8028 C C . SER A 1 1075 ? 45.447 -32.104 -50.718 1.00 54.22 1075 SER A C 1
ATOM 8030 O O . SER A 1 1075 ? 45.632 -32.096 -49.502 1.00 54.22 1075 SER A O 1
ATOM 8032 N N . VAL A 1 1076 ? 45.715 -31.085 -51.531 1.00 59.38 1076 VAL A N 1
ATOM 8033 C CA . VAL A 1 1076 ? 46.257 -29.791 -51.111 1.00 59.38 1076 VAL A CA 1
ATOM 8034 C C . VAL A 1 1076 ? 45.243 -28.698 -51.448 1.00 59.38 1076 VAL A C 1
ATOM 8036 O O . VAL A 1 1076 ? 44.763 -28.654 -52.581 1.00 59.38 1076 VAL A O 1
ATOM 8039 N N . TYR A 1 1077 ? 44.905 -27.841 -50.485 1.00 59.56 1077 TYR A N 1
ATOM 8040 C CA . TYR A 1 1077 ? 44.029 -26.679 -50.693 1.00 59.56 1077 TYR A CA 1
ATOM 8041 C C . TYR A 1 1077 ? 44.820 -25.375 -50.554 1.00 59.56 1077 TYR A C 1
ATOM 8043 O O . TYR A 1 1077 ? 45.633 -25.258 -49.638 1.00 59.56 1077 TYR A O 1
ATOM 8051 N N . PHE A 1 1078 ? 44.570 -24.409 -51.442 1.00 60.31 1078 PHE A N 1
ATOM 8052 C CA . PHE A 1 1078 ? 45.212 -23.085 -51.464 1.00 60.31 1078 PHE A CA 1
ATOM 8053 C C . PHE A 1 1078 ? 44.235 -22.005 -51.947 1.00 60.31 1078 PHE A C 1
ATOM 8055 O O . PHE A 1 1078 ? 43.221 -22.304 -52.589 1.00 60.31 1078 PHE A O 1
ATOM 8062 N N . SER A 1 1079 ? 44.532 -20.742 -51.623 1.00 60.62 1079 SER A N 1
ATOM 8063 C CA . SER A 1 1079 ? 43.772 -19.595 -52.134 1.00 60.62 1079 SER A CA 1
ATOM 8064 C C . SER A 1 1079 ? 43.882 -19.516 -53.661 1.00 60.62 1079 SER A C 1
ATOM 8066 O O . SER A 1 1079 ? 44.949 -19.740 -54.235 1.00 60.62 1079 SER A O 1
ATOM 8068 N N . SER A 1 1080 ? 42.772 -19.191 -54.328 1.00 58.00 1080 SER A N 1
ATOM 8069 C CA . SER A 1 1080 ? 42.682 -19.147 -55.790 1.00 58.00 1080 SER A CA 1
ATOM 8070 C C . SER A 1 1080 ? 43.648 -18.154 -56.439 1.00 58.00 1080 SER A C 1
ATOM 8072 O O . SER A 1 1080 ? 43.980 -18.296 -57.610 1.00 58.00 1080 SER A O 1
ATOM 8074 N N . GLU A 1 1081 ? 44.085 -17.144 -55.689 1.00 57.56 1081 GLU A N 1
ATOM 8075 C CA . GLU A 1 1081 ? 45.024 -16.121 -56.162 1.00 57.56 1081 GLU A CA 1
ATOM 8076 C C . GLU A 1 108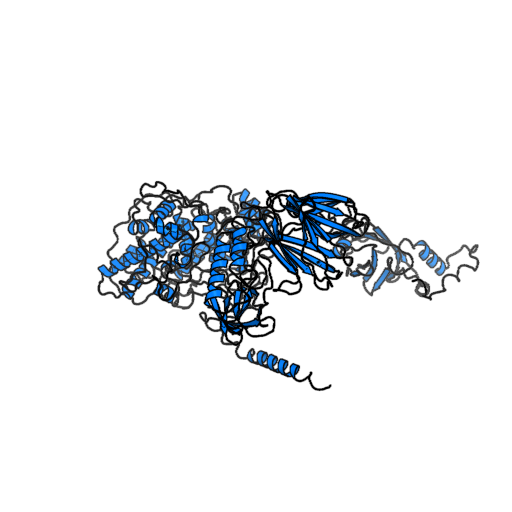1 ? 46.445 -16.667 -56.367 1.00 57.56 1081 GLU A C 1
ATOM 8078 O O . GLU A 1 1081 ? 47.207 -16.096 -57.139 1.00 57.56 1081 GLU A O 1
ATOM 8083 N N . TYR A 1 1082 ? 46.769 -17.814 -55.761 1.00 56.97 1082 TYR A N 1
ATOM 8084 C CA . TYR A 1 1082 ? 48.085 -18.459 -55.839 1.00 56.97 1082 TYR A CA 1
ATOM 8085 C C . TYR A 1 1082 ? 48.070 -19.747 -56.678 1.00 56.97 1082 TYR A C 1
ATOM 8087 O O . TYR A 1 1082 ? 49.021 -20.527 -56.655 1.00 56.97 1082 TYR A O 1
ATOM 8095 N N . VAL A 1 1083 ? 46.986 -19.994 -57.428 1.00 58.12 1083 VAL A N 1
ATOM 8096 C CA . VAL A 1 1083 ? 46.799 -21.230 -58.209 1.00 58.12 1083 VAL A CA 1
ATOM 8097 C C . VAL A 1 1083 ? 47.896 -21.427 -59.243 1.00 58.12 1083 VAL A C 1
ATOM 8099 O O . VAL A 1 1083 ? 48.453 -22.518 -59.326 1.00 58.12 1083 VAL A O 1
ATOM 8102 N N . ASP A 1 1084 ? 48.228 -20.386 -60.003 1.00 57.00 1084 ASP A N 1
ATOM 8103 C CA . ASP A 1 1084 ? 49.219 -20.489 -61.075 1.00 57.00 1084 ASP A CA 1
ATOM 8104 C C . ASP A 1 1084 ? 50.631 -20.736 -60.516 1.00 57.00 1084 ASP A C 1
ATOM 8106 O O . ASP A 1 1084 ? 51.389 -21.526 -61.077 1.00 57.00 1084 ASP A O 1
ATOM 8110 N N . GLU A 1 1085 ? 50.961 -20.136 -59.369 1.00 60.34 1085 GLU A N 1
ATOM 8111 C CA . GLU A 1 1085 ? 52.237 -20.337 -58.671 1.00 60.34 1085 GLU A CA 1
ATOM 8112 C C . GLU A 1 1085 ? 52.374 -21.782 -58.173 1.00 60.34 1085 GLU A C 1
ATOM 8114 O O . GLU A 1 1085 ? 53.373 -22.451 -58.454 1.00 60.34 1085 GLU A O 1
ATOM 8119 N N . VAL A 1 1086 ? 51.335 -22.305 -57.513 1.00 56.06 1086 VAL A N 1
ATOM 8120 C CA . VAL A 1 1086 ? 51.324 -23.672 -56.974 1.00 56.06 1086 VAL A CA 1
ATOM 8121 C C . VAL A 1 1086 ? 51.309 -24.717 -58.092 1.00 56.06 1086 VAL A C 1
ATOM 8123 O O . VAL A 1 1086 ? 52.051 -25.697 -58.012 1.00 56.06 1086 VAL A O 1
ATOM 8126 N N . LEU A 1 1087 ? 50.517 -24.519 -59.151 1.00 59.81 1087 LEU A N 1
ATOM 8127 C CA . LEU A 1 1087 ? 50.493 -25.425 -60.305 1.00 59.81 1087 LEU A CA 1
ATOM 8128 C C . LEU A 1 1087 ? 51.833 -25.428 -61.049 1.00 59.81 1087 LEU A C 1
ATOM 8130 O O . LEU A 1 1087 ? 52.315 -26.502 -61.395 1.00 59.81 1087 LEU A O 1
ATOM 8134 N N . SER A 1 1088 ? 52.484 -24.269 -61.212 1.00 60.66 1088 SER A N 1
ATOM 8135 C CA . SER A 1 1088 ? 53.809 -24.199 -61.843 1.00 60.66 1088 SER A CA 1
ATOM 8136 C C . SER A 1 1088 ? 54.867 -24.995 -61.073 1.00 60.66 1088 SER A C 1
ATOM 8138 O O . SER A 1 1088 ? 55.725 -25.645 -61.670 1.00 60.66 1088 SER A O 1
ATOM 8140 N N . LEU A 1 1089 ? 54.775 -25.001 -59.740 1.00 58.66 1089 LEU A N 1
ATOM 8141 C CA . LEU A 1 1089 ? 55.677 -25.742 -58.869 1.00 58.66 1089 LEU A CA 1
ATOM 8142 C C . LEU A 1 1089 ? 55.384 -27.249 -58.900 1.00 58.66 1089 LEU A C 1
ATOM 8144 O O . LEU A 1 1089 ? 56.312 -28.056 -58.885 1.00 58.66 1089 LEU A O 1
ATOM 8148 N N . ILE A 1 1090 ? 54.105 -27.635 -58.966 1.00 57.25 1090 ILE A N 1
ATOM 8149 C CA . ILE A 1 1090 ? 53.696 -29.034 -59.149 1.00 57.25 1090 ILE A CA 1
ATOM 8150 C C . ILE A 1 1090 ? 54.223 -29.556 -60.493 1.00 57.25 1090 ILE A C 1
ATOM 8152 O O . ILE A 1 1090 ? 54.891 -30.587 -60.504 1.00 57.25 1090 ILE A O 1
ATOM 8156 N N . ASP A 1 1091 ? 54.041 -28.812 -61.587 1.00 58.81 1091 ASP A N 1
ATOM 8157 C CA . ASP A 1 1091 ? 54.554 -29.173 -62.917 1.00 58.81 1091 ASP A CA 1
ATOM 8158 C C . ASP A 1 1091 ? 56.093 -29.285 -62.933 1.00 58.81 1091 ASP A C 1
ATOM 8160 O O . ASP A 1 1091 ? 56.658 -30.208 -63.534 1.00 58.81 1091 ASP A O 1
ATOM 8164 N N . LEU A 1 1092 ? 56.789 -28.387 -62.221 1.00 57.53 1092 LEU A N 1
ATOM 8165 C CA . LEU A 1 1092 ? 58.246 -28.426 -62.040 1.00 57.53 1092 LEU A CA 1
ATOM 8166 C C . LEU A 1 1092 ? 58.703 -29.708 -61.318 1.00 57.53 1092 LEU A C 1
ATOM 8168 O O . LEU A 1 1092 ? 59.732 -30.289 -61.669 1.00 57.53 1092 LEU A O 1
ATOM 8172 N N . LEU A 1 1093 ? 57.940 -30.163 -60.320 1.00 53.00 1093 LEU A N 1
ATOM 8173 C CA . LEU A 1 1093 ? 58.236 -31.357 -59.521 1.00 53.00 1093 LEU A CA 1
ATOM 8174 C C . LEU A 1 1093 ? 57.814 -32.670 -60.208 1.00 53.00 1093 LEU A C 1
ATOM 8176 O O . LEU A 1 1093 ? 58.445 -33.707 -59.971 1.00 53.00 1093 LEU A O 1
ATOM 8180 N N . GLU A 1 1094 ? 56.787 -32.644 -61.066 1.00 52.03 1094 GLU A N 1
ATOM 8181 C CA . GLU A 1 1094 ? 56.313 -33.789 -61.862 1.00 52.03 1094 GLU A CA 1
ATOM 8182 C C . GLU A 1 1094 ? 57.192 -34.074 -63.095 1.00 52.03 1094 GLU A C 1
ATOM 8184 O O . GLU A 1 1094 ? 57.148 -35.173 -63.651 1.00 52.03 1094 GLU A O 1
ATOM 8189 N N . GLY A 1 1095 ? 58.078 -33.147 -63.475 1.00 53.16 1095 GLY A N 1
ATOM 8190 C CA . GLY A 1 1095 ? 59.064 -33.352 -64.541 1.00 53.16 1095 GLY A CA 1
ATOM 8191 C C . GLY A 1 1095 ? 58.477 -33.372 -65.959 1.00 53.16 1095 GLY A C 1
ATOM 8192 O O . GLY A 1 1095 ? 59.180 -33.759 -66.893 1.00 53.16 1095 GLY A O 1
ATOM 8193 N N . GLU A 1 1096 ? 57.227 -32.940 -66.145 1.00 47.75 1096 GLU A N 1
ATOM 8194 C CA . GLU A 1 1096 ? 56.550 -32.852 -67.449 1.00 47.75 1096 GLU A CA 1
ATOM 8195 C C . GLU A 1 1096 ? 56.647 -31.458 -68.106 1.00 47.75 1096 GLU A C 1
ATOM 8197 O O . GLU A 1 1096 ? 55.770 -31.047 -68.860 1.00 47.75 1096 GLU A O 1
ATOM 8202 N N . SER A 1 1097 ? 57.760 -30.739 -67.929 1.00 41.75 1097 SER A N 1
ATOM 8203 C CA . SER A 1 1097 ? 58.101 -29.653 -68.861 1.00 41.75 1097 SER A CA 1
ATOM 8204 C C . SER A 1 1097 ? 58.826 -30.225 -70.085 1.00 41.75 1097 SER A C 1
ATOM 8206 O O . SER A 1 1097 ? 60.022 -30.521 -70.050 1.00 41.75 1097 SER A O 1
ATOM 8208 N N . THR A 1 1098 ? 58.101 -30.397 -71.195 1.00 42.41 1098 THR A N 1
ATOM 8209 C CA . THR A 1 1098 ? 58.685 -30.722 -72.511 1.00 42.41 1098 THR A CA 1
ATOM 8210 C C . THR A 1 1098 ? 59.133 -29.504 -73.327 1.00 42.41 1098 THR A C 1
ATOM 8212 O O . THR A 1 1098 ? 59.485 -29.680 -74.491 1.00 42.41 1098 THR A O 1
ATOM 8215 N N . ASP A 1 1099 ? 59.209 -28.299 -72.754 1.00 40.09 1099 ASP A N 1
ATOM 8216 C CA . ASP A 1 1099 ? 59.787 -27.131 -73.440 1.00 40.09 1099 ASP A CA 1
ATOM 8217 C C . ASP A 1 1099 ? 61.157 -26.758 -72.858 1.00 40.09 1099 ASP A C 1
ATOM 8219 O O . ASP A 1 1099 ? 61.328 -25.878 -72.021 1.00 40.09 1099 ASP A O 1
ATOM 8223 N N . SER A 1 1100 ? 62.176 -27.458 -73.360 1.00 40.97 1100 SER A N 1
ATOM 8224 C CA . SER A 1 1100 ? 63.595 -27.253 -73.032 1.00 40.97 1100 SER A CA 1
ATOM 8225 C C . SER A 1 1100 ? 64.286 -26.113 -73.809 1.00 40.97 1100 SER A C 1
ATOM 8227 O O . SER A 1 1100 ? 65.471 -26.214 -74.113 1.00 40.97 1100 SER A O 1
ATOM 8229 N N . GLU A 1 1101 ? 63.595 -25.013 -74.126 1.00 43.00 1101 GLU A N 1
ATOM 8230 C CA . GLU A 1 1101 ? 64.233 -23.807 -74.693 1.00 43.00 1101 GLU A CA 1
ATOM 8231 C C . GLU A 1 1101 ? 63.658 -22.505 -74.098 1.00 43.00 1101 GLU A C 1
ATOM 8233 O O . GLU A 1 1101 ? 62.930 -21.786 -74.775 1.00 43.00 1101 GLU A O 1
ATOM 8238 N N . ASN A 1 1102 ? 63.978 -22.210 -72.826 1.00 42.03 1102 ASN A N 1
ATOM 8239 C CA . ASN A 1 1102 ? 64.279 -20.864 -72.272 1.00 42.03 1102 ASN A CA 1
ATOM 8240 C C . ASN A 1 1102 ? 64.111 -20.792 -70.743 1.00 42.03 1102 ASN A C 1
ATOM 8242 O O . ASN A 1 1102 ? 63.334 -19.989 -70.239 1.00 42.03 1102 ASN A O 1
ATOM 8246 N N . LEU A 1 1103 ? 64.895 -21.557 -69.989 1.00 36.69 1103 LEU A N 1
ATOM 8247 C CA . LEU A 1 1103 ? 65.217 -21.174 -68.613 1.00 36.69 1103 LEU A CA 1
ATOM 8248 C C . LEU A 1 1103 ? 66.730 -21.289 -68.467 1.00 36.69 1103 LEU A C 1
ATOM 8250 O O . LEU A 1 1103 ? 67.294 -22.380 -68.434 1.00 36.69 1103 LEU A O 1
ATOM 8254 N N . ALA A 1 1104 ? 67.390 -20.136 -68.545 1.00 34.34 1104 ALA A N 1
ATOM 8255 C CA . ALA A 1 1104 ? 68.794 -20.008 -68.207 1.00 34.34 1104 ALA A CA 1
ATOM 8256 C C . ALA A 1 1104 ? 68.950 -20.104 -66.681 1.00 34.34 1104 ALA A C 1
ATOM 8258 O O . ALA A 1 1104 ? 68.069 -19.680 -65.941 1.00 34.34 1104 ALA A O 1
ATOM 8259 N N . ASP A 1 1105 ? 70.082 -20.661 -66.261 1.00 38.53 1105 ASP A N 1
ATOM 8260 C CA . ASP A 1 1105 ? 70.572 -20.942 -64.900 1.00 38.53 1105 ASP A CA 1
ATOM 8261 C C . ASP A 1 1105 ? 70.647 -19.727 -63.921 1.00 38.53 1105 ASP A C 1
ATOM 8263 O O . ASP A 1 1105 ? 71.582 -19.648 -63.129 1.00 38.53 1105 ASP A O 1
ATOM 8267 N N . GLU A 1 1106 ? 69.717 -18.763 -63.930 1.00 36.44 1106 GLU A N 1
ATOM 8268 C CA . GLU A 1 1106 ? 69.744 -17.603 -63.006 1.00 36.44 1106 GLU A CA 1
ATOM 8269 C C . GLU A 1 1106 ? 68.570 -17.499 -62.008 1.00 36.44 1106 GLU A C 1
ATOM 8271 O O . GLU A 1 1106 ? 68.707 -16.770 -61.031 1.00 36.44 1106 GLU A O 1
ATOM 8276 N N . ASP A 1 1107 ? 67.486 -18.277 -62.133 1.00 39.53 1107 ASP A N 1
ATOM 8277 C CA . ASP A 1 1107 ? 66.274 -18.062 -61.306 1.00 39.53 1107 ASP A CA 1
ATOM 8278 C C . ASP A 1 1107 ? 66.052 -19.059 -60.145 1.00 39.53 1107 ASP A C 1
ATOM 8280 O O . ASP A 1 1107 ? 65.027 -19.002 -59.470 1.00 39.53 1107 ASP A O 1
ATOM 8284 N N . VAL A 1 1108 ? 66.992 -19.970 -59.854 1.00 38.75 1108 VAL A N 1
ATOM 8285 C CA . VAL A 1 1108 ? 66.816 -20.975 -58.771 1.00 38.75 1108 VAL A CA 1
ATOM 8286 C C . VAL A 1 1108 ? 67.512 -20.587 -57.454 1.00 38.75 1108 VAL A C 1
ATOM 8288 O O . VAL A 1 1108 ? 67.150 -21.099 -56.398 1.00 38.75 1108 VAL A O 1
ATOM 8291 N N . ASP A 1 1109 ? 68.436 -19.621 -57.466 1.00 33.78 1109 ASP A N 1
ATOM 8292 C CA . ASP A 1 1109 ? 69.217 -19.238 -56.275 1.00 33.78 1109 ASP A CA 1
ATOM 8293 C C . ASP A 1 1109 ? 68.714 -17.967 -55.552 1.00 33.78 1109 ASP A C 1
ATOM 8295 O O . ASP A 1 1109 ? 69.305 -17.565 -54.550 1.00 33.78 1109 ASP A O 1
ATOM 8299 N N . GLN A 1 1110 ? 67.616 -17.332 -55.990 1.00 35.44 1110 GLN A N 1
ATOM 8300 C CA . GLN A 1 1110 ? 67.124 -16.078 -55.381 1.00 35.44 1110 GLN A CA 1
ATOM 8301 C C . GLN A 1 1110 ? 65.987 -16.227 -54.353 1.00 35.44 1110 GLN A C 1
ATOM 8303 O O . GLN A 1 1110 ? 65.513 -15.224 -53.829 1.00 35.44 1110 GLN A O 1
ATOM 8308 N N . VAL A 1 1111 ? 65.574 -17.454 -54.017 1.00 35.62 1111 VAL A N 1
ATOM 8309 C CA . VAL A 1 1111 ? 64.464 -17.705 -53.069 1.00 35.62 1111 VAL A CA 1
ATOM 8310 C C . VAL A 1 1111 ? 64.946 -17.987 -51.631 1.00 35.62 1111 VAL A C 1
ATOM 8312 O O . VAL A 1 1111 ? 64.141 -18.016 -50.708 1.00 35.62 1111 VAL A O 1
ATOM 8315 N N . PHE A 1 1112 ? 66.257 -18.126 -51.380 1.00 36.28 1112 PHE A N 1
ATOM 8316 C CA . PHE A 1 1112 ? 66.771 -18.525 -50.056 1.00 36.28 1112 PHE A CA 1
ATOM 8317 C C . PHE A 1 1112 ? 67.970 -17.700 -49.554 1.00 36.28 1112 PHE A C 1
ATOM 8319 O O . PHE A 1 1112 ? 69.076 -18.220 -49.436 1.00 36.28 1112 PHE A O 1
ATOM 8326 N N . ALA A 1 1113 ? 67.748 -16.423 -49.227 1.00 29.72 1113 ALA A N 1
ATOM 8327 C CA . ALA A 1 1113 ? 68.560 -15.587 -48.319 1.00 29.72 1113 ALA A CA 1
ATOM 8328 C C . ALA A 1 1113 ? 67.824 -14.229 -48.196 1.00 29.72 1113 ALA A C 1
ATOM 8330 O O . ALA A 1 1113 ? 67.424 -13.697 -49.220 1.00 29.72 1113 ALA A O 1
ATOM 8331 N N . GLU A 1 1114 ? 67.535 -13.584 -47.069 1.00 29.36 1114 GLU A N 1
ATOM 8332 C CA . GLU A 1 1114 ? 68.137 -13.500 -45.742 1.00 29.36 1114 GLU A CA 1
ATOM 8333 C C . GLU A 1 1114 ? 67.053 -13.008 -44.765 1.00 29.36 1114 GLU A C 1
ATOM 8335 O O . GLU A 1 1114 ? 66.280 -12.106 -45.087 1.00 29.36 1114 GLU A O 1
ATOM 8340 N N . ASP A 1 1115 ? 67.045 -13.570 -43.559 1.00 34.34 1115 ASP A N 1
ATOM 8341 C CA . ASP A 1 1115 ? 66.445 -12.953 -42.378 1.00 34.34 1115 ASP A CA 1
ATOM 8342 C C . ASP A 1 1115 ? 67.571 -12.299 -41.551 1.00 34.34 1115 ASP A C 1
ATOM 8344 O O . ASP A 1 1115 ? 68.730 -12.712 -41.646 1.00 34.34 1115 ASP A O 1
ATOM 8348 N N . THR A 1 1116 ? 67.201 -11.348 -40.692 1.00 31.84 1116 THR A N 1
ATOM 8349 C CA . THR A 1 1116 ? 67.982 -10.558 -39.714 1.00 31.84 1116 THR A CA 1
ATOM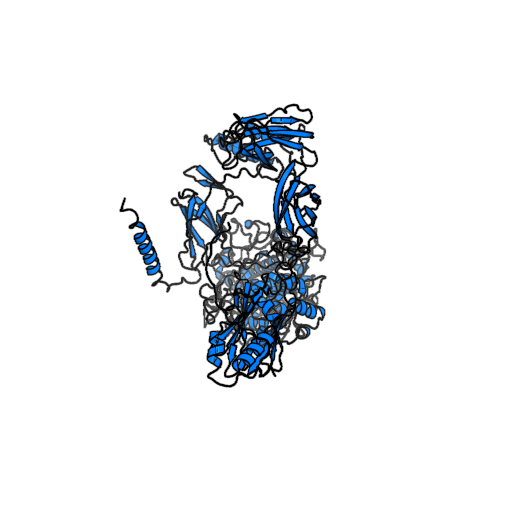 8350 C C . THR A 1 1116 ? 68.701 -9.289 -40.207 1.00 31.84 1116 THR A C 1
ATOM 8352 O O . THR A 1 1116 ? 69.810 -9.332 -40.721 1.00 31.84 1116 THR A O 1
ATOM 8355 N N . SER A 1 1117 ? 68.165 -8.111 -39.860 1.00 28.69 1117 SER A N 1
ATOM 8356 C CA . SER A 1 1117 ? 68.442 -7.499 -38.546 1.00 28.69 1117 SER A CA 1
ATOM 8357 C C . SER A 1 1117 ? 67.668 -6.193 -38.319 1.00 28.69 1117 SER A C 1
ATOM 8359 O O . SER A 1 1117 ? 67.686 -5.285 -39.145 1.00 28.69 1117 SER A O 1
ATOM 8361 N N . MET A 1 1118 ? 67.060 -6.118 -37.139 1.00 35.47 1118 MET A N 1
ATOM 8362 C CA . MET A 1 1118 ? 66.497 -4.948 -36.471 1.00 35.47 1118 MET A CA 1
ATOM 8363 C C . MET A 1 1118 ? 67.601 -3.935 -36.103 1.00 35.47 1118 MET A C 1
ATOM 8365 O O . MET A 1 1118 ? 68.524 -4.332 -35.400 1.00 35.47 1118 MET A O 1
ATOM 8369 N N . GLU A 1 1119 ? 67.501 -2.667 -36.521 1.00 33.59 1119 GLU A N 1
ATOM 8370 C CA . GLU A 1 1119 ? 67.959 -1.460 -35.791 1.00 33.59 1119 GLU A CA 1
ATOM 8371 C C . GLU A 1 1119 ? 67.676 -0.181 -36.617 1.00 33.59 1119 GLU A C 1
ATOM 8373 O O . GLU A 1 1119 ? 67.879 -0.164 -37.824 1.00 33.59 1119 GLU A O 1
ATOM 8378 N N . GLU A 1 1120 ? 67.244 0.885 -35.927 1.00 32.09 1120 GLU A N 1
ATOM 8379 C CA . GLU A 1 1120 ? 67.047 2.277 -36.394 1.00 32.09 1120 GLU A CA 1
ATOM 8380 C C . GLU A 1 1120 ? 65.787 2.607 -37.232 1.00 32.09 1120 GLU A C 1
ATOM 8382 O O . GLU A 1 1120 ? 65.773 2.492 -38.452 1.00 32.09 1120 GLU A O 1
ATOM 8387 N N . ILE A 1 1121 ? 64.752 3.167 -36.584 1.00 32.53 1121 ILE A N 1
ATOM 8388 C CA . ILE A 1 1121 ? 64.421 4.612 -36.628 1.00 32.53 1121 ILE A CA 1
ATOM 8389 C C . ILE A 1 1121 ? 63.410 4.933 -35.504 1.00 32.53 1121 ILE A C 1
ATOM 8391 O O . ILE A 1 1121 ? 62.405 4.246 -35.335 1.00 32.53 1121 ILE A O 1
ATOM 8395 N N . VAL A 1 1122 ? 63.782 5.955 -34.724 1.00 35.91 1122 VAL A N 1
ATOM 8396 C CA . VAL A 1 1122 ? 63.086 6.610 -33.597 1.00 35.91 1122 VAL A CA 1
ATOM 8397 C C . VAL A 1 1122 ? 61.871 7.402 -34.057 1.00 35.91 1122 VAL A C 1
ATOM 8399 O O . VAL A 1 1122 ? 61.985 8.039 -35.131 1.00 35.91 1122 VAL A O 1
#

Foldseek 3Di:
DPPDPPPVPVVVVVVVVVVVVVVPPPPPPQDPQFFWFKEKFFEAAPVRAGFWQFWWDFQNFIDTAHPRRMTITTGTLQAFAFDKLWFFDQQCPVFFHVVRPSPTTHTFFQFRWDPVAQPDLVGFIFFWFQAFQFLQPLQAQAQAPVLNVLQDPQPLLAGDADPPLFADFQDCVSRVPHGDAADALAPDDSRLDGDGSFRCCQQFLLSSLVSSLLNLQLRVQSVLCCVVPVPDGNVLSNQVSSLLSSLLLLLQCPPFQCCQAQNDCLADDFPAADLPQFLFAAPCVLLALLCLLQQFDDQWQFFADQVRDGDVVGTDGRLRRGSCSVVCVVRPNVRRLSSLLQAFTFALALAGDCSQQQRSSHGHPPSTDGNQLVSLSNCLSNLHAALQQLCVLLPHHGDFALCQQAVDPLLRVLCCVFFVGSRLHRNNNSFSHHDDDVSHRTHPSSSSSVNSNVNSSQRNFCSNPVNPPDDPLSNCQSNLDYPQNSDVVSHVDDDGACHSFANDHHRDDGDDRGRDDDDRDPDGAHSQRACRSVVHRPRSGRRDTHDPSGLRRAPNSHGHGHNPVGGRSSSSCVRNHHDPDGRGYPSRTGSCSSSSSVSSSSNRGDTDRHIHLFTWRADQWDQRPVPRAIQGDPPRTDG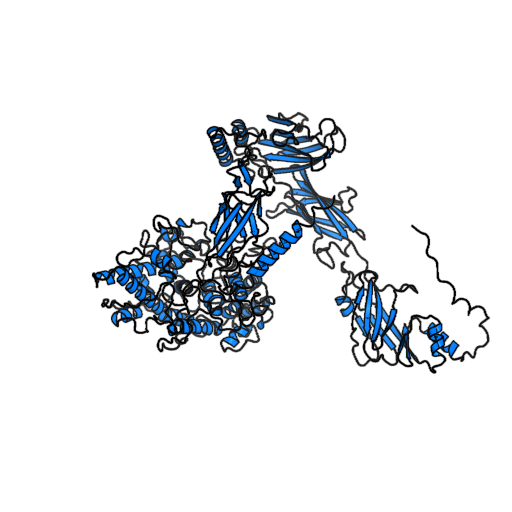DRQPDRRRRPDHRYRPDHHYGYRDPDPPQFFQEKAKDWFPWFPDKDKFKFFDAVVFKDFDPPAFKKKKKKAADPPFQFQKAAKWKAFPVRHTFDWPAWDRQQQQHRRMTMTIGGDDGGMMMIIIHGPPRGITMIMMTMGRQQSLRNPQAREPVSLVVLVVVQVVCVVVVDQSFDDPCSQPRNRNRGSDVVSSVNSVNRYGMGGPGHYKDKDKDWDQVQQAFDGPPQEAQDQKTKMKIFIPQQWKKFKDWAPPPDTPDIDGFHDDPPTGMDMDTDGHDAAKIWMKMWTAHNRGHIDIDIDIHHHDNDWKEWDDDPDDDQDWAWDDDPFKIKTKTAIPADWDQVQQQVQKFKADPDPDGWHWADWDADPVRRMIMTITGDDDDPFKIKIKGHQRTTHNNNHTYDIDMWIKGKDFADDDPLVVVVVVLPDRAWDDDPRMIMGTPVCVVVVVVVSCVSVVPPPPPPDDPPDPPPPSDDDDDDDDDDD

Radius of gyration: 40.47 Å; Cα contacts (8 Å, |Δi|>4): 2437; chains: 1; bounding box: 109×96×112 Å

Solvent-accessible surface area (backbone atoms only — not comparable to full-atom values): 60650 Å² total; per-residue (Å²): 145,81,91,79,79,72,72,65,56,59,58,48,51,56,50,53,50,51,53,58,61,58,66,70,79,65,85,79,65,74,54,63,94,86,43,50,22,41,44,33,39,35,36,22,35,73,85,73,46,56,39,45,61,47,40,38,29,44,52,92,43,76,38,50,19,37,88,73,4,40,34,65,43,76,33,47,67,95,35,47,57,36,59,80,55,56,42,62,42,57,62,46,32,82,68,71,26,68,81,47,75,59,73,48,60,48,87,39,48,33,57,46,57,44,87,92,36,34,85,35,70,92,39,40,53,39,39,34,22,64,25,21,21,41,72,54,46,30,32,66,44,11,33,34,64,64,56,33,53,66,47,40,62,80,51,68,21,25,64,51,54,36,85,91,65,33,47,24,47,31,25,61,89,72,30,76,92,50,64,72,85,59,65,74,76,35,97,60,59,68,54,65,29,60,51,53,22,28,46,61,41,40,52,30,52,66,46,35,34,52,52,24,50,53,53,42,47,34,40,52,41,7,53,50,47,39,69,74,42,71,86,59,51,34,66,62,26,28,54,54,22,48,53,48,50,14,29,33,52,44,36,31,41,68,72,56,47,40,33,49,48,48,15,86,72,64,61,80,81,89,85,61,64,37,56,87,43,72,21,34,45,34,48,64,34,68,46,25,52,66,52,50,49,64,20,21,52,58,65,60,48,38,30,23,47,98,86,69,46,69,39,94,84,45,54,41,44,40,54,70,29,42,38,34,46,62,62,41,73,73,65,46,46,64,23,44,56,50,15,28,48,72,33,66,18,26,27,62,37,52,37,31,43,54,45,38,45,45,21,30,66,27,53,46,88,69,63,25,35,38,50,60,23,49,42,51,49,47,24,20,58,65,13,46,33,31,27,33,55,47,25,47,67,73,76,39,81,61,68,90,46,49,68,73,45,21,88,48,68,66,58,21,50,24,48,42,72,49,51,74,44,63,70,56,30,49,37,46,62,46,34,36,38,25,52,55,39,91,67,27,52,34,5,70,60,33,38,50,49,51,39,51,50,55,48,26,30,47,31,19,26,55,82,33,65,84,53,74,82,52,54,78,45,51,44,50,44,26,74,61,42,39,64,32,58,54,46,43,73,64,49,93,55,76,90,65,42,51,50,42,44,35,66,74,61,82,63,59,82,74,76,82,77,64,74,82,70,93,74,87,76,91,81,75,84,51,47,28,33,47,62,44,19,78,74,44,39,58,53,20,8,40,59,29,57,37,34,79,91,56,65,73,35,17,66,78,41,15,59,46,49,18,60,87,90,38,68,53,42,47,53,39,33,64,53,51,19,64,45,92,63,92,51,68,24,89,86,39,34,4,30,42,45,38,50,49,52,52,53,47,42,48,21,34,52,42,70,55,60,26,21,63,50,45,36,33,38,59,44,62,51,45,66,35,84,84,79,60,49,49,35,45,38,100,70,52,48,50,76,45,70,64,88,61,88,85,58,74,51,38,86,39,71,47,77,74,66,45,67,47,54,71,65,83,79,78,60,44,30,51,33,38,53,39,80,49,62,30,86,44,63,69,49,65,46,74,46,65,33,50,43,50,76,88,48,33,48,60,44,99,89,32,39,51,38,34,39,40,35,36,49,38,94,93,37,66,30,44,42,37,52,63,43,45,24,39,81,84,72,46,76,57,71,61,82,43,80,30,66,40,24,73,68,74,64,55,26,8,31,29,28,31,70,45,59,80,45,47,36,40,42,36,41,42,31,45,99,38,26,30,36,36,31,38,39,37,36,26,47,42,36,15,56,78,45,74,40,42,16,46,72,64,42,48,49,52,47,48,54,51,40,51,52,42,68,74,66,78,44,91,74,62,68,89,44,74,63,51,25,64,79,44,70,68,60,71,46,74,65,27,53,52,56,24,56,64,20,44,74,16,33,37,80,59,56,61,80,49,72,53,77,46,72,27,70,92,38,33,28,55,45,73,89,71,43,29,12,48,49,50,70,28,41,34,32,33,38,31,39,62,60,11,41,34,37,31,17,56,74,63,82,82,58,76,77,42,76,48,63,15,40,84,54,99,84,62,2,49,44,72,45,84,44,77,56,54,86,39,83,28,45,29,35,40,35,34,31,40,80,58,53,35,65,47,76,47,79,46,71,37,31,28,42,80,72,53,34,38,76,49,82,53,75,103,61,97,59,41,66,52,68,46,82,52,105,78,39,42,33,43,34,45,22,40,76,49,73,64,59,71,70,36,57,57,72,19,50,45,63,51,55,91,52,100,67,86,64,65,78,36,81,74,45,75,37,88,89,76,32,34,39,33,32,26,44,65,72,84,78,63,97,48,50,41,29,46,33,37,48,56,66,34,45,30,64,22,43,31,55,27,59,61,46,74,49,47,35,38,58,48,79,64,89,60,85,80,61,58,64,54,60,70,68,67,72,69,79,67,63,48,78,61,91,63,33,38,40,33,50,57,92,49,44,68,63,54,50,53,51,49,43,64,72,69,66,73,72,86,75,92,83,84,81,72,100,72,79,83,77,77,85,78,79,82,84,88,81,93,81,92,87,133